Protein 2HUG (pdb70)

B-factor: mean 1.57, std 1.43, range [0.16, 7.98]

Sequence (71 aa):
GSQVFEYAEVDEIVEKRGKGKDVEYLVRWKDGGDCEWVKGVHVAEDVAKDYEDGLEYAPPGTARRKRKADSGSQVFEYAEVDEIVEKRGKGKDVEYLVRWKDGGDCEWVKGVHVAEDVAKDYEDGLEYAPPGTARRKRKADSGSQVFEYAEVDEIVEKRGKGKDVEYLVRWKDGGDCEWVKGVHVAEDVAKDYEDGLEYAPPGTARRKRKADSGSQVFEYAEVDEIVEKRGKGKDVEYLVRWKDGGDCEWVKGVHVAEDVAKDYEDGLEYAPPGTARRKRKADSGSQVFEYAEVDEIVEKRGKGKDVEYLVRWKDGGDCEWVKGVHVAEDVAKDYEDGLEYAPPGTARRKRKADSGSQVFEYAEVDEIVEKRGKGKDVEYLVRWKDGGDCEWVKGVHVAEDVAKDYEDGLEYAPPGTARRKRKADSGSQVFEYAEVDEIVEKRGKGKDVEYLVRWKDGGDCEWVKGVHVAEDVAKDYEDGLEYAPPGTARRKRKADSGSQVFEYAEVDEIVEKRGKGKDVEYLVRWKDGGDCEWVKGVHVAEDVAKDYEDGLEYAPPGTARRKRKADSGSQVFEYAEVDEIVEKRGKGKDVEYLVRWKDGGDCEWVKGVHVAEDVAKDYEDGLEYAPPGTARRKRKADSGSQVFEYAEVDEIVEKRGKGKDVEYLVRWKDGGDCEWVKGVHVAEDVAKDYEDGLEYAPPGTARRKRKADSGSQVFEYAEVDEIVEKRGKGKDVEYLVRWKDGGDCEWVKGVHVAEDVAKDYEDGLEYAPPGTARRKRKADSGSQVFEYAEVDEIVEKRGKGKDVEYLVRWKDGGDCEWVKGVHVAEDVAKDYEDGLEYAPPGTARRKRKADSGSQVFEYAEVDEIVEKRGKGKDVEYLVRWKDGGDCEWVKGVHVAEDVAKDYEDGLEYAPPGTARRKRKADSGSQVFEYAEVDEIVEKRGKGKDVEYLVRWKDGGDCEWVKGVHVAEDVAKDYEDGLEYAPPGTARRKRKADSGSQVFEYAEVDEIVEKRGKGKDVEYLVRWKDGGDCEWVKGVHVAEDVAKDYEDGLEYAPPGTARRKRKADSGSQVFEYAEVDEIVEKRGKGKDVEYLVRWKDGGDCEWVKGVHVAEDVAKDYEDGLEYAPPGTARRKRKADSGSQVFEYAEVDEIVEKRGKGKDVEYLVRWKDGGDCEWVKGVHVAEDVAKDYEDGLEYAPPGTARRKRKADSGSQVFEYAEVDEIVEKRGKGKDVEYLVRWKDGGDCEWVKGVHVAEDVAKDYEDGLEYAPPGTARRKRKADSGSQVFEYAEVDEIVEKRGKGKDVEYLVRWKDGGDCEWVKGVHVAEDVAKDYEDGLEYAPPGTARRKRKADSGSQVFEYAEVDEIVEKRGKGKDVEYLVRWKDGGDCEWVKGVHVAEDVAKDYEDGLEYAPPGTARRKRKADS

Secondary structure (DSSP, 8-state):
---S-----SS-------SSB----EEE-TTSSSEEE--TTB--HHHHHTTHHHH--/--SS---SSS----

Organism: Arabidopsis thaliana (NCBI:txid3702)

Nearest PDB structures (foldseek):
  2hug-assembly1_A  TM=9.855E-01  e=3.615E-11  Arabidopsis thaliana
  2hug-assembly1_A  TM=9.203E-01  e=1.571E-09  Arabidopsis thaliana
  6n4c-assembly1_D  TM=4.162E-01  e=5.738E+00  Escherichia coli K-12
  2hug-assembly1_A  TM=9.972E-01  e=1.482E-11  Arabidopsis thaliana
  2hug-assembly1_A  TM=1.018E+00  e=3.937E-12  Arabidopsis thaliana

Foldseek 3Di:
DADDADAPELPAWDFFDAAHPLTKTKYPNPPDDDIDIDHNRPPCVVSRCCRRVVPVD/DDPDDDDDDPPPPD

InterPro domains:
  IPR000953 Chromo/chromo shadow domain [PS50013] (320-373)
  IPR000953 Chromo/chromo shadow domain [SM00298] (82-133)
  IPR000953 Chromo/chromo shadow domain [SM00298] (268-318)
  IPR000953 Chromo/chromo shadow domain [SM00298] (319-370)
  IPR002110 Ankyrin repeat [PF12796] (134-224)
  IPR002110 Ankyrin repeat [PS50088] (159-191)
  IPR002110 Ankyrin repeat [PS50088] (193-225)
  IPR002110 Ankyrin repeat [SM00248] (127-155)
  IPR002110 Ankyrin repeat [SM00248] (159-188)
  IPR002110 Ankyrin repeat [SM00248] (193-222)
  IPR016197 Chromo-like domain superfamily [SSF54160] (81-132)
  IPR016197 Chromo-like domain superfamily [SSF54160] (268-316)
  IPR016197 Chromo-like domain superfamily [SSF54160] (322-370)
  IPR023780 Chromo domain [PF00385] (321-366)
  IPR030300 Signal recognition particle 43kDa protein, chromodomain 3 [cd18628] (317-362)
  IPR036770 Ankyrin repeat-containing domain superfamily [G3DSA:1.25.40.20] (122-265)
  IPR036770 Ankyrin repeat-containing domain superfamily [SSF48403] (127-236)
  IPR050745 Multifunctional regulatory proteins [PTHR24189] (57-290)

Structure (mmCIF, N/CA/C/O backbone):
data_2HUG
#
_entry.id   2HUG
#
loop_
_entity.id
_entity.type
_entity.pdbx_description
1 polymer 'Signal recognition particle 43 kDa protein, chloroplast'
2 polymer 'Signal recognition particle 54 kDa protein, chloroplast'
#
loop_
_atom_site.group_PDB
_atom_site.id
_atom_site.type_symbol
_atom_site.label_atom_id
_atom_site.label_alt_id
_atom_site.label_comp_id
_atom_site.label_asym_id
_atom_site.label_entity_id
_atom_site.label_seq_id
_atom_site.pdbx_PDB_ins_code
_atom_site.Cartn_x
_atom_site.Cartn_y
_atom_site.Cartn_z
_atom_site.occupancy
_atom_site.B_iso_or_equiv
_atom_site.auth_seq_id
_atom_site.auth_comp_id
_atom_site.auth_asym_id
_atom_site.auth_atom_id
_atom_site.pdbx_PDB_model_num
ATOM 1 N N . GLY A 1 1 ? 9.418 3.399 -6.125 1.00 2.97 1 GLY A N 1
ATOM 2 C CA . GLY A 1 1 ? 10.894 3.577 -6.217 1.00 2.83 1 GLY A CA 1
ATOM 3 C C . GLY A 1 1 ? 11.377 4.840 -5.526 1.00 2.42 1 GLY A C 1
ATOM 4 O O . GLY A 1 1 ? 12.348 5.458 -5.963 1.00 2.48 1 GLY A O 1
ATOM 10 N N . SER A 1 2 ? 10.704 5.219 -4.442 1.00 2.16 2 SER A N 1
ATOM 11 C CA . SER A 1 2 ? 11.071 6.419 -3.691 1.00 2.05 2 SER A CA 1
ATOM 12 C C . SER A 1 2 ? 10.100 6.665 -2.544 1.00 1.75 2 SER A C 1
ATOM 13 O O . SER A 1 2 ? 10.480 7.184 -1.496 1.00 1.62 2 SER A O 1
ATOM 21 N N . GLN A 1 3 ? 8.843 6.287 -2.749 1.00 1.94 3 GLN A N 1
ATOM 22 C CA . GLN A 1 3 ? 7.824 6.451 -1.732 1.00 1.65 3 GLN A CA 1
ATOM 23 C C . GLN A 1 3 ? 7.810 5.236 -0.813 1.00 1.12 3 GLN A C 1
ATOM 24 O O . GLN A 1 3 ? 7.892 4.097 -1.274 1.00 1.83 3 GLN A O 1
ATOM 38 N N . VAL A 1 4 ? 7.706 5.481 0.485 1.00 0.52 4 VAL A N 1
ATOM 39 C CA . VAL A 1 4 ? 7.712 4.402 1.457 1.00 1.23 4 VAL A CA 1
ATOM 40 C C . VAL A 1 4 ? 6.304 3.913 1.748 1.00 1.08 4 VAL A C 1
ATOM 41 O O . VAL A 1 4 ? 5.918 3.763 2.907 1.00 1.66 4 VAL A O 1
ATOM 54 N N . PHE A 1 5 ? 5.530 3.660 0.692 1.00 0.41 5 PHE A N 1
ATOM 55 C CA . PHE A 1 5 ? 4.166 3.164 0.855 1.00 0.40 5 PHE A CA 1
ATOM 56 C C . PHE A 1 5 ? 3.400 3.155 -0.470 1.00 0.40 5 PHE A C 1
ATOM 57 O O . PHE A 1 5 ? 3.703 3.925 -1.382 1.00 0.65 5 PHE A O 1
ATOM 74 N N . GLU A 1 6 ? 2.405 2.272 -0.563 1.00 0.26 6 GLU A N 1
ATOM 75 C CA . GLU A 1 6 ? 1.573 2.160 -1.761 1.00 0.29 6 GLU A CA 1
ATOM 76 C C . GLU A 1 6 ? 0.091 2.064 -1.408 1.00 0.27 6 GLU A C 1
ATOM 77 O O . GLU A 1 6 ? -0.287 1.423 -0.431 1.00 0.32 6 GLU A O 1
ATOM 89 N N . TYR A 1 7 ? -0.744 2.698 -2.222 1.00 0.26 7 TYR A N 1
ATOM 90 C CA . TYR A 1 7 ? -2.179 2.689 -2.013 1.00 0.26 7 TYR A CA 1
ATOM 91 C C . TYR A 1 7 ? -2.835 1.520 -2.723 1.00 0.24 7 TYR A C 1
ATOM 92 O O . TYR A 1 7 ? -2.705 1.359 -3.937 1.00 0.32 7 TYR A O 1
ATOM 110 N N . ALA A 1 8 ? -3.530 0.694 -1.954 1.00 0.23 8 ALA A N 1
ATOM 111 C CA . ALA A 1 8 ? -4.223 -0.452 -2.514 1.00 0.26 8 ALA A CA 1
ATOM 112 C C . ALA A 1 8 ? -5.727 -0.219 -2.521 1.00 0.28 8 ALA A C 1
ATOM 113 O O . ALA A 1 8 ? -6.490 -1.035 -2.004 1.00 0.38 8 ALA A O 1
ATOM 120 N N . GLU A 1 9 ? -6.154 0.899 -3.105 1.00 0.25 9 GLU A N 1
ATOM 121 C CA . GLU A 1 9 ? -7.573 1.216 -3.150 1.00 0.32 9 GLU A CA 1
ATOM 122 C C . GLU A 1 9 ? -8.167 1.029 -4.515 1.00 0.33 9 GLU A C 1
ATOM 123 O O . GLU A 1 9 ? -7.482 0.698 -5.484 1.00 0.44 9 GLU A O 1
ATOM 135 N N . VAL A 1 10 ? -9.465 1.245 -4.569 1.00 0.24 10 VAL A N 1
ATOM 136 C CA . VAL A 1 10 ? -10.197 1.096 -5.788 1.00 0.27 10 VAL A CA 1
ATOM 137 C C . VAL A 1 10 ? -10.541 2.448 -6.402 1.00 0.27 10 VAL A C 1
ATOM 138 O O . VAL A 1 10 ? -10.728 2.564 -7.614 1.00 0.35 10 VAL A O 1
ATOM 151 N N . ASP A 1 11 ? -10.591 3.471 -5.560 1.00 0.23 11 ASP A N 1
ATOM 152 C CA . ASP A 1 11 ? -10.887 4.827 -6.013 1.00 0.26 11 ASP A CA 1
ATOM 153 C C . ASP A 1 11 ? -10.211 5.869 -5.115 1.00 0.24 11 ASP A C 1
ATOM 154 O O . ASP A 1 11 ? -9.707 6.880 -5.604 1.00 0.28 11 ASP A O 1
ATOM 163 N N . GLU A 1 12 ? -10.203 5.623 -3.807 1.00 0.21 12 GLU A N 1
ATOM 164 C CA . GLU A 1 12 ? -9.603 6.571 -2.864 1.00 0.23 12 GLU A CA 1
ATOM 165 C C . GLU A 1 12 ? -9.091 5.882 -1.600 1.00 0.23 12 GLU A C 1
ATOM 166 O O . GLU A 1 12 ? -9.473 4.760 -1.302 1.00 0.29 12 GLU A O 1
ATOM 178 N N . ILE A 1 13 ? -8.229 6.579 -0.862 1.00 0.22 13 ILE A N 1
ATOM 179 C CA . ILE A 1 13 ? -7.660 6.055 0.384 1.00 0.22 13 ILE A CA 1
ATOM 180 C C . ILE A 1 13 ? -7.781 7.110 1.483 1.00 0.27 13 ILE A C 1
ATOM 181 O O . ILE A 1 13 ? -8.478 8.111 1.312 1.00 0.34 13 ILE A O 1
ATOM 197 N N . VAL A 1 14 ? -7.107 6.891 2.607 1.00 0.25 14 VAL A N 1
ATOM 198 C CA . VAL A 1 14 ? -7.140 7.846 3.713 1.00 0.30 14 VAL A CA 1
ATOM 199 C C . VAL A 1 14 ? -5.838 7.802 4.507 1.00 0.27 14 VAL A C 1
ATOM 200 O O . VAL A 1 14 ? -5.234 8.838 4.784 1.00 0.30 14 VAL A O 1
ATOM 213 N N . GLU A 1 15 ? -5.415 6.600 4.869 1.00 0.28 15 GLU A N 1
ATOM 214 C CA . GLU A 1 15 ? -4.183 6.419 5.625 1.00 0.27 15 GLU A CA 1
ATOM 215 C C . GLU A 1 15 ? -3.039 6.032 4.695 1.00 0.26 15 GLU A C 1
ATOM 216 O O . GLU A 1 15 ? -3.251 5.370 3.684 1.00 0.48 15 GLU A O 1
ATOM 228 N N . LYS A 1 16 ? -1.833 6.481 5.013 1.00 0.20 16 LYS A N 1
ATOM 229 C CA . LYS A 1 16 ? -0.673 6.161 4.187 1.00 0.23 16 LYS A CA 1
ATOM 230 C C . LYS A 1 16 ? 0.630 6.168 4.998 1.00 0.25 16 LYS A C 1
ATOM 231 O O . LYS A 1 16 ? 1.287 7.204 5.102 1.00 0.35 16 LYS A O 1
ATOM 250 N N . ARG A 1 17 ? 1.005 5.025 5.572 1.00 0.22 17 ARG A N 1
ATOM 251 C CA . ARG A 1 17 ? 2.231 4.947 6.372 1.00 0.31 17 ARG A CA 1
ATOM 252 C C . ARG A 1 17 ? 2.783 3.525 6.394 1.00 0.30 17 ARG A C 1
ATOM 253 O O . ARG A 1 17 ? 2.458 2.754 7.297 1.00 0.33 17 ARG A O 1
ATOM 274 N N . GLY A 1 18 ? 3.612 3.162 5.417 1.00 0.29 18 GLY A N 1
ATOM 275 C CA . GLY A 1 18 ? 4.127 1.808 5.401 1.00 0.28 18 GLY A CA 1
ATOM 276 C C . GLY A 1 18 ? 5.477 1.643 4.738 1.00 0.32 18 GLY A C 1
ATOM 277 O O . GLY A 1 18 ? 6.390 2.446 4.932 1.00 0.41 18 GLY A O 1
ATOM 281 N N . LYS A 1 19 ? 5.583 0.573 3.953 1.00 0.30 19 LYS A N 1
ATOM 282 C CA . LYS A 1 19 ? 6.801 0.220 3.250 1.00 0.36 19 LYS A CA 1
ATOM 283 C C . LYS A 1 19 ? 6.583 0.300 1.732 1.00 0.45 19 LYS A C 1
ATOM 284 O O . LYS A 1 19 ? 6.219 1.341 1.220 1.00 0.76 19 LYS A O 1
ATOM 303 N N . GLY A 1 20 ? 6.809 -0.786 1.005 1.00 0.47 20 GLY A N 1
ATOM 304 C CA . GLY A 1 20 ? 6.574 -0.772 -0.413 1.00 0.51 20 GLY A CA 1
ATOM 305 C C . GLY A 1 20 ? 5.163 -1.198 -0.652 1.00 0.42 20 GLY A C 1
ATOM 306 O O . GLY A 1 20 ? 4.442 -0.646 -1.481 1.00 0.48 20 GLY A O 1
ATOM 310 N N . LYS A 1 21 ? 4.796 -2.213 0.104 1.00 0.33 21 LYS A N 1
ATOM 311 C CA . LYS A 1 21 ? 3.460 -2.762 0.087 1.00 0.33 21 LYS A CA 1
ATOM 312 C C . LYS A 1 21 ? 3.008 -3.136 1.510 1.00 0.27 21 LYS A C 1
ATOM 313 O O . LYS A 1 21 ? 1.943 -3.723 1.687 1.00 0.32 21 LYS A O 1
ATOM 332 N N . ASP A 1 22 ? 3.813 -2.772 2.525 1.00 0.21 22 ASP A N 1
ATOM 333 C CA . ASP A 1 22 ? 3.487 -3.065 3.913 1.00 0.23 22 ASP A CA 1
ATOM 334 C C . ASP A 1 22 ? 2.658 -1.955 4.524 1.00 0.21 22 ASP A C 1
ATOM 335 O O . ASP A 1 22 ? 2.447 -1.918 5.734 1.00 0.26 22 ASP A O 1
ATOM 344 N N . VAL A 1 23 ? 2.204 -1.050 3.690 1.00 0.17 23 VAL A N 1
ATOM 345 C CA . VAL A 1 23 ? 1.411 0.056 4.145 1.00 0.18 23 VAL A CA 1
ATOM 346 C C . VAL A 1 23 ? -0.061 -0.296 4.177 1.00 0.16 23 VAL A C 1
ATOM 347 O O . VAL A 1 23 ? -0.546 -1.084 3.365 1.00 0.18 23 VAL A O 1
ATOM 360 N N . GLU A 1 24 ? -0.769 0.325 5.086 1.00 0.18 24 GLU A N 1
ATOM 361 C CA . GLU A 1 24 ? -2.186 0.070 5.226 1.00 0.22 24 GLU A CA 1
ATOM 362 C C . GLU A 1 24 ? -2.989 1.300 4.823 1.00 0.24 24 GLU A C 1
ATOM 363 O O . GLU A 1 24 ? -3.240 2.186 5.639 1.00 0.48 24 GLU A O 1
ATOM 375 N N . TYR A 1 25 ? -3.390 1.346 3.562 1.00 0.18 25 TYR A N 1
ATOM 376 C CA . TYR A 1 25 ? -4.164 2.453 3.045 1.00 0.22 25 TYR A CA 1
ATOM 377 C C . TYR A 1 25 ? -5.645 2.178 3.268 1.00 0.30 25 TYR A C 1
ATOM 378 O O . TYR A 1 25 ? -6.005 1.292 4.034 1.00 0.65 25 TYR A O 1
ATOM 396 N N . LEU A 1 26 ? -6.496 2.963 2.637 1.00 0.19 26 LEU A N 1
ATOM 397 C CA . LEU A 1 26 ? -7.930 2.767 2.729 1.00 0.19 26 LEU A CA 1
ATOM 398 C C . LEU A 1 26 ? -8.481 2.675 1.326 1.00 0.17 26 LEU A C 1
ATOM 399 O O . LEU A 1 26 ? -7.817 3.082 0.374 1.00 0.17 26 LEU A O 1
ATOM 415 N N . VAL A 1 27 ? -9.667 2.119 1.168 1.00 0.18 27 VAL A N 1
ATOM 416 C CA . VAL A 1 27 ? -10.215 2.012 -0.160 1.00 0.18 27 VAL A CA 1
ATOM 417 C C . VAL A 1 27 ? -11.701 2.317 -0.229 1.00 0.18 27 VAL A C 1
ATOM 418 O O . VAL A 1 27 ? -12.537 1.576 0.289 1.00 0.22 27 VAL A O 1
ATOM 431 N N . ARG A 1 28 ? -12.013 3.437 -0.853 1.00 0.16 28 ARG A N 1
ATOM 432 C CA . ARG A 1 28 ? -13.387 3.799 -1.077 1.00 0.18 28 ARG A CA 1
ATOM 433 C C . ARG A 1 28 ? -13.789 3.099 -2.336 1.00 0.16 28 ARG A C 1
ATOM 434 O O . ARG A 1 28 ? -13.902 3.711 -3.399 1.00 0.20 28 ARG A O 1
ATOM 455 N N . TRP A 1 29 ? -13.976 1.790 -2.188 1.00 0.19 29 TRP A N 1
ATOM 456 C CA . TRP A 1 29 ? -14.329 0.893 -3.278 1.00 0.25 29 TRP A CA 1
ATOM 457 C C . TRP A 1 29 ? -15.071 1.615 -4.384 1.00 0.25 29 TRP A C 1
ATOM 458 O O . TRP A 1 29 ? -16.286 1.776 -4.332 1.00 0.30 29 TRP A O 1
ATOM 479 N N . LYS A 1 30 ? -14.285 2.111 -5.341 1.00 0.25 30 LYS A N 1
ATOM 480 C CA . LYS A 1 30 ? -14.807 2.828 -6.519 1.00 0.30 30 LYS A CA 1
ATOM 481 C C . LYS A 1 30 ? -16.229 2.387 -6.887 1.00 0.36 30 LYS A C 1
ATOM 482 O O . LYS A 1 30 ? -17.052 3.198 -7.309 1.00 0.42 30 LYS A O 1
ATOM 501 N N . ASP A 1 31 ? -16.498 1.094 -6.734 1.00 0.39 31 ASP A N 1
ATOM 502 C CA . ASP A 1 31 ? -17.817 0.540 -7.020 1.00 0.48 31 ASP A CA 1
ATOM 503 C C . ASP A 1 31 ? -18.394 -0.099 -5.759 1.00 0.45 31 ASP A C 1
ATOM 504 O O . ASP A 1 31 ? -18.742 -1.281 -5.748 1.00 0.52 31 ASP A O 1
ATOM 513 N N . GLY A 1 32 ? -18.492 0.700 -4.699 1.00 0.39 32 GLY A N 1
ATOM 514 C CA . GLY A 1 32 ? -19.001 0.211 -3.431 1.00 0.40 32 GLY A CA 1
ATOM 515 C C . GLY A 1 32 ? -19.731 1.281 -2.644 1.00 0.42 32 GLY A C 1
ATOM 516 O O . GLY A 1 32 ? -19.876 2.414 -3.104 1.00 0.59 32 GLY A O 1
ATOM 520 N N . GLY A 1 33 ? -20.191 0.918 -1.451 1.00 0.43 33 GLY A N 1
ATOM 521 C CA . GLY A 1 33 ? -20.897 1.863 -0.607 1.00 0.48 33 GLY A CA 1
ATOM 522 C C . GLY A 1 33 ? -20.147 2.171 0.677 1.00 0.46 33 GLY A C 1
ATOM 523 O O . GLY A 1 33 ? -20.479 3.125 1.382 1.00 0.86 33 GLY A O 1
ATOM 527 N N . ASP A 1 34 ? -19.133 1.364 0.984 1.00 0.45 34 ASP A N 1
ATOM 528 C CA . ASP A 1 34 ? -18.339 1.558 2.191 1.00 0.40 34 ASP A CA 1
ATOM 529 C C . ASP A 1 34 ? -16.853 1.633 1.858 1.00 0.38 34 ASP A C 1
ATOM 530 O O . ASP A 1 34 ? -16.425 1.222 0.779 1.00 0.62 34 ASP A O 1
ATOM 539 N N . CYS A 1 35 ? -16.069 2.158 2.793 1.00 0.40 35 CYS A N 1
ATOM 540 C CA . CYS A 1 35 ? -14.630 2.287 2.602 1.00 0.44 35 CYS A CA 1
ATOM 541 C C . CYS A 1 35 ? -13.874 1.430 3.609 1.00 0.39 35 CYS A C 1
ATOM 542 O O . CYS A 1 35 ? -13.989 1.632 4.818 1.00 0.61 35 CYS A O 1
ATOM 550 N N . GLU A 1 36 ? -13.101 0.472 3.109 1.00 0.32 36 GLU A N 1
ATOM 551 C CA . GLU A 1 36 ? -12.337 -0.414 3.977 1.00 0.43 36 GLU A CA 1
ATOM 552 C C . GLU A 1 36 ? -10.845 -0.117 3.911 1.00 0.34 36 GLU A C 1
ATOM 553 O O . GLU A 1 36 ? -10.368 0.544 2.993 1.00 0.36 36 GLU A O 1
ATOM 565 N N . TRP A 1 37 ? -10.119 -0.632 4.895 1.00 0.40 37 TRP A N 1
ATOM 566 C CA . TRP A 1 37 ? -8.677 -0.436 4.991 1.00 0.33 37 TRP A CA 1
ATOM 567 C C . TRP A 1 37 ? -7.905 -1.497 4.222 1.00 0.35 37 TRP A C 1
ATOM 568 O O . TRP A 1 37 ? -8.337 -2.643 4.102 1.00 0.46 37 TRP A O 1
ATOM 589 N N . VAL A 1 38 ? -6.752 -1.088 3.704 1.00 0.28 38 VAL A N 1
ATOM 590 C CA . VAL A 1 38 ? -5.874 -1.978 2.963 1.00 0.37 38 VAL A CA 1
ATOM 591 C C . VAL A 1 38 ? -4.930 -2.690 3.926 1.00 0.36 38 VAL A C 1
ATOM 592 O O . VAL A 1 38 ? -4.744 -2.255 5.062 1.00 0.31 38 VAL A O 1
ATOM 605 N N . LYS A 1 39 ? -4.338 -3.783 3.466 1.00 0.46 39 LYS A N 1
ATOM 606 C CA . LYS A 1 39 ? -3.438 -4.561 4.301 1.00 0.48 39 LYS A CA 1
ATOM 607 C C . LYS A 1 39 ? -2.041 -3.962 4.364 1.00 0.38 39 LYS A C 1
ATOM 608 O O . LYS A 1 39 ? -1.272 -4.033 3.407 1.00 0.45 39 LYS A O 1
ATOM 627 N N . GLY A 1 40 ? -1.727 -3.373 5.513 1.00 0.32 40 GLY A N 1
ATOM 628 C CA . GLY A 1 40 ? -0.419 -2.785 5.716 1.00 0.27 40 GLY A CA 1
ATOM 629 C C . GLY A 1 40 ? 0.504 -3.692 6.492 1.00 0.28 40 GLY A C 1
ATOM 630 O O . GLY A 1 40 ? 1.259 -3.245 7.355 1.00 0.35 40 GLY A O 1
ATOM 634 N N . VAL A 1 41 ? 0.423 -4.976 6.194 1.00 0.29 41 VAL A N 1
ATOM 635 C CA . VAL A 1 41 ? 1.281 -5.965 6.824 1.00 0.39 41 VAL A CA 1
ATOM 636 C C . VAL A 1 41 ? 2.228 -6.560 5.791 1.00 0.38 41 VAL A C 1
ATOM 637 O O . VAL A 1 41 ? 3.047 -7.421 6.116 1.00 0.45 41 VAL A O 1
ATOM 650 N N . HIS A 1 42 ? 2.121 -6.100 4.541 1.00 0.35 42 HIS A N 1
ATOM 651 C CA . HIS A 1 42 ? 2.969 -6.623 3.485 1.00 0.40 42 HIS A CA 1
ATOM 652 C C . HIS A 1 42 ? 4.354 -6.048 3.575 1.00 0.36 42 HIS A C 1
ATOM 653 O O . HIS A 1 42 ? 4.741 -5.170 2.806 1.00 0.31 42 HIS A O 1
ATOM 668 N N . VAL A 1 43 ? 5.095 -6.609 4.521 1.00 0.43 43 VAL A N 1
ATOM 669 C CA . VAL A 1 43 ? 6.465 -6.208 4.801 1.00 0.44 43 VAL A CA 1
ATOM 670 C C . VAL A 1 43 ? 7.367 -6.322 3.587 1.00 0.44 43 VAL A C 1
ATOM 671 O O . VAL A 1 43 ? 8.153 -7.258 3.452 1.00 0.54 43 VAL A O 1
ATOM 684 N N . ALA A 1 44 ? 7.234 -5.350 2.703 1.00 0.36 44 ALA A N 1
ATOM 685 C CA . ALA A 1 44 ? 8.059 -5.278 1.518 1.00 0.42 44 ALA A CA 1
ATOM 686 C C . ALA A 1 44 ? 9.274 -4.421 1.807 1.00 0.41 44 ALA A C 1
ATOM 687 O O . ALA A 1 44 ? 9.613 -3.514 1.048 1.00 0.45 44 ALA A O 1
ATOM 694 N N . GLU A 1 45 ? 9.929 -4.727 2.921 1.00 0.43 45 GLU A N 1
ATOM 695 C CA . GLU A 1 45 ? 11.112 -3.991 3.350 1.00 0.49 45 GLU A CA 1
ATOM 696 C C . GLU A 1 45 ? 12.084 -3.841 2.193 1.00 0.53 45 GLU A C 1
ATOM 697 O O . GLU A 1 45 ? 12.862 -2.890 2.136 1.00 0.62 45 GLU A O 1
ATOM 709 N N . ASP A 1 46 ? 12.025 -4.792 1.272 1.00 0.54 46 ASP A N 1
ATOM 710 C CA . ASP A 1 46 ? 12.883 -4.765 0.097 1.00 0.62 46 ASP A CA 1
ATOM 711 C C . ASP A 1 46 ? 12.380 -3.721 -0.880 1.00 0.65 46 ASP A C 1
ATOM 712 O O . ASP A 1 46 ? 13.160 -2.962 -1.443 1.00 0.75 46 ASP A O 1
ATOM 721 N N . VAL A 1 47 ? 11.069 -3.677 -1.072 1.00 0.62 47 VAL A N 1
ATOM 722 C CA . VAL A 1 47 ? 10.478 -2.702 -1.969 1.00 0.72 47 VAL A CA 1
ATOM 723 C C . VAL A 1 47 ? 10.731 -1.300 -1.428 1.00 0.75 47 VAL A C 1
ATOM 724 O O . VAL A 1 47 ? 11.155 -0.427 -2.150 1.00 0.88 47 VAL A O 1
ATOM 737 N N . ALA A 1 48 ? 10.477 -1.146 -0.135 1.00 0.68 48 ALA A N 1
ATOM 738 C CA . ALA A 1 48 ? 10.653 0.096 0.627 1.00 0.77 48 ALA A CA 1
ATOM 739 C C . ALA A 1 48 ? 12.121 0.481 0.726 1.00 0.86 48 ALA A C 1
ATOM 740 O O . ALA A 1 48 ? 12.507 1.591 0.360 1.00 0.99 48 ALA A O 1
ATOM 747 N N . LYS A 1 49 ? 12.941 -0.442 1.225 1.00 0.81 49 LYS A N 1
ATOM 748 C CA . LYS A 1 49 ? 14.370 -0.190 1.362 1.00 0.92 49 LYS A CA 1
ATOM 749 C C . LYS A 1 49 ? 14.967 0.098 -0.006 1.00 0.98 49 LYS A C 1
ATOM 750 O O . LYS A 1 49 ? 15.910 0.876 -0.143 1.00 1.11 49 LYS A O 1
ATOM 769 N N . ASP A 1 50 ? 14.408 -0.552 -1.015 1.00 0.91 50 ASP A N 1
ATOM 770 C CA . ASP A 1 50 ? 14.853 -0.371 -2.387 1.00 1.00 50 ASP A CA 1
ATOM 771 C C . ASP A 1 50 ? 14.045 0.735 -3.069 1.00 1.12 50 ASP A C 1
ATOM 772 O O . ASP A 1 50 ? 14.395 1.185 -4.160 1.00 1.28 50 ASP A O 1
ATOM 781 N N . TYR A 1 51 ? 12.958 1.168 -2.424 1.00 1.07 51 TYR A N 1
ATOM 782 C CA . TYR A 1 51 ? 12.112 2.206 -2.976 1.00 1.22 51 TYR A CA 1
ATOM 783 C C . TYR A 1 51 ? 12.673 3.574 -2.641 1.00 1.37 51 TYR A C 1
ATOM 784 O O . TYR A 1 51 ? 13.062 4.341 -3.521 1.00 1.51 51 TYR A O 1
ATOM 802 N N . GLU A 1 52 ? 12.717 3.862 -1.344 1.00 1.35 52 GLU A N 1
ATOM 803 C CA . GLU A 1 52 ? 13.218 5.137 -0.862 1.00 1.51 52 GLU A CA 1
ATOM 804 C C . GLU A 1 52 ? 14.728 5.085 -0.661 1.00 1.55 52 GLU A C 1
ATOM 805 O O . GLU A 1 52 ? 15.456 5.984 -1.079 1.00 1.70 52 GLU A O 1
ATOM 817 N N . ASP A 1 53 ? 15.185 4.019 -0.014 1.00 1.43 53 ASP A N 1
ATOM 818 C CA . ASP A 1 53 ? 16.602 3.833 0.260 1.00 1.48 53 ASP A CA 1
ATOM 819 C C . ASP A 1 53 ? 17.337 3.277 -0.957 1.00 1.47 53 ASP A C 1
ATOM 820 O O . ASP A 1 53 ? 18.552 3.430 -1.080 1.00 1.59 53 ASP A O 1
ATOM 829 N N . GLY A 1 54 ? 16.597 2.631 -1.852 1.00 1.36 54 GLY A N 1
ATOM 830 C CA . GLY A 1 54 ? 17.207 2.071 -3.044 1.00 1.37 54 GLY A CA 1
ATOM 831 C C . GLY A 1 54 ? 17.729 3.144 -3.980 1.00 1.49 54 GLY A C 1
ATOM 832 O O . GLY A 1 54 ? 18.833 3.029 -4.513 1.00 1.61 54 GLY A O 1
ATOM 836 N N . LEU A 1 55 ? 16.933 4.189 -4.180 1.00 1.49 55 LEU A N 1
ATOM 837 C CA . LEU A 1 55 ? 17.321 5.289 -5.053 1.00 1.63 55 LEU A CA 1
ATOM 838 C C . LEU A 1 55 ? 18.283 6.234 -4.341 1.00 1.70 55 LEU A C 1
ATOM 839 O O . LEU A 1 55 ? 19.406 6.451 -4.796 1.00 1.78 55 LEU A O 1
ATOM 855 N N . GLU A 1 56 ? 17.835 6.793 -3.221 1.00 1.70 56 GLU A N 1
ATOM 856 C CA . GLU A 1 56 ? 18.660 7.711 -2.446 1.00 1.80 56 GLU A CA 1
ATOM 857 C C . GLU A 1 56 ? 19.511 6.954 -1.431 1.00 1.75 56 GLU A C 1
ATOM 858 O O . GLU A 1 56 ? 19.360 7.132 -0.222 1.00 1.78 56 GLU A O 1
ATOM 870 N N . TYR A 1 57 ? 20.406 6.110 -1.931 1.00 1.71 57 TYR A N 1
ATOM 871 C CA . TYR A 1 57 ? 21.283 5.324 -1.071 1.00 1.68 57 TYR A CA 1
ATOM 872 C C . TYR A 1 57 ? 22.572 6.082 -0.772 1.00 1.81 57 TYR A C 1
ATOM 873 O O . TYR A 1 57 ? 23.519 5.979 -1.580 1.00 2.23 57 TYR A O 1
ATOM 892 N N . ALA B 2 1 ? -11.866 -9.837 -6.594 1.00 5.20 1 ALA B N 1
ATOM 893 C CA . ALA B 2 1 ? -11.793 -10.998 -5.668 1.00 4.69 1 ALA B CA 1
ATOM 894 C C . ALA B 2 1 ? -12.190 -10.605 -4.240 1.00 3.91 1 ALA B C 1
ATOM 895 O O . ALA B 2 1 ? -13.278 -10.961 -3.786 1.00 3.61 1 ALA B O 1
ATOM 904 N N . PRO B 2 2 ? -11.331 -9.867 -3.500 1.00 3.99 2 PRO B N 1
ATOM 905 C CA . PRO B 2 2 ? -11.645 -9.456 -2.127 1.00 3.65 2 PRO B CA 1
ATOM 906 C C . PRO B 2 2 ? -12.627 -8.286 -2.075 1.00 2.77 2 PRO B C 1
ATOM 907 O O . PRO B 2 2 ? -12.280 -7.160 -2.435 1.00 2.79 2 PRO B O 1
ATOM 918 N N . PRO B 2 3 ? -13.871 -8.534 -1.626 1.00 2.55 3 PRO B N 1
ATOM 919 C CA . PRO B 2 3 ? -14.895 -7.490 -1.527 1.00 2.38 3 PRO B CA 1
ATOM 920 C C . PRO B 2 3 ? -14.591 -6.487 -0.418 1.00 2.11 3 PRO B C 1
ATOM 921 O O . PRO B 2 3 ? -14.739 -6.791 0.765 1.00 2.74 3 PRO B O 1
ATOM 932 N N . GLY B 2 4 ? -14.165 -5.291 -0.813 1.00 1.73 4 GLY B N 1
ATOM 933 C CA . GLY B 2 4 ? -13.840 -4.262 0.157 1.00 1.69 4 GLY B CA 1
ATOM 934 C C . GLY B 2 4 ? -12.523 -3.580 -0.154 1.00 1.53 4 GLY B C 1
ATOM 935 O O . GLY B 2 4 ? -12.485 -2.597 -0.893 1.00 2.11 4 GLY B O 1
ATOM 939 N N . THR B 2 5 ? -11.440 -4.109 0.407 1.00 1.20 5 THR B N 1
ATOM 940 C CA . THR B 2 5 ? -10.111 -3.557 0.183 1.00 1.17 5 THR B CA 1
ATOM 941 C C . THR B 2 5 ? -9.454 -4.167 -1.049 1.00 1.11 5 THR B C 1
ATOM 942 O O . THR B 2 5 ? -9.944 -5.149 -1.608 1.00 1.30 5 THR B O 1
ATOM 953 N N . ALA B 2 6 ? -8.337 -3.577 -1.464 1.00 1.15 6 ALA B N 1
ATOM 954 C CA . ALA B 2 6 ? -7.602 -4.052 -2.629 1.00 1.27 6 ALA B CA 1
ATOM 955 C C . ALA B 2 6 ? -6.109 -4.169 -2.324 1.00 1.57 6 ALA B C 1
ATOM 956 O O . ALA B 2 6 ? -5.657 -3.790 -1.244 1.00 1.86 6 ALA B O 1
ATOM 963 N N . ARG B 2 7 ? -5.351 -4.697 -3.281 1.00 2.16 7 ARG B N 1
ATOM 964 C CA . ARG B 2 7 ? -3.910 -4.866 -3.113 1.00 2.49 7 ARG B CA 1
ATOM 965 C C . ARG B 2 7 ? -3.146 -4.171 -4.241 1.00 1.97 7 ARG B C 1
ATOM 966 O O . ARG B 2 7 ? -3.400 -4.431 -5.416 1.00 2.16 7 ARG B O 1
ATOM 987 N N . ARG B 2 8 ? -2.213 -3.280 -3.887 1.00 1.65 8 ARG B N 1
ATOM 988 C CA . ARG B 2 8 ? -1.429 -2.557 -4.889 1.00 1.81 8 ARG B CA 1
ATOM 989 C C . ARG B 2 8 ? -0.968 -3.489 -6.014 1.00 2.34 8 ARG B C 1
ATOM 990 O O . ARG B 2 8 ? -1.281 -3.271 -7.185 1.00 3.35 8 ARG B O 1
ATOM 1011 N N . LYS B 2 9 ? -0.233 -4.530 -5.638 1.00 1.97 9 LYS B N 1
ATOM 1012 C CA . LYS B 2 9 ? 0.277 -5.512 -6.592 1.00 2.57 9 LYS B CA 1
ATOM 1013 C C . LYS B 2 9 ? 0.511 -6.838 -5.875 1.00 1.88 9 LYS B C 1
ATOM 1014 O O . LYS B 2 9 ? -0.098 -7.096 -4.840 1.00 1.98 9 LYS B O 1
ATOM 1033 N N . ARG B 2 10 ? 1.368 -7.695 -6.424 1.00 1.72 10 ARG B N 1
ATOM 1034 C CA . ARG B 2 10 ? 1.669 -8.965 -5.774 1.00 1.51 10 ARG B CA 1
ATOM 1035 C C . ARG B 2 10 ? 2.083 -8.717 -4.324 1.00 1.39 10 ARG B C 1
ATOM 1036 O O . ARG B 2 10 ? 1.942 -9.588 -3.465 1.00 1.77 10 ARG B O 1
ATOM 1057 N N . LYS B 2 11 ? 2.591 -7.513 -4.066 1.00 1.29 11 LYS B N 1
ATOM 1058 C CA . LYS B 2 11 ? 3.031 -7.128 -2.734 1.00 1.35 11 LYS B CA 1
ATOM 1059 C C . LYS B 2 11 ? 4.053 -8.116 -2.190 1.00 1.21 11 LYS B C 1
ATOM 1060 O O . LYS B 2 11 ? 3.697 -9.197 -1.718 1.00 1.55 11 LYS B O 1
ATOM 1079 N N . ALA B 2 12 ? 5.323 -7.739 -2.262 1.00 0.95 12 ALA B N 1
ATOM 1080 C CA . ALA B 2 12 ? 6.395 -8.588 -1.769 1.00 1.15 12 ALA B CA 1
ATOM 1081 C C . ALA B 2 12 ? 6.545 -8.440 -0.260 1.00 1.48 12 ALA B C 1
ATOM 1082 O O . ALA B 2 12 ? 6.850 -7.360 0.233 1.00 2.05 12 ALA B O 1
ATOM 1089 N N . ASP B 2 13 ? 6.323 -9.524 0.472 1.00 1.42 13 ASP B N 1
ATOM 1090 C CA . ASP B 2 13 ? 6.444 -9.491 1.925 1.00 1.79 13 ASP B CA 1
ATOM 1091 C C . ASP B 2 13 ? 7.335 -10.621 2.422 1.00 1.88 13 ASP B C 1
ATOM 1092 O O . ASP B 2 13 ? 6.936 -11.414 3.274 1.00 2.28 13 ASP B O 1
ATOM 1101 N N . SER B 2 14 ? 8.546 -10.688 1.880 1.00 2.21 14 SER B N 1
ATOM 1102 C CA . SER B 2 14 ? 9.500 -11.718 2.265 1.00 2.81 14 SER B CA 1
ATOM 1103 C C . SER B 2 14 ? 8.938 -13.111 1.998 1.00 3.10 14 SER B C 1
ATOM 1104 O O . SER B 2 14 ? 9.194 -13.651 0.900 1.00 3.52 14 SER B O 1
ATOM 1113 N N . GLY A 1 1 ? 8.561 3.403 -6.535 1.00 2.97 1 GLY A N 2
ATOM 1114 C CA . GLY A 1 1 ? 9.974 3.579 -6.974 1.00 2.83 1 GLY A CA 2
ATOM 1115 C C . GLY A 1 1 ? 10.658 4.746 -6.288 1.00 2.42 1 GLY A C 2
ATOM 1116 O O . GLY A 1 1 ? 11.611 5.311 -6.823 1.00 2.48 1 GLY A O 2
ATOM 1122 N N . SER A 1 2 ? 10.177 5.102 -5.100 1.00 2.16 2 SER A N 2
ATOM 1123 C CA . SER A 1 2 ? 10.747 6.216 -4.341 1.00 2.05 2 SER A CA 2
ATOM 1124 C C . SER A 1 2 ? 9.965 6.476 -3.060 1.00 1.75 2 SER A C 2
ATOM 1125 O O . SER A 1 2 ? 10.531 6.915 -2.058 1.00 1.62 2 SER A O 2
ATOM 1133 N N . GLN A 1 3 ? 8.669 6.203 -3.090 1.00 1.94 3 GLN A N 2
ATOM 1134 C CA . GLN A 1 3 ? 7.832 6.404 -1.923 1.00 1.65 3 GLN A CA 2
ATOM 1135 C C . GLN A 1 3 ? 7.822 5.152 -1.063 1.00 1.12 3 GLN A C 2
ATOM 1136 O O . GLN A 1 3 ? 7.813 4.034 -1.577 1.00 1.83 3 GLN A O 2
ATOM 1150 N N . VAL A 1 4 ? 7.823 5.345 0.245 1.00 0.52 4 VAL A N 2
ATOM 1151 C CA . VAL A 1 4 ? 7.818 4.232 1.177 1.00 1.23 4 VAL A CA 2
ATOM 1152 C C . VAL A 1 4 ? 6.390 3.880 1.560 1.00 1.08 4 VAL A C 2
ATOM 1153 O O . VAL A 1 4 ? 6.076 3.685 2.732 1.00 1.66 4 VAL A O 2
ATOM 1166 N N . PHE A 1 5 ? 5.523 3.814 0.557 1.00 0.41 5 PHE A N 2
ATOM 1167 C CA . PHE A 1 5 ? 4.125 3.488 0.777 1.00 0.40 5 PHE A CA 2
ATOM 1168 C C . PHE A 1 5 ? 3.378 3.422 -0.554 1.00 0.40 5 PHE A C 2
ATOM 1169 O O . PHE A 1 5 ? 3.643 4.211 -1.463 1.00 0.65 5 PHE A O 2
ATOM 1186 N N . GLU A 1 6 ? 2.451 2.480 -0.667 1.00 0.26 6 GLU A N 2
ATOM 1187 C CA . GLU A 1 6 ? 1.668 2.322 -1.891 1.00 0.29 6 GLU A CA 2
ATOM 1188 C C . GLU A 1 6 ? 0.175 2.248 -1.578 1.00 0.27 6 GLU A C 2
ATOM 1189 O O . GLU A 1 6 ? -0.230 1.647 -0.588 1.00 0.32 6 GLU A O 2
ATOM 1201 N N . TYR A 1 7 ? -0.648 2.836 -2.438 1.00 0.26 7 TYR A N 2
ATOM 1202 C CA . TYR A 1 7 ? -2.080 2.841 -2.215 1.00 0.26 7 TYR A CA 2
ATOM 1203 C C . TYR A 1 7 ? -2.752 1.616 -2.805 1.00 0.24 7 TYR A C 2
ATOM 1204 O O . TYR A 1 7 ? -2.859 1.462 -4.022 1.00 0.32 7 TYR A O 2
ATOM 1222 N N . ALA A 1 8 ? -3.202 0.744 -1.911 1.00 0.23 8 ALA A N 2
ATOM 1223 C CA . ALA A 1 8 ? -3.890 -0.475 -2.300 1.00 0.26 8 ALA A CA 2
ATOM 1224 C C . ALA A 1 8 ? -5.395 -0.244 -2.271 1.00 0.28 8 ALA A C 2
ATOM 1225 O O . ALA A 1 8 ? -6.142 -1.015 -1.669 1.00 0.38 8 ALA A O 2
ATOM 1232 N N . GLU A 1 9 ? -5.830 0.829 -2.928 1.00 0.25 9 GLU A N 2
ATOM 1233 C CA . GLU A 1 9 ? -7.232 1.195 -2.960 1.00 0.32 9 GLU A CA 2
ATOM 1234 C C . GLU A 1 9 ? -7.815 1.109 -4.345 1.00 0.33 9 GLU A C 2
ATOM 1235 O O . GLU A 1 9 ? -7.109 0.950 -5.341 1.00 0.44 9 GLU A O 2
ATOM 1247 N N . VAL A 1 10 ? -9.125 1.215 -4.376 1.00 0.24 10 VAL A N 2
ATOM 1248 C CA . VAL A 1 10 ? -9.854 1.128 -5.600 1.00 0.27 10 VAL A CA 2
ATOM 1249 C C . VAL A 1 10 ? -10.190 2.506 -6.168 1.00 0.27 10 VAL A C 2
ATOM 1250 O O . VAL A 1 10 ? -10.196 2.694 -7.384 1.00 0.35 10 VAL A O 2
ATOM 1263 N N . ASP A 1 11 ? -10.450 3.471 -5.291 1.00 0.23 11 ASP A N 2
ATOM 1264 C CA . ASP A 1 11 ? -10.751 4.835 -5.733 1.00 0.26 11 ASP A CA 2
ATOM 1265 C C . ASP A 1 11 ? -10.198 5.900 -4.773 1.00 0.24 11 ASP A C 2
ATOM 1266 O O . ASP A 1 11 ? -9.801 6.979 -5.211 1.00 0.28 11 ASP A O 2
ATOM 1275 N N . GLU A 1 12 ? -10.170 5.608 -3.473 1.00 0.21 12 GLU A N 2
ATOM 1276 C CA . GLU A 1 12 ? -9.692 6.595 -2.494 1.00 0.23 12 GLU A CA 2
ATOM 1277 C C . GLU A 1 12 ? -9.144 5.940 -1.234 1.00 0.23 12 GLU A C 2
ATOM 1278 O O . GLU A 1 12 ? -9.463 4.802 -0.939 1.00 0.29 12 GLU A O 2
ATOM 1290 N N . ILE A 1 13 ? -8.328 6.673 -0.483 1.00 0.22 13 ILE A N 2
ATOM 1291 C CA . ILE A 1 13 ? -7.747 6.148 0.752 1.00 0.22 13 ILE A CA 2
ATOM 1292 C C . ILE A 1 13 ? -7.815 7.197 1.864 1.00 0.27 13 ILE A C 2
ATOM 1293 O O . ILE A 1 13 ? -8.472 8.227 1.718 1.00 0.34 13 ILE A O 2
ATOM 1309 N N . VAL A 1 14 ? -7.128 6.929 2.968 1.00 0.25 14 VAL A N 2
ATOM 1310 C CA . VAL A 1 14 ? -7.094 7.854 4.096 1.00 0.30 14 VAL A CA 2
ATOM 1311 C C . VAL A 1 14 ? -5.770 7.725 4.838 1.00 0.27 14 VAL A C 2
ATOM 1312 O O . VAL A 1 14 ? -5.055 8.707 5.034 1.00 0.30 14 VAL A O 2
ATOM 1325 N N . GLU A 1 15 ? -5.455 6.505 5.251 1.00 0.28 15 GLU A N 2
ATOM 1326 C CA . GLU A 1 15 ? -4.203 6.234 5.948 1.00 0.27 15 GLU A CA 2
ATOM 1327 C C . GLU A 1 15 ? -3.139 5.826 4.936 1.00 0.26 15 GLU A C 2
ATOM 1328 O O . GLU A 1 15 ? -3.428 5.093 3.999 1.00 0.48 15 GLU A O 2
ATOM 1340 N N . LYS A 1 16 ? -1.920 6.319 5.094 1.00 0.20 16 LYS A N 2
ATOM 1341 C CA . LYS A 1 16 ? -0.855 5.982 4.152 1.00 0.23 16 LYS A CA 2
ATOM 1342 C C . LYS A 1 16 ? 0.534 6.044 4.799 1.00 0.25 16 LYS A C 2
ATOM 1343 O O . LYS A 1 16 ? 1.196 7.080 4.742 1.00 0.35 16 LYS A O 2
ATOM 1362 N N . ARG A 1 17 ? 0.979 4.947 5.410 1.00 0.22 17 ARG A N 2
ATOM 1363 C CA . ARG A 1 17 ? 2.296 4.920 6.055 1.00 0.31 17 ARG A CA 2
ATOM 1364 C C . ARG A 1 17 ? 2.857 3.503 6.117 1.00 0.30 17 ARG A C 2
ATOM 1365 O O . ARG A 1 17 ? 2.570 2.767 7.061 1.00 0.33 17 ARG A O 2
ATOM 1386 N N . GLY A 1 18 ? 3.654 3.105 5.124 1.00 0.29 18 GLY A N 2
ATOM 1387 C CA . GLY A 1 18 ? 4.188 1.758 5.143 1.00 0.28 18 GLY A CA 2
ATOM 1388 C C . GLY A 1 18 ? 5.500 1.586 4.412 1.00 0.32 18 GLY A C 2
ATOM 1389 O O . GLY A 1 18 ? 6.468 2.303 4.656 1.00 0.41 18 GLY A O 2
ATOM 1393 N N . LYS A 1 19 ? 5.511 0.587 3.532 1.00 0.30 19 LYS A N 2
ATOM 1394 C CA . LYS A 1 19 ? 6.662 0.245 2.724 1.00 0.36 19 LYS A CA 2
ATOM 1395 C C . LYS A 1 19 ? 6.288 0.332 1.237 1.00 0.45 19 LYS A C 2
ATOM 1396 O O . LYS A 1 19 ? 5.853 1.378 0.776 1.00 0.76 19 LYS A O 2
ATOM 1415 N N . GLY A 1 20 ? 6.452 -0.747 0.485 1.00 0.47 20 GLY A N 2
ATOM 1416 C CA . GLY A 1 20 ? 6.068 -0.739 -0.898 1.00 0.51 20 GLY A CA 2
ATOM 1417 C C . GLY A 1 20 ? 4.660 -1.233 -0.997 1.00 0.42 20 GLY A C 2
ATOM 1418 O O . GLY A 1 20 ? 3.845 -0.734 -1.765 1.00 0.48 20 GLY A O 2
ATOM 1422 N N . LYS A 1 21 ? 4.409 -2.248 -0.196 1.00 0.33 21 LYS A N 2
ATOM 1423 C CA . LYS A 1 21 ? 3.102 -2.860 -0.089 1.00 0.33 21 LYS A CA 2
ATOM 1424 C C . LYS A 1 21 ? 2.749 -3.148 1.380 1.00 0.27 21 LYS A C 2
ATOM 1425 O O . LYS A 1 21 ? 1.674 -3.667 1.660 1.00 0.32 21 LYS A O 2
ATOM 1444 N N . ASP A 1 22 ? 3.636 -2.774 2.319 1.00 0.21 22 ASP A N 2
ATOM 1445 C CA . ASP A 1 22 ? 3.407 -3.012 3.738 1.00 0.23 22 ASP A CA 2
ATOM 1446 C C . ASP A 1 22 ? 2.629 -1.879 4.371 1.00 0.21 22 ASP A C 2
ATOM 1447 O O . ASP A 1 22 ? 2.495 -1.804 5.590 1.00 0.26 22 ASP A O 2
ATOM 1456 N N . VAL A 1 23 ? 2.131 -0.997 3.544 1.00 0.17 23 VAL A N 2
ATOM 1457 C CA . VAL A 1 23 ? 1.377 0.131 4.013 1.00 0.18 23 VAL A CA 2
ATOM 1458 C C . VAL A 1 23 ? -0.101 -0.188 4.120 1.00 0.16 23 VAL A C 2
ATOM 1459 O O . VAL A 1 23 ? -0.623 -1.038 3.398 1.00 0.18 23 VAL A O 2
ATOM 1472 N N . GLU A 1 24 ? -0.770 0.520 5.003 1.00 0.18 24 GLU A N 2
ATOM 1473 C CA . GLU A 1 24 ? -2.191 0.321 5.208 1.00 0.22 24 GLU A CA 2
ATOM 1474 C C . GLU A 1 24 ? -2.968 1.492 4.635 1.00 0.24 24 GLU A C 2
ATOM 1475 O O . GLU A 1 24 ? -3.056 2.557 5.248 1.00 0.48 24 GLU A O 2
ATOM 1487 N N . TYR A 1 25 ? -3.531 1.288 3.457 1.00 0.18 25 TYR A N 2
ATOM 1488 C CA . TYR A 1 25 ? -4.293 2.320 2.784 1.00 0.22 25 TYR A CA 2
ATOM 1489 C C . TYR A 1 25 ? -5.777 2.000 2.839 1.00 0.30 25 TYR A C 2
ATOM 1490 O O . TYR A 1 25 ? -6.166 0.838 2.863 1.00 0.65 25 TYR A O 2
ATOM 1508 N N . LEU A 1 26 ? -6.602 3.031 2.845 1.00 0.19 26 LEU A N 2
ATOM 1509 C CA . LEU A 1 26 ? -8.038 2.854 2.877 1.00 0.19 26 LEU A CA 2
ATOM 1510 C C . LEU A 1 26 ? -8.541 2.746 1.459 1.00 0.17 26 LEU A C 2
ATOM 1511 O O . LEU A 1 26 ? -7.882 3.206 0.533 1.00 0.17 26 LEU A O 2
ATOM 1527 N N . VAL A 1 27 ? -9.695 2.135 1.270 1.00 0.18 27 VAL A N 2
ATOM 1528 C CA . VAL A 1 27 ? -10.206 2.008 -0.074 1.00 0.18 27 VAL A CA 2
ATOM 1529 C C . VAL A 1 27 ? -11.709 2.192 -0.185 1.00 0.18 27 VAL A C 2
ATOM 1530 O O . VAL A 1 27 ? -12.499 1.388 0.309 1.00 0.22 27 VAL A O 2
ATOM 1543 N N . ARG A 1 28 ? -12.081 3.282 -0.828 1.00 0.16 28 ARG A N 2
ATOM 1544 C CA . ARG A 1 28 ? -13.466 3.550 -1.111 1.00 0.18 28 ARG A CA 2
ATOM 1545 C C . ARG A 1 28 ? -13.751 2.871 -2.414 1.00 0.16 28 ARG A C 2
ATOM 1546 O O . ARG A 1 28 ? -13.770 3.506 -3.468 1.00 0.20 28 ARG A O 2
ATOM 1567 N N . TRP A 1 29 ? -13.953 1.560 -2.315 1.00 0.19 29 TRP A N 2
ATOM 1568 C CA . TRP A 1 29 ? -14.197 0.695 -3.461 1.00 0.25 29 TRP A CA 2
ATOM 1569 C C . TRP A 1 29 ? -14.826 1.440 -4.617 1.00 0.25 29 TRP A C 2
ATOM 1570 O O . TRP A 1 29 ? -16.040 1.606 -4.678 1.00 0.30 29 TRP A O 2
ATOM 1591 N N . LYS A 1 30 ? -13.949 1.943 -5.489 1.00 0.25 30 LYS A N 2
ATOM 1592 C CA . LYS A 1 30 ? -14.357 2.677 -6.703 1.00 0.30 30 LYS A CA 2
ATOM 1593 C C . LYS A 1 30 ? -15.738 2.241 -7.209 1.00 0.36 30 LYS A C 2
ATOM 1594 O O . LYS A 1 30 ? -16.518 3.057 -7.698 1.00 0.42 30 LYS A O 2
ATOM 1613 N N . ASP A 1 31 ? -16.020 0.946 -7.093 1.00 0.39 31 ASP A N 2
ATOM 1614 C CA . ASP A 1 31 ? -17.305 0.393 -7.507 1.00 0.48 31 ASP A CA 2
ATOM 1615 C C . ASP A 1 31 ? -18.008 -0.242 -6.309 1.00 0.45 31 ASP A C 2
ATOM 1616 O O . ASP A 1 31 ? -18.349 -1.425 -6.328 1.00 0.52 31 ASP A O 2
ATOM 1625 N N . GLY A 1 32 ? -18.219 0.557 -5.266 1.00 0.39 32 GLY A N 2
ATOM 1626 C CA . GLY A 1 32 ? -18.858 0.065 -4.060 1.00 0.40 32 GLY A CA 2
ATOM 1627 C C . GLY A 1 32 ? -19.690 1.124 -3.364 1.00 0.42 32 GLY A C 2
ATOM 1628 O O . GLY A 1 32 ? -20.304 1.971 -4.013 1.00 0.59 32 GLY A O 2
ATOM 1632 N N . GLY A 1 33 ? -19.709 1.070 -2.036 1.00 0.43 33 GLY A N 2
ATOM 1633 C CA . GLY A 1 33 ? -20.468 2.035 -1.260 1.00 0.48 33 GLY A CA 2
ATOM 1634 C C . GLY A 1 33 ? -19.782 2.387 0.047 1.00 0.46 33 GLY A C 2
ATOM 1635 O O . GLY A 1 33 ? -19.685 3.559 0.408 1.00 0.86 33 GLY A O 2
ATOM 1639 N N . ASP A 1 34 ? -19.305 1.367 0.755 1.00 0.45 34 ASP A N 2
ATOM 1640 C CA . ASP A 1 34 ? -18.620 1.571 2.027 1.00 0.40 34 ASP A CA 2
ATOM 1641 C C . ASP A 1 34 ? -17.116 1.700 1.810 1.00 0.38 34 ASP A C 2
ATOM 1642 O O . ASP A 1 34 ? -16.640 1.676 0.676 1.00 0.62 34 ASP A O 2
ATOM 1651 N N . CYS A 1 35 ? -16.370 1.835 2.902 1.00 0.40 35 CYS A N 2
ATOM 1652 C CA . CYS A 1 35 ? -14.918 1.969 2.820 1.00 0.44 35 CYS A CA 2
ATOM 1653 C C . CYS A 1 35 ? -14.233 1.294 4.006 1.00 0.39 35 CYS A C 2
ATOM 1654 O O . CYS A 1 35 ? -14.696 1.391 5.142 1.00 0.61 35 CYS A O 2
ATOM 1662 N N . GLU A 1 36 ? -13.121 0.615 3.731 1.00 0.32 36 GLU A N 2
ATOM 1663 C CA . GLU A 1 36 ? -12.365 -0.080 4.770 1.00 0.43 36 GLU A CA 2
ATOM 1664 C C . GLU A 1 36 ? -10.873 0.200 4.632 1.00 0.34 36 GLU A C 2
ATOM 1665 O O . GLU A 1 36 ? -10.453 0.964 3.763 1.00 0.36 36 GLU A O 2
ATOM 1677 N N . TRP A 1 37 ? -10.076 -0.424 5.495 1.00 0.40 37 TRP A N 2
ATOM 1678 C CA . TRP A 1 37 ? -8.632 -0.239 5.475 1.00 0.33 37 TRP A CA 2
ATOM 1679 C C . TRP A 1 37 ? -7.927 -1.443 4.861 1.00 0.35 37 TRP A C 2
ATOM 1680 O O . TRP A 1 37 ? -8.372 -2.580 5.013 1.00 0.46 37 TRP A O 2
ATOM 1701 N N . VAL A 1 38 ? -6.822 -1.185 4.167 1.00 0.28 38 VAL A N 2
ATOM 1702 C CA . VAL A 1 38 ? -6.045 -2.252 3.552 1.00 0.37 38 VAL A CA 2
ATOM 1703 C C . VAL A 1 38 ? -5.006 -2.764 4.535 1.00 0.36 38 VAL A C 2
ATOM 1704 O O . VAL A 1 38 ? -4.656 -2.077 5.494 1.00 0.31 38 VAL A O 2
ATOM 1717 N N . LYS A 1 39 ? -4.513 -3.968 4.294 1.00 0.46 39 LYS A N 2
ATOM 1718 C CA . LYS A 1 39 ? -3.534 -4.565 5.182 1.00 0.48 39 LYS A CA 2
ATOM 1719 C C . LYS A 1 39 ? -2.150 -3.961 5.012 1.00 0.38 39 LYS A C 2
ATOM 1720 O O . LYS A 1 39 ? -1.465 -4.200 4.017 1.00 0.45 39 LYS A O 2
ATOM 1739 N N . GLY A 1 40 ? -1.755 -3.171 6.004 1.00 0.32 40 GLY A N 2
ATOM 1740 C CA . GLY A 1 40 ? -0.449 -2.551 5.992 1.00 0.27 40 GLY A CA 2
ATOM 1741 C C . GLY A 1 40 ? 0.589 -3.380 6.715 1.00 0.28 40 GLY A C 2
ATOM 1742 O O . GLY A 1 40 ? 1.415 -2.852 7.461 1.00 0.35 40 GLY A O 2
ATOM 1746 N N . VAL A 1 41 ? 0.527 -4.687 6.512 1.00 0.29 41 VAL A N 2
ATOM 1747 C CA . VAL A 1 41 ? 1.487 -5.603 7.109 1.00 0.39 41 VAL A CA 2
ATOM 1748 C C . VAL A 1 41 ? 2.286 -6.308 6.017 1.00 0.38 41 VAL A C 2
ATOM 1749 O O . VAL A 1 41 ? 3.107 -7.180 6.302 1.00 0.45 41 VAL A O 2
ATOM 1762 N N . HIS A 1 42 ? 2.043 -5.924 4.762 1.00 0.35 42 HIS A N 2
ATOM 1763 C CA . HIS A 1 42 ? 2.734 -6.530 3.642 1.00 0.40 42 HIS A CA 2
ATOM 1764 C C . HIS A 1 42 ? 4.148 -6.015 3.543 1.00 0.36 42 HIS A C 2
ATOM 1765 O O . HIS A 1 42 ? 4.487 -5.211 2.677 1.00 0.31 42 HIS A O 2
ATOM 1780 N N . VAL A 1 43 ? 4.965 -6.552 4.442 1.00 0.43 43 VAL A N 2
ATOM 1781 C CA . VAL A 1 43 ? 6.371 -6.194 4.561 1.00 0.44 43 VAL A CA 2
ATOM 1782 C C . VAL A 1 43 ? 7.157 -6.426 3.287 1.00 0.44 43 VAL A C 2
ATOM 1783 O O . VAL A 1 43 ? 7.939 -7.371 3.186 1.00 0.54 43 VAL A O 2
ATOM 1796 N N . ALA A 1 44 ? 6.946 -5.551 2.317 1.00 0.36 44 ALA A N 2
ATOM 1797 C CA . ALA A 1 44 ? 7.682 -5.614 1.073 1.00 0.42 44 ALA A CA 2
ATOM 1798 C C . ALA A 1 44 ? 8.919 -4.740 1.197 1.00 0.41 44 ALA A C 2
ATOM 1799 O O . ALA A 1 44 ? 9.188 -3.888 0.351 1.00 0.45 44 ALA A O 2
ATOM 1806 N N . GLU A 1 45 ? 9.671 -4.970 2.274 1.00 0.43 45 GLU A N 2
ATOM 1807 C CA . GLU A 1 45 ? 10.883 -4.207 2.562 1.00 0.49 45 GLU A CA 2
ATOM 1808 C C . GLU A 1 45 ? 11.742 -4.069 1.318 1.00 0.53 45 GLU A C 2
ATOM 1809 O O . GLU A 1 45 ? 12.506 -3.114 1.178 1.00 0.62 45 GLU A O 2
ATOM 1821 N N . ASP A 1 46 ? 11.616 -5.034 0.422 1.00 0.54 46 ASP A N 2
ATOM 1822 C CA . ASP A 1 46 ? 12.370 -5.008 -0.825 1.00 0.62 46 ASP A CA 2
ATOM 1823 C C . ASP A 1 46 ? 11.841 -3.905 -1.722 1.00 0.65 46 ASP A C 2
ATOM 1824 O O . ASP A 1 46 ? 12.609 -3.114 -2.267 1.00 0.75 46 ASP A O 2
ATOM 1833 N N . VAL A 1 47 ? 10.521 -3.844 -1.853 1.00 0.62 47 VAL A N 2
ATOM 1834 C CA . VAL A 1 47 ? 9.895 -2.825 -2.674 1.00 0.72 47 VAL A CA 2
ATOM 1835 C C . VAL A 1 47 ? 10.279 -1.446 -2.155 1.00 0.75 47 VAL A C 2
ATOM 1836 O O . VAL A 1 47 ? 10.673 -0.592 -2.915 1.00 0.88 47 VAL A O 2
ATOM 1849 N N . ALA A 1 48 ? 10.160 -1.287 -0.843 1.00 0.68 48 ALA A N 2
ATOM 1850 C CA . ALA A 1 48 ? 10.493 -0.062 -0.106 1.00 0.77 48 ALA A CA 2
ATOM 1851 C C . ALA A 1 48 ? 11.987 0.214 -0.156 1.00 0.86 48 ALA A C 2
ATOM 1852 O O . ALA A 1 48 ? 12.418 1.281 -0.594 1.00 0.99 48 ALA A O 2
ATOM 1859 N N . LYS A 1 49 ? 12.777 -0.757 0.297 1.00 0.81 49 LYS A N 2
ATOM 1860 C CA . LYS A 1 49 ? 14.225 -0.616 0.297 1.00 0.92 49 LYS A CA 2
ATOM 1861 C C . LYS A 1 49 ? 14.710 -0.321 -1.111 1.00 0.98 49 LYS A C 2
ATOM 1862 O O . LYS A 1 49 ? 15.670 0.416 -1.313 1.00 1.11 49 LYS A O 2
ATOM 1881 N N . ASP A 1 50 ? 14.041 -0.918 -2.084 1.00 0.91 50 ASP A N 2
ATOM 1882 C CA . ASP A 1 50 ? 14.394 -0.710 -3.474 1.00 1.00 50 ASP A CA 2
ATOM 1883 C C . ASP A 1 50 ? 13.602 0.453 -4.077 1.00 1.12 50 ASP A C 2
ATOM 1884 O O . ASP A 1 50 ? 13.945 0.960 -5.144 1.00 1.28 50 ASP A O 2
ATOM 1893 N N . TYR A 1 51 ? 12.542 0.873 -3.384 1.00 1.07 51 TYR A N 2
ATOM 1894 C CA . TYR A 1 51 ? 11.704 1.955 -3.863 1.00 1.22 51 TYR A CA 2
ATOM 1895 C C . TYR A 1 51 ? 12.378 3.289 -3.629 1.00 1.37 51 TYR A C 2
ATOM 1896 O O . TYR A 1 51 ? 12.660 4.044 -4.560 1.00 1.51 51 TYR A O 2
ATOM 1914 N N . GLU A 1 52 ? 12.641 3.552 -2.355 1.00 1.35 52 GLU A N 2
ATOM 1915 C CA . GLU A 1 52 ? 13.254 4.800 -1.934 1.00 1.51 52 GLU A CA 2
ATOM 1916 C C . GLU A 1 52 ? 14.772 4.696 -1.913 1.00 1.55 52 GLU A C 2
ATOM 1917 O O . GLU A 1 52 ? 15.477 5.613 -2.333 1.00 1.70 52 GLU A O 2
ATOM 1929 N N . ASP A 1 53 ? 15.265 3.569 -1.421 1.00 1.43 53 ASP A N 2
ATOM 1930 C CA . ASP A 1 53 ? 16.697 3.334 -1.319 1.00 1.48 53 ASP A CA 2
ATOM 1931 C C . ASP A 1 53 ? 17.258 2.727 -2.603 1.00 1.47 53 ASP A C 2
ATOM 1932 O O . ASP A 1 53 ? 18.415 2.960 -2.952 1.00 1.59 53 ASP A O 2
ATOM 1941 N N . GLY A 1 54 ? 16.438 1.950 -3.302 1.00 1.36 54 GLY A N 2
ATOM 1942 C CA . GLY A 1 54 ? 16.884 1.331 -4.537 1.00 1.37 54 GLY A CA 2
ATOM 1943 C C . GLY A 1 54 ? 17.189 2.350 -5.615 1.00 1.49 54 GLY A C 2
ATOM 1944 O O . GLY A 1 54 ? 18.243 2.300 -6.248 1.00 1.61 54 GLY A O 2
ATOM 1948 N N . LEU A 1 55 ? 16.260 3.277 -5.823 1.00 1.49 55 LEU A N 2
ATOM 1949 C CA . LEU A 1 55 ? 16.429 4.314 -6.831 1.00 1.63 55 LEU A CA 2
ATOM 1950 C C . LEU A 1 55 ? 17.595 5.232 -6.479 1.00 1.70 55 LEU A C 2
ATOM 1951 O O . LEU A 1 55 ? 18.644 5.194 -7.123 1.00 1.78 55 LEU A O 2
ATOM 1967 N N . GLU A 1 56 ? 17.407 6.057 -5.454 1.00 1.70 56 GLU A N 2
ATOM 1968 C CA . GLU A 1 56 ? 18.447 6.982 -5.020 1.00 1.80 56 GLU A CA 2
ATOM 1969 C C . GLU A 1 56 ? 19.343 6.343 -3.965 1.00 1.75 56 GLU A C 2
ATOM 1970 O O . GLU A 1 56 ? 19.404 6.805 -2.826 1.00 1.78 56 GLU A O 2
ATOM 1982 N N . TYR A 1 57 ? 20.036 5.278 -4.353 1.00 1.71 57 TYR A N 2
ATOM 1983 C CA . TYR A 1 57 ? 20.932 4.575 -3.443 1.00 1.68 57 TYR A CA 2
ATOM 1984 C C . TYR A 1 57 ? 22.216 5.371 -3.224 1.00 1.81 57 TYR A C 2
ATOM 1985 O O . TYR A 1 57 ? 22.252 6.188 -2.280 1.00 2.23 57 TYR A O 2
ATOM 2004 N N . ALA B 2 1 ? -14.546 -9.971 7.089 1.00 5.20 1 ALA B N 2
ATOM 2005 C CA . ALA B 2 1 ? -13.433 -9.397 6.290 1.00 4.69 1 ALA B CA 2
ATOM 2006 C C . ALA B 2 1 ? -13.824 -8.044 5.697 1.00 3.91 1 ALA B C 2
ATOM 2007 O O . ALA B 2 1 ? -14.945 -7.869 5.220 1.00 3.61 1 ALA B O 2
ATOM 2016 N N . PRO B 2 2 ? -12.899 -7.067 5.721 1.00 3.99 2 PRO B N 2
ATOM 2017 C CA . PRO B 2 2 ? -13.153 -5.726 5.187 1.00 3.65 2 PRO B CA 2
ATOM 2018 C C . PRO B 2 2 ? -13.038 -5.677 3.663 1.00 2.77 2 PRO B C 2
ATOM 2019 O O . PRO B 2 2 ? -11.947 -5.828 3.113 1.00 2.79 2 PRO B O 2
ATOM 2030 N N . PRO B 2 3 ? -14.165 -5.463 2.957 1.00 2.55 3 PRO B N 2
ATOM 2031 C CA . PRO B 2 3 ? -14.174 -5.397 1.491 1.00 2.38 3 PRO B CA 2
ATOM 2032 C C . PRO B 2 3 ? -13.362 -4.220 0.958 1.00 2.11 3 PRO B C 2
ATOM 2033 O O . PRO B 2 3 ? -12.810 -4.282 -0.140 1.00 2.74 3 PRO B O 2
ATOM 2044 N N . GLY B 2 4 ? -13.294 -3.149 1.741 1.00 1.73 4 GLY B N 2
ATOM 2045 C CA . GLY B 2 4 ? -12.542 -1.978 1.329 1.00 1.69 4 GLY B CA 2
ATOM 2046 C C . GLY B 2 4 ? -11.053 -2.248 1.253 1.00 1.53 4 GLY B C 2
ATOM 2047 O O . GLY B 2 4 ? -10.297 -1.872 2.148 1.00 2.11 4 GLY B O 2
ATOM 2051 N N . THR B 2 5 ? -10.633 -2.907 0.178 1.00 1.20 5 THR B N 2
ATOM 2052 C CA . THR B 2 5 ? -9.227 -3.236 -0.014 1.00 1.17 5 THR B CA 2
ATOM 2053 C C . THR B 2 5 ? -8.871 -3.344 -1.494 1.00 1.11 5 THR B C 2
ATOM 2054 O O . THR B 2 5 ? -9.745 -3.520 -2.343 1.00 1.30 5 THR B O 2
ATOM 2065 N N . ALA B 2 6 ? -7.580 -3.240 -1.792 1.00 1.15 6 ALA B N 2
ATOM 2066 C CA . ALA B 2 6 ? -7.096 -3.337 -3.165 1.00 1.27 6 ALA B CA 2
ATOM 2067 C C . ALA B 2 6 ? -5.574 -3.416 -3.198 1.00 1.57 6 ALA B C 2
ATOM 2068 O O . ALA B 2 6 ? -4.908 -2.506 -3.691 1.00 1.86 6 ALA B O 2
ATOM 2075 N N . ARG B 2 7 ? -5.028 -4.513 -2.679 1.00 2.16 7 ARG B N 2
ATOM 2076 C CA . ARG B 2 7 ? -3.578 -4.705 -2.631 1.00 2.49 7 ARG B CA 2
ATOM 2077 C C . ARG B 2 7 ? -2.921 -4.328 -3.957 1.00 1.97 7 ARG B C 2
ATOM 2078 O O . ARG B 2 7 ? -3.369 -4.753 -5.024 1.00 2.16 7 ARG B O 2
ATOM 2099 N N . ARG B 2 8 ? -1.861 -3.528 -3.887 1.00 1.65 8 ARG B N 2
ATOM 2100 C CA . ARG B 2 8 ? -1.159 -3.083 -5.086 1.00 1.81 8 ARG B CA 2
ATOM 2101 C C . ARG B 2 8 ? -0.869 -4.235 -6.047 1.00 2.34 8 ARG B C 2
ATOM 2102 O O . ARG B 2 8 ? -1.477 -4.327 -7.115 1.00 3.35 8 ARG B O 2
ATOM 2123 N N . LYS B 2 9 ? 0.055 -5.118 -5.665 1.00 1.97 9 LYS B N 2
ATOM 2124 C CA . LYS B 2 9 ? 0.431 -6.238 -6.527 1.00 2.57 9 LYS B CA 2
ATOM 2125 C C . LYS B 2 9 ? 0.414 -7.571 -5.780 1.00 1.88 9 LYS B C 2
ATOM 2126 O O . LYS B 2 9 ? -0.180 -7.693 -4.708 1.00 1.98 9 LYS B O 2
ATOM 2145 N N . ARG B 2 10 ? 1.080 -8.570 -6.363 1.00 1.72 10 ARG B N 2
ATOM 2146 C CA . ARG B 2 10 ? 1.169 -9.901 -5.773 1.00 1.51 10 ARG B CA 2
ATOM 2147 C C . ARG B 2 10 ? 1.772 -9.861 -4.371 1.00 1.39 10 ARG B C 2
ATOM 2148 O O . ARG B 2 10 ? 1.663 -10.826 -3.617 1.00 1.77 10 ARG B O 2
ATOM 2169 N N . LYS B 2 11 ? 2.422 -8.748 -4.034 1.00 1.29 11 LYS B N 2
ATOM 2170 C CA . LYS B 2 11 ? 3.046 -8.577 -2.726 1.00 1.35 11 LYS B CA 2
ATOM 2171 C C . LYS B 2 11 ? 4.381 -9.311 -2.673 1.00 1.21 11 LYS B C 2
ATOM 2172 O O . LYS B 2 11 ? 4.443 -10.488 -2.319 1.00 1.55 11 LYS B O 2
ATOM 2191 N N . ALA B 2 12 ? 5.448 -8.602 -3.028 1.00 0.95 12 ALA B N 2
ATOM 2192 C CA . ALA B 2 12 ? 6.792 -9.173 -3.031 1.00 1.15 12 ALA B CA 2
ATOM 2193 C C . ALA B 2 12 ? 7.078 -9.963 -1.756 1.00 1.48 12 ALA B C 2
ATOM 2194 O O . ALA B 2 12 ? 7.918 -10.863 -1.752 1.00 2.05 12 ALA B O 2
ATOM 2201 N N . ASP B 2 13 ? 6.380 -9.626 -0.676 1.00 1.42 13 ASP B N 2
ATOM 2202 C CA . ASP B 2 13 ? 6.570 -10.314 0.597 1.00 1.79 13 ASP B CA 2
ATOM 2203 C C . ASP B 2 13 ? 5.368 -11.193 0.926 1.00 1.88 13 ASP B C 2
ATOM 2204 O O . ASP B 2 13 ? 5.485 -12.171 1.666 1.00 2.28 13 ASP B O 2
ATOM 2213 N N . SER B 2 14 ? 4.211 -10.838 0.377 1.00 2.21 14 SER B N 2
ATOM 2214 C CA . SER B 2 14 ? 2.987 -11.599 0.609 1.00 2.81 14 SER B CA 2
ATOM 2215 C C . SER B 2 14 ? 2.796 -11.902 2.093 1.00 3.10 14 SER B C 2
ATOM 2216 O O . SER B 2 14 ? 3.304 -12.947 2.552 1.00 3.52 14 SER B O 2
ATOM 2225 N N . GLY A 1 1 ? 9.208 3.346 -6.251 1.00 2.97 1 GLY A N 3
ATOM 2226 C CA . GLY A 1 1 ? 10.684 3.455 -6.420 1.00 2.83 1 GLY A CA 3
ATOM 2227 C C . GLY A 1 1 ? 11.266 4.668 -5.718 1.00 2.42 1 GLY A C 3
ATOM 2228 O O . GLY A 1 1 ? 12.245 5.250 -6.186 1.00 2.48 1 GLY A O 3
ATOM 2234 N N . SER A 1 2 ? 10.667 5.047 -4.591 1.00 2.16 2 SER A N 3
ATOM 2235 C CA . SER A 1 2 ? 11.130 6.203 -3.827 1.00 2.05 2 SER A CA 3
ATOM 2236 C C . SER A 1 2 ? 10.236 6.459 -2.619 1.00 1.75 2 SER A C 3
ATOM 2237 O O . SER A 1 2 ? 10.702 6.919 -1.578 1.00 1.62 2 SER A O 3
ATOM 2245 N N . GLN A 1 3 ? 8.950 6.160 -2.762 1.00 1.94 3 GLN A N 3
ATOM 2246 C CA . GLN A 1 3 ? 8.006 6.349 -1.676 1.00 1.65 3 GLN A CA 3
ATOM 2247 C C . GLN A 1 3 ? 7.951 5.099 -0.811 1.00 1.12 3 GLN A C 3
ATOM 2248 O O . GLN A 1 3 ? 7.944 3.979 -1.322 1.00 1.83 3 GLN A O 3
ATOM 2262 N N . VAL A 1 4 ? 7.912 5.293 0.500 1.00 0.52 4 VAL A N 3
ATOM 2263 C CA . VAL A 1 4 ? 7.872 4.178 1.428 1.00 1.23 4 VAL A CA 3
ATOM 2264 C C . VAL A 1 4 ? 6.434 3.820 1.751 1.00 1.08 4 VAL A C 3
ATOM 2265 O O . VAL A 1 4 ? 6.064 3.662 2.914 1.00 1.66 4 VAL A O 3
ATOM 2278 N N . PHE A 1 5 ? 5.620 3.697 0.708 1.00 0.41 5 PHE A N 3
ATOM 2279 C CA . PHE A 1 5 ? 4.217 3.356 0.874 1.00 0.40 5 PHE A CA 3
ATOM 2280 C C . PHE A 1 5 ? 3.484 3.389 -0.466 1.00 0.40 5 PHE A C 3
ATOM 2281 O O . PHE A 1 5 ? 3.783 4.217 -1.325 1.00 0.65 5 PHE A O 3
ATOM 2298 N N . GLU A 1 6 ? 2.527 2.485 -0.638 1.00 0.26 6 GLU A N 3
ATOM 2299 C CA . GLU A 1 6 ? 1.744 2.420 -1.869 1.00 0.29 6 GLU A CA 3
ATOM 2300 C C . GLU A 1 6 ? 0.252 2.355 -1.570 1.00 0.27 6 GLU A C 3
ATOM 2301 O O . GLU A 1 6 ? -0.162 1.828 -0.542 1.00 0.32 6 GLU A O 3
ATOM 2313 N N . TYR A 1 7 ? -0.555 2.882 -2.482 1.00 0.26 7 TYR A N 3
ATOM 2314 C CA . TYR A 1 7 ? -1.989 2.898 -2.293 1.00 0.26 7 TYR A CA 3
ATOM 2315 C C . TYR A 1 7 ? -2.677 1.688 -2.903 1.00 0.24 7 TYR A C 3
ATOM 2316 O O . TYR A 1 7 ? -2.701 1.509 -4.121 1.00 0.32 7 TYR A O 3
ATOM 2334 N N . ALA A 1 8 ? -3.239 0.862 -2.027 1.00 0.23 8 ALA A N 3
ATOM 2335 C CA . ALA A 1 8 ? -3.965 -0.326 -2.447 1.00 0.26 8 ALA A CA 3
ATOM 2336 C C . ALA A 1 8 ? -5.454 -0.045 -2.399 1.00 0.28 8 ALA A C 3
ATOM 2337 O O . ALA A 1 8 ? -6.217 -0.773 -1.764 1.00 0.38 8 ALA A O 3
ATOM 2344 N N . GLU A 1 9 ? -5.863 1.022 -3.078 1.00 0.25 9 GLU A N 3
ATOM 2345 C CA . GLU A 1 9 ? -7.253 1.420 -3.093 1.00 0.32 9 GLU A CA 3
ATOM 2346 C C . GLU A 1 9 ? -7.847 1.348 -4.473 1.00 0.33 9 GLU A C 3
ATOM 2347 O O . GLU A 1 9 ? -7.146 1.264 -5.481 1.00 0.44 9 GLU A O 3
ATOM 2359 N N . VAL A 1 10 ? -9.161 1.381 -4.492 1.00 0.24 10 VAL A N 3
ATOM 2360 C CA . VAL A 1 10 ? -9.887 1.288 -5.717 1.00 0.27 10 VAL A CA 3
ATOM 2361 C C . VAL A 1 10 ? -10.318 2.654 -6.233 1.00 0.27 10 VAL A C 3
ATOM 2362 O O . VAL A 1 10 ? -10.544 2.827 -7.430 1.00 0.35 10 VAL A O 3
ATOM 2375 N N . ASP A 1 11 ? -10.391 3.633 -5.341 1.00 0.23 11 ASP A N 3
ATOM 2376 C CA . ASP A 1 11 ? -10.784 4.982 -5.736 1.00 0.26 11 ASP A CA 3
ATOM 2377 C C . ASP A 1 11 ? -10.143 6.056 -4.857 1.00 0.24 11 ASP A C 3
ATOM 2378 O O . ASP A 1 11 ? -9.712 7.096 -5.356 1.00 0.28 11 ASP A O 3
ATOM 2387 N N . GLU A 1 12 ? -10.078 5.803 -3.554 1.00 0.21 12 GLU A N 3
ATOM 2388 C CA . GLU A 1 12 ? -9.528 6.794 -2.617 1.00 0.23 12 GLU A CA 3
ATOM 2389 C C . GLU A 1 12 ? -8.968 6.140 -1.361 1.00 0.23 12 GLU A C 3
ATOM 2390 O O . GLU A 1 12 ? -9.275 4.999 -1.070 1.00 0.29 12 GLU A O 3
ATOM 2402 N N . ILE A 1 13 ? -8.152 6.873 -0.609 1.00 0.22 13 ILE A N 3
ATOM 2403 C CA . ILE A 1 13 ? -7.575 6.342 0.624 1.00 0.22 13 ILE A CA 3
ATOM 2404 C C . ILE A 1 13 ? -7.630 7.391 1.740 1.00 0.27 13 ILE A C 3
ATOM 2405 O O . ILE A 1 13 ? -8.277 8.429 1.593 1.00 0.34 13 ILE A O 3
ATOM 2421 N N . VAL A 1 14 ? -6.950 7.117 2.847 1.00 0.25 14 VAL A N 3
ATOM 2422 C CA . VAL A 1 14 ? -6.913 8.041 3.976 1.00 0.30 14 VAL A CA 3
ATOM 2423 C C . VAL A 1 14 ? -5.599 7.901 4.727 1.00 0.27 14 VAL A C 3
ATOM 2424 O O . VAL A 1 14 ? -4.839 8.859 4.862 1.00 0.30 14 VAL A O 3
ATOM 2437 N N . GLU A 1 15 ? -5.340 6.698 5.218 1.00 0.28 15 GLU A N 3
ATOM 2438 C CA . GLU A 1 15 ? -4.107 6.424 5.943 1.00 0.27 15 GLU A CA 3
ATOM 2439 C C . GLU A 1 15 ? -3.040 5.918 4.979 1.00 0.26 15 GLU A C 3
ATOM 2440 O O . GLU A 1 15 ? -3.332 5.139 4.084 1.00 0.48 15 GLU A O 3
ATOM 2452 N N . LYS A 1 16 ? -1.810 6.380 5.149 1.00 0.20 16 LYS A N 3
ATOM 2453 C CA . LYS A 1 16 ? -0.721 5.961 4.271 1.00 0.23 16 LYS A CA 3
ATOM 2454 C C . LYS A 1 16 ? 0.634 5.995 4.993 1.00 0.25 16 LYS A C 3
ATOM 2455 O O . LYS A 1 16 ? 1.297 7.032 5.026 1.00 0.35 16 LYS A O 3
ATOM 2474 N N . ARG A 1 17 ? 1.044 4.870 5.570 1.00 0.22 17 ARG A N 3
ATOM 2475 C CA . ARG A 1 17 ? 2.317 4.807 6.297 1.00 0.31 17 ARG A CA 3
ATOM 2476 C C . ARG A 1 17 ? 2.865 3.385 6.315 1.00 0.30 17 ARG A C 3
ATOM 2477 O O . ARG A 1 17 ? 2.542 2.612 7.217 1.00 0.33 17 ARG A O 3
ATOM 2498 N N . GLY A 1 18 ? 3.689 3.024 5.333 1.00 0.29 18 GLY A N 3
ATOM 2499 C CA . GLY A 1 18 ? 4.194 1.668 5.305 1.00 0.28 18 GLY A CA 3
ATOM 2500 C C . GLY A 1 18 ? 5.530 1.495 4.619 1.00 0.32 18 GLY A C 3
ATOM 2501 O O . GLY A 1 18 ? 6.474 2.252 4.847 1.00 0.41 18 GLY A O 3
ATOM 2505 N N . LYS A 1 19 ? 5.582 0.469 3.775 1.00 0.30 19 LYS A N 3
ATOM 2506 C CA . LYS A 1 19 ? 6.765 0.109 3.031 1.00 0.36 19 LYS A CA 3
ATOM 2507 C C . LYS A 1 19 ? 6.488 0.248 1.529 1.00 0.45 19 LYS A C 3
ATOM 2508 O O . LYS A 1 19 ? 6.048 1.292 1.076 1.00 0.76 19 LYS A O 3
ATOM 2527 N N . GLY A 1 20 ? 6.726 -0.799 0.756 1.00 0.47 20 GLY A N 3
ATOM 2528 C CA . GLY A 1 20 ? 6.450 -0.752 -0.650 1.00 0.51 20 GLY A CA 3
ATOM 2529 C C . GLY A 1 20 ? 5.039 -1.195 -0.873 1.00 0.42 20 GLY A C 3
ATOM 2530 O O . GLY A 1 20 ? 4.316 -0.673 -1.718 1.00 0.48 20 GLY A O 3
ATOM 2534 N N . LYS A 1 21 ? 4.677 -2.193 -0.089 1.00 0.33 21 LYS A N 3
ATOM 2535 C CA . LYS A 1 21 ? 3.344 -2.755 -0.102 1.00 0.33 21 LYS A CA 3
ATOM 2536 C C . LYS A 1 21 ? 2.871 -3.093 1.325 1.00 0.27 21 LYS A C 3
ATOM 2537 O O . LYS A 1 21 ? 1.758 -3.578 1.503 1.00 0.32 21 LYS A O 3
ATOM 2556 N N . ASP A 1 22 ? 3.697 -2.786 2.345 1.00 0.21 22 ASP A N 3
ATOM 2557 C CA . ASP A 1 22 ? 3.361 -3.084 3.731 1.00 0.23 22 ASP A CA 3
ATOM 2558 C C . ASP A 1 22 ? 2.580 -1.957 4.365 1.00 0.21 22 ASP A C 3
ATOM 2559 O O . ASP A 1 22 ? 2.388 -1.919 5.578 1.00 0.26 22 ASP A O 3
ATOM 2568 N N . VAL A 1 23 ? 2.141 -1.038 3.546 1.00 0.17 23 VAL A N 3
ATOM 2569 C CA . VAL A 1 23 ? 1.400 0.098 4.018 1.00 0.18 23 VAL A CA 3
ATOM 2570 C C . VAL A 1 23 ? -0.092 -0.174 4.075 1.00 0.16 23 VAL A C 3
ATOM 2571 O O . VAL A 1 23 ? -0.620 -0.987 3.320 1.00 0.18 23 VAL A O 3
ATOM 2584 N N . GLU A 1 24 ? -0.763 0.547 4.950 1.00 0.18 24 GLU A N 3
ATOM 2585 C CA . GLU A 1 24 ? -2.196 0.397 5.109 1.00 0.22 24 GLU A CA 3
ATOM 2586 C C . GLU A 1 24 ? -2.916 1.601 4.521 1.00 0.24 24 GLU A C 3
ATOM 2587 O O . GLU A 1 24 ? -2.914 2.686 5.101 1.00 0.48 24 GLU A O 3
ATOM 2599 N N . TYR A 1 25 ? -3.526 1.398 3.368 1.00 0.18 25 TYR A N 3
ATOM 2600 C CA . TYR A 1 25 ? -4.247 2.454 2.687 1.00 0.22 25 TYR A CA 3
ATOM 2601 C C . TYR A 1 25 ? -5.743 2.176 2.723 1.00 0.30 25 TYR A C 3
ATOM 2602 O O . TYR A 1 25 ? -6.162 1.026 2.751 1.00 0.65 25 TYR A O 3
ATOM 2620 N N . LEU A 1 26 ? -6.542 3.227 2.707 1.00 0.19 26 LEU A N 3
ATOM 2621 C CA . LEU A 1 26 ? -7.984 3.089 2.728 1.00 0.19 26 LEU A CA 3
ATOM 2622 C C . LEU A 1 26 ? -8.489 2.976 1.311 1.00 0.17 26 LEU A C 3
ATOM 2623 O O . LEU A 1 26 ? -7.814 3.399 0.376 1.00 0.17 26 LEU A O 3
ATOM 2639 N N . VAL A 1 27 ? -9.663 2.398 1.136 1.00 0.18 27 VAL A N 3
ATOM 2640 C CA . VAL A 1 27 ? -10.184 2.267 -0.202 1.00 0.18 27 VAL A CA 3
ATOM 2641 C C . VAL A 1 27 ? -11.684 2.450 -0.311 1.00 0.18 27 VAL A C 3
ATOM 2642 O O . VAL A 1 27 ? -12.473 1.636 0.167 1.00 0.22 27 VAL A O 3
ATOM 2655 N N . ARG A 1 28 ? -12.059 3.553 -0.931 1.00 0.16 28 ARG A N 3
ATOM 2656 C CA . ARG A 1 28 ? -13.447 3.813 -1.212 1.00 0.18 28 ARG A CA 3
ATOM 2657 C C . ARG A 1 28 ? -13.751 3.049 -2.465 1.00 0.16 28 ARG A C 3
ATOM 2658 O O . ARG A 1 28 ? -13.890 3.624 -3.545 1.00 0.20 28 ARG A O 3
ATOM 2679 N N . TRP A 1 29 ? -13.826 1.734 -2.288 1.00 0.19 29 TRP A N 3
ATOM 2680 C CA . TRP A 1 29 ? -14.064 0.783 -3.363 1.00 0.25 29 TRP A CA 3
ATOM 2681 C C . TRP A 1 29 ? -14.826 1.401 -4.515 1.00 0.25 29 TRP A C 3
ATOM 2682 O O . TRP A 1 29 ? -16.052 1.423 -4.523 1.00 0.30 29 TRP A O 3
ATOM 2703 N N . LYS A 1 30 ? -14.057 1.963 -5.453 1.00 0.25 30 LYS A N 3
ATOM 2704 C CA . LYS A 1 30 ? -14.617 2.598 -6.667 1.00 0.30 30 LYS A CA 3
ATOM 2705 C C . LYS A 1 30 ? -15.945 1.960 -7.091 1.00 0.36 30 LYS A C 3
ATOM 2706 O O . LYS A 1 30 ? -16.847 2.644 -7.574 1.00 0.42 30 LYS A O 3
ATOM 2725 N N . ASP A 1 31 ? -16.043 0.646 -6.915 1.00 0.39 31 ASP A N 3
ATOM 2726 C CA . ASP A 1 31 ? -17.256 -0.091 -7.249 1.00 0.48 31 ASP A CA 3
ATOM 2727 C C . ASP A 1 31 ? -17.833 -0.734 -5.991 1.00 0.45 31 ASP A C 3
ATOM 2728 O O . ASP A 1 31 ? -18.032 -1.948 -5.935 1.00 0.52 31 ASP A O 3
ATOM 2737 N N . GLY A 1 32 ? -18.099 0.095 -4.986 1.00 0.39 32 GLY A N 3
ATOM 2738 C CA . GLY A 1 32 ? -18.628 -0.396 -3.728 1.00 0.40 32 GLY A CA 3
ATOM 2739 C C . GLY A 1 32 ? -19.600 0.571 -3.085 1.00 0.42 32 GLY A C 3
ATOM 2740 O O . GLY A 1 32 ? -20.101 1.489 -3.735 1.00 0.59 32 GLY A O 3
ATOM 2744 N N . GLY A 1 33 ? -19.864 0.360 -1.801 1.00 0.43 33 GLY A N 3
ATOM 2745 C CA . GLY A 1 33 ? -20.773 1.225 -1.073 1.00 0.48 33 GLY A CA 3
ATOM 2746 C C . GLY A 1 33 ? -20.160 1.741 0.213 1.00 0.46 33 GLY A C 3
ATOM 2747 O O . GLY A 1 33 ? -20.287 2.920 0.541 1.00 0.86 33 GLY A O 3
ATOM 2751 N N . ASP A 1 34 ? -19.492 0.852 0.943 1.00 0.45 34 ASP A N 3
ATOM 2752 C CA . ASP A 1 34 ? -18.847 1.218 2.197 1.00 0.40 34 ASP A CA 3
ATOM 2753 C C . ASP A 1 34 ? -17.362 1.486 1.976 1.00 0.38 34 ASP A C 3
ATOM 2754 O O . ASP A 1 34 ? -16.886 1.493 0.841 1.00 0.62 34 ASP A O 3
ATOM 2763 N N . CYS A 1 35 ? -16.632 1.703 3.065 1.00 0.40 35 CYS A N 3
ATOM 2764 C CA . CYS A 1 35 ? -15.202 1.974 2.978 1.00 0.44 35 CYS A CA 3
ATOM 2765 C C . CYS A 1 35 ? -14.449 1.320 4.130 1.00 0.39 35 CYS A C 3
ATOM 2766 O O . CYS A 1 35 ? -14.950 1.255 5.251 1.00 0.61 35 CYS A O 3
ATOM 2774 N N . GLU A 1 36 ? -13.241 0.842 3.847 1.00 0.32 36 GLU A N 3
ATOM 2775 C CA . GLU A 1 36 ? -12.413 0.196 4.862 1.00 0.43 36 GLU A CA 3
ATOM 2776 C C . GLU A 1 36 ? -10.932 0.449 4.599 1.00 0.34 36 GLU A C 3
ATOM 2777 O O . GLU A 1 36 ? -10.570 1.177 3.674 1.00 0.36 36 GLU A O 3
ATOM 2789 N N . TRP A 1 37 ? -10.079 -0.158 5.418 1.00 0.40 37 TRP A N 3
ATOM 2790 C CA . TRP A 1 37 ? -8.639 0.007 5.285 1.00 0.33 37 TRP A CA 3
ATOM 2791 C C . TRP A 1 37 ? -7.988 -1.225 4.667 1.00 0.35 37 TRP A C 3
ATOM 2792 O O . TRP A 1 37 ? -8.491 -2.341 4.801 1.00 0.46 37 TRP A O 3
ATOM 2813 N N . VAL A 1 38 ? -6.863 -1.012 3.989 1.00 0.28 38 VAL A N 3
ATOM 2814 C CA . VAL A 1 38 ? -6.125 -2.106 3.370 1.00 0.37 38 VAL A CA 3
ATOM 2815 C C . VAL A 1 38 ? -5.126 -2.681 4.358 1.00 0.36 38 VAL A C 3
ATOM 2816 O O . VAL A 1 38 ? -4.773 -2.034 5.344 1.00 0.31 38 VAL A O 3
ATOM 2829 N N . LYS A 1 39 ? -4.669 -3.895 4.092 1.00 0.46 39 LYS A N 3
ATOM 2830 C CA . LYS A 1 39 ? -3.724 -4.546 4.976 1.00 0.48 39 LYS A CA 3
ATOM 2831 C C . LYS A 1 39 ? -2.321 -3.982 4.837 1.00 0.38 39 LYS A C 3
ATOM 2832 O O . LYS A 1 39 ? -1.610 -4.264 3.872 1.00 0.45 39 LYS A O 3
ATOM 2851 N N . GLY A 1 40 ? -1.936 -3.177 5.822 1.00 0.32 40 GLY A N 3
ATOM 2852 C CA . GLY A 1 40 ? -0.614 -2.590 5.835 1.00 0.27 40 GLY A CA 3
ATOM 2853 C C . GLY A 1 40 ? 0.395 -3.451 6.563 1.00 0.28 40 GLY A C 3
ATOM 2854 O O . GLY A 1 40 ? 1.180 -2.958 7.373 1.00 0.35 40 GLY A O 3
ATOM 2858 N N . VAL A 1 41 ? 0.350 -4.746 6.291 1.00 0.29 41 VAL A N 3
ATOM 2859 C CA . VAL A 1 41 ? 1.286 -5.688 6.883 1.00 0.39 41 VAL A CA 3
ATOM 2860 C C . VAL A 1 41 ? 2.078 -6.391 5.784 1.00 0.38 41 VAL A C 3
ATOM 2861 O O . VAL A 1 41 ? 2.816 -7.339 6.050 1.00 0.45 41 VAL A O 3
ATOM 2874 N N . HIS A 1 42 ? 1.919 -5.921 4.545 1.00 0.35 42 HIS A N 3
ATOM 2875 C CA . HIS A 1 42 ? 2.614 -6.510 3.414 1.00 0.40 42 HIS A CA 3
ATOM 2876 C C . HIS A 1 42 ? 4.061 -6.090 3.409 1.00 0.36 42 HIS A C 3
ATOM 2877 O O . HIS A 1 42 ? 4.489 -5.273 2.595 1.00 0.31 42 HIS A O 3
ATOM 2892 N N . VAL A 1 43 ? 4.802 -6.722 4.314 1.00 0.43 43 VAL A N 3
ATOM 2893 C CA . VAL A 1 43 ? 6.219 -6.451 4.517 1.00 0.44 43 VAL A CA 3
ATOM 2894 C C . VAL A 1 43 ? 7.058 -6.651 3.269 1.00 0.44 43 VAL A C 3
ATOM 2895 O O . VAL A 1 43 ? 7.799 -7.627 3.147 1.00 0.54 43 VAL A O 3
ATOM 2908 N N . ALA A 1 44 ? 6.932 -5.715 2.341 1.00 0.36 44 ALA A N 3
ATOM 2909 C CA . ALA A 1 44 ? 7.723 -5.735 1.129 1.00 0.42 44 ALA A CA 3
ATOM 2910 C C . ALA A 1 44 ? 8.975 -4.904 1.348 1.00 0.41 44 ALA A C 3
ATOM 2911 O O . ALA A 1 44 ? 9.317 -4.037 0.545 1.00 0.45 44 ALA A O 3
ATOM 2918 N N . GLU A 1 45 ? 9.652 -5.182 2.460 1.00 0.43 45 GLU A N 3
ATOM 2919 C CA . GLU A 1 45 ? 10.870 -4.464 2.838 1.00 0.49 45 GLU A CA 3
ATOM 2920 C C . GLU A 1 45 ? 11.788 -4.291 1.637 1.00 0.53 45 GLU A C 3
ATOM 2921 O O . GLU A 1 45 ? 12.554 -3.330 1.553 1.00 0.62 45 GLU A O 3
ATOM 2933 N N . ASP A 1 46 ? 11.702 -5.235 0.714 1.00 0.54 46 ASP A N 3
ATOM 2934 C CA . ASP A 1 46 ? 12.512 -5.191 -0.497 1.00 0.62 46 ASP A CA 3
ATOM 2935 C C . ASP A 1 46 ? 12.034 -4.076 -1.403 1.00 0.65 46 ASP A C 3
ATOM 2936 O O . ASP A 1 46 ? 12.834 -3.325 -1.952 1.00 0.75 46 ASP A O 3
ATOM 2945 N N . VAL A 1 47 ? 10.723 -3.961 -1.549 1.00 0.62 47 VAL A N 3
ATOM 2946 C CA . VAL A 1 47 ? 10.149 -2.920 -2.381 1.00 0.72 47 VAL A CA 3
ATOM 2947 C C . VAL A 1 47 ? 10.501 -1.556 -1.804 1.00 0.75 47 VAL A C 3
ATOM 2948 O O . VAL A 1 47 ? 10.956 -0.687 -2.511 1.00 0.88 47 VAL A O 3
ATOM 2961 N N . ALA A 1 48 ? 10.296 -1.436 -0.500 1.00 0.68 48 ALA A N 3
ATOM 2962 C CA . ALA A 1 48 ? 10.567 -0.235 0.295 1.00 0.77 48 ALA A CA 3
ATOM 2963 C C . ALA A 1 48 ? 12.058 0.064 0.343 1.00 0.86 48 ALA A C 3
ATOM 2964 O O . ALA A 1 48 ? 12.493 1.164 -0.001 1.00 0.99 48 ALA A O 3
ATOM 2971 N N . LYS A 1 49 ? 12.840 -0.925 0.772 1.00 0.81 49 LYS A N 3
ATOM 2972 C CA . LYS A 1 49 ? 14.287 -0.766 0.853 1.00 0.92 49 LYS A CA 3
ATOM 2973 C C . LYS A 1 49 ? 14.846 -0.460 -0.528 1.00 0.98 49 LYS A C 3
ATOM 2974 O O . LYS A 1 49 ? 15.831 0.259 -0.676 1.00 1.11 49 LYS A O 3
ATOM 2993 N N . ASP A 1 50 ? 14.206 -1.031 -1.536 1.00 0.91 50 ASP A N 3
ATOM 2994 C CA . ASP A 1 50 ? 14.604 -0.824 -2.916 1.00 1.00 50 ASP A CA 3
ATOM 2995 C C . ASP A 1 50 ? 13.829 0.343 -3.532 1.00 1.12 50 ASP A C 3
ATOM 2996 O O . ASP A 1 50 ? 14.139 0.788 -4.637 1.00 1.28 50 ASP A O 3
ATOM 3005 N N . TYR A 1 51 ? 12.816 0.836 -2.812 1.00 1.07 51 TYR A N 3
ATOM 3006 C CA . TYR A 1 51 ? 12.004 1.931 -3.297 1.00 1.22 51 TYR A CA 3
ATOM 3007 C C . TYR A 1 51 ? 12.632 3.265 -2.940 1.00 1.37 51 TYR A C 3
ATOM 3008 O O . TYR A 1 51 ? 13.029 4.041 -3.808 1.00 1.51 51 TYR A O 3
ATOM 3026 N N . GLU A 1 52 ? 12.722 3.510 -1.637 1.00 1.35 52 GLU A N 3
ATOM 3027 C CA . GLU A 1 52 ? 13.283 4.750 -1.121 1.00 1.51 52 GLU A CA 3
ATOM 3028 C C . GLU A 1 52 ? 14.797 4.650 -1.005 1.00 1.55 52 GLU A C 3
ATOM 3029 O O . GLU A 1 52 ? 15.526 5.577 -1.354 1.00 1.70 52 GLU A O 3
ATOM 3041 N N . ASP A 1 53 ? 15.259 3.513 -0.508 1.00 1.43 53 ASP A N 3
ATOM 3042 C CA . ASP A 1 53 ? 16.682 3.271 -0.331 1.00 1.48 53 ASP A CA 3
ATOM 3043 C C . ASP A 1 53 ? 17.310 2.688 -1.595 1.00 1.47 53 ASP A C 3
ATOM 3044 O O . ASP A 1 53 ? 18.527 2.736 -1.770 1.00 1.59 53 ASP A O 3
ATOM 3053 N N . GLY A 1 54 ? 16.477 2.137 -2.474 1.00 1.36 54 GLY A N 3
ATOM 3054 C CA . GLY A 1 54 ? 16.983 1.562 -3.706 1.00 1.37 54 GLY A CA 3
ATOM 3055 C C . GLY A 1 54 ? 17.264 2.614 -4.761 1.00 1.49 54 GLY A C 3
ATOM 3056 O O . GLY A 1 54 ? 18.139 2.434 -5.608 1.00 1.61 54 GLY A O 3
ATOM 3060 N N . LEU A 1 55 ? 16.521 3.716 -4.710 1.00 1.49 55 LEU A N 3
ATOM 3061 C CA . LEU A 1 55 ? 16.698 4.803 -5.667 1.00 1.63 55 LEU A CA 3
ATOM 3062 C C . LEU A 1 55 ? 17.783 5.762 -5.188 1.00 1.70 55 LEU A C 3
ATOM 3063 O O . LEU A 1 55 ? 18.826 5.902 -5.826 1.00 1.78 55 LEU A O 3
ATOM 3079 N N . GLU A 1 56 ? 17.532 6.423 -4.060 1.00 1.70 56 GLU A N 3
ATOM 3080 C CA . GLU A 1 56 ? 18.495 7.362 -3.499 1.00 1.80 56 GLU A CA 3
ATOM 3081 C C . GLU A 1 56 ? 19.468 6.646 -2.572 1.00 1.75 56 GLU A C 3
ATOM 3082 O O . GLU A 1 56 ? 19.582 6.978 -1.392 1.00 1.78 56 GLU A O 3
ATOM 3094 N N . TYR A 1 57 ? 20.165 5.659 -3.119 1.00 1.71 57 TYR A N 3
ATOM 3095 C CA . TYR A 1 57 ? 21.135 4.885 -2.353 1.00 1.68 57 TYR A CA 3
ATOM 3096 C C . TYR A 1 57 ? 22.483 5.596 -2.307 1.00 1.81 57 TYR A C 3
ATOM 3097 O O . TYR A 1 57 ? 23.313 5.353 -3.209 1.00 2.23 57 TYR A O 3
ATOM 3116 N N . ALA B 2 1 ? -14.670 -10.404 5.956 1.00 5.20 1 ALA B N 3
ATOM 3117 C CA . ALA B 2 1 ? -13.703 -9.523 5.251 1.00 4.69 1 ALA B CA 3
ATOM 3118 C C . ALA B 2 1 ? -14.189 -8.075 5.232 1.00 3.91 1 ALA B C 3
ATOM 3119 O O . ALA B 2 1 ? -15.376 -7.816 5.031 1.00 3.61 1 ALA B O 3
ATOM 3128 N N . PRO B 2 2 ? -13.276 -7.111 5.441 1.00 3.99 2 PRO B N 3
ATOM 3129 C CA . PRO B 2 2 ? -13.618 -5.686 5.447 1.00 3.65 2 PRO B CA 3
ATOM 3130 C C . PRO B 2 2 ? -13.790 -5.124 4.034 1.00 2.77 2 PRO B C 3
ATOM 3131 O O . PRO B 2 2 ? -12.848 -5.128 3.243 1.00 2.79 2 PRO B O 3
ATOM 3142 N N . PRO B 2 3 ? -14.996 -4.630 3.699 1.00 2.55 3 PRO B N 3
ATOM 3143 C CA . PRO B 2 3 ? -15.278 -4.067 2.372 1.00 2.38 3 PRO B CA 3
ATOM 3144 C C . PRO B 2 3 ? -14.571 -2.735 2.139 1.00 2.11 3 PRO B C 3
ATOM 3145 O O . PRO B 2 3 ? -15.140 -1.670 2.378 1.00 2.74 3 PRO B O 3
ATOM 3156 N N . GLY B 2 4 ? -13.329 -2.800 1.670 1.00 1.73 4 GLY B N 3
ATOM 3157 C CA . GLY B 2 4 ? -12.571 -1.590 1.409 1.00 1.69 4 GLY B CA 3
ATOM 3158 C C . GLY B 2 4 ? -11.074 -1.838 1.355 1.00 1.53 4 GLY B C 3
ATOM 3159 O O . GLY B 2 4 ? -10.323 -1.338 2.192 1.00 2.11 4 GLY B O 3
ATOM 3163 N N . THR B 2 5 ? -10.645 -2.612 0.364 1.00 1.20 5 THR B N 3
ATOM 3164 C CA . THR B 2 5 ? -9.231 -2.930 0.196 1.00 1.17 5 THR B CA 3
ATOM 3165 C C . THR B 2 5 ? -8.888 -3.208 -1.267 1.00 1.11 5 THR B C 3
ATOM 3166 O O . THR B 2 5 ? -9.772 -3.290 -2.119 1.00 1.30 5 THR B O 3
ATOM 3177 N N . ALA B 2 6 ? -7.593 -3.351 -1.545 1.00 1.15 6 ALA B N 3
ATOM 3178 C CA . ALA B 2 6 ? -7.117 -3.630 -2.895 1.00 1.27 6 ALA B CA 3
ATOM 3179 C C . ALA B 2 6 ? -5.626 -3.964 -2.884 1.00 1.57 6 ALA B C 3
ATOM 3180 O O . ALA B 2 6 ? -5.069 -4.314 -1.844 1.00 1.86 6 ALA B O 3
ATOM 3187 N N . ARG B 2 7 ? -4.984 -3.852 -4.043 1.00 2.16 7 ARG B N 3
ATOM 3188 C CA . ARG B 2 7 ? -3.556 -4.142 -4.157 1.00 2.49 7 ARG B CA 3
ATOM 3189 C C . ARG B 2 7 ? -2.864 -3.142 -5.077 1.00 1.97 7 ARG B C 3
ATOM 3190 O O . ARG B 2 7 ? -3.354 -2.842 -6.165 1.00 2.16 7 ARG B O 3
ATOM 3211 N N . ARG B 2 8 ? -1.717 -2.632 -4.631 1.00 1.65 8 ARG B N 3
ATOM 3212 C CA . ARG B 2 8 ? -0.960 -1.664 -5.411 1.00 1.81 8 ARG B CA 3
ATOM 3213 C C . ARG B 2 8 ? -0.156 -2.341 -6.517 1.00 2.34 8 ARG B C 3
ATOM 3214 O O . ARG B 2 8 ? 0.034 -1.772 -7.590 1.00 3.35 8 ARG B O 3
ATOM 3235 N N . LYS B 2 9 ? 0.319 -3.556 -6.253 1.00 1.97 9 LYS B N 3
ATOM 3236 C CA . LYS B 2 9 ? 1.097 -4.292 -7.240 1.00 2.57 9 LYS B CA 3
ATOM 3237 C C . LYS B 2 9 ? 1.046 -5.797 -6.972 1.00 1.88 9 LYS B C 3
ATOM 3238 O O . LYS B 2 9 ? 0.289 -6.256 -6.116 1.00 1.98 9 LYS B O 3
ATOM 3257 N N . ARG B 2 10 ? 1.856 -6.563 -7.702 1.00 1.72 10 ARG B N 3
ATOM 3258 C CA . ARG B 2 10 ? 1.898 -8.011 -7.538 1.00 1.51 10 ARG B CA 3
ATOM 3259 C C . ARG B 2 10 ? 2.115 -8.401 -6.077 1.00 1.39 10 ARG B C 3
ATOM 3260 O O . ARG B 2 10 ? 1.768 -9.507 -5.663 1.00 1.77 10 ARG B O 3
ATOM 3281 N N . LYS B 2 11 ? 2.689 -7.482 -5.299 1.00 1.29 11 LYS B N 3
ATOM 3282 C CA . LYS B 2 11 ? 2.972 -7.723 -3.883 1.00 1.35 11 LYS B CA 3
ATOM 3283 C C . LYS B 2 11 ? 4.261 -8.524 -3.729 1.00 1.21 11 LYS B C 3
ATOM 3284 O O . LYS B 2 11 ? 4.243 -9.755 -3.697 1.00 1.55 11 LYS B O 3
ATOM 3303 N N . ALA B 2 12 ? 5.380 -7.812 -3.633 1.00 0.95 12 ALA B N 3
ATOM 3304 C CA . ALA B 2 12 ? 6.691 -8.438 -3.499 1.00 1.15 12 ALA B CA 3
ATOM 3305 C C . ALA B 2 12 ? 6.797 -9.305 -2.246 1.00 1.48 12 ALA B C 3
ATOM 3306 O O . ALA B 2 12 ? 7.717 -10.115 -2.125 1.00 2.05 12 ALA B O 3
ATOM 3313 N N . ASP B 2 13 ? 5.864 -9.138 -1.316 1.00 1.42 13 ASP B N 3
ATOM 3314 C CA . ASP B 2 13 ? 5.888 -9.911 -0.080 1.00 1.79 13 ASP B CA 3
ATOM 3315 C C . ASP B 2 13 ? 4.756 -10.934 -0.043 1.00 1.88 13 ASP B C 3
ATOM 3316 O O . ASP B 2 13 ? 4.850 -11.948 0.648 1.00 2.28 13 ASP B O 3
ATOM 3325 N N . SER B 2 14 ? 3.687 -10.663 -0.785 1.00 2.21 14 SER B N 3
ATOM 3326 C CA . SER B 2 14 ? 2.544 -11.569 -0.835 1.00 2.81 14 SER B CA 3
ATOM 3327 C C . SER B 2 14 ? 2.112 -11.988 0.569 1.00 3.10 14 SER B C 3
ATOM 3328 O O . SER B 2 14 ? 1.267 -11.286 1.163 1.00 3.52 14 SER B O 3
ATOM 3337 N N . GLY A 1 1 ? 8.770 2.462 -6.764 1.00 2.97 1 GLY A N 4
ATOM 3338 C CA . GLY A 1 1 ? 10.216 2.648 -7.071 1.00 2.83 1 GLY A CA 4
ATOM 3339 C C . GLY A 1 1 ? 10.748 3.983 -6.582 1.00 2.42 1 GLY A C 4
ATOM 3340 O O . GLY A 1 1 ? 11.621 4.576 -7.216 1.00 2.48 1 GLY A O 4
ATOM 3346 N N . SER A 1 2 ? 10.228 4.452 -5.450 1.00 2.16 2 SER A N 4
ATOM 3347 C CA . SER A 1 2 ? 10.656 5.728 -4.878 1.00 2.05 2 SER A CA 4
ATOM 3348 C C . SER A 1 2 ? 9.807 6.096 -3.668 1.00 1.75 2 SER A C 4
ATOM 3349 O O . SER A 1 2 ? 10.295 6.717 -2.723 1.00 1.62 2 SER A O 4
ATOM 3357 N N . GLN A 1 3 ? 8.538 5.712 -3.700 1.00 1.94 3 GLN A N 4
ATOM 3358 C CA . GLN A 1 3 ? 7.633 5.995 -2.600 1.00 1.65 3 GLN A CA 4
ATOM 3359 C C . GLN A 1 3 ? 7.682 4.869 -1.582 1.00 1.12 3 GLN A C 4
ATOM 3360 O O . GLN A 1 3 ? 7.736 3.695 -1.945 1.00 1.83 3 GLN A O 4
ATOM 3374 N N . VAL A 1 4 ? 7.664 5.228 -0.306 1.00 0.52 4 VAL A N 4
ATOM 3375 C CA . VAL A 1 4 ? 7.717 4.238 0.756 1.00 1.23 4 VAL A CA 4
ATOM 3376 C C . VAL A 1 4 ? 6.314 3.798 1.137 1.00 1.08 4 VAL A C 4
ATOM 3377 O O . VAL A 1 4 ? 5.950 3.790 2.313 1.00 1.66 4 VAL A O 4
ATOM 3390 N N . PHE A 1 5 ? 5.527 3.437 0.130 1.00 0.41 5 PHE A N 4
ATOM 3391 C CA . PHE A 1 5 ? 4.164 2.986 0.354 1.00 0.40 5 PHE A CA 4
ATOM 3392 C C . PHE A 1 5 ? 3.480 2.616 -0.966 1.00 0.40 5 PHE A C 4
ATOM 3393 O O . PHE A 1 5 ? 4.059 2.753 -2.043 1.00 0.65 5 PHE A O 4
ATOM 3410 N N . GLU A 1 6 ? 2.242 2.144 -0.860 1.00 0.26 6 GLU A N 4
ATOM 3411 C CA . GLU A 1 6 ? 1.455 1.718 -2.011 1.00 0.29 6 GLU A CA 4
ATOM 3412 C C . GLU A 1 6 ? -0.034 1.847 -1.694 1.00 0.27 6 GLU A C 4
ATOM 3413 O O . GLU A 1 6 ? -0.511 1.272 -0.716 1.00 0.32 6 GLU A O 4
ATOM 3425 N N . TYR A 1 7 ? -0.772 2.584 -2.516 1.00 0.26 7 TYR A N 4
ATOM 3426 C CA . TYR A 1 7 ? -2.193 2.775 -2.286 1.00 0.26 7 TYR A CA 4
ATOM 3427 C C . TYR A 1 7 ? -3.025 1.692 -2.957 1.00 0.24 7 TYR A C 4
ATOM 3428 O O . TYR A 1 7 ? -3.200 1.699 -4.175 1.00 0.32 7 TYR A O 4
ATOM 3446 N N . ALA A 1 8 ? -3.539 0.759 -2.156 1.00 0.23 8 ALA A N 4
ATOM 3447 C CA . ALA A 1 8 ? -4.372 -0.312 -2.690 1.00 0.26 8 ALA A CA 4
ATOM 3448 C C . ALA A 1 8 ? -5.828 0.128 -2.691 1.00 0.28 8 ALA A C 4
ATOM 3449 O O . ALA A 1 8 ? -6.689 -0.542 -2.128 1.00 0.38 8 ALA A O 4
ATOM 3456 N N . GLU A 1 9 ? -6.091 1.254 -3.348 1.00 0.25 9 GLU A N 4
ATOM 3457 C CA . GLU A 1 9 ? -7.419 1.839 -3.390 1.00 0.32 9 GLU A CA 4
ATOM 3458 C C . GLU A 1 9 ? -8.039 1.800 -4.768 1.00 0.33 9 GLU A C 4
ATOM 3459 O O . GLU A 1 9 ? -7.354 1.847 -5.789 1.00 0.44 9 GLU A O 4
ATOM 3471 N N . VAL A 1 10 ? -9.356 1.706 -4.767 1.00 0.24 10 VAL A N 4
ATOM 3472 C CA . VAL A 1 10 ? -10.106 1.674 -5.990 1.00 0.27 10 VAL A CA 4
ATOM 3473 C C . VAL A 1 10 ? -10.497 3.080 -6.416 1.00 0.27 10 VAL A C 4
ATOM 3474 O O . VAL A 1 10 ? -10.592 3.379 -7.605 1.00 0.35 10 VAL A O 4
ATOM 3487 N N . ASP A 1 11 ? -10.725 3.939 -5.430 1.00 0.23 11 ASP A N 4
ATOM 3488 C CA . ASP A 1 11 ? -11.083 5.324 -5.696 1.00 0.26 11 ASP A CA 4
ATOM 3489 C C . ASP A 1 11 ? -10.365 6.288 -4.751 1.00 0.24 11 ASP A C 4
ATOM 3490 O O . ASP A 1 11 ? -9.869 7.330 -5.181 1.00 0.28 11 ASP A O 4
ATOM 3499 N N . GLU A 1 12 ? -10.307 5.937 -3.468 1.00 0.21 12 GLU A N 4
ATOM 3500 C CA . GLU A 1 12 ? -9.695 6.825 -2.470 1.00 0.23 12 GLU A CA 4
ATOM 3501 C C . GLU A 1 12 ? -9.183 6.073 -1.243 1.00 0.23 12 GLU A C 4
ATOM 3502 O O . GLU A 1 12 ? -9.650 4.988 -0.933 1.00 0.29 12 GLU A O 4
ATOM 3514 N N . ILE A 1 13 ? -8.239 6.688 -0.537 1.00 0.22 13 ILE A N 4
ATOM 3515 C CA . ILE A 1 13 ? -7.659 6.098 0.669 1.00 0.22 13 ILE A CA 4
ATOM 3516 C C . ILE A 1 13 ? -7.761 7.101 1.824 1.00 0.27 13 ILE A C 4
ATOM 3517 O O . ILE A 1 13 ? -8.489 8.088 1.727 1.00 0.34 13 ILE A O 4
ATOM 3533 N N . VAL A 1 14 ? -7.035 6.852 2.909 1.00 0.25 14 VAL A N 4
ATOM 3534 C CA . VAL A 1 14 ? -7.044 7.766 4.051 1.00 0.30 14 VAL A CA 4
ATOM 3535 C C . VAL A 1 14 ? -5.717 7.733 4.792 1.00 0.27 14 VAL A C 4
ATOM 3536 O O . VAL A 1 14 ? -5.111 8.773 5.052 1.00 0.30 14 VAL A O 4
ATOM 3549 N N . GLU A 1 15 ? -5.274 6.535 5.129 1.00 0.28 15 GLU A N 4
ATOM 3550 C CA . GLU A 1 15 ? -4.004 6.361 5.828 1.00 0.27 15 GLU A CA 4
ATOM 3551 C C . GLU A 1 15 ? -2.961 5.828 4.858 1.00 0.26 15 GLU A C 4
ATOM 3552 O O . GLU A 1 15 ? -3.242 4.932 4.087 1.00 0.48 15 GLU A O 4
ATOM 3564 N N . LYS A 1 16 ? -1.766 6.387 4.871 1.00 0.20 16 LYS A N 4
ATOM 3565 C CA . LYS A 1 16 ? -0.732 5.928 3.948 1.00 0.23 16 LYS A CA 4
ATOM 3566 C C . LYS A 1 16 ? 0.685 6.113 4.509 1.00 0.25 16 LYS A C 4
ATOM 3567 O O . LYS A 1 16 ? 1.309 7.149 4.285 1.00 0.35 16 LYS A O 4
ATOM 3586 N N . ARG A 1 17 ? 1.198 5.118 5.233 1.00 0.22 17 ARG A N 4
ATOM 3587 C CA . ARG A 1 17 ? 2.543 5.217 5.796 1.00 0.31 17 ARG A CA 4
ATOM 3588 C C . ARG A 1 17 ? 3.165 3.837 5.998 1.00 0.30 17 ARG A C 4
ATOM 3589 O O . ARG A 1 17 ? 2.986 3.223 7.048 1.00 0.33 17 ARG A O 4
ATOM 3610 N N . GLY A 1 18 ? 3.893 3.331 5.003 1.00 0.29 18 GLY A N 4
ATOM 3611 C CA . GLY A 1 18 ? 4.482 2.018 5.165 1.00 0.28 18 GLY A CA 4
ATOM 3612 C C . GLY A 1 18 ? 5.744 1.786 4.369 1.00 0.32 18 GLY A C 4
ATOM 3613 O O . GLY A 1 18 ? 6.641 2.626 4.326 1.00 0.41 18 GLY A O 4
ATOM 3617 N N . LYS A 1 19 ? 5.792 0.614 3.742 1.00 0.30 19 LYS A N 4
ATOM 3618 C CA . LYS A 1 19 ? 6.918 0.184 2.940 1.00 0.36 19 LYS A CA 4
ATOM 3619 C C . LYS A 1 19 ? 6.517 0.137 1.458 1.00 0.45 19 LYS A C 4
ATOM 3620 O O . LYS A 1 19 ? 6.138 1.153 0.896 1.00 0.76 19 LYS A O 4
ATOM 3639 N N . GLY A 1 20 ? 6.607 -1.025 0.820 1.00 0.47 20 GLY A N 4
ATOM 3640 C CA . GLY A 1 20 ? 6.191 -1.141 -0.548 1.00 0.51 20 GLY A CA 4
ATOM 3641 C C . GLY A 1 20 ? 4.784 -1.657 -0.567 1.00 0.42 20 GLY A C 4
ATOM 3642 O O . GLY A 1 20 ? 3.934 -1.220 -1.342 1.00 0.48 20 GLY A O 4
ATOM 3646 N N . LYS A 1 21 ? 4.572 -2.608 0.323 1.00 0.33 21 LYS A N 4
ATOM 3647 C CA . LYS A 1 21 ? 3.280 -3.233 0.519 1.00 0.33 21 LYS A CA 4
ATOM 3648 C C . LYS A 1 21 ? 2.952 -3.357 2.020 1.00 0.27 21 LYS A C 4
ATOM 3649 O O . LYS A 1 21 ? 1.889 -3.856 2.381 1.00 0.32 21 LYS A O 4
ATOM 3668 N N . ASP A 1 22 ? 3.860 -2.883 2.894 1.00 0.21 22 ASP A N 4
ATOM 3669 C CA . ASP A 1 22 ? 3.648 -2.948 4.337 1.00 0.23 22 ASP A CA 4
ATOM 3670 C C . ASP A 1 22 ? 2.908 -1.722 4.846 1.00 0.21 22 ASP A C 4
ATOM 3671 O O . ASP A 1 22 ? 2.810 -1.489 6.049 1.00 0.26 22 ASP A O 4
ATOM 3680 N N . VAL A 1 23 ? 2.418 -0.941 3.915 1.00 0.17 23 VAL A N 4
ATOM 3681 C CA . VAL A 1 23 ? 1.680 0.257 4.201 1.00 0.18 23 VAL A CA 4
ATOM 3682 C C . VAL A 1 23 ? 0.192 -0.026 4.220 1.00 0.16 23 VAL A C 4
ATOM 3683 O O . VAL A 1 23 ? -0.313 -0.798 3.406 1.00 0.18 23 VAL A O 4
ATOM 3696 N N . GLU A 1 24 ? -0.515 0.629 5.114 1.00 0.18 24 GLU A N 4
ATOM 3697 C CA . GLU A 1 24 ? -1.943 0.420 5.215 1.00 0.22 24 GLU A CA 4
ATOM 3698 C C . GLU A 1 24 ? -2.703 1.589 4.621 1.00 0.24 24 GLU A C 4
ATOM 3699 O O . GLU A 1 24 ? -2.576 2.727 5.074 1.00 0.48 24 GLU A O 4
ATOM 3711 N N . TYR A 1 25 ? -3.491 1.300 3.604 1.00 0.18 25 TYR A N 4
ATOM 3712 C CA . TYR A 1 25 ? -4.281 2.302 2.945 1.00 0.22 25 TYR A CA 4
ATOM 3713 C C . TYR A 1 25 ? -5.758 2.039 3.172 1.00 0.30 25 TYR A C 4
ATOM 3714 O O . TYR A 1 25 ? -6.140 1.147 3.926 1.00 0.65 25 TYR A O 4
ATOM 3732 N N . LEU A 1 26 ? -6.571 2.842 2.530 1.00 0.19 26 LEU A N 4
ATOM 3733 C CA . LEU A 1 26 ? -8.009 2.720 2.600 1.00 0.19 26 LEU A CA 4
ATOM 3734 C C . LEU A 1 26 ? -8.556 2.694 1.195 1.00 0.17 26 LEU A C 4
ATOM 3735 O O . LEU A 1 26 ? -7.899 3.157 0.275 1.00 0.17 26 LEU A O 4
ATOM 3751 N N . VAL A 1 27 ? -9.744 2.157 1.005 1.00 0.18 27 VAL A N 4
ATOM 3752 C CA . VAL A 1 27 ? -10.289 2.127 -0.331 1.00 0.18 27 VAL A CA 4
ATOM 3753 C C . VAL A 1 27 ? -11.785 2.401 -0.373 1.00 0.18 27 VAL A C 4
ATOM 3754 O O . VAL A 1 27 ? -12.598 1.616 0.116 1.00 0.22 27 VAL A O 4
ATOM 3767 N N . ARG A 1 28 ? -12.127 3.533 -0.960 1.00 0.16 28 ARG A N 4
ATOM 3768 C CA . ARG A 1 28 ? -13.504 3.905 -1.152 1.00 0.18 28 ARG A CA 4
ATOM 3769 C C . ARG A 1 28 ? -13.884 3.292 -2.457 1.00 0.16 28 ARG A C 4
ATOM 3770 O O . ARG A 1 28 ? -14.147 3.983 -3.440 1.00 0.20 28 ARG A O 4
ATOM 3791 N N . TRP A 1 29 ? -13.893 1.965 -2.430 1.00 0.19 29 TRP A N 4
ATOM 3792 C CA . TRP A 1 29 ? -14.166 1.134 -3.583 1.00 0.25 29 TRP A CA 4
ATOM 3793 C C . TRP A 1 29 ? -15.025 1.840 -4.618 1.00 0.25 29 TRP A C 4
ATOM 3794 O O . TRP A 1 29 ? -16.251 1.810 -4.556 1.00 0.30 29 TRP A O 4
ATOM 3815 N N . LYS A 1 30 ? -14.329 2.524 -5.531 1.00 0.25 30 LYS A N 4
ATOM 3816 C CA . LYS A 1 30 ? -14.957 3.272 -6.639 1.00 0.30 30 LYS A CA 4
ATOM 3817 C C . LYS A 1 30 ? -16.312 2.683 -7.047 1.00 0.36 30 LYS A C 4
ATOM 3818 O O . LYS A 1 30 ? -17.237 3.418 -7.394 1.00 0.42 30 LYS A O 4
ATOM 3837 N N . ASP A 1 31 ? -16.415 1.359 -7.010 1.00 0.39 31 ASP A N 4
ATOM 3838 C CA . ASP A 1 31 ? -17.659 0.677 -7.347 1.00 0.48 31 ASP A CA 4
ATOM 3839 C C . ASP A 1 31 ? -18.147 -0.134 -6.151 1.00 0.45 31 ASP A C 4
ATOM 3840 O O . ASP A 1 31 ? -18.328 -1.349 -6.237 1.00 0.52 31 ASP A O 4
ATOM 3849 N N . GLY A 1 32 ? -18.358 0.556 -5.031 1.00 0.39 32 GLY A N 4
ATOM 3850 C CA . GLY A 1 32 ? -18.803 -0.102 -3.817 1.00 0.40 32 GLY A CA 4
ATOM 3851 C C . GLY A 1 32 ? -19.823 0.712 -3.045 1.00 0.42 32 GLY A C 4
ATOM 3852 O O . GLY A 1 32 ? -20.628 1.435 -3.631 1.00 0.59 32 GLY A O 4
ATOM 3856 N N . GLY A 1 33 ? -19.783 0.587 -1.723 1.00 0.43 33 GLY A N 4
ATOM 3857 C CA . GLY A 1 33 ? -20.705 1.317 -0.873 1.00 0.48 33 GLY A CA 4
ATOM 3858 C C . GLY A 1 33 ? -20.085 1.685 0.462 1.00 0.46 33 GLY A C 4
ATOM 3859 O O . GLY A 1 33 ? -20.222 2.816 0.928 1.00 0.86 33 GLY A O 4
ATOM 3863 N N . ASP A 1 34 ? -19.402 0.724 1.079 1.00 0.45 34 ASP A N 4
ATOM 3864 C CA . ASP A 1 34 ? -18.752 0.948 2.365 1.00 0.40 34 ASP A CA 4
ATOM 3865 C C . ASP A 1 34 ? -17.262 1.210 2.176 1.00 0.38 34 ASP A C 4
ATOM 3866 O O . ASP A 1 34 ? -16.732 1.072 1.074 1.00 0.62 34 ASP A O 4
ATOM 3875 N N . CYS A 1 35 ? -16.588 1.587 3.258 1.00 0.40 35 CYS A N 4
ATOM 3876 C CA . CYS A 1 35 ? -15.157 1.870 3.206 1.00 0.44 35 CYS A CA 4
ATOM 3877 C C . CYS A 1 35 ? -14.380 0.936 4.128 1.00 0.39 35 CYS A C 4
ATOM 3878 O O . CYS A 1 35 ? -14.809 0.655 5.246 1.00 0.61 35 CYS A O 4
ATOM 3886 N N . GLU A 1 36 ? -13.232 0.463 3.651 1.00 0.32 36 GLU A N 4
ATOM 3887 C CA . GLU A 1 36 ? -12.389 -0.439 4.430 1.00 0.43 36 GLU A CA 4
ATOM 3888 C C . GLU A 1 36 ? -10.917 -0.061 4.285 1.00 0.34 36 GLU A C 4
ATOM 3889 O O . GLU A 1 36 ? -10.577 0.885 3.575 1.00 0.36 36 GLU A O 4
ATOM 3901 N N . TRP A 1 37 ? -10.045 -0.805 4.961 1.00 0.40 37 TRP A N 4
ATOM 3902 C CA . TRP A 1 37 ? -8.614 -0.537 4.914 1.00 0.33 37 TRP A CA 4
ATOM 3903 C C . TRP A 1 37 ? -7.851 -1.660 4.217 1.00 0.35 37 TRP A C 4
ATOM 3904 O O . TRP A 1 37 ? -8.298 -2.807 4.192 1.00 0.46 37 TRP A O 4
ATOM 3925 N N . VAL A 1 38 ? -6.694 -1.317 3.652 1.00 0.28 38 VAL A N 4
ATOM 3926 C CA . VAL A 1 38 ? -5.850 -2.296 2.976 1.00 0.37 38 VAL A CA 4
ATOM 3927 C C . VAL A 1 38 ? -4.888 -2.930 3.970 1.00 0.36 38 VAL A C 4
ATOM 3928 O O . VAL A 1 38 ? -4.513 -2.308 4.964 1.00 0.31 38 VAL A O 4
ATOM 3941 N N . LYS A 1 39 ? -4.487 -4.166 3.703 1.00 0.46 39 LYS A N 4
ATOM 3942 C CA . LYS A 1 39 ? -3.569 -4.865 4.589 1.00 0.48 39 LYS A CA 4
ATOM 3943 C C . LYS A 1 39 ? -2.179 -4.253 4.533 1.00 0.38 39 LYS A C 4
ATOM 3944 O O . LYS A 1 39 ? -1.349 -4.636 3.710 1.00 0.45 39 LYS A O 4
ATOM 3963 N N . GLY A 1 40 ? -1.936 -3.296 5.423 1.00 0.32 40 GLY A N 4
ATOM 3964 C CA . GLY A 1 40 ? -0.646 -2.642 5.473 1.00 0.27 40 GLY A CA 4
ATOM 3965 C C . GLY A 1 40 ? 0.333 -3.328 6.401 1.00 0.28 40 GLY A C 4
ATOM 3966 O O . GLY A 1 40 ? 1.038 -2.673 7.167 1.00 0.35 40 GLY A O 4
ATOM 3970 N N . VAL A 1 41 ? 0.359 -4.651 6.348 1.00 0.29 41 VAL A N 4
ATOM 3971 C CA . VAL A 1 41 ? 1.288 -5.431 7.155 1.00 0.39 41 VAL A CA 4
ATOM 3972 C C . VAL A 1 41 ? 2.231 -6.206 6.247 1.00 0.38 41 VAL A C 4
ATOM 3973 O O . VAL A 1 41 ? 2.960 -7.088 6.703 1.00 0.45 41 VAL A O 4
ATOM 3986 N N . HIS A 1 42 ? 2.218 -5.876 4.956 1.00 0.35 42 HIS A N 4
ATOM 3987 C CA . HIS A 1 42 ? 3.055 -6.562 3.997 1.00 0.40 42 HIS A CA 4
ATOM 3988 C C . HIS A 1 42 ? 4.455 -6.015 4.008 1.00 0.36 42 HIS A C 4
ATOM 3989 O O . HIS A 1 42 ? 4.834 -5.194 3.179 1.00 0.31 42 HIS A O 4
ATOM 4004 N N . VAL A 1 43 ? 5.201 -6.512 4.983 1.00 0.43 43 VAL A N 4
ATOM 4005 C CA . VAL A 1 43 ? 6.596 -6.141 5.191 1.00 0.44 43 VAL A CA 4
ATOM 4006 C C . VAL A 1 43 ? 7.453 -6.426 3.974 1.00 0.44 43 VAL A C 4
ATOM 4007 O O . VAL A 1 43 ? 8.264 -7.352 3.965 1.00 0.54 43 VAL A O 4
ATOM 4020 N N . ALA A 1 44 ? 7.252 -5.624 2.941 1.00 0.36 44 ALA A N 4
ATOM 4021 C CA . ALA A 1 44 ? 8.024 -5.742 1.727 1.00 0.42 44 ALA A CA 4
ATOM 4022 C C . ALA A 1 44 ? 9.230 -4.828 1.815 1.00 0.41 44 ALA A C 4
ATOM 4023 O O . ALA A 1 44 ? 9.486 -4.021 0.921 1.00 0.45 44 ALA A O 4
ATOM 4030 N N . GLU A 1 45 ? 9.971 -4.966 2.913 1.00 0.43 45 GLU A N 4
ATOM 4031 C CA . GLU A 1 45 ? 11.164 -4.155 3.151 1.00 0.49 45 GLU A CA 4
ATOM 4032 C C . GLU A 1 45 ? 12.004 -4.061 1.888 1.00 0.53 45 GLU A C 4
ATOM 4033 O O . GLU A 1 45 ? 12.722 -3.084 1.671 1.00 0.62 45 GLU A O 4
ATOM 4045 N N . ASP A 1 46 ? 11.905 -5.090 1.062 1.00 0.54 46 ASP A N 4
ATOM 4046 C CA . ASP A 1 46 ? 12.632 -5.124 -0.199 1.00 0.62 46 ASP A CA 4
ATOM 4047 C C . ASP A 1 46 ? 12.042 -4.112 -1.166 1.00 0.65 46 ASP A C 4
ATOM 4048 O O . ASP A 1 46 ? 12.763 -3.317 -1.759 1.00 0.75 46 ASP A O 4
ATOM 4057 N N . VAL A 1 47 ? 10.721 -4.128 -1.304 1.00 0.62 47 VAL A N 4
ATOM 4058 C CA . VAL A 1 47 ? 10.048 -3.202 -2.201 1.00 0.72 47 VAL A CA 4
ATOM 4059 C C . VAL A 1 47 ? 10.339 -1.766 -1.792 1.00 0.75 47 VAL A C 4
ATOM 4060 O O . VAL A 1 47 ? 10.589 -0.932 -2.628 1.00 0.88 47 VAL A O 4
ATOM 4073 N N . ALA A 1 48 ? 10.300 -1.531 -0.487 1.00 0.68 48 ALA A N 4
ATOM 4074 C CA . ALA A 1 48 ? 10.564 -0.233 0.143 1.00 0.77 48 ALA A CA 4
ATOM 4075 C C . ALA A 1 48 ? 12.028 0.148 0.003 1.00 0.86 48 ALA A C 4
ATOM 4076 O O . ALA A 1 48 ? 12.356 1.195 -0.555 1.00 0.99 48 ALA A O 4
ATOM 4083 N N . LYS A 1 49 ? 12.909 -0.709 0.512 1.00 0.81 49 LYS A N 4
ATOM 4084 C CA . LYS A 1 49 ? 14.339 -0.456 0.421 1.00 0.92 49 LYS A CA 4
ATOM 4085 C C . LYS A 1 49 ? 14.739 -0.334 -1.043 1.00 0.98 49 LYS A C 4
ATOM 4086 O O . LYS A 1 49 ? 15.687 0.368 -1.392 1.00 1.11 49 LYS A O 4
ATOM 4105 N N . ASP A 1 50 ? 14.007 -1.041 -1.893 1.00 0.91 50 ASP A N 4
ATOM 4106 C CA . ASP A 1 50 ? 14.251 -1.013 -3.323 1.00 1.00 50 ASP A CA 4
ATOM 4107 C C . ASP A 1 50 ? 13.401 0.071 -3.987 1.00 1.12 50 ASP A C 4
ATOM 4108 O O . ASP A 1 50 ? 13.660 0.467 -5.124 1.00 1.28 50 ASP A O 4
ATOM 4117 N N . TYR A 1 51 ? 12.379 0.547 -3.268 1.00 1.07 51 TYR A N 4
ATOM 4118 C CA . TYR A 1 51 ? 11.495 1.574 -3.782 1.00 1.22 51 TYR A CA 4
ATOM 4119 C C . TYR A 1 51 ? 12.132 2.942 -3.632 1.00 1.37 51 TYR A C 4
ATOM 4120 O O . TYR A 1 51 ? 12.497 3.594 -4.610 1.00 1.51 51 TYR A O 4
ATOM 4138 N N . GLU A 1 52 ? 12.272 3.360 -2.376 1.00 1.35 52 GLU A N 4
ATOM 4139 C CA . GLU A 1 52 ? 12.840 4.659 -2.061 1.00 1.51 52 GLU A CA 4
ATOM 4140 C C . GLU A 1 52 ? 14.361 4.590 -1.983 1.00 1.55 52 GLU A C 4
ATOM 4141 O O . GLU A 1 52 ? 15.062 5.456 -2.508 1.00 1.70 52 GLU A O 4
ATOM 4153 N N . ASP A 1 53 ? 14.858 3.554 -1.322 1.00 1.43 53 ASP A N 4
ATOM 4154 C CA . ASP A 1 53 ? 16.291 3.363 -1.154 1.00 1.48 53 ASP A CA 4
ATOM 4155 C C . ASP A 1 53 ? 16.899 2.602 -2.337 1.00 1.47 53 ASP A C 4
ATOM 4156 O O . ASP A 1 53 ? 18.121 2.496 -2.447 1.00 1.59 53 ASP A O 4
ATOM 4165 N N . GLY A 1 54 ? 16.052 2.076 -3.216 1.00 1.36 54 GLY A N 4
ATOM 4166 C CA . GLY A 1 54 ? 16.548 1.347 -4.368 1.00 1.37 54 GLY A CA 4
ATOM 4167 C C . GLY A 1 54 ? 16.891 2.268 -5.522 1.00 1.49 54 GLY A C 4
ATOM 4168 O O . GLY A 1 54 ? 17.827 2.007 -6.276 1.00 1.61 54 GLY A O 4
ATOM 4172 N N . LEU A 1 55 ? 16.128 3.349 -5.656 1.00 1.49 55 LEU A N 4
ATOM 4173 C CA . LEU A 1 55 ? 16.353 4.318 -6.722 1.00 1.63 55 LEU A CA 4
ATOM 4174 C C . LEU A 1 55 ? 17.431 5.321 -6.325 1.00 1.70 55 LEU A C 4
ATOM 4175 O O . LEU A 1 55 ? 18.513 5.350 -6.913 1.00 1.78 55 LEU A O 4
ATOM 4191 N N . GLU A 1 56 ? 17.128 6.141 -5.325 1.00 1.70 56 GLU A N 4
ATOM 4192 C CA . GLU A 1 56 ? 18.070 7.146 -4.849 1.00 1.80 56 GLU A CA 4
ATOM 4193 C C . GLU A 1 56 ? 18.991 6.566 -3.782 1.00 1.75 56 GLU A C 4
ATOM 4194 O O . GLU A 1 56 ? 19.027 7.042 -2.648 1.00 1.78 56 GLU A O 4
ATOM 4206 N N . TYR A 1 57 ? 19.739 5.536 -4.160 1.00 1.71 57 TYR A N 4
ATOM 4207 C CA . TYR A 1 57 ? 20.664 4.882 -3.243 1.00 1.68 57 TYR A CA 4
ATOM 4208 C C . TYR A 1 57 ? 22.001 5.614 -3.201 1.00 1.81 57 TYR A C 4
ATOM 4209 O O . TYR A 1 57 ? 22.150 6.526 -2.362 1.00 2.23 57 TYR A O 4
ATOM 4228 N N . ALA B 2 1 ? -14.418 -10.552 -0.195 1.00 5.20 1 ALA B N 4
ATOM 4229 C CA . ALA B 2 1 ? -13.353 -9.527 -0.349 1.00 4.69 1 ALA B CA 4
ATOM 4230 C C . ALA B 2 1 ? -13.906 -8.124 -0.115 1.00 3.91 1 ALA B C 4
ATOM 4231 O O . ALA B 2 1 ? -14.289 -7.435 -1.060 1.00 3.61 1 ALA B O 4
ATOM 4240 N N . PRO B 2 2 ? -13.957 -7.684 1.154 1.00 3.99 2 PRO B N 4
ATOM 4241 C CA . PRO B 2 2 ? -14.466 -6.355 1.511 1.00 3.65 2 PRO B CA 4
ATOM 4242 C C . PRO B 2 2 ? -13.762 -5.240 0.739 1.00 2.77 2 PRO B C 4
ATOM 4243 O O . PRO B 2 2 ? -12.589 -5.365 0.388 1.00 2.79 2 PRO B O 4
ATOM 4254 N N . PRO B 2 3 ? -14.474 -4.133 0.468 1.00 2.55 3 PRO B N 4
ATOM 4255 C CA . PRO B 2 3 ? -13.915 -2.995 -0.270 1.00 2.38 3 PRO B CA 4
ATOM 4256 C C . PRO B 2 3 ? -12.853 -2.248 0.529 1.00 2.11 3 PRO B C 4
ATOM 4257 O O . PRO B 2 3 ? -13.110 -1.171 1.067 1.00 2.74 3 PRO B O 4
ATOM 4268 N N . GLY B 2 4 ? -11.660 -2.829 0.599 1.00 1.73 4 GLY B N 4
ATOM 4269 C CA . GLY B 2 4 ? -10.567 -2.210 1.328 1.00 1.69 4 GLY B CA 4
ATOM 4270 C C . GLY B 2 4 ? -9.222 -2.421 0.658 1.00 1.53 4 GLY B C 4
ATOM 4271 O O . GLY B 2 4 ? -8.179 -2.174 1.261 1.00 2.11 4 GLY B O 4
ATOM 4275 N N . THR B 2 5 ? -9.245 -2.888 -0.588 1.00 1.20 5 THR B N 4
ATOM 4276 C CA . THR B 2 5 ? -8.017 -3.140 -1.335 1.00 1.17 5 THR B CA 4
ATOM 4277 C C . THR B 2 5 ? -8.237 -3.013 -2.837 1.00 1.11 5 THR B C 4
ATOM 4278 O O . THR B 2 5 ? -9.320 -3.317 -3.341 1.00 1.30 5 THR B O 4
ATOM 4289 N N . ALA B 2 6 ? -7.210 -2.561 -3.552 1.00 1.15 6 ALA B N 4
ATOM 4290 C CA . ALA B 2 6 ? -7.312 -2.414 -5.000 1.00 1.27 6 ALA B CA 4
ATOM 4291 C C . ALA B 2 6 ? -5.975 -2.629 -5.715 1.00 1.57 6 ALA B C 4
ATOM 4292 O O . ALA B 2 6 ? -5.753 -3.680 -6.316 1.00 1.86 6 ALA B O 4
ATOM 4299 N N . ARG B 2 7 ? -5.086 -1.636 -5.653 1.00 2.16 7 ARG B N 4
ATOM 4300 C CA . ARG B 2 7 ? -3.794 -1.730 -6.326 1.00 2.49 7 ARG B CA 4
ATOM 4301 C C . ARG B 2 7 ? -2.977 -2.919 -5.815 1.00 1.97 7 ARG B C 4
ATOM 4302 O O . ARG B 2 7 ? -3.249 -4.058 -6.197 1.00 2.16 7 ARG B O 4
ATOM 4323 N N . ARG B 2 8 ? -1.987 -2.679 -4.948 1.00 1.65 8 ARG B N 4
ATOM 4324 C CA . ARG B 2 8 ? -1.165 -3.767 -4.441 1.00 1.81 8 ARG B CA 4
ATOM 4325 C C . ARG B 2 8 ? -0.547 -4.546 -5.601 1.00 2.34 8 ARG B C 4
ATOM 4326 O O . ARG B 2 8 ? -0.918 -4.347 -6.757 1.00 3.35 8 ARG B O 4
ATOM 4347 N N . LYS B 2 9 ? 0.401 -5.424 -5.297 1.00 1.97 9 LYS B N 4
ATOM 4348 C CA . LYS B 2 9 ? 1.059 -6.212 -6.334 1.00 2.57 9 LYS B CA 4
ATOM 4349 C C . LYS B 2 9 ? 1.391 -7.619 -5.835 1.00 1.88 9 LYS B C 4
ATOM 4350 O O . LYS B 2 9 ? 0.925 -8.034 -4.775 1.00 1.98 9 LYS B O 4
ATOM 4369 N N . ARG B 2 10 ? 2.196 -8.350 -6.608 1.00 1.72 10 ARG B N 4
ATOM 4370 C CA . ARG B 2 10 ? 2.597 -9.708 -6.246 1.00 1.51 10 ARG B CA 4
ATOM 4371 C C . ARG B 2 10 ? 3.026 -9.783 -4.786 1.00 1.39 10 ARG B C 4
ATOM 4372 O O . ARG B 2 10 ? 2.893 -10.821 -4.138 1.00 1.77 10 ARG B O 4
ATOM 4393 N N . LYS B 2 11 ? 3.539 -8.669 -4.274 1.00 1.29 11 LYS B N 4
ATOM 4394 C CA . LYS B 2 11 ? 4.000 -8.595 -2.893 1.00 1.35 11 LYS B CA 4
ATOM 4395 C C . LYS B 2 11 ? 5.329 -9.324 -2.733 1.00 1.21 11 LYS B C 4
ATOM 4396 O O . LYS B 2 11 ? 5.370 -10.550 -2.641 1.00 1.55 11 LYS B O 4
ATOM 4415 N N . ALA B 2 12 ? 6.412 -8.558 -2.699 1.00 0.95 12 ALA B N 4
ATOM 4416 C CA . ALA B 2 12 ? 7.747 -9.127 -2.556 1.00 1.15 12 ALA B CA 4
ATOM 4417 C C . ALA B 2 12 ? 7.878 -9.913 -1.258 1.00 1.48 12 ALA B C 4
ATOM 4418 O O . ALA B 2 12 ? 8.688 -10.835 -1.158 1.00 2.05 12 ALA B O 4
ATOM 4425 N N . ASP B 2 13 ? 7.078 -9.544 -0.264 1.00 1.42 13 ASP B N 4
ATOM 4426 C CA . ASP B 2 13 ? 7.108 -10.215 1.030 1.00 1.79 13 ASP B CA 4
ATOM 4427 C C . ASP B 2 13 ? 5.808 -10.972 1.282 1.00 1.88 13 ASP B C 4
ATOM 4428 O O . ASP B 2 13 ? 4.941 -10.508 2.023 1.00 2.28 13 ASP B O 4
ATOM 4437 N N . SER B 2 14 ? 5.679 -12.139 0.660 1.00 2.21 14 SER B N 4
ATOM 4438 C CA . SER B 2 14 ? 4.485 -12.962 0.816 1.00 2.81 14 SER B CA 4
ATOM 4439 C C . SER B 2 14 ? 4.805 -14.245 1.576 1.00 3.10 14 SER B C 4
ATOM 4440 O O . SER B 2 14 ? 4.723 -14.230 2.821 1.00 3.52 14 SER B O 4
ATOM 4449 N N . GLY A 1 1 ? 9.902 5.021 -6.518 1.00 2.97 1 GLY A N 5
ATOM 4450 C CA . GLY A 1 1 ? 11.346 5.047 -6.150 1.00 2.83 1 GLY A CA 5
ATOM 4451 C C . GLY A 1 1 ? 11.674 6.149 -5.158 1.00 2.42 1 GLY A C 5
ATOM 4452 O O . GLY A 1 1 ? 12.634 6.892 -5.355 1.00 2.48 1 GLY A O 5
ATOM 4458 N N . SER A 1 2 ? 10.886 6.259 -4.084 1.00 2.16 2 SER A N 5
ATOM 4459 C CA . SER A 1 2 ? 11.120 7.298 -3.078 1.00 2.05 2 SER A CA 5
ATOM 4460 C C . SER A 1 2 ? 10.029 7.325 -2.004 1.00 1.75 2 SER A C 5
ATOM 4461 O O . SER A 1 2 ? 10.270 7.775 -0.884 1.00 1.62 2 SER A O 5
ATOM 4469 N N . GLN A 1 3 ? 8.833 6.843 -2.338 1.00 1.94 3 GLN A N 5
ATOM 4470 C CA . GLN A 1 3 ? 7.730 6.819 -1.386 1.00 1.65 3 GLN A CA 5
ATOM 4471 C C . GLN A 1 3 ? 7.776 5.539 -0.562 1.00 1.12 3 GLN A C 5
ATOM 4472 O O . GLN A 1 3 ? 7.960 4.455 -1.101 1.00 1.83 3 GLN A O 5
ATOM 4486 N N . VAL A 1 4 ? 7.612 5.675 0.747 1.00 0.52 4 VAL A N 5
ATOM 4487 C CA . VAL A 1 4 ? 7.669 4.527 1.645 1.00 1.23 4 VAL A CA 5
ATOM 4488 C C . VAL A 1 4 ? 6.291 3.919 1.898 1.00 1.08 4 VAL A C 5
ATOM 4489 O O . VAL A 1 4 ? 5.887 3.754 3.049 1.00 1.66 4 VAL A O 5
ATOM 4502 N N . PHE A 1 5 ? 5.574 3.580 0.822 1.00 0.41 5 PHE A N 5
ATOM 4503 C CA . PHE A 1 5 ? 4.242 2.973 0.938 1.00 0.40 5 PHE A CA 5
ATOM 4504 C C . PHE A 1 5 ? 3.479 3.043 -0.387 1.00 0.40 5 PHE A C 5
ATOM 4505 O O . PHE A 1 5 ? 3.829 3.819 -1.274 1.00 0.65 5 PHE A O 5
ATOM 4522 N N . GLU A 1 6 ? 2.434 2.220 -0.512 1.00 0.26 6 GLU A N 5
ATOM 4523 C CA . GLU A 1 6 ? 1.615 2.192 -1.723 1.00 0.29 6 GLU A CA 5
ATOM 4524 C C . GLU A 1 6 ? 0.133 2.043 -1.378 1.00 0.27 6 GLU A C 5
ATOM 4525 O O . GLU A 1 6 ? -0.227 1.357 -0.426 1.00 0.32 6 GLU A O 5
ATOM 4537 N N . TYR A 1 7 ? -0.724 2.671 -2.172 1.00 0.26 7 TYR A N 5
ATOM 4538 C CA . TYR A 1 7 ? -2.158 2.617 -1.949 1.00 0.26 7 TYR A CA 5
ATOM 4539 C C . TYR A 1 7 ? -2.780 1.424 -2.651 1.00 0.24 7 TYR A C 5
ATOM 4540 O O . TYR A 1 7 ? -2.613 1.232 -3.855 1.00 0.32 7 TYR A O 5
ATOM 4558 N N . ALA A 1 8 ? -3.479 0.608 -1.876 1.00 0.23 8 ALA A N 5
ATOM 4559 C CA . ALA A 1 8 ? -4.143 -0.564 -2.414 1.00 0.26 8 ALA A CA 5
ATOM 4560 C C . ALA A 1 8 ? -5.650 -0.346 -2.457 1.00 0.28 8 ALA A C 5
ATOM 4561 O O . ALA A 1 8 ? -6.424 -1.183 -1.995 1.00 0.38 8 ALA A O 5
ATOM 4568 N N . GLU A 1 9 ? -6.060 0.793 -3.015 1.00 0.25 9 GLU A N 5
ATOM 4569 C CA . GLU A 1 9 ? -7.474 1.131 -3.099 1.00 0.32 9 GLU A CA 5
ATOM 4570 C C . GLU A 1 9 ? -8.025 0.957 -4.484 1.00 0.33 9 GLU A C 5
ATOM 4571 O O . GLU A 1 9 ? -7.312 0.620 -5.429 1.00 0.44 9 GLU A O 5
ATOM 4583 N N . VAL A 1 10 ? -9.319 1.194 -4.584 1.00 0.24 10 VAL A N 5
ATOM 4584 C CA . VAL A 1 10 ? -10.002 1.059 -5.831 1.00 0.27 10 VAL A CA 5
ATOM 4585 C C . VAL A 1 10 ? -10.494 2.397 -6.366 1.00 0.27 10 VAL A C 5
ATOM 4586 O O . VAL A 1 10 ? -10.839 2.513 -7.541 1.00 0.35 10 VAL A O 5
ATOM 4599 N N . ASP A 1 11 ? -10.500 3.413 -5.507 1.00 0.23 11 ASP A N 5
ATOM 4600 C CA . ASP A 1 11 ? -10.943 4.742 -5.903 1.00 0.26 11 ASP A CA 5
ATOM 4601 C C . ASP A 1 11 ? -10.226 5.822 -5.103 1.00 0.24 11 ASP A C 5
ATOM 4602 O O . ASP A 1 11 ? -9.779 6.828 -5.656 1.00 0.28 11 ASP A O 5
ATOM 4611 N N . GLU A 1 12 ? -10.123 5.608 -3.796 1.00 0.21 12 GLU A N 5
ATOM 4612 C CA . GLU A 1 12 ? -9.485 6.579 -2.907 1.00 0.23 12 GLU A CA 5
ATOM 4613 C C . GLU A 1 12 ? -8.902 5.904 -1.671 1.00 0.23 12 GLU A C 5
ATOM 4614 O O . GLU A 1 12 ? -9.086 4.713 -1.469 1.00 0.29 12 GLU A O 5
ATOM 4626 N N . ILE A 1 13 ? -8.187 6.671 -0.853 1.00 0.22 13 ILE A N 5
ATOM 4627 C CA . ILE A 1 13 ? -7.590 6.149 0.378 1.00 0.22 13 ILE A CA 5
ATOM 4628 C C . ILE A 1 13 ? -7.663 7.218 1.470 1.00 0.27 13 ILE A C 5
ATOM 4629 O O . ILE A 1 13 ? -8.296 8.256 1.285 1.00 0.34 13 ILE A O 5
ATOM 4645 N N . VAL A 1 14 ? -7.015 6.967 2.604 1.00 0.25 14 VAL A N 5
ATOM 4646 C CA . VAL A 1 14 ? -7.002 7.928 3.704 1.00 0.30 14 VAL A CA 5
ATOM 4647 C C . VAL A 1 14 ? -5.713 7.804 4.514 1.00 0.27 14 VAL A C 5
ATOM 4648 O O . VAL A 1 14 ? -5.053 8.801 4.807 1.00 0.30 14 VAL A O 5
ATOM 4661 N N . GLU A 1 15 ? -5.366 6.578 4.873 1.00 0.28 15 GLU A N 5
ATOM 4662 C CA . GLU A 1 15 ? -4.155 6.321 5.642 1.00 0.27 15 GLU A CA 5
ATOM 4663 C C . GLU A 1 15 ? -2.993 5.996 4.712 1.00 0.26 15 GLU A C 5
ATOM 4664 O O . GLU A 1 15 ? -3.187 5.418 3.647 1.00 0.48 15 GLU A O 5
ATOM 4676 N N . LYS A 1 16 ? -1.792 6.411 5.088 1.00 0.20 16 LYS A N 5
ATOM 4677 C CA . LYS A 1 16 ? -0.618 6.130 4.271 1.00 0.23 16 LYS A CA 5
ATOM 4678 C C . LYS A 1 16 ? 0.656 6.071 5.119 1.00 0.25 16 LYS A C 5
ATOM 4679 O O . LYS A 1 16 ? 1.357 7.073 5.259 1.00 0.35 16 LYS A O 5
ATOM 4698 N N . ARG A 1 17 ? 0.957 4.903 5.682 1.00 0.22 17 ARG A N 5
ATOM 4699 C CA . ARG A 1 17 ? 2.149 4.752 6.520 1.00 0.31 17 ARG A CA 5
ATOM 4700 C C . ARG A 1 17 ? 2.654 3.314 6.516 1.00 0.30 17 ARG A C 5
ATOM 4701 O O . ARG A 1 17 ? 2.217 2.502 7.331 1.00 0.33 17 ARG A O 5
ATOM 4722 N N . GLY A 1 18 ? 3.570 2.990 5.608 1.00 0.29 18 GLY A N 5
ATOM 4723 C CA . GLY A 1 18 ? 4.075 1.636 5.553 1.00 0.28 18 GLY A CA 5
ATOM 4724 C C . GLY A 1 18 ? 5.491 1.504 5.033 1.00 0.32 18 GLY A C 5
ATOM 4725 O O . GLY A 1 18 ? 6.407 2.203 5.470 1.00 0.41 18 GLY A O 5
ATOM 4729 N N . LYS A 1 19 ? 5.645 0.588 4.084 1.00 0.30 19 LYS A N 5
ATOM 4730 C CA . LYS A 1 19 ? 6.927 0.275 3.469 1.00 0.36 19 LYS A CA 5
ATOM 4731 C C . LYS A 1 19 ? 6.906 0.609 1.988 1.00 0.45 19 LYS A C 5
ATOM 4732 O O . LYS A 1 19 ? 7.507 1.578 1.524 1.00 0.76 19 LYS A O 5
ATOM 4751 N N . GLY A 1 20 ? 6.214 -0.239 1.274 1.00 0.47 20 GLY A N 5
ATOM 4752 C CA . GLY A 1 20 ? 6.023 -0.122 -0.143 1.00 0.51 20 GLY A CA 5
ATOM 4753 C C . GLY A 1 20 ? 4.708 -0.761 -0.462 1.00 0.42 20 GLY A C 5
ATOM 4754 O O . GLY A 1 20 ? 3.870 -0.219 -1.178 1.00 0.48 20 GLY A O 5
ATOM 4758 N N . LYS A 1 21 ? 4.557 -1.943 0.110 1.00 0.33 21 LYS A N 5
ATOM 4759 C CA . LYS A 1 21 ? 3.349 -2.728 0.010 1.00 0.33 21 LYS A CA 5
ATOM 4760 C C . LYS A 1 21 ? 2.840 -3.081 1.422 1.00 0.27 21 LYS A C 5
ATOM 4761 O O . LYS A 1 21 ? 1.712 -3.537 1.578 1.00 0.32 21 LYS A O 5
ATOM 4780 N N . ASP A 1 22 ? 3.669 -2.818 2.457 1.00 0.21 22 ASP A N 5
ATOM 4781 C CA . ASP A 1 22 ? 3.317 -3.123 3.840 1.00 0.23 22 ASP A CA 5
ATOM 4782 C C . ASP A 1 22 ? 2.547 -1.996 4.485 1.00 0.21 22 ASP A C 5
ATOM 4783 O O . ASP A 1 22 ? 2.342 -1.978 5.698 1.00 0.26 22 ASP A O 5
ATOM 4792 N N . VAL A 1 23 ? 2.125 -1.061 3.679 1.00 0.17 23 VAL A N 5
ATOM 4793 C CA . VAL A 1 23 ? 1.370 0.059 4.172 1.00 0.18 23 VAL A CA 5
ATOM 4794 C C . VAL A 1 23 ? -0.107 -0.269 4.227 1.00 0.16 23 VAL A C 5
ATOM 4795 O O . VAL A 1 23 ? -0.612 -1.071 3.441 1.00 0.18 23 VAL A O 5
ATOM 4808 N N . GLU A 1 24 ? -0.794 0.369 5.141 1.00 0.18 24 GLU A N 5
ATOM 4809 C CA . GLU A 1 24 ? -2.210 0.138 5.305 1.00 0.22 24 GLU A CA 5
ATOM 4810 C C . GLU A 1 24 ? -3.009 1.374 4.894 1.00 0.24 24 GLU A C 5
ATOM 4811 O O . GLU A 1 24 ? -3.273 2.260 5.707 1.00 0.48 24 GLU A O 5
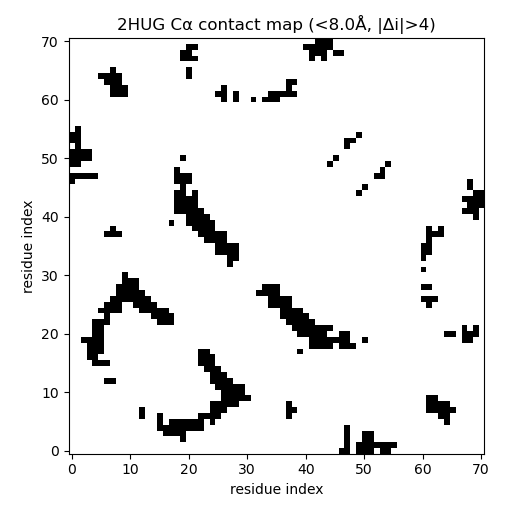ATOM 4823 N N . TYR A 1 25 ? -3.397 1.420 3.631 1.00 0.18 25 TYR A N 5
ATOM 4824 C CA . TYR A 1 25 ? -4.155 2.529 3.095 1.00 0.22 25 TYR A CA 5
ATOM 4825 C C . TYR A 1 25 ? -5.650 2.284 3.294 1.00 0.30 25 TYR A C 5
ATOM 4826 O O . TYR A 1 25 ? -6.039 1.432 4.083 1.00 0.65 25 TYR A O 5
ATOM 4844 N N . LEU A 1 26 ? -6.478 3.063 2.617 1.00 0.19 26 LEU A N 5
ATOM 4845 C CA . LEU A 1 26 ? -7.924 2.899 2.687 1.00 0.19 26 LEU A CA 5
ATOM 4846 C C . LEU A 1 26 ? -8.471 2.797 1.276 1.00 0.17 26 LEU A C 5
ATOM 4847 O O . LEU A 1 26 ? -7.801 3.187 0.323 1.00 0.17 26 LEU A O 5
ATOM 4863 N N . VAL A 1 27 ? -9.663 2.248 1.122 1.00 0.18 27 VAL A N 5
ATOM 4864 C CA . VAL A 1 27 ? -10.22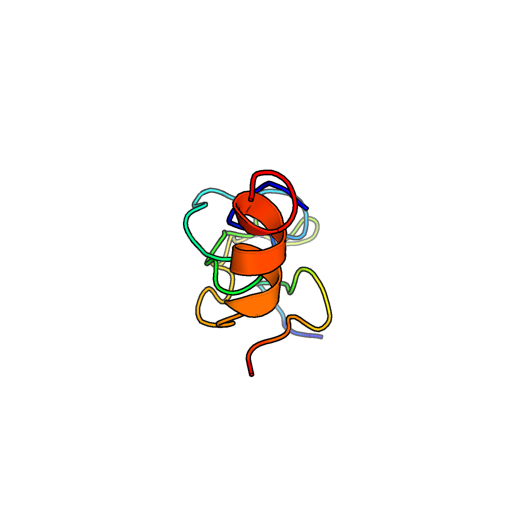3 2.121 -0.202 1.00 0.18 27 VAL A CA 5
ATOM 4865 C C . VAL A 1 27 ? -11.714 2.388 -0.261 1.00 0.18 27 VAL A C 5
ATOM 4866 O O . VAL A 1 27 ? -12.520 1.672 0.333 1.00 0.22 27 VAL A O 5
ATOM 4879 N N . ARG A 1 28 ? -12.062 3.431 -0.986 1.00 0.16 28 ARG A N 5
ATOM 4880 C CA . ARG A 1 28 ? -13.442 3.747 -1.228 1.00 0.18 28 ARG A CA 5
ATOM 4881 C C . ARG A 1 28 ? -13.787 2.985 -2.463 1.00 0.16 28 ARG A C 5
ATOM 4882 O O . ARG A 1 28 ? -14.052 3.563 -3.519 1.00 0.20 28 ARG A O 5
ATOM 4903 N N . TRP A 1 29 ? -13.750 1.662 -2.300 1.00 0.19 29 TRP A N 5
ATOM 4904 C CA . TRP A 1 29 ? -13.987 0.709 -3.364 1.00 0.25 29 TRP A CA 5
ATOM 4905 C C . TRP A 1 29 ? -14.853 1.288 -4.459 1.00 0.25 29 TRP A C 5
ATOM 4906 O O . TRP A 1 29 ? -16.075 1.273 -4.378 1.00 0.30 29 TRP A O 5
ATOM 4927 N N . LYS A 1 30 ? -14.169 1.859 -5.446 1.00 0.25 30 LYS A N 5
ATOM 4928 C CA . LYS A 1 30 ? -14.824 2.477 -6.617 1.00 0.30 30 LYS A CA 5
ATOM 4929 C C . LYS A 1 30 ? -16.176 1.835 -6.949 1.00 0.36 30 LYS A C 5
ATOM 4930 O O . LYS A 1 30 ? -17.107 2.520 -7.372 1.00 0.42 30 LYS A O 5
ATOM 4949 N N . ASP A 1 31 ? -16.274 0.522 -6.762 1.00 0.39 31 ASP A N 5
ATOM 4950 C CA . ASP A 1 31 ? -17.516 -0.199 -7.031 1.00 0.48 31 ASP A CA 5
ATOM 4951 C C . ASP A 1 31 ? -18.176 -0.641 -5.726 1.00 0.45 31 ASP A C 5
ATOM 4952 O O . ASP A 1 31 ? -18.558 -1.802 -5.574 1.00 0.52 31 ASP A O 5
ATOM 4961 N N . GLY A 1 32 ? -18.309 0.294 -4.791 1.00 0.39 32 GLY A N 5
ATOM 4962 C CA . GLY A 1 32 ? -18.909 -0.010 -3.505 1.00 0.40 32 GLY A CA 5
ATOM 4963 C C . GLY A 1 32 ? -19.613 1.186 -2.895 1.00 0.42 32 GLY A C 5
ATOM 4964 O O . GLY A 1 32 ? -19.925 2.153 -3.589 1.00 0.59 32 GLY A O 5
ATOM 4968 N N . GLY A 1 33 ? -19.865 1.116 -1.591 1.00 0.43 33 GLY A N 5
ATOM 4969 C CA . GLY A 1 33 ? -20.530 2.208 -0.904 1.00 0.48 33 GLY A CA 5
ATOM 4970 C C . GLY A 1 33 ? -20.121 2.315 0.553 1.00 0.46 33 GLY A C 5
ATOM 4971 O O . GLY A 1 33 ? -20.890 2.798 1.384 1.00 0.86 33 GLY A O 5
ATOM 4975 N N . ASP A 1 34 ? -18.908 1.865 0.865 1.00 0.45 34 ASP A N 5
ATOM 4976 C CA . ASP A 1 34 ? -18.408 1.914 2.236 1.00 0.40 34 ASP A CA 5
ATOM 4977 C C . ASP A 1 34 ? -16.904 2.177 2.263 1.00 0.38 34 ASP A C 5
ATOM 4978 O O . ASP A 1 34 ? -16.266 2.309 1.219 1.00 0.62 34 ASP A O 5
ATOM 4987 N N . CYS A 1 35 ? -16.346 2.253 3.469 1.00 0.40 35 CYS A N 5
ATOM 4988 C CA . CYS A 1 35 ? -14.918 2.501 3.642 1.00 0.44 35 CYS A CA 5
ATOM 4989 C C . CYS A 1 35 ? -14.204 1.239 4.114 1.00 0.39 35 CYS A C 5
ATOM 4990 O O . CYS A 1 35 ? -14.631 0.596 5.073 1.00 0.61 35 CYS A O 5
ATOM 4998 N N . GLU A 1 36 ? -13.110 0.894 3.441 1.00 0.32 36 GLU A N 5
ATOM 4999 C CA . GLU A 1 36 ? -12.341 -0.295 3.789 1.00 0.43 36 GLU A CA 5
ATOM 5000 C C . GLU A 1 36 ? -10.851 0.008 3.820 1.00 0.34 36 GLU A C 5
ATOM 5001 O O . GLU A 1 36 ? -10.333 0.695 2.948 1.00 0.36 36 GLU A O 5
ATOM 5013 N N . TRP A 1 37 ? -10.165 -0.519 4.819 1.00 0.40 37 TRP A N 5
ATOM 5014 C CA . TRP A 1 37 ? -8.729 -0.307 4.956 1.00 0.33 37 TRP A CA 5
ATOM 5015 C C . TRP A 1 37 ? -7.927 -1.364 4.215 1.00 0.35 37 TRP A C 5
ATOM 5016 O O . TRP A 1 37 ? -8.346 -2.514 4.084 1.00 0.46 37 TRP A O 5
ATOM 5037 N N . VAL A 1 38 ? -6.762 -0.949 3.737 1.00 0.28 38 VAL A N 5
ATOM 5038 C CA . VAL A 1 38 ? -5.854 -1.828 3.021 1.00 0.37 38 VAL A CA 5
ATOM 5039 C C . VAL A 1 38 ? -4.943 -2.546 4.011 1.00 0.36 38 VAL A C 5
ATOM 5040 O O . VAL A 1 38 ? -4.755 -2.091 5.140 1.00 0.31 38 VAL A O 5
ATOM 5053 N N . LYS A 1 39 ? -4.379 -3.666 3.579 1.00 0.46 39 LYS A N 5
ATOM 5054 C CA . LYS A 1 39 ? -3.512 -4.454 4.439 1.00 0.48 39 LYS A CA 5
ATOM 5055 C C . LYS A 1 39 ? -2.096 -3.899 4.495 1.00 0.38 39 LYS A C 5
ATOM 5056 O O . LYS A 1 39 ? -1.353 -3.942 3.515 1.00 0.45 39 LYS A O 5
ATOM 5075 N N . GLY A 1 40 ? -1.738 -3.379 5.665 1.00 0.32 40 GLY A N 5
ATOM 5076 C CA . GLY A 1 40 ? -0.415 -2.826 5.864 1.00 0.27 40 GLY A CA 5
ATOM 5077 C C . GLY A 1 40 ? 0.541 -3.807 6.502 1.00 0.28 40 GLY A C 5
ATOM 5078 O O . GLY A 1 40 ? 1.354 -3.440 7.351 1.00 0.35 40 GLY A O 5
ATOM 5082 N N . VAL A 1 41 ? 0.434 -5.063 6.097 1.00 0.29 41 VAL A N 5
ATOM 5083 C CA . VAL A 1 41 ? 1.315 -6.105 6.597 1.00 0.39 41 VAL A CA 5
ATOM 5084 C C . VAL A 1 41 ? 2.193 -6.636 5.468 1.00 0.38 41 VAL A C 5
ATOM 5085 O O . VAL A 1 41 ? 3.034 -7.506 5.688 1.00 0.45 41 VAL A O 5
ATOM 5098 N N . HIS A 1 42 ? 1.997 -6.110 4.254 1.00 0.35 42 HIS A N 5
ATOM 5099 C CA . HIS A 1 42 ? 2.781 -6.556 3.110 1.00 0.40 42 HIS A CA 5
ATOM 5100 C C . HIS A 1 42 ? 4.186 -6.027 3.204 1.00 0.36 42 HIS A C 5
ATOM 5101 O O . HIS A 1 42 ? 4.576 -5.122 2.481 1.00 0.31 42 HIS A O 5
ATOM 5116 N N . VAL A 1 43 ? 4.942 -6.686 4.077 1.00 0.43 43 VAL A N 5
ATOM 5117 C CA . VAL A 1 43 ? 6.327 -6.334 4.382 1.00 0.44 43 VAL A CA 5
ATOM 5118 C C . VAL A 1 43 ? 7.238 -6.299 3.170 1.00 0.44 43 VAL A C 5
ATOM 5119 O O . VAL A 1 43 ? 8.144 -7.117 3.038 1.00 0.54 43 VAL A O 5
ATOM 5132 N N . ALA A 1 44 ? 7.011 -5.310 2.319 1.00 0.36 44 ALA A N 5
ATOM 5133 C CA . ALA A 1 44 ? 7.828 -5.095 1.137 1.00 0.42 44 ALA A CA 5
ATOM 5134 C C . ALA A 1 44 ? 8.986 -4.180 1.492 1.00 0.41 44 ALA A C 5
ATOM 5135 O O . ALA A 1 44 ? 9.236 -3.178 0.822 1.00 0.45 44 ALA A O 5
ATOM 5142 N N . GLU A 1 45 ? 9.692 -4.544 2.559 1.00 0.43 45 GLU A N 5
ATOM 5143 C CA . GLU A 1 45 ? 10.828 -3.764 3.040 1.00 0.49 45 GLU A CA 5
ATOM 5144 C C . GLU A 1 45 ? 11.765 -3.433 1.889 1.00 0.53 45 GLU A C 5
ATOM 5145 O O . GLU A 1 45 ? 12.477 -2.431 1.916 1.00 0.62 45 GLU A O 5
ATOM 5157 N N . ASP A 1 46 ? 11.753 -4.290 0.878 1.00 0.54 46 ASP A N 5
ATOM 5158 C CA . ASP A 1 46 ? 12.586 -4.087 -0.301 1.00 0.62 46 ASP A CA 5
ATOM 5159 C C . ASP A 1 46 ? 12.081 -2.900 -1.096 1.00 0.65 46 ASP A C 5
ATOM 5160 O O . ASP A 1 46 ? 12.847 -2.016 -1.455 1.00 0.75 46 ASP A O 5
ATOM 5169 N N . VAL A 1 47 ? 10.779 -2.869 -1.343 1.00 0.62 47 VAL A N 5
ATOM 5170 C CA . VAL A 1 47 ? 10.184 -1.780 -2.098 1.00 0.72 47 VAL A CA 5
ATOM 5171 C C . VAL A 1 47 ? 10.434 -0.452 -1.393 1.00 0.75 47 VAL A C 5
ATOM 5172 O O . VAL A 1 47 ? 10.561 0.572 -2.035 1.00 0.88 47 VAL A O 5
ATOM 5185 N N . ALA A 1 48 ? 10.509 -0.522 -0.065 1.00 0.68 48 ALA A N 5
ATOM 5186 C CA . ALA A 1 48 ? 10.759 0.620 0.823 1.00 0.77 48 ALA A CA 5
ATOM 5187 C C . ALA A 1 48 ? 12.235 0.958 0.825 1.00 0.86 48 ALA A C 5
ATOM 5188 O O . ALA A 1 48 ? 12.630 2.071 0.476 1.00 0.99 48 ALA A O 5
ATOM 5195 N N . LYS A 1 49 ? 13.056 -0.010 1.224 1.00 0.81 49 LYS A N 5
ATOM 5196 C CA . LYS A 1 49 ? 14.493 0.190 1.233 1.00 0.92 49 LYS A CA 5
ATOM 5197 C C . LYS A 1 49 ? 14.949 0.563 -0.173 1.00 0.98 49 LYS A C 5
ATOM 5198 O O . LYS A 1 49 ? 15.967 1.227 -0.364 1.00 1.11 49 LYS A O 5
ATOM 5217 N N . ASP A 1 50 ? 14.186 0.105 -1.161 1.00 0.91 50 ASP A N 5
ATOM 5218 C CA . ASP A 1 50 ? 14.473 0.396 -2.551 1.00 1.00 50 ASP A CA 5
ATOM 5219 C C . ASP A 1 50 ? 13.713 1.644 -2.996 1.00 1.12 50 ASP A C 5
ATOM 5220 O O . ASP A 1 50 ? 14.093 2.299 -3.965 1.00 1.28 50 ASP A O 5
ATOM 5229 N N . TYR A 1 51 ? 12.626 1.968 -2.285 1.00 1.07 51 TYR A N 5
ATOM 5230 C CA . TYR A 1 51 ? 11.833 3.138 -2.623 1.00 1.22 51 TYR A CA 5
ATOM 5231 C C . TYR A 1 51 ? 12.563 4.404 -2.229 1.00 1.37 51 TYR A C 5
ATOM 5232 O O . TYR A 1 51 ? 13.031 5.171 -3.068 1.00 1.51 51 TYR A O 5
ATOM 5250 N N . GLU A 1 52 ? 12.646 4.596 -0.916 1.00 1.35 52 GLU A N 5
ATOM 5251 C CA . GLU A 1 52 ? 13.268 5.775 -0.353 1.00 1.51 52 GLU A CA 5
ATOM 5252 C C . GLU A 1 52 ? 14.778 5.614 -0.229 1.00 1.55 52 GLU A C 5
ATOM 5253 O O . GLU A 1 52 ? 15.542 6.475 -0.665 1.00 1.70 52 GLU A O 5
ATOM 5265 N N . ASP A 1 53 ? 15.200 4.508 0.367 1.00 1.43 53 ASP A N 5
ATOM 5266 C CA . ASP A 1 53 ? 16.615 4.238 0.559 1.00 1.48 53 ASP A CA 5
ATOM 5267 C C . ASP A 1 53 ? 17.276 3.840 -0.760 1.00 1.47 53 ASP A C 5
ATOM 5268 O O . ASP A 1 53 ? 18.482 4.007 -0.932 1.00 1.59 53 ASP A O 5
ATOM 5277 N N . GLY A 1 54 ? 16.483 3.315 -1.689 1.00 1.36 54 GLY A N 5
ATOM 5278 C CA . GLY A 1 54 ? 17.022 2.919 -2.975 1.00 1.37 54 GLY A CA 5
ATOM 5279 C C . GLY A 1 54 ? 17.678 4.081 -3.691 1.00 1.49 54 GLY A C 5
ATOM 5280 O O . GLY A 1 54 ? 18.730 3.927 -4.311 1.00 1.61 54 GLY A O 5
ATOM 5284 N N . LEU A 1 55 ? 17.049 5.249 -3.603 1.00 1.49 55 LEU A N 5
ATOM 5285 C CA . LEU A 1 55 ? 17.576 6.453 -4.230 1.00 1.63 55 LEU A CA 5
ATOM 5286 C C . LEU A 1 55 ? 18.561 7.146 -3.297 1.00 1.70 55 LEU A C 5
ATOM 5287 O O . LEU A 1 55 ? 19.707 7.406 -3.666 1.00 1.78 55 LEU A O 5
ATOM 5303 N N . GLU A 1 56 ? 18.103 7.442 -2.086 1.00 1.70 56 GLU A N 5
ATOM 5304 C CA . GLU A 1 56 ? 18.938 8.097 -1.090 1.00 1.80 56 GLU A CA 5
ATOM 5305 C C . GLU A 1 56 ? 19.695 7.069 -0.259 1.00 1.75 56 GLU A C 5
ATOM 5306 O O . GLU A 1 56 ? 19.535 6.997 0.959 1.00 1.78 56 GLU A O 5
ATOM 5318 N N . TYR A 1 57 ? 20.522 6.277 -0.932 1.00 1.71 57 TYR A N 5
ATOM 5319 C CA . TYR A 1 57 ? 21.310 5.246 -0.267 1.00 1.68 57 TYR A CA 5
ATOM 5320 C C . TYR A 1 57 ? 22.659 5.800 0.179 1.00 1.81 57 TYR A C 5
ATOM 5321 O O . TYR A 1 57 ? 22.742 6.307 1.317 1.00 2.23 57 TYR A O 5
ATOM 5340 N N . ALA B 2 1 ? -16.384 -12.816 1.772 1.00 5.20 1 ALA B N 5
ATOM 5341 C CA . ALA B 2 1 ? -16.744 -12.596 0.346 1.00 4.69 1 ALA B CA 5
ATOM 5342 C C . ALA B 2 1 ? -16.893 -11.110 0.020 1.00 3.91 1 ALA B C 5
ATOM 5343 O O . ALA B 2 1 ? -16.369 -10.640 -0.990 1.00 3.61 1 ALA B O 5
ATOM 5352 N N . PRO B 2 2 ? -17.606 -10.345 0.868 1.00 3.99 2 PRO B N 5
ATOM 5353 C CA . PRO B 2 2 ? -17.814 -8.910 0.646 1.00 3.65 2 PRO B CA 5
ATOM 5354 C C . PRO B 2 2 ? -16.527 -8.180 0.268 1.00 2.77 2 PRO B C 5
ATOM 5355 O O . PRO B 2 2 ? -15.691 -7.896 1.125 1.00 2.79 2 PRO B O 5
ATOM 5366 N N . PRO B 2 3 ? -16.353 -7.867 -1.029 1.00 2.55 3 PRO B N 5
ATOM 5367 C CA . PRO B 2 3 ? -15.164 -7.161 -1.518 1.00 2.38 3 PRO B CA 5
ATOM 5368 C C . PRO B 2 3 ? -14.947 -5.830 -0.806 1.00 2.11 3 PRO B C 5
ATOM 5369 O O . PRO B 2 3 ? -15.589 -4.830 -1.129 1.00 2.74 3 PRO B O 5
ATOM 5380 N N . GLY B 2 4 ? -14.040 -5.823 0.165 1.00 1.73 4 GLY B N 5
ATOM 5381 C CA . GLY B 2 4 ? -13.754 -4.608 0.906 1.00 1.69 4 GLY B CA 5
ATOM 5382 C C . GLY B 2 4 ? -12.585 -3.839 0.325 1.00 1.53 4 GLY B C 5
ATOM 5383 O O . GLY B 2 4 ? -12.751 -3.051 -0.607 1.00 2.11 4 GLY B O 5
ATOM 5387 N N . THR B 2 5 ? -11.396 -4.067 0.876 1.00 1.20 5 THR B N 5
ATOM 5388 C CA . THR B 2 5 ? -10.196 -3.391 0.403 1.00 1.17 5 THR B CA 5
ATOM 5389 C C . THR B 2 5 ? -9.518 -4.181 -0.709 1.00 1.11 5 THR B C 5
ATOM 5390 O O . THR B 2 5 ? -9.839 -5.346 -0.945 1.00 1.30 5 THR B O 5
ATOM 5401 N N . ALA B 2 6 ? -8.573 -3.538 -1.387 1.00 1.15 6 ALA B N 5
ATOM 5402 C CA . ALA B 2 6 ? -7.846 -4.171 -2.479 1.00 1.27 6 ALA B CA 5
ATOM 5403 C C . ALA B 2 6 ? -6.345 -4.185 -2.206 1.00 1.57 6 ALA B C 5
ATOM 5404 O O . ALA B 2 6 ? -5.548 -3.763 -3.043 1.00 1.86 6 ALA B O 5
ATOM 5411 N N . ARG B 2 7 ? -5.968 -4.683 -1.029 1.00 2.16 7 ARG B N 5
ATOM 5412 C CA . ARG B 2 7 ? -4.562 -4.763 -0.628 1.00 2.49 7 ARG B CA 5
ATOM 5413 C C . ARG B 2 7 ? -3.681 -5.247 -1.776 1.00 1.97 7 ARG B C 5
ATOM 5414 O O . ARG B 2 7 ? -4.049 -6.182 -2.488 1.00 2.16 7 ARG B O 5
ATOM 5435 N N . ARG B 2 8 ? -2.515 -4.617 -1.965 1.00 1.65 8 ARG B N 5
ATOM 5436 C CA . ARG B 2 8 ? -1.616 -5.033 -3.031 1.00 1.81 8 ARG B CA 5
ATOM 5437 C C . ARG B 2 8 ? -1.367 -6.534 -2.938 1.00 2.34 8 ARG B C 5
ATOM 5438 O O . ARG B 2 8 ? -1.258 -7.085 -1.842 1.00 3.35 8 ARG B O 5
ATOM 5459 N N . LYS B 2 9 ? -1.276 -7.188 -4.083 1.00 1.97 9 LYS B N 5
ATOM 5460 C CA . LYS B 2 9 ? -1.070 -8.639 -4.109 1.00 2.57 9 LYS B CA 5
ATOM 5461 C C . LYS B 2 9 ? 0.153 -9.029 -4.934 1.00 1.88 9 LYS B C 5
ATOM 5462 O O . LYS B 2 9 ? 0.104 -9.972 -5.724 1.00 1.98 9 LYS B O 5
ATOM 5481 N N . ARG B 2 10 ? 1.250 -8.297 -4.755 1.00 1.72 10 ARG B N 5
ATOM 5482 C CA . ARG B 2 10 ? 2.487 -8.593 -5.469 1.00 1.51 10 ARG B CA 5
ATOM 5483 C C . ARG B 2 10 ? 3.556 -9.076 -4.493 1.00 1.39 10 ARG B C 5
ATOM 5484 O O . ARG B 2 10 ? 4.441 -9.851 -4.857 1.00 1.77 10 ARG B O 5
ATOM 5505 N N . LYS B 2 11 ? 3.465 -8.610 -3.249 1.00 1.29 11 LYS B N 5
ATOM 5506 C CA . LYS B 2 11 ? 4.410 -8.991 -2.201 1.00 1.35 11 LYS B CA 5
ATOM 5507 C C . LYS B 2 11 ? 5.844 -9.012 -2.725 1.00 1.21 11 LYS B C 5
ATOM 5508 O O . LYS B 2 11 ? 6.472 -10.067 -2.820 1.00 1.55 11 LYS B O 5
ATOM 5527 N N . ALA B 2 12 ? 6.345 -7.832 -3.064 1.00 0.95 12 ALA B N 5
ATOM 5528 C CA . ALA B 2 12 ? 7.700 -7.678 -3.579 1.00 1.15 12 ALA B CA 5
ATOM 5529 C C . ALA B 2 12 ? 8.730 -8.333 -2.667 1.00 1.48 12 ALA B C 5
ATOM 5530 O O . ALA B 2 12 ? 9.827 -8.684 -3.102 1.00 2.05 12 ALA B O 5
ATOM 5537 N N . ASP B 2 13 ? 8.367 -8.494 -1.403 1.00 1.42 13 ASP B N 5
ATOM 5538 C CA . ASP B 2 13 ? 9.263 -9.077 -0.416 1.00 1.79 13 ASP B CA 5
ATOM 5539 C C . ASP B 2 13 ? 8.812 -10.478 -0.019 1.00 1.88 13 ASP B C 5
ATOM 5540 O O . ASP B 2 13 ? 9.452 -11.468 -0.374 1.00 2.28 13 ASP B O 5
ATOM 5549 N N . SER B 2 14 ? 7.715 -10.551 0.724 1.00 2.21 14 SER B N 5
ATOM 5550 C CA . SER B 2 14 ? 7.175 -11.828 1.174 1.00 2.81 14 SER B CA 5
ATOM 5551 C C . SER B 2 14 ? 8.082 -12.463 2.223 1.00 3.10 14 SER B C 5
ATOM 5552 O O . SER B 2 14 ? 8.985 -13.234 1.83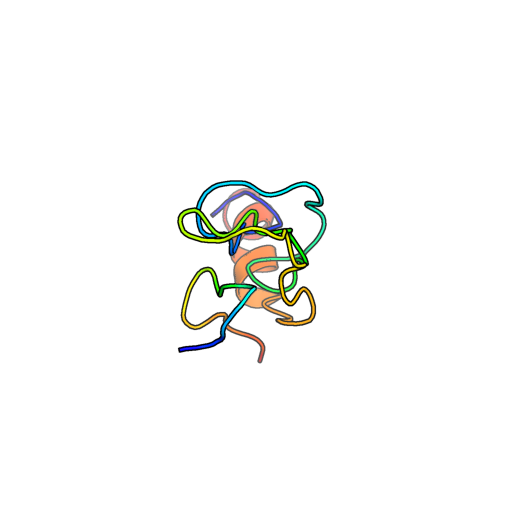5 1.00 3.52 14 SER B O 5
ATOM 5561 N N . GLY A 1 1 ? 12.236 8.823 -3.721 1.00 2.97 1 GLY A N 6
ATOM 5562 C CA . GLY A 1 1 ? 13.221 7.705 -3.734 1.00 2.83 1 GLY A CA 6
ATOM 5563 C C . GLY A 1 1 ? 13.432 7.092 -2.361 1.00 2.42 1 GLY A C 6
ATOM 5564 O O . GLY A 1 1 ? 14.464 6.470 -2.107 1.00 2.48 1 GLY A O 6
ATOM 5570 N N . SER A 1 2 ? 12.457 7.266 -1.474 1.00 2.16 2 SER A N 6
ATOM 5571 C CA . SER A 1 2 ? 12.544 6.725 -0.123 1.00 2.05 2 SER A CA 6
ATOM 5572 C C . SER A 1 2 ? 11.159 6.377 0.411 1.00 1.75 2 SER A C 6
ATOM 5573 O O . SER A 1 2 ? 10.897 5.238 0.795 1.00 1.62 2 SER A O 6
ATOM 5581 N N . GLN A 1 3 ? 10.278 7.371 0.432 1.00 1.94 3 GLN A N 6
ATOM 5582 C CA . GLN A 1 3 ? 8.914 7.178 0.912 1.00 1.65 3 GLN A CA 6
ATOM 5583 C C . GLN A 1 3 ? 7.946 7.060 -0.259 1.00 1.12 3 GLN A C 6
ATOM 5584 O O . GLN A 1 3 ? 7.786 7.998 -1.039 1.00 1.83 3 GLN A O 6
ATOM 5598 N N . VAL A 1 4 ? 7.302 5.904 -0.376 1.00 0.52 4 VAL A N 6
ATOM 5599 C CA . VAL A 1 4 ? 6.361 5.672 -1.464 1.00 1.23 4 VAL A CA 6
ATOM 5600 C C . VAL A 1 4 ? 5.158 4.862 -1.007 1.00 1.08 4 VAL A C 6
ATOM 5601 O O . VAL A 1 4 ? 4.014 5.273 -1.201 1.00 1.66 4 VAL A O 6
ATOM 5614 N N . PHE A 1 5 ? 5.414 3.712 -0.403 1.00 0.41 5 PHE A N 6
ATOM 5615 C CA . PHE A 1 5 ? 4.333 2.853 0.068 1.00 0.40 5 PHE A CA 6
ATOM 5616 C C . PHE A 1 5 ? 3.429 2.485 -1.107 1.00 0.40 5 PHE A C 6
ATOM 5617 O O . PHE A 1 5 ? 3.730 2.820 -2.253 1.00 0.65 5 PHE A O 6
ATOM 5634 N N . GLU A 1 6 ? 2.324 1.801 -0.830 1.00 0.26 6 GLU A N 6
ATOM 5635 C CA . GLU A 1 6 ? 1.409 1.392 -1.891 1.00 0.29 6 GLU A CA 6
ATOM 5636 C C . GLU A 1 6 ? -0.046 1.526 -1.459 1.00 0.27 6 GLU A C 6
ATOM 5637 O O . GLU A 1 6 ? -0.441 1.037 -0.400 1.00 0.32 6 GLU A O 6
ATOM 5649 N N . TYR A 1 7 ? -0.835 2.193 -2.294 1.00 0.26 7 TYR A N 6
ATOM 5650 C CA . TYR A 1 7 ? -2.243 2.399 -2.024 1.00 0.26 7 TYR A CA 6
ATOM 5651 C C . TYR A 1 7 ? -3.089 1.339 -2.714 1.00 0.24 7 TYR A C 6
ATOM 5652 O O . TYR A 1 7 ? -3.319 1.417 -3.917 1.00 0.32 7 TYR A O 6
ATOM 5670 N N . ALA A 1 8 ? -3.574 0.362 -1.951 1.00 0.23 8 ALA A N 6
ATOM 5671 C CA . ALA A 1 8 ? -4.403 -0.695 -2.522 1.00 0.26 8 ALA A CA 6
ATOM 5672 C C . ALA A 1 8 ? -5.851 -0.235 -2.532 1.00 0.28 8 ALA A C 6
ATOM 5673 O O . ALA A 1 8 ? -6.729 -0.882 -1.979 1.00 0.38 8 ALA A O 6
ATOM 5680 N N . GLU A 1 9 ? -6.072 0.890 -3.204 1.00 0.25 9 GLU A N 6
ATOM 5681 C CA . GLU A 1 9 ? -7.374 1.532 -3.282 1.00 0.32 9 GLU A CA 6
ATOM 5682 C C . GLU A 1 9 ? -8.028 1.384 -4.635 1.00 0.33 9 GLU A C 6
ATOM 5683 O O . GLU A 1 9 ? -7.378 1.310 -5.677 1.00 0.44 9 GLU A O 6
ATOM 5695 N N . VAL A 1 10 ? -9.346 1.356 -4.572 1.00 0.24 10 VAL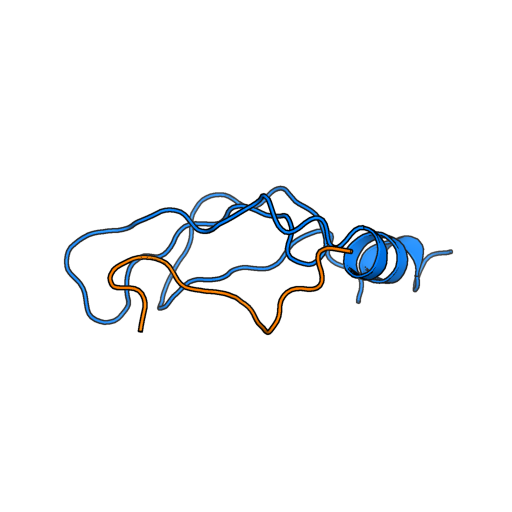 A N 6
ATOM 5696 C CA . VAL A 1 10 ? -10.175 1.239 -5.739 1.00 0.27 10 VAL A CA 6
ATOM 5697 C C . VAL A 1 10 ? -10.518 2.619 -6.277 1.00 0.27 10 VAL A C 6
ATOM 5698 O O . VAL A 1 10 ? -10.611 2.826 -7.486 1.00 0.35 10 VAL A O 6
ATOM 5711 N N . ASP A 1 11 ? -10.708 3.559 -5.360 1.00 0.23 11 ASP A N 6
ATOM 5712 C CA . ASP A 1 11 ? -11.017 4.937 -5.723 1.00 0.26 11 ASP A CA 6
ATOM 5713 C C . ASP A 1 11 ? -10.311 5.945 -4.813 1.00 0.24 11 ASP A C 6
ATOM 5714 O O . ASP A 1 11 ? -9.872 7.000 -5.271 1.00 0.28 11 ASP A O 6
ATOM 5723 N N . GLU A 1 12 ? -10.198 5.621 -3.525 1.00 0.21 12 GLU A N 6
ATOM 5724 C CA . GLU A 1 12 ? -9.580 6.543 -2.567 1.00 0.23 12 GLU A CA 6
ATOM 5725 C C . GLU A 1 12 ? -8.970 5.812 -1.378 1.00 0.23 12 GLU A C 6
ATOM 5726 O O . GLU A 1 12 ? -9.186 4.624 -1.196 1.00 0.29 12 GLU A O 6
ATOM 5738 N N . ILE A 1 13 ? -8.197 6.536 -0.580 1.00 0.22 13 ILE A N 6
ATOM 5739 C CA . ILE A 1 13 ? -7.545 5.963 0.593 1.00 0.22 13 ILE A CA 6
ATOM 5740 C C . ILE A 1 13 ? -7.628 6.945 1.764 1.00 0.27 13 ILE A C 6
ATOM 5741 O O . ILE A 1 13 ? -8.333 7.950 1.680 1.00 0.34 13 ILE A O 6
ATOM 5757 N N . VAL A 1 14 ? -6.911 6.666 2.852 1.00 0.25 14 VAL A N 6
ATOM 5758 C CA . VAL A 1 14 ? -6.931 7.548 4.011 1.00 0.30 14 VAL A CA 6
ATOM 5759 C C . VAL A 1 14 ? -5.634 7.462 4.804 1.00 0.27 14 VAL A C 6
ATOM 5760 O O . VAL A 1 14 ? -4.924 8.455 4.963 1.00 0.30 14 VAL A O 6
ATOM 5773 N N . GLU A 1 15 ? -5.332 6.268 5.297 1.00 0.28 15 GLU A N 6
ATOM 5774 C CA . GLU A 1 15 ? -4.126 6.059 6.097 1.00 0.27 15 GLU A CA 6
ATOM 5775 C C . GLU A 1 15 ? -2.939 5.620 5.241 1.00 0.26 15 GLU A C 6
ATOM 5776 O O . GLU A 1 15 ? -2.735 4.432 5.009 1.00 0.48 15 GLU A O 6
ATOM 5788 N N . LYS A 1 16 ? -2.137 6.588 4.806 1.00 0.20 16 LYS A N 6
ATOM 5789 C CA . LYS A 1 16 ? -0.975 6.300 3.969 1.00 0.23 16 LYS A CA 6
ATOM 5790 C C . LYS A 1 16 ? 0.322 6.410 4.769 1.00 0.25 16 LYS A C 6
ATOM 5791 O O . LYS A 1 16 ? 0.920 7.483 4.847 1.00 0.35 16 LYS A O 6
ATOM 5810 N N . ARG A 1 17 ? 0.759 5.299 5.361 1.00 0.22 17 ARG A N 6
ATOM 5811 C CA . ARG A 1 17 ? 1.972 5.309 6.176 1.00 0.31 17 ARG A CA 6
ATOM 5812 C C . ARG A 1 17 ? 2.602 3.924 6.259 1.00 0.30 17 ARG A C 6
ATOM 5813 O O . ARG A 1 17 ? 2.309 3.172 7.189 1.00 0.33 17 ARG A O 6
ATOM 5834 N N . GLY A 1 18 ? 3.459 3.569 5.309 1.00 0.29 18 GLY A N 6
ATOM 5835 C CA . GLY A 1 18 ? 4.064 2.255 5.368 1.00 0.28 18 GLY A CA 6
ATOM 5836 C C . GLY A 1 18 ? 5.444 2.158 4.754 1.00 0.32 18 GLY A C 6
ATOM 5837 O O . GLY A 1 18 ? 6.287 3.038 4.928 1.00 0.41 18 GLY A O 6
ATOM 5841 N N . LYS A 1 19 ? 5.658 1.064 4.031 1.00 0.30 19 LYS A N 6
ATOM 5842 C CA . LYS A 1 19 ? 6.931 0.775 3.388 1.00 0.36 19 LYS A CA 6
ATOM 5843 C C . LYS A 1 19 ? 6.817 0.989 1.871 1.00 0.45 19 LYS A C 6
ATOM 5844 O O . LYS A 1 19 ? 6.673 2.124 1.419 1.00 0.76 19 LYS A O 6
ATOM 5863 N N . GLY A 1 20 ? 6.922 -0.085 1.086 1.00 0.47 20 GLY A N 6
ATOM 5864 C CA . GLY A 1 20 ? 6.750 0.018 -0.336 1.00 0.51 20 GLY A CA 6
ATOM 5865 C C . GLY A 1 20 ? 5.368 -0.464 -0.664 1.00 0.42 20 GLY A C 6
ATOM 5866 O O . GLY A 1 20 ? 4.650 0.109 -1.485 1.00 0.48 20 GLY A O 6
ATOM 5870 N N . LYS A 1 21 ? 5.024 -1.545 0.014 1.00 0.33 21 LYS A N 6
ATOM 5871 C CA . LYS A 1 21 ? 3.715 -2.164 -0.094 1.00 0.33 21 LYS A CA 6
ATOM 5872 C C . LYS A 1 21 ? 3.251 -2.706 1.268 1.00 0.27 21 LYS A C 6
ATOM 5873 O O . LYS A 1 21 ? 2.214 -3.358 1.352 1.00 0.32 21 LYS A O 6
ATOM 5892 N N . ASP A 1 22 ? 4.013 -2.415 2.338 1.00 0.21 22 ASP A N 6
ATOM 5893 C CA . ASP A 1 22 ? 3.679 -2.869 3.678 1.00 0.23 22 ASP A CA 6
ATOM 5894 C C . ASP A 1 22 ? 2.803 -1.862 4.397 1.00 0.21 22 ASP A C 6
ATOM 5895 O O . ASP A 1 22 ? 2.610 -1.936 5.609 1.00 0.26 22 ASP A O 6
ATOM 5904 N N . VAL A 1 23 ? 2.284 -0.923 3.642 1.00 0.17 23 VAL A N 6
ATOM 5905 C CA . VAL A 1 23 ? 1.450 0.114 4.179 1.00 0.18 23 VAL A CA 6
ATOM 5906 C C . VAL A 1 23 ? -0.015 -0.289 4.222 1.00 0.16 23 VAL A C 6
ATOM 5907 O O . VAL A 1 23 ? -0.473 -1.116 3.435 1.00 0.18 23 VAL A O 6
ATOM 5920 N N . GLU A 1 24 ? -0.745 0.352 5.106 1.00 0.18 24 GLU A N 6
ATOM 5921 C CA . GLU A 1 24 ? -2.160 0.068 5.264 1.00 0.22 24 GLU A CA 6
ATOM 5922 C C . GLU A 1 24 ? -2.988 1.287 4.873 1.00 0.24 24 GLU A C 6
ATOM 5923 O O . GLU A 1 24 ? -3.255 2.163 5.696 1.00 0.48 24 GLU A O 6
ATOM 5935 N N . TYR A 1 25 ? -3.385 1.333 3.613 1.00 0.18 25 TYR A N 6
ATOM 5936 C CA . TYR A 1 25 ? -4.184 2.435 3.091 1.00 0.22 25 TYR A CA 6
ATOM 5937 C C . TYR A 1 25 ? -5.671 2.142 3.284 1.00 0.30 25 TYR A C 6
ATOM 5938 O O . TYR A 1 25 ? -6.037 1.245 4.034 1.00 0.65 25 TYR A O 6
ATOM 5956 N N . LEU A 1 26 ? -6.517 2.932 2.645 1.00 0.19 26 LEU A N 6
ATOM 5957 C CA . LEU A 1 26 ? -7.957 2.742 2.705 1.00 0.19 26 LEU A CA 6
ATOM 5958 C C . LEU A 1 26 ? -8.479 2.584 1.298 1.00 0.17 26 LEU A C 6
ATOM 5959 O O . LEU A 1 26 ? -7.800 2.948 0.342 1.00 0.17 26 LEU A O 6
ATOM 5975 N N . VAL A 1 27 ? -9.669 2.032 1.141 1.00 0.18 27 VAL A N 6
ATOM 5976 C CA . VAL A 1 27 ? -10.199 1.903 -0.192 1.00 0.18 27 VAL A CA 6
ATOM 5977 C C . VAL A 1 27 ? -11.696 2.157 -0.282 1.00 0.18 27 VAL A C 6
ATOM 5978 O O . VAL A 1 27 ? -12.514 1.383 0.218 1.00 0.22 27 VAL A O 6
ATOM 5991 N N . ARG A 1 28 ? -12.040 3.272 -0.907 1.00 0.16 28 ARG A N 6
ATOM 5992 C CA . ARG A 1 28 ? -13.427 3.603 -1.138 1.00 0.18 28 ARG A CA 6
ATOM 5993 C C . ARG A 1 28 ? -13.828 2.953 -2.434 1.00 0.16 28 ARG A C 6
ATOM 5994 O O . ARG A 1 28 ? -13.913 3.604 -3.473 1.00 0.20 28 ARG A O 6
ATOM 6015 N N . TRP A 1 29 ? -14.062 1.649 -2.339 1.00 0.19 29 TRP A N 6
ATOM 6016 C CA . TRP A 1 29 ? -14.432 0.805 -3.470 1.00 0.25 29 TRP A CA 6
ATOM 6017 C C . TRP A 1 29 ? -15.148 1.586 -4.555 1.00 0.25 29 TRP A C 6
ATOM 6018 O O . TRP A 1 29 ? -16.362 1.756 -4.512 1.00 0.30 29 TRP A O 6
ATOM 6039 N N . LYS A 1 30 ? -14.349 2.113 -5.486 1.00 0.25 30 LYS A N 6
ATOM 6040 C CA . LYS A 1 30 ? -14.862 2.874 -6.646 1.00 0.30 30 LYS A CA 6
ATOM 6041 C C . LYS A 1 30 ? -16.276 2.436 -7.048 1.00 0.36 30 LYS A C 6
ATOM 6042 O O . LYS A 1 30 ? -17.095 3.257 -7.459 1.00 0.42 30 LYS A O 6
ATOM 6061 N N . ASP A 1 31 ? -16.545 1.138 -6.934 1.00 0.39 31 ASP A N 6
ATOM 6062 C CA . ASP A 1 31 ? -17.860 0.593 -7.258 1.00 0.48 31 ASP A CA 6
ATOM 6063 C C . ASP A 1 31 ? -18.470 -0.070 -6.025 1.00 0.45 31 ASP A C 6
ATOM 6064 O O . ASP A 1 31 ? -18.842 -1.243 -6.054 1.00 0.52 31 ASP A O 6
ATOM 6073 N N . GLY A 1 32 ? -18.568 0.697 -4.942 1.00 0.39 32 GLY A N 6
ATOM 6074 C CA . GLY A 1 32 ? -19.112 0.177 -3.701 1.00 0.40 32 GLY A CA 6
ATOM 6075 C C . GLY A 1 32 ? -19.946 1.199 -2.953 1.00 0.42 32 GLY A C 6
ATOM 6076 O O . GLY A 1 32 ? -20.504 2.117 -3.554 1.00 0.59 32 GLY A O 6
ATOM 6080 N N . GLY A 1 33 ? -20.028 1.035 -1.636 1.00 0.43 33 GLY A N 6
ATOM 6081 C CA . GLY A 1 33 ? -20.798 1.956 -0.818 1.00 0.48 33 GLY A CA 6
ATOM 6082 C C . GLY A 1 33 ? -20.227 2.107 0.578 1.00 0.46 33 GLY A C 6
ATOM 6083 O O . GLY A 1 33 ? -20.930 2.517 1.502 1.00 0.86 33 GLY A O 6
ATOM 6087 N N . ASP A 1 34 ? -18.948 1.776 0.732 1.00 0.45 34 ASP A N 6
ATOM 6088 C CA . ASP A 1 34 ? -18.279 1.875 2.025 1.00 0.40 34 ASP A CA 6
ATOM 6089 C C . ASP A 1 34 ? -16.794 2.173 1.842 1.00 0.38 34 ASP A C 6
ATOM 6090 O O . ASP A 1 34 ? -16.338 2.436 0.729 1.00 0.62 34 ASP A O 6
ATOM 6099 N N . CYS A 1 35 ? -16.044 2.131 2.938 1.00 0.40 35 CYS A N 6
ATOM 6100 C CA . CYS A 1 35 ? -14.610 2.396 2.887 1.00 0.44 35 CYS A CA 6
ATOM 6101 C C . CYS A 1 35 ? -13.862 1.602 3.954 1.00 0.39 35 CYS A C 6
ATOM 6102 O O . CYS A 1 35 ? -13.929 1.917 5.142 1.00 0.61 35 CYS A O 6
ATOM 6110 N N . GLU A 1 36 ? -13.152 0.566 3.518 1.00 0.32 36 GLU A N 6
ATOM 6111 C CA . GLU A 1 36 ? -12.384 -0.278 4.428 1.00 0.43 36 GLU A CA 6
ATOM 6112 C C . GLU A 1 36 ? -10.898 0.072 4.359 1.00 0.34 36 GLU A C 6
ATOM 6113 O O . GLU A 1 36 ? -10.520 1.076 3.757 1.00 0.36 36 GLU A O 6
ATOM 6125 N N . TRP A 1 37 ? -10.058 -0.756 4.976 1.00 0.40 37 TRP A N 6
ATOM 6126 C CA . TRP A 1 37 ? -8.621 -0.508 4.988 1.00 0.33 37 TRP A CA 6
ATOM 6127 C C . TRP A 1 37 ? -7.842 -1.569 4.220 1.00 0.35 37 TRP A C 6
ATOM 6128 O O . TRP A 1 37 ? -8.269 -2.717 4.099 1.00 0.46 37 TRP A O 6
ATOM 6149 N N . VAL A 1 38 ? -6.685 -1.159 3.707 1.00 0.28 38 VAL A N 6
ATOM 6150 C CA . VAL A 1 38 ? -5.798 -2.043 2.966 1.00 0.37 38 VAL A CA 6
ATOM 6151 C C . VAL A 1 38 ? -4.848 -2.744 3.928 1.00 0.36 38 VAL A C 6
ATOM 6152 O O . VAL A 1 38 ? -4.682 -2.316 5.070 1.00 0.31 38 VAL A O 6
ATOM 6165 N N . LYS A 1 39 ? -4.224 -3.818 3.464 1.00 0.46 39 LYS A N 6
ATOM 6166 C CA . LYS A 1 39 ? -3.323 -4.587 4.306 1.00 0.48 39 LYS A CA 6
ATOM 6167 C C . LYS A 1 39 ? -1.923 -3.995 4.371 1.00 0.38 39 LYS A C 6
ATOM 6168 O O . LYS A 1 39 ? -1.153 -4.065 3.412 1.00 0.45 39 LYS A O 6
ATOM 6187 N N . GLY A 1 40 ? -1.608 -3.412 5.522 1.00 0.32 40 GLY A N 6
ATOM 6188 C CA . GLY A 1 40 ? -0.293 -2.842 5.741 1.00 0.27 40 GLY A CA 6
ATOM 6189 C C . GLY A 1 40 ? 0.626 -3.802 6.457 1.00 0.28 40 GLY A C 6
ATOM 6190 O O . GLY A 1 40 ? 1.522 -3.396 7.197 1.00 0.35 40 GLY A O 6
ATOM 6194 N N . VAL A 1 41 ? 0.388 -5.083 6.239 1.00 0.29 41 VAL A N 6
ATOM 6195 C CA . VAL A 1 41 ? 1.210 -6.129 6.820 1.00 0.39 41 VAL A CA 6
ATOM 6196 C C . VAL A 1 41 ? 2.148 -6.694 5.760 1.00 0.38 41 VAL A C 6
ATOM 6197 O O . VAL A 1 41 ? 2.975 -7.559 6.047 1.00 0.45 41 VAL A O 6
ATOM 6210 N N . HIS A 1 42 ? 2.013 -6.202 4.525 1.00 0.35 42 HIS A N 6
ATOM 6211 C CA . HIS A 1 42 ? 2.847 -6.659 3.432 1.00 0.40 42 HIS A CA 6
ATOM 6212 C C . HIS A 1 42 ? 4.269 -6.207 3.642 1.00 0.36 42 HIS A C 6
ATOM 6213 O O . HIS A 1 42 ? 4.745 -5.278 2.997 1.00 0.31 42 HIS A O 6
ATOM 6228 N N . VAL A 1 43 ? 4.927 -6.900 4.562 1.00 0.43 43 VAL A N 6
ATOM 6229 C CA . VAL A 1 43 ? 6.306 -6.607 4.935 1.00 0.44 43 VAL A CA 6
ATOM 6230 C C . VAL A 1 43 ? 7.284 -6.693 3.775 1.00 0.44 43 VAL A C 6
ATOM 6231 O O . VAL A 1 43 ? 8.109 -7.604 3.706 1.00 0.54 43 VAL A O 6
ATOM 6244 N N . ALA A 1 44 ? 7.181 -5.735 2.865 1.00 0.36 44 ALA A N 6
ATOM 6245 C CA . ALA A 1 44 ? 8.091 -5.643 1.741 1.00 0.42 44 ALA A CA 6
ATOM 6246 C C . ALA A 1 44 ? 9.247 -4.739 2.125 1.00 0.41 44 ALA A C 6
ATOM 6247 O O . ALA A 1 44 ? 9.593 -3.800 1.408 1.00 0.45 44 ALA A O 6
ATOM 6254 N N . GLU A 1 45 ? 9.839 -5.044 3.278 1.00 0.43 45 GLU A N 6
ATOM 6255 C CA . GLU A 1 45 ? 10.954 -4.272 3.809 1.00 0.49 45 GLU A CA 6
ATOM 6256 C C . GLU A 1 45 ? 12.016 -4.064 2.745 1.00 0.53 45 GLU A C 6
ATOM 6257 O O . GLU A 1 45 ? 12.804 -3.127 2.819 1.00 0.62 45 GLU A O 6
ATOM 6269 N N . ASP A 1 46 ? 12.044 -4.955 1.765 1.00 0.54 46 ASP A N 6
ATOM 6270 C CA . ASP A 1 46 ? 13.000 -4.843 0.674 1.00 0.62 46 ASP A CA 6
ATOM 6271 C C . ASP A 1 46 ? 12.704 -3.602 -0.156 1.00 0.65 46 ASP A C 6
ATOM 6272 O O . ASP A 1 46 ? 13.592 -2.805 -0.434 1.00 0.75 46 ASP A O 6
ATOM 6281 N N . VAL A 1 47 ? 11.440 -3.438 -0.527 1.00 0.62 47 VAL A N 6
ATOM 6282 C CA . VAL A 1 47 ? 11.015 -2.294 -1.331 1.00 0.72 47 VAL A CA 6
ATOM 6283 C C . VAL A 1 47 ? 11.337 -0.979 -0.626 1.00 0.75 47 VAL A C 6
ATOM 6284 O O . VAL A 1 47 ? 11.565 0.033 -1.271 1.00 0.88 47 VAL A O 6
ATOM 6297 N N . ALA A 1 48 ? 11.352 -1.042 0.701 1.00 0.68 48 ALA A N 6
ATOM 6298 C CA . ALA A 1 48 ? 11.632 0.089 1.588 1.00 0.77 48 ALA A CA 6
ATOM 6299 C C . ALA A 1 48 ? 13.129 0.223 1.809 1.00 0.86 48 ALA A C 6
ATOM 6300 O O . ALA A 1 48 ? 13.726 1.256 1.504 1.00 0.99 48 ALA A O 6
ATOM 6307 N N . LYS A 1 49 ? 13.732 -0.835 2.344 1.00 0.81 49 LYS A N 6
ATOM 6308 C CA . LYS A 1 49 ? 15.165 -0.851 2.580 1.00 0.92 49 LYS A CA 6
ATOM 6309 C C . LYS A 1 49 ? 15.887 -0.573 1.270 1.00 0.98 49 LYS A C 6
ATOM 6310 O O . LYS A 1 49 ? 16.997 -0.043 1.250 1.00 1.11 49 LYS A O 6
ATOM 6329 N N . ASP A 1 50 ? 15.242 -0.951 0.171 1.00 0.91 50 ASP A N 6
ATOM 6330 C CA . ASP A 1 50 ? 15.791 -0.724 -1.151 1.00 1.00 50 ASP A CA 6
ATOM 6331 C C . ASP A 1 50 ? 15.308 0.620 -1.678 1.00 1.12 50 ASP A C 6
ATOM 6332 O O . ASP A 1 50 ? 15.955 1.233 -2.526 1.00 1.28 50 ASP A O 6
ATOM 6341 N N . TYR A 1 51 ? 14.156 1.076 -1.177 1.00 1.07 51 TYR A N 6
ATOM 6342 C CA . TYR A 1 51 ? 13.618 2.355 -1.609 1.00 1.22 51 TYR A CA 6
ATOM 6343 C C . TYR A 1 51 ? 14.465 3.495 -1.084 1.00 1.37 51 TYR A C 6
ATOM 6344 O O . TYR A 1 51 ? 15.182 4.168 -1.824 1.00 1.51 51 TYR A O 6
ATOM 6362 N N . GLU A 1 52 ? 14.355 3.690 0.226 1.00 1.35 52 GLU A N 6
ATOM 6363 C CA . GLU A 1 52 ? 15.049 4.758 0.912 1.00 1.51 52 GLU A CA 6
ATOM 6364 C C . GLU A 1 52 ? 16.498 4.393 1.207 1.00 1.55 52 GLU A C 6
ATOM 6365 O O . GLU A 1 52 ? 17.411 5.187 0.977 1.00 1.70 52 GLU A O 6
ATOM 6377 N N . ASP A 1 53 ? 16.701 3.184 1.714 1.00 1.43 53 ASP A N 6
ATOM 6378 C CA . ASP A 1 53 ? 18.033 2.712 2.064 1.00 1.48 53 ASP A CA 6
ATOM 6379 C C . ASP A 1 53 ? 18.784 2.192 0.841 1.00 1.47 53 ASP A C 6
ATOM 6380 O O . ASP A 1 53 ? 20.015 2.182 0.819 1.00 1.59 53 ASP A O 6
ATOM 6389 N N . GLY A 1 54 ? 18.043 1.764 -0.174 1.00 1.36 54 GLY A N 6
ATOM 6390 C CA . GLY A 1 54 ? 18.670 1.257 -1.380 1.00 1.37 54 GLY A CA 6
ATOM 6391 C C . GLY A 1 54 ? 19.156 2.368 -2.287 1.00 1.49 54 GLY A C 6
ATOM 6392 O O . GLY A 1 54 ? 20.325 2.393 -2.675 1.00 1.61 54 GLY A O 6
ATOM 6396 N N . LEU A 1 55 ? 18.261 3.289 -2.628 1.00 1.49 55 LEU A N 6
ATOM 6397 C CA . LEU A 1 55 ? 18.613 4.410 -3.490 1.00 1.63 55 LEU A CA 6
ATOM 6398 C C . LEU A 1 55 ? 19.567 5.356 -2.771 1.00 1.70 55 LEU A C 6
ATOM 6399 O O . LEU A 1 55 ? 20.667 5.630 -3.251 1.00 1.78 55 LEU A O 6
ATOM 6415 N N . GLU A 1 56 ? 19.137 5.852 -1.615 1.00 1.70 56 GLU A N 6
ATOM 6416 C CA . GLU A 1 56 ? 19.955 6.761 -0.824 1.00 1.80 56 GLU A CA 6
ATOM 6417 C C . GLU A 1 56 ? 20.826 5.985 0.154 1.00 1.75 56 GLU A C 6
ATOM 6418 O O . GLU A 1 56 ? 20.810 6.237 1.359 1.00 1.78 56 GLU A O 6
ATOM 6430 N N . TYR A 1 57 ? 21.582 5.039 -0.383 1.00 1.71 57 TYR A N 6
ATOM 6431 C CA . TYR A 1 57 ? 22.469 4.208 0.423 1.00 1.68 57 TYR A CA 6
ATOM 6432 C C . TYR A 1 57 ? 23.746 4.963 0.778 1.00 1.81 57 TYR A C 6
ATOM 6433 O O . TYR A 1 57 ? 24.716 4.886 -0.006 1.00 2.23 57 TYR A O 6
ATOM 6452 N N . ALA B 2 1 ? -9.446 -9.576 8.143 1.00 5.20 1 ALA B N 6
ATOM 6453 C CA . ALA B 2 1 ? -8.854 -9.327 6.804 1.00 4.69 1 ALA B CA 6
ATOM 6454 C C . ALA B 2 1 ? -9.494 -8.111 6.137 1.00 3.91 1 ALA B C 6
ATOM 6455 O O . ALA B 2 1 ? -10.516 -8.232 5.462 1.00 3.61 1 ALA B O 6
ATOM 6464 N N . PRO B 2 2 ? -8.897 -6.922 6.319 1.00 3.99 2 PRO B N 6
ATOM 6465 C CA . PRO B 2 2 ? -9.411 -5.681 5.731 1.00 3.65 2 PRO B CA 6
ATOM 6466 C C . PRO B 2 2 ? -9.747 -5.838 4.251 1.00 2.77 2 PRO B C 6
ATOM 6467 O O . PRO B 2 2 ? -8.855 -5.841 3.403 1.00 2.79 2 PRO B O 6
ATOM 6478 N N . PRO B 2 3 ? -11.044 -5.971 3.923 1.00 2.55 3 PRO B N 6
ATOM 6479 C CA . PRO B 2 3 ? -11.499 -6.135 2.537 1.00 2.38 3 PRO B CA 6
ATOM 6480 C C . PRO B 2 3 ? -11.097 -4.965 1.644 1.00 2.11 3 PRO B C 6
ATOM 6481 O O . PRO B 2 3 ? -10.886 -5.137 0.443 1.00 2.74 3 PRO B O 6
ATOM 6492 N N . GLY B 2 4 ? -10.991 -3.778 2.232 1.00 1.73 4 GLY B N 6
ATOM 6493 C CA . GLY B 2 4 ? -10.619 -2.604 1.463 1.00 1.69 4 GLY B CA 6
ATOM 6494 C C . GLY B 2 4 ? -9.259 -2.743 0.811 1.00 1.53 4 GLY B C 6
ATOM 6495 O O . GLY B 2 4 ? -8.239 -2.414 1.413 1.00 2.11 4 GLY B O 6
ATOM 6499 N N . THR B 2 5 ? -9.247 -3.219 -0.427 1.00 1.20 5 THR B N 6
ATOM 6500 C CA . THR B 2 5 ? -8.002 -3.420 -1.166 1.00 1.17 5 THR B CA 6
ATOM 6501 C C . THR B 2 5 ? -8.225 -3.319 -2.673 1.00 1.11 5 THR B C 6
ATOM 6502 O O . THR B 2 5 ? -9.315 -3.615 -3.163 1.00 1.30 5 THR B O 6
ATOM 6513 N N . ALA B 2 6 ? -7.195 -2.900 -3.411 1.00 1.15 6 ALA B N 6
ATOM 6514 C CA . ALA B 2 6 ? -7.317 -2.785 -4.863 1.00 1.27 6 ALA B CA 6
ATOM 6515 C C . ALA B 2 6 ? -5.974 -2.887 -5.596 1.00 1.57 6 ALA B C 6
ATOM 6516 O O . ALA B 2 6 ? -5.630 -3.946 -6.121 1.00 1.86 6 ALA B O 6
ATOM 6523 N N . ARG B 2 7 ? -5.217 -1.789 -5.632 1.00 2.16 7 ARG B N 6
ATOM 6524 C CA . ARG B 2 7 ? -3.937 -1.766 -6.345 1.00 2.49 7 ARG B CA 6
ATOM 6525 C C . ARG B 2 7 ? -3.052 -2.957 -5.986 1.00 1.97 7 ARG B C 6
ATOM 6526 O O . ARG B 2 7 ? -3.200 -4.030 -6.572 1.00 2.16 7 ARG B O 6
ATOM 6547 N N . ARG B 2 8 ? -2.126 -2.786 -5.035 1.00 1.65 8 ARG B N 6
ATOM 6548 C CA . ARG B 2 8 ? -1.246 -3.883 -4.665 1.00 1.81 8 ARG B CA 6
ATOM 6549 C C . ARG B 2 8 ? -0.437 -4.340 -5.878 1.00 2.34 8 ARG B C 6
ATOM 6550 O O . ARG B 2 8 ? -0.813 -4.067 -7.017 1.00 3.35 8 ARG B O 6
ATOM 6571 N N . LYS B 2 9 ? 0.668 -5.038 -5.633 1.00 1.97 9 LYS B N 6
ATOM 6572 C CA . LYS B 2 9 ? 1.518 -5.519 -6.719 1.00 2.57 9 LYS B CA 6
ATOM 6573 C C . LYS B 2 9 ? 1.963 -6.958 -6.463 1.00 1.88 9 LYS B C 6
ATOM 6574 O O . LYS B 2 9 ? 1.375 -7.660 -5.641 1.00 1.98 9 LYS B O 6
ATOM 6593 N N . ARG B 2 10 ? 3.005 -7.391 -7.171 1.00 1.72 10 ARG B N 6
ATOM 6594 C CA . ARG B 2 10 ? 3.534 -8.746 -7.020 1.00 1.51 10 ARG B CA 6
ATOM 6595 C C . ARG B 2 10 ? 3.685 -9.120 -5.549 1.00 1.39 10 ARG B C 6
ATOM 6596 O O . ARG B 2 10 ? 3.644 -10.297 -5.191 1.00 1.77 10 ARG B O 6
ATOM 6617 N N . LYS B 2 11 ? 3.872 -8.106 -4.707 1.00 1.29 11 LYS B N 6
ATOM 6618 C CA . LYS B 2 11 ? 4.039 -8.301 -3.270 1.00 1.35 11 LYS B CA 6
ATOM 6619 C C . LYS B 2 11 ? 5.461 -8.734 -2.953 1.00 1.21 11 LYS B C 6
ATOM 6620 O O . LYS B 2 11 ? 5.812 -9.907 -3.083 1.00 1.55 11 LYS B O 6
ATOM 6639 N N . ALA B 2 12 ? 6.273 -7.776 -2.534 1.00 0.95 12 ALA B N 6
ATOM 6640 C CA . ALA B 2 12 ? 7.663 -8.042 -2.196 1.00 1.15 12 ALA B CA 6
ATOM 6641 C C . ALA B 2 12 ? 7.824 -8.242 -0.698 1.00 1.48 12 ALA B C 6
ATOM 6642 O O . ALA B 2 12 ? 8.881 -7.957 -0.134 1.00 2.05 12 ALA B O 6
ATOM 6649 N N . ASP B 2 13 ? 6.774 -8.739 -0.058 1.00 1.42 13 ASP B N 6
ATOM 6650 C CA . ASP B 2 13 ? 6.798 -8.967 1.380 1.00 1.79 13 ASP B CA 6
ATOM 6651 C C . ASP B 2 13 ? 6.851 -10.456 1.684 1.00 1.88 13 ASP B C 6
ATOM 6652 O O . ASP B 2 13 ? 6.129 -10.955 2.548 1.00 2.28 13 ASP B O 6
ATOM 6661 N N . SER B 2 14 ? 7.714 -11.157 0.963 1.00 2.21 14 SER B N 6
ATOM 6662 C CA . SER B 2 14 ? 7.882 -12.589 1.147 1.00 2.81 14 SER B CA 6
ATOM 6663 C C . SER B 2 14 ? 6.611 -13.344 0.766 1.00 3.10 14 SER B C 6
ATOM 6664 O O . SER B 2 14 ? 5.756 -13.547 1.655 1.00 3.52 14 SER B O 6
ATOM 6673 N N . GLY A 1 1 ? 9.375 3.570 -6.403 1.00 2.97 1 GLY A N 7
ATOM 6674 C CA . GLY A 1 1 ? 10.858 3.671 -6.506 1.00 2.83 1 GLY A CA 7
ATOM 6675 C C . GLY A 1 1 ? 11.417 4.863 -5.752 1.00 2.42 1 GLY A C 7
ATOM 6676 O O . GLY A 1 1 ? 12.392 5.474 -6.189 1.00 2.48 1 GLY A O 7
ATOM 6682 N N . SER A 1 2 ? 10.808 5.190 -4.612 1.00 2.16 2 SER A N 7
ATOM 6683 C CA . SER A 1 2 ? 11.256 6.321 -3.801 1.00 2.05 2 SER A CA 7
ATOM 6684 C C . SER A 1 2 ? 10.328 6.560 -2.614 1.00 1.75 2 SER A C 7
ATOM 6685 O O . SER A 1 2 ? 10.765 7.016 -1.558 1.00 1.62 2 SER A O 7
ATOM 6693 N N . GLN A 1 3 ? 9.047 6.254 -2.791 1.00 1.94 3 GLN A N 7
ATOM 6694 C CA . GLN A 1 3 ? 8.071 6.430 -1.727 1.00 1.65 3 GLN A CA 7
ATOM 6695 C C . GLN A 1 3 ? 7.996 5.174 -0.873 1.00 1.12 3 GLN A C 7
ATOM 6696 O O . GLN A 1 3 ? 7.989 4.060 -1.394 1.00 1.83 3 GLN A O 7
ATOM 6710 N N . VAL A 1 4 ? 7.940 5.354 0.438 1.00 0.52 4 VAL A N 7
ATOM 6711 C CA . VAL A 1 4 ? 7.887 4.227 1.353 1.00 1.23 4 VAL A CA 7
ATOM 6712 C C . VAL A 1 4 ? 6.446 3.857 1.662 1.00 1.08 4 VAL A C 7
ATOM 6713 O O . VAL A 1 4 ? 6.069 3.700 2.822 1.00 1.66 4 VAL A O 7
ATOM 6726 N N . PHE A 1 5 ? 5.637 3.729 0.616 1.00 0.41 5 PHE A N 7
ATOM 6727 C CA . PHE A 1 5 ? 4.237 3.371 0.784 1.00 0.40 5 PHE A CA 7
ATOM 6728 C C . PHE A 1 5 ? 3.514 3.320 -0.562 1.00 0.40 5 PHE A C 7
ATOM 6729 O O . PHE A 1 5 ? 3.847 4.064 -1.484 1.00 0.65 5 PHE A O 7
ATOM 6746 N N . GLU A 1 6 ? 2.523 2.439 -0.665 1.00 0.26 6 GLU A N 7
ATOM 6747 C CA . GLU A 1 6 ? 1.741 2.301 -1.891 1.00 0.29 6 GLU A CA 7
ATOM 6748 C C . GLU A 1 6 ? 0.250 2.312 -1.574 1.00 0.27 6 GLU A C 7
ATOM 6749 O O . GLU A 1 6 ? -0.180 1.756 -0.566 1.00 0.32 6 GLU A O 7
ATOM 6761 N N . TYR A 1 7 ? -0.543 2.923 -2.445 1.00 0.26 7 TYR A N 7
ATOM 6762 C CA . TYR A 1 7 ? -1.969 3.008 -2.219 1.00 0.26 7 TYR A CA 7
ATOM 6763 C C . TYR A 1 7 ? -2.720 1.817 -2.795 1.00 0.24 7 TYR A C 7
ATOM 6764 O O . TYR A 1 7 ? -2.871 1.682 -4.011 1.00 0.32 7 TYR A O 7
ATOM 6782 N N . ALA A 1 8 ? -3.187 0.953 -1.898 1.00 0.23 8 ALA A N 7
ATOM 6783 C CA . ALA A 1 8 ? -3.955 -0.223 -2.284 1.00 0.26 8 ALA A CA 7
ATOM 6784 C C . ALA A 1 8 ? -5.434 0.136 -2.310 1.00 0.28 8 ALA A C 7
ATOM 6785 O O . ALA A 1 8 ? -6.260 -0.528 -1.685 1.00 0.38 8 ALA A O 7
ATOM 6792 N N . GLU A 1 9 ? -5.758 1.198 -3.044 1.00 0.25 9 GLU A N 7
ATOM 6793 C CA . GLU A 1 9 ? -7.114 1.696 -3.120 1.00 0.32 9 GLU A CA 7
ATOM 6794 C C . GLU A 1 9 ? -7.743 1.511 -4.480 1.00 0.33 9 GLU A C 7
ATOM 6795 O O . GLU A 1 9 ? -7.073 1.463 -5.511 1.00 0.44 9 GLU A O 7
ATOM 6807 N N . VAL A 1 10 ? -9.058 1.404 -4.442 1.00 0.24 10 VAL A N 7
ATOM 6808 C CA . VAL A 1 10 ? -9.840 1.241 -5.631 1.00 0.27 10 VAL A CA 7
ATOM 6809 C C . VAL A 1 10 ? -10.246 2.595 -6.194 1.00 0.27 10 VAL A C 7
ATOM 6810 O O . VAL A 1 10 ? -10.342 2.772 -7.407 1.00 0.35 10 VAL A O 7
ATOM 6823 N N . ASP A 1 11 ? -10.488 3.546 -5.301 1.00 0.23 11 ASP A N 7
ATOM 6824 C CA . ASP A 1 11 ? -10.839 4.900 -5.710 1.00 0.26 11 ASP A CA 7
ATOM 6825 C C . ASP A 1 11 ? -10.220 5.963 -4.796 1.00 0.24 11 ASP A C 7
ATOM 6826 O O . ASP A 1 11 ? -9.780 7.008 -5.272 1.00 0.28 11 ASP A O 7
ATOM 6835 N N . GLU A 1 12 ? -10.180 5.700 -3.488 1.00 0.21 12 GLU A N 7
ATOM 6836 C CA . GLU A 1 12 ? -9.656 6.694 -2.534 1.00 0.23 12 GLU A CA 7
ATOM 6837 C C . GLU A 1 12 ? -9.129 6.061 -1.249 1.00 0.23 12 GLU A C 7
ATOM 6838 O O . GLU A 1 12 ? -9.554 4.983 -0.867 1.00 0.29 12 GLU A O 7
ATOM 6850 N N . ILE A 1 13 ? -8.221 6.760 -0.569 1.00 0.22 13 ILE A N 7
ATOM 6851 C CA . ILE A 1 13 ? -7.640 6.259 0.680 1.00 0.22 13 ILE A CA 7
ATOM 6852 C C . ILE A 1 13 ? -7.724 7.323 1.778 1.00 0.27 13 ILE A C 7
ATOM 6853 O O . ILE A 1 13 ? -8.400 8.340 1.622 1.00 0.34 13 ILE A O 7
ATOM 6869 N N . VAL A 1 14 ? -7.033 7.074 2.885 1.00 0.25 14 VAL A N 7
ATOM 6870 C CA . VAL A 1 14 ? -7.003 8.007 4.005 1.00 0.30 14 VAL A CA 7
ATOM 6871 C C . VAL A 1 14 ? -5.684 7.876 4.760 1.00 0.27 14 VAL A C 7
ATOM 6872 O O . VAL A 1 14 ? -4.955 8.851 4.940 1.00 0.30 14 VAL A O 7
ATOM 6885 N N . GLU A 1 15 ? -5.390 6.659 5.196 1.00 0.28 15 GLU A N 7
ATOM 6886 C CA . GLU A 1 15 ? -4.150 6.379 5.913 1.00 0.27 15 GLU A CA 7
ATOM 6887 C C . GLU A 1 15 ? -3.075 5.943 4.925 1.00 0.26 15 GLU A C 7
ATOM 6888 O O . GLU A 1 15 ? -3.357 5.213 3.985 1.00 0.48 15 GLU A O 7
ATOM 6900 N N . LYS A 1 16 ? -1.849 6.413 5.109 1.00 0.20 16 LYS A N 7
ATOM 6901 C CA . LYS A 1 16 ? -0.768 6.046 4.197 1.00 0.23 16 LYS A CA 7
ATOM 6902 C C . LYS A 1 16 ? 0.606 6.079 4.878 1.00 0.25 16 LYS A C 7
ATOM 6903 O O . LYS A 1 16 ? 1.280 7.110 4.861 1.00 0.35 16 LYS A O 7
ATOM 6922 N N . ARG A 1 17 ? 1.027 4.964 5.475 1.00 0.22 17 ARG A N 7
ATOM 6923 C CA . ARG A 1 17 ? 2.325 4.909 6.150 1.00 0.31 17 ARG A CA 7
ATOM 6924 C C . ARG A 1 17 ? 2.861 3.480 6.200 1.00 0.30 17 ARG A C 7
ATOM 6925 O O . ARG A 1 17 ? 2.549 2.732 7.125 1.00 0.33 17 ARG A O 7
ATOM 6946 N N . GLY A 1 18 ? 3.662 3.083 5.214 1.00 0.29 18 GLY A N 7
ATOM 6947 C CA . GLY A 1 18 ? 4.165 1.726 5.219 1.00 0.28 18 GLY A CA 7
ATOM 6948 C C . GLY A 1 18 ? 5.487 1.533 4.513 1.00 0.32 18 GLY A C 7
ATOM 6949 O O . GLY A 1 18 ? 6.448 2.271 4.731 1.00 0.41 18 GLY A O 7
ATOM 6953 N N . LYS A 1 19 ? 5.515 0.503 3.673 1.00 0.30 19 LYS A N 7
ATOM 6954 C CA . LYS A 1 19 ? 6.684 0.131 2.904 1.00 0.36 19 LYS A CA 7
ATOM 6955 C C . LYS A 1 19 ? 6.374 0.251 1.405 1.00 0.45 19 LYS A C 7
ATOM 6956 O O . LYS A 1 19 ? 6.032 1.323 0.934 1.00 0.76 19 LYS A O 7
ATOM 6975 N N . GLY A 1 20 ? 6.501 -0.832 0.651 1.00 0.47 20 GLY A N 7
ATOM 6976 C CA . GLY A 1 20 ? 6.161 -0.788 -0.744 1.00 0.51 20 GLY A CA 7
ATOM 6977 C C . GLY A 1 20 ? 4.735 -1.219 -0.881 1.00 0.42 20 GLY A C 7
ATOM 6978 O O . GLY A 1 20 ? 3.948 -0.653 -1.636 1.00 0.48 20 GLY A O 7
ATOM 6982 N N . LYS A 1 21 ? 4.431 -2.252 -0.119 1.00 0.33 21 LYS A N 7
ATOM 6983 C CA . LYS A 1 21 ? 3.097 -2.808 -0.045 1.00 0.33 21 LYS A CA 7
ATOM 6984 C C . LYS A 1 21 ? 2.721 -3.142 1.407 1.00 0.27 21 LYS A C 7
ATOM 6985 O O . LYS A 1 21 ? 1.633 -3.653 1.661 1.00 0.32 21 LYS A O 7
ATOM 7004 N N . ASP A 1 22 ? 3.602 -2.805 2.365 1.00 0.21 22 ASP A N 7
ATOM 7005 C CA . ASP A 1 22 ? 3.349 -3.074 3.772 1.00 0.23 22 ASP A CA 7
ATOM 7006 C C . ASP A 1 22 ? 2.581 -1.937 4.413 1.00 0.21 22 ASP A C 7
ATOM 7007 O O . ASP A 1 22 ? 2.438 -1.874 5.631 1.00 0.26 22 ASP A O 7
ATOM 7016 N N . VAL A 1 23 ? 2.103 -1.035 3.590 1.00 0.17 23 VAL A N 7
ATOM 7017 C CA . VAL A 1 23 ? 1.360 0.096 4.061 1.00 0.18 23 VAL A CA 7
ATOM 7018 C C . VAL A 1 23 ? -0.122 -0.212 4.146 1.00 0.16 23 VAL A C 7
ATOM 7019 O O . VAL A 1 23 ? -0.638 -1.063 3.421 1.00 0.18 23 VAL A O 7
ATOM 7032 N N . GLU A 1 24 ? -0.798 0.509 5.009 1.00 0.18 24 GLU A N 7
ATOM 7033 C CA . GLU A 1 24 ? -2.220 0.314 5.199 1.00 0.22 24 GLU A CA 7
ATOM 7034 C C . GLU A 1 24 ? -2.988 1.512 4.663 1.00 0.24 24 GLU A C 7
ATOM 7035 O O . GLU A 1 24 ? -3.101 2.542 5.327 1.00 0.48 24 GLU A O 7
ATOM 7047 N N . TYR A 1 25 ? -3.509 1.366 3.456 1.00 0.18 25 TYR A N 7
ATOM 7048 C CA . TYR A 1 25 ? -4.253 2.430 2.806 1.00 0.22 25 TYR A CA 7
ATOM 7049 C C . TYR A 1 25 ? -5.745 2.139 2.851 1.00 0.30 25 TYR A C 7
ATOM 7050 O O . TYR A 1 25 ? -6.156 0.988 2.891 1.00 0.65 25 TYR A O 7
ATOM 7068 N N . LEU A 1 26 ? -6.551 3.184 2.821 1.00 0.19 26 LEU A N 7
ATOM 7069 C CA . LEU A 1 26 ? -7.989 3.032 2.836 1.00 0.19 26 LEU A CA 7
ATOM 7070 C C . LEU A 1 26 ? -8.472 2.901 1.413 1.00 0.17 26 LEU A C 7
ATOM 7071 O O . LEU A 1 26 ? -7.788 3.326 0.486 1.00 0.17 26 LEU A O 7
ATOM 7087 N N . VAL A 1 27 ? -9.631 2.306 1.213 1.00 0.18 27 VAL A N 7
ATOM 7088 C CA . VAL A 1 27 ? -10.112 2.153 -0.140 1.00 0.18 27 VAL A CA 7
ATOM 7089 C C . VAL A 1 27 ? -11.614 2.335 -0.284 1.00 0.18 27 VAL A C 7
ATOM 7090 O O . VAL A 1 27 ? -12.409 1.501 0.153 1.00 0.22 27 VAL A O 7
ATOM 7103 N N . ARG A 1 28 ? -11.987 3.449 -0.891 1.00 0.16 28 ARG A N 7
ATOM 7104 C CA . ARG A 1 28 ? -13.374 3.713 -1.185 1.00 0.18 28 ARG A CA 7
ATOM 7105 C C . ARG A 1 28 ? -13.680 2.970 -2.448 1.00 0.16 28 ARG A C 7
ATOM 7106 O O . ARG A 1 28 ? -13.752 3.555 -3.528 1.00 0.20 28 ARG A O 7
ATOM 7127 N N . TRP A 1 29 ? -13.834 1.663 -2.285 1.00 0.19 29 TRP A N 7
ATOM 7128 C CA . TRP A 1 29 ? -14.095 0.741 -3.378 1.00 0.25 29 TRP A CA 7
ATOM 7129 C C . TRP A 1 29 ? -14.811 1.407 -4.536 1.00 0.25 29 TRP A C 7
ATOM 7130 O O . TRP A 1 29 ? -16.035 1.491 -4.556 1.00 0.30 29 TRP A O 7
ATOM 7151 N N . LYS A 1 30 ? -14.004 1.939 -5.459 1.00 0.25 30 LYS A N 7
ATOM 7152 C CA . LYS A 1 30 ? -14.511 2.601 -6.678 1.00 0.30 30 LYS A CA 7
ATOM 7153 C C . LYS A 1 30 ? -15.863 2.033 -7.122 1.00 0.36 30 LYS A C 7
ATOM 7154 O O . LYS A 1 30 ? -16.722 2.762 -7.617 1.00 0.42 30 LYS A O 7
ATOM 7173 N N . ASP A 1 31 ? -16.033 0.726 -6.945 1.00 0.39 31 ASP A N 7
ATOM 7174 C CA . ASP A 1 31 ? -17.280 0.056 -7.291 1.00 0.48 31 ASP A CA 7
ATOM 7175 C C . ASP A 1 31 ? -17.878 -0.600 -6.048 1.00 0.45 31 ASP A C 7
ATOM 7176 O O . ASP A 1 31 ? -18.114 -1.807 -6.020 1.00 0.52 31 ASP A O 7
ATOM 7185 N N . GLY A 1 32 ? -18.120 0.214 -5.022 1.00 0.39 32 GLY A N 7
ATOM 7186 C CA . GLY A 1 32 ? -18.668 -0.291 -3.776 1.00 0.40 32 GLY A CA 7
ATOM 7187 C C . GLY A 1 32 ? -19.589 0.701 -3.094 1.00 0.42 32 GLY A C 7
ATOM 7188 O O . GLY A 1 32 ? -19.992 1.700 -3.689 1.00 0.59 32 GLY A O 7
ATOM 7192 N N . GLY A 1 33 ? -19.919 0.420 -1.837 1.00 0.43 33 GLY A N 7
ATOM 7193 C CA . GLY A 1 33 ? -20.789 1.300 -1.078 1.00 0.48 33 GLY A CA 7
ATOM 7194 C C . GLY A 1 33 ? -20.117 1.830 0.174 1.00 0.46 33 GLY A C 7
ATOM 7195 O O . GLY A 1 33 ? -20.288 2.995 0.534 1.00 0.86 33 GLY A O 7
ATOM 7199 N N . ASP A 1 34 ? -19.351 0.970 0.839 1.00 0.45 34 ASP A N 7
ATOM 7200 C CA . ASP A 1 34 ? -18.646 1.353 2.058 1.00 0.40 34 ASP A CA 7
ATOM 7201 C C . ASP A 1 34 ? -17.137 1.346 1.829 1.00 0.38 34 ASP A C 7
ATOM 7202 O O . ASP A 1 34 ? -16.653 0.776 0.851 1.00 0.62 34 ASP A O 7
ATOM 7211 N N . CYS A 1 35 ? -16.399 1.979 2.734 1.00 0.40 35 CYS A N 7
ATOM 7212 C CA . CYS A 1 35 ? -14.946 2.045 2.620 1.00 0.44 35 CYS A CA 7
ATOM 7213 C C . CYS A 1 35 ? -14.269 1.387 3.819 1.00 0.39 35 CYS A C 7
ATOM 7214 O O . CYS A 1 35 ? -14.745 1.488 4.949 1.00 0.61 35 CYS A O 7
ATOM 7222 N N . GLU A 1 36 ? -13.152 0.714 3.559 1.00 0.32 36 GLU A N 7
ATOM 7223 C CA . GLU A 1 36 ? -12.401 0.039 4.612 1.00 0.43 36 GLU A CA 7
ATOM 7224 C C . GLU A 1 36 ? -10.903 0.292 4.455 1.00 0.34 36 GLU A C 7
ATOM 7225 O O . GLU A 1 36 ? -10.472 0.963 3.518 1.00 0.36 36 GLU A O 7
ATOM 7237 N N . TRP A 1 37 ? -10.117 -0.252 5.378 1.00 0.40 37 TRP A N 7
ATOM 7238 C CA . TRP A 1 37 ? -8.669 -0.080 5.351 1.00 0.33 37 TRP A CA 7
ATOM 7239 C C . TRP A 1 37 ? -7.972 -1.301 4.763 1.00 0.35 37 TRP A C 7
ATOM 7240 O O . TRP A 1 37 ? -8.444 -2.429 4.909 1.00 0.46 37 TRP A O 7
ATOM 7261 N N . VAL A 1 38 ? -6.840 -1.068 4.101 1.00 0.28 38 VAL A N 7
ATOM 7262 C CA . VAL A 1 38 ? -6.062 -2.153 3.512 1.00 0.37 38 VAL A CA 7
ATOM 7263 C C . VAL A 1 38 ? -5.072 -2.688 4.532 1.00 0.36 38 VAL A C 7
ATOM 7264 O O . VAL A 1 38 ? -4.767 -2.019 5.519 1.00 0.31 38 VAL A O 7
ATOM 7277 N N . LYS A 1 39 ? -4.572 -3.891 4.296 1.00 0.46 39 LYS A N 7
ATOM 7278 C CA . LYS A 1 39 ? -3.630 -4.495 5.214 1.00 0.48 39 LYS A CA 7
ATOM 7279 C C . LYS A 1 39 ? -2.223 -3.953 5.036 1.00 0.38 39 LYS A C 7
ATOM 7280 O O . LYS A 1 39 ? -1.546 -4.232 4.046 1.00 0.45 39 LYS A O 7
ATOM 7299 N N . GLY A 1 40 ? -1.799 -3.168 6.021 1.00 0.32 40 GLY A N 7
ATOM 7300 C CA . GLY A 1 40 ? -0.469 -2.601 6.008 1.00 0.27 40 GLY A CA 7
ATOM 7301 C C . GLY A 1 40 ? 0.546 -3.491 6.693 1.00 0.28 40 GLY A C 7
ATOM 7302 O O . GLY A 1 40 ? 1.382 -3.020 7.465 1.00 0.35 40 GLY A O 7
ATOM 7306 N N . VAL A 1 41 ? 0.454 -4.786 6.425 1.00 0.29 41 VAL A N 7
ATOM 7307 C CA . VAL A 1 41 ? 1.386 -5.755 6.978 1.00 0.39 41 VAL A CA 7
ATOM 7308 C C . VAL A 1 41 ? 2.196 -6.398 5.857 1.00 0.38 41 VAL A C 7
ATOM 7309 O O . VAL A 1 41 ? 3.058 -7.241 6.110 1.00 0.45 41 VAL A O 7
ATOM 7322 N N . HIS A 1 42 ? 1.921 -5.995 4.613 1.00 0.35 42 HIS A N 7
ATOM 7323 C CA . HIS A 1 42 ? 2.620 -6.550 3.469 1.00 0.40 42 HIS A CA 7
ATOM 7324 C C . HIS A 1 42 ? 4.050 -6.078 3.432 1.00 0.36 42 HIS A C 7
ATOM 7325 O O . HIS A 1 42 ? 4.432 -5.239 2.618 1.00 0.31 42 HIS A O 7
ATOM 7340 N N . VAL A 1 43 ? 4.828 -6.673 4.327 1.00 0.43 43 VAL A N 7
ATOM 7341 C CA . VAL A 1 43 ? 6.239 -6.363 4.484 1.00 0.44 43 VAL A CA 7
ATOM 7342 C C . VAL A 1 43 ? 7.051 -6.605 3.228 1.00 0.44 43 VAL A C 7
ATOM 7343 O O . VAL A 1 43 ? 7.832 -7.552 3.140 1.00 0.54 43 VAL A O 7
ATOM 7356 N N . ALA A 1 44 ? 6.854 -5.737 2.253 1.00 0.36 44 ALA A N 7
ATOM 7357 C CA . ALA A 1 44 ? 7.614 -5.790 1.025 1.00 0.42 44 ALA A CA 7
ATOM 7358 C C . ALA A 1 44 ? 8.846 -4.913 1.181 1.00 0.41 44 ALA A C 7
ATOM 7359 O O . ALA A 1 44 ? 9.128 -4.051 0.348 1.00 0.45 44 ALA A O 7
ATOM 7366 N N . GLU A 1 45 ? 9.577 -5.151 2.270 1.00 0.43 45 GLU A N 7
ATOM 7367 C CA . GLU A 1 45 ? 10.780 -4.386 2.587 1.00 0.49 45 GLU A CA 7
ATOM 7368 C C . GLU A 1 45 ? 11.677 -4.261 1.369 1.00 0.53 45 GLU A C 7
ATOM 7369 O O . GLU A 1 45 ? 12.462 -3.323 1.256 1.00 0.62 45 GLU A O 7
ATOM 7381 N N . ASP A 1 46 ? 11.561 -5.218 0.465 1.00 0.54 46 ASP A N 7
ATOM 7382 C CA . ASP A 1 46 ? 12.348 -5.198 -0.759 1.00 0.62 46 ASP A CA 7
ATOM 7383 C C . ASP A 1 46 ? 11.889 -4.060 -1.650 1.00 0.65 46 ASP A C 7
ATOM 7384 O O . ASP A 1 46 ? 12.699 -3.374 -2.261 1.00 0.75 46 ASP A O 7
ATOM 7393 N N . VAL A 1 47 ? 10.582 -3.857 -1.712 1.00 0.62 47 VAL A N 7
ATOM 7394 C CA . VAL A 1 47 ? 10.028 -2.783 -2.516 1.00 0.72 47 VAL A CA 7
ATOM 7395 C C . VAL A 1 47 ? 10.438 -1.438 -1.928 1.00 0.75 47 VAL A C 7
ATOM 7396 O O . VAL A 1 47 ? 10.898 -0.568 -2.633 1.00 0.88 47 VAL A O 7
ATOM 7409 N N . ALA A 1 48 ? 10.280 -1.336 -0.614 1.00 0.68 48 ALA A N 7
ATOM 7410 C CA . ALA A 1 48 ? 10.602 -0.157 0.196 1.00 0.77 48 ALA A CA 7
ATOM 7411 C C . ALA A 1 48 ? 12.101 0.103 0.232 1.00 0.86 48 ALA A C 7
ATOM 7412 O O . ALA A 1 48 ? 12.558 1.198 -0.098 1.00 0.99 48 ALA A O 7
ATOM 7419 N N . LYS A 1 49 ? 12.868 -0.908 0.635 1.00 0.81 49 LYS A N 7
ATOM 7420 C CA . LYS A 1 49 ? 14.317 -0.774 0.706 1.00 0.92 49 LYS A CA 7
ATOM 7421 C C . LYS A 1 49 ? 14.867 -0.472 -0.678 1.00 0.98 49 LYS A C 7
ATOM 7422 O O . LYS A 1 49 ? 15.876 0.214 -0.833 1.00 1.11 49 LYS A O 7
ATOM 7441 N N . ASP A 1 50 ? 14.195 -1.008 -1.685 1.00 0.91 50 ASP A N 7
ATOM 7442 C CA . ASP A 1 50 ? 14.582 -0.789 -3.066 1.00 1.00 50 ASP A CA 7
ATOM 7443 C C . ASP A 1 50 ? 13.841 0.418 -3.644 1.00 1.12 50 ASP A C 7
ATOM 7444 O O . ASP A 1 50 ? 14.178 0.903 -4.723 1.00 1.28 50 ASP A O 7
ATOM 7453 N N . TYR A 1 51 ? 12.824 0.898 -2.920 1.00 1.07 51 TYR A N 7
ATOM 7454 C CA . TYR A 1 51 ? 12.043 2.033 -3.372 1.00 1.22 51 TYR A CA 7
ATOM 7455 C C . TYR A 1 51 ? 12.721 3.336 -2.991 1.00 1.37 51 TYR A C 7
ATOM 7456 O O . TYR A 1 51 ? 13.132 4.119 -3.847 1.00 1.51 51 TYR A O 7
ATOM 7474 N N . GLU A 1 52 ? 12.836 3.551 -1.683 1.00 1.35 52 GLU A N 7
ATOM 7475 C CA . GLU A 1 52 ? 13.451 4.758 -1.153 1.00 1.51 52 GLU A CA 7
ATOM 7476 C C . GLU A 1 52 ? 14.959 4.580 -1.022 1.00 1.55 52 GLU A C 7
ATOM 7477 O O . GLU A 1 52 ? 15.737 5.446 -1.420 1.00 1.70 52 GLU A O 7
ATOM 7489 N N . ASP A 1 53 ? 15.356 3.446 -0.460 1.00 1.43 53 ASP A N 7
ATOM 7490 C CA . ASP A 1 53 ? 16.765 3.136 -0.259 1.00 1.48 53 ASP A CA 7
ATOM 7491 C C . ASP A 1 53 ? 17.401 2.581 -1.531 1.00 1.47 53 ASP A C 7
ATOM 7492 O O . ASP A 1 53 ? 18.621 2.617 -1.690 1.00 1.59 53 ASP A O 7
ATOM 7501 N N . GLY A 1 54 ? 16.571 2.067 -2.433 1.00 1.36 54 GLY A N 7
ATOM 7502 C CA . GLY A 1 54 ? 17.081 1.519 -3.678 1.00 1.37 54 GLY A CA 7
ATOM 7503 C C . GLY A 1 54 ? 17.589 2.597 -4.615 1.00 1.49 54 GLY A C 7
ATOM 7504 O O . GLY A 1 54 ? 18.632 2.438 -5.250 1.00 1.61 54 GLY A O 7
ATOM 7508 N N . LEU A 1 55 ? 16.849 3.698 -4.701 1.00 1.49 55 LEU A N 7
ATOM 7509 C CA . LEU A 1 55 ? 17.231 4.811 -5.562 1.00 1.63 55 LEU A CA 7
ATOM 7510 C C . LEU A 1 55 ? 18.364 5.610 -4.933 1.00 1.70 55 LEU A C 7
ATOM 7511 O O . LEU A 1 55 ? 19.468 5.676 -5.475 1.00 1.78 55 LEU A O 7
ATOM 7527 N N . GLU A 1 56 ? 18.085 6.216 -3.784 1.00 1.70 56 GLU A N 7
ATOM 7528 C CA . GLU A 1 56 ? 19.082 7.008 -3.078 1.00 1.80 56 GLU A CA 7
ATOM 7529 C C . GLU A 1 56 ? 19.901 6.132 -2.138 1.00 1.75 56 GLU A C 7
ATOM 7530 O O . GLU A 1 56 ? 19.907 6.336 -0.925 1.00 1.78 56 GLU A O 7
ATOM 7542 N N . TYR A 1 57 ? 20.590 5.153 -2.712 1.00 1.71 57 TYR A N 7
ATOM 7543 C CA . TYR A 1 57 ? 21.418 4.238 -1.937 1.00 1.68 57 TYR A CA 7
ATOM 7544 C C . TYR A 1 57 ? 22.796 4.838 -1.676 1.00 1.81 57 TYR A C 7
ATOM 7545 O O . TYR A 1 57 ? 23.699 4.630 -2.513 1.00 2.23 57 TYR A O 7
ATOM 7564 N N . ALA B 2 1 ? -13.019 -9.628 1.408 1.00 5.20 1 ALA B N 7
ATOM 7565 C CA . ALA B 2 1 ? -11.677 -8.996 1.297 1.00 4.69 1 ALA B CA 7
ATOM 7566 C C . ALA B 2 1 ? -11.650 -7.895 0.234 1.00 3.91 1 ALA B C 7
ATOM 7567 O O . ALA B 2 1 ? -11.115 -6.813 0.477 1.00 3.61 1 ALA B O 7
ATOM 7576 N N . PRO B 2 2 ? -12.223 -8.146 -0.959 1.00 3.99 2 PRO B N 7
ATOM 7577 C CA . PRO B 2 2 ? -12.241 -7.161 -2.043 1.00 3.65 2 PRO B CA 7
ATOM 7578 C C . PRO B 2 2 ? -12.611 -5.755 -1.571 1.00 2.77 2 PRO B C 7
ATOM 7579 O O . PRO B 2 2 ? -11.985 -4.775 -1.980 1.00 2.79 2 PRO B O 7
ATOM 7590 N N . PRO B 2 3 ? -13.634 -5.630 -0.707 1.00 2.55 3 PRO B N 7
ATOM 7591 C CA . PRO B 2 3 ? -14.082 -4.335 -0.191 1.00 2.38 3 PRO B CA 7
ATOM 7592 C C . PRO B 2 3 ? -13.146 -3.793 0.884 1.00 2.11 3 PRO B C 7
ATOM 7593 O O . PRO B 2 3 ? -12.989 -4.399 1.944 1.00 2.74 3 PRO B O 7
ATOM 7604 N N . GLY B 2 4 ? -12.527 -2.650 0.606 1.00 1.73 4 GLY B N 7
ATOM 7605 C CA . GLY B 2 4 ? -11.613 -2.056 1.563 1.00 1.69 4 GLY B CA 7
ATOM 7606 C C . GLY B 2 4 ? -10.159 -2.342 1.239 1.00 1.53 4 GLY B C 7
ATOM 7607 O O . GLY B 2 4 ? -9.278 -2.113 2.068 1.00 2.11 4 GLY B O 7
ATOM 7611 N N . THR B 2 5 ? -9.900 -2.843 0.032 1.00 1.20 5 THR B N 7
ATOM 7612 C CA . THR B 2 5 ? -8.537 -3.169 -0.378 1.00 1.17 5 THR B CA 7
ATOM 7613 C C . THR B 2 5 ? -8.349 -3.058 -1.887 1.00 1.11 5 THR B C 7
ATOM 7614 O O . THR B 2 5 ? -9.303 -3.176 -2.655 1.00 1.30 5 THR B O 7
ATOM 7625 N N . ALA B 2 6 ? -7.103 -2.827 -2.302 1.00 1.15 6 ALA B N 7
ATOM 7626 C CA . ALA B 2 6 ? -6.778 -2.705 -3.718 1.00 1.27 6 ALA B CA 7
ATOM 7627 C C . ALA B 2 6 ? -5.269 -2.662 -3.950 1.00 1.57 6 ALA B C 7
ATOM 7628 O O . ALA B 2 6 ? -4.775 -1.808 -4.687 1.00 1.86 6 ALA B O 7
ATOM 7635 N N . ARG B 2 7 ? -4.535 -3.581 -3.322 1.00 2.16 7 ARG B N 7
ATOM 7636 C CA . ARG B 2 7 ? -3.080 -3.638 -3.480 1.00 2.49 7 ARG B CA 7
ATOM 7637 C C . ARG B 2 7 ? -2.704 -3.557 -4.956 1.00 1.97 7 ARG B C 7
ATOM 7638 O O . ARG B 2 7 ? -3.283 -4.259 -5.785 1.00 2.16 7 ARG B O 7
ATOM 7659 N N . ARG B 2 8 ? -1.737 -2.703 -5.293 1.00 1.65 8 ARG B N 7
ATOM 7660 C CA . ARG B 2 8 ? -1.348 -2.558 -6.694 1.00 1.81 8 ARG B CA 7
ATOM 7661 C C . ARG B 2 8 ? 0.163 -2.567 -6.897 1.00 2.34 8 ARG B C 7
ATOM 7662 O O . ARG B 2 8 ? 0.727 -1.608 -7.420 1.00 3.35 8 ARG B O 7
ATOM 7683 N N . LYS B 2 9 ? 0.813 -3.655 -6.499 1.00 1.97 9 LYS B N 7
ATOM 7684 C CA . LYS B 2 9 ? 2.247 -3.792 -6.672 1.00 2.57 9 LYS B CA 7
ATOM 7685 C C . LYS B 2 9 ? 2.601 -5.255 -6.901 1.00 1.88 9 LYS B C 7
ATOM 7686 O O . LYS B 2 9 ? 1.720 -6.114 -6.924 1.00 1.98 9 LYS B O 7
ATOM 7705 N N . ARG B 2 10 ? 3.882 -5.544 -7.072 1.00 1.72 10 ARG B N 7
ATOM 7706 C CA . ARG B 2 10 ? 4.324 -6.911 -7.276 1.00 1.51 10 ARG B CA 7
ATOM 7707 C C . ARG B 2 10 ? 4.024 -7.747 -6.037 1.00 1.39 10 ARG B C 7
ATOM 7708 O O . ARG B 2 10 ? 3.813 -8.957 -6.119 1.00 1.77 10 ARG B O 7
ATOM 7729 N N . LYS B 2 11 ? 4.006 -7.076 -4.888 1.00 1.29 11 LYS B N 7
ATOM 7730 C CA . LYS B 2 11 ? 3.749 -7.731 -3.615 1.00 1.35 11 LYS B CA 7
ATOM 7731 C C . LYS B 2 11 ? 4.940 -8.587 -3.220 1.00 1.21 11 LYS B C 7
ATOM 7732 O O . LYS B 2 11 ? 4.786 -9.742 -2.823 1.00 1.55 11 LYS B O 7
ATOM 7751 N N . ALA B 2 12 ? 6.129 -8.001 -3.341 1.00 0.95 12 ALA B N 7
ATOM 7752 C CA . ALA B 2 12 ? 7.387 -8.679 -3.017 1.00 1.15 12 ALA B CA 7
ATOM 7753 C C . ALA B 2 12 ? 7.244 -9.640 -1.836 1.00 1.48 12 ALA B C 7
ATOM 7754 O O . ALA B 2 12 ? 7.906 -10.676 -1.785 1.00 2.05 12 ALA B O 7
ATOM 7761 N N . ASP B 2 13 ? 6.377 -9.288 -0.893 1.00 1.42 13 ASP B N 7
ATOM 7762 C CA . ASP B 2 13 ? 6.144 -10.124 0.279 1.00 1.79 13 ASP B CA 7
ATOM 7763 C C . ASP B 2 13 ? 4.709 -10.641 0.300 1.00 1.88 13 ASP B C 7
ATOM 7764 O O . ASP B 2 13 ? 3.869 -10.139 1.047 1.00 2.28 13 ASP B O 7
ATOM 7773 N N . SER B 2 14 ? 4.436 -11.647 -0.526 1.00 2.21 14 SER B N 7
ATOM 7774 C CA . SER B 2 14 ? 3.102 -12.233 -0.603 1.00 2.81 14 SER B CA 7
ATOM 7775 C C . SER B 2 14 ? 2.861 -13.194 0.557 1.00 3.10 14 SER B C 7
ATOM 7776 O O . SER B 2 14 ? 3.103 -14.406 0.381 1.00 3.52 14 SER B O 7
ATOM 7785 N N . GLY A 1 1 ? 8.528 2.168 -6.684 1.00 2.97 1 GLY A N 8
ATOM 7786 C CA . GLY A 1 1 ? 10.009 2.126 -6.835 1.00 2.83 1 GLY A CA 8
ATOM 7787 C C . GLY A 1 1 ? 10.685 3.384 -6.320 1.00 2.42 1 GLY A C 8
ATOM 7788 O O . GLY A 1 1 ? 11.669 3.846 -6.898 1.00 2.48 1 GLY A O 8
ATOM 7794 N N . SER A 1 2 ? 10.162 3.938 -5.227 1.00 2.16 2 SER A N 8
ATOM 7795 C CA . SER A 1 2 ? 10.721 5.153 -4.642 1.00 2.05 2 SER A CA 8
ATOM 7796 C C . SER A 1 2 ? 9.899 5.616 -3.445 1.00 1.75 2 SER A C 8
ATOM 7797 O O . SER A 1 2 ? 10.438 6.183 -2.494 1.00 1.62 2 SER A O 8
ATOM 7805 N N . GLN A 1 3 ? 8.595 5.377 -3.498 1.00 1.94 3 GLN A N 8
ATOM 7806 C CA . GLN A 1 3 ? 7.708 5.759 -2.418 1.00 1.65 3 GLN A CA 8
ATOM 7807 C C . GLN A 1 3 ? 7.614 4.643 -1.384 1.00 1.12 3 GLN A C 8
ATOM 7808 O O . GLN A 1 3 ? 7.521 3.466 -1.733 1.00 1.83 3 GLN A O 8
ATOM 7822 N N . VAL A 1 4 ? 7.635 5.020 -0.114 1.00 0.52 4 VAL A N 8
ATOM 7823 C CA . VAL A 1 4 ? 7.564 4.055 0.970 1.00 1.23 4 VAL A CA 8
ATOM 7824 C C . VAL A 1 4 ? 6.126 3.921 1.447 1.00 1.08 4 VAL A C 8
ATOM 7825 O O . VAL A 1 4 ? 5.847 3.940 2.644 1.00 1.66 4 VAL A O 8
ATOM 7838 N N . PHE A 1 5 ? 5.212 3.801 0.489 1.00 0.41 5 PHE A N 8
ATOM 7839 C CA . PHE A 1 5 ? 3.797 3.662 0.794 1.00 0.40 5 PHE A CA 8
ATOM 7840 C C . PHE A 1 5 ? 2.979 3.523 -0.493 1.00 0.40 5 PHE A C 8
ATOM 7841 O O . PHE A 1 5 ? 2.949 4.435 -1.319 1.00 0.65 5 PHE A O 8
ATOM 7858 N N . GLU A 1 6 ? 2.320 2.377 -0.657 1.00 0.26 6 GLU A N 8
ATOM 7859 C CA . GLU A 1 6 ? 1.513 2.116 -1.852 1.00 0.29 6 GLU A CA 8
ATOM 7860 C C . GLU A 1 6 ? 0.020 2.079 -1.523 1.00 0.27 6 GLU A C 8
ATOM 7861 O O . GLU A 1 6 ? -0.407 1.391 -0.601 1.00 0.32 6 GLU A O 8
ATOM 7873 N N . TYR A 1 7 ? -0.777 2.800 -2.305 1.00 0.26 7 TYR A N 8
ATOM 7874 C CA . TYR A 1 7 ? -2.211 2.864 -2.083 1.00 0.26 7 TYR A CA 8
ATOM 7875 C C . TYR A 1 7 ? -2.961 1.758 -2.821 1.00 0.24 7 TYR A C 8
ATOM 7876 O O . TYR A 1 7 ? -3.058 1.775 -4.047 1.00 0.32 7 TYR A O 8
ATOM 7894 N N . ALA A 1 8 ? -3.486 0.791 -2.070 1.00 0.23 8 ALA A N 8
ATOM 7895 C CA . ALA A 1 8 ? -4.261 -0.290 -2.672 1.00 0.26 8 ALA A CA 8
ATOM 7896 C C . ALA A 1 8 ? -5.734 0.096 -2.675 1.00 0.28 8 ALA A C 8
ATOM 7897 O O . ALA A 1 8 ? -6.576 -0.625 -2.155 1.00 0.38 8 ALA A O 8
ATOM 7904 N N . GLU A 1 9 ? -6.024 1.243 -3.281 1.00 0.25 9 GLU A N 8
ATOM 7905 C CA . GLU A 1 9 ? -7.369 1.794 -3.318 1.00 0.32 9 GLU A CA 8
ATOM 7906 C C . GLU A 1 9 ? -8.011 1.704 -4.684 1.00 0.33 9 GLU A C 8
ATOM 7907 O O . GLU A 1 9 ? -7.349 1.709 -5.720 1.00 0.44 9 GLU A O 8
ATOM 7919 N N . VAL A 1 10 ? -9.328 1.625 -4.645 1.00 0.24 10 VAL A N 8
ATOM 7920 C CA . VAL A 1 10 ? -10.121 1.533 -5.837 1.00 0.27 10 VAL A CA 8
ATOM 7921 C C . VAL A 1 10 ? -10.495 2.921 -6.336 1.00 0.27 10 VAL A C 8
ATOM 7922 O O . VAL A 1 10 ? -10.578 3.162 -7.540 1.00 0.35 10 VAL A O 8
ATOM 7935 N N . ASP A 1 11 ? -10.721 3.827 -5.396 1.00 0.23 11 ASP A N 8
ATOM 7936 C CA . ASP A 1 11 ? -11.057 5.206 -5.729 1.00 0.26 11 ASP A CA 8
ATOM 7937 C C . ASP A 1 11 ? -10.392 6.203 -4.779 1.00 0.24 11 ASP A C 8
ATOM 7938 O O . ASP A 1 11 ? -9.936 7.264 -5.207 1.00 0.28 11 ASP A O 8
ATOM 7947 N N . GLU A 1 12 ? -10.332 5.863 -3.492 1.00 0.21 12 GLU A N 8
ATOM 7948 C CA . GLU A 1 12 ? -9.760 6.779 -2.498 1.00 0.23 12 GLU A CA 8
ATOM 7949 C C . GLU A 1 12 ? -9.213 6.047 -1.277 1.00 0.23 12 GLU A C 8
ATOM 7950 O O . GLU A 1 12 ? -9.623 4.936 -0.973 1.00 0.29 12 GLU A O 8
ATOM 7962 N N . ILE A 1 13 ? -8.299 6.705 -0.571 1.00 0.22 13 ILE A N 8
ATOM 7963 C CA . ILE A 1 13 ? -7.682 6.137 0.624 1.00 0.22 13 ILE A CA 8
ATOM 7964 C C . ILE A 1 13 ? -7.814 7.124 1.784 1.00 0.27 13 ILE A C 8
ATOM 7965 O O . ILE A 1 13 ? -8.554 8.104 1.693 1.00 0.34 13 ILE A O 8
ATOM 7981 N N . VAL A 1 14 ? -7.100 6.862 2.867 1.00 0.25 14 VAL A N 8
ATOM 7982 C CA . VAL A 1 14 ? -7.119 7.741 4.029 1.00 0.30 14 VAL A CA 8
ATOM 7983 C C . VAL A 1 14 ? -5.792 7.656 4.768 1.00 0.27 14 VAL A C 8
ATOM 7984 O O . VAL A 1 14 ? -5.207 8.671 5.145 1.00 0.30 14 VAL A O 8
ATOM 7997 N N . GLU A 1 15 ? -5.325 6.431 4.969 1.00 0.28 15 GLU A N 8
ATOM 7998 C CA . GLU A 1 15 ? -4.057 6.198 5.645 1.00 0.27 15 GLU A CA 8
ATOM 7999 C C . GLU A 1 15 ? -2.960 5.934 4.619 1.00 0.26 15 GLU A C 8
ATOM 8000 O O . GLU A 1 15 ? -3.214 5.369 3.561 1.00 0.48 15 GLU A O 8
ATOM 8012 N N . LYS A 1 16 ? -1.753 6.401 4.899 1.00 0.20 16 LYS A N 8
ATOM 8013 C CA . LYS A 1 16 ? -0.637 6.185 3.984 1.00 0.23 16 LYS A CA 8
ATOM 8014 C C . LYS A 1 16 ? 0.712 6.211 4.715 1.00 0.25 16 LYS A C 8
ATOM 8015 O O . LYS A 1 16 ? 1.376 7.246 4.744 1.00 0.35 16 LYS A O 8
ATOM 8034 N N . ARG A 1 17 ? 1.122 5.088 5.305 1.00 0.22 17 ARG A N 8
ATOM 8035 C CA . ARG A 1 17 ? 2.395 5.045 6.030 1.00 0.31 17 ARG A CA 8
ATOM 8036 C C . ARG A 1 17 ? 2.967 3.633 6.064 1.00 0.30 17 ARG A C 8
ATOM 8037 O O . ARG A 1 17 ? 2.724 2.892 7.016 1.00 0.33 17 ARG A O 8
ATOM 8058 N N . GLY A 1 18 ? 3.723 3.247 5.039 1.00 0.29 18 GLY A N 8
ATOM 8059 C CA . GLY A 1 18 ? 4.262 1.905 5.030 1.00 0.28 18 GLY A CA 8
ATOM 8060 C C . GLY A 1 18 ? 5.558 1.760 4.270 1.00 0.32 18 GLY A C 8
ATOM 8061 O O . GLY A 1 18 ? 6.506 2.517 4.470 1.00 0.41 18 GLY A O 8
ATOM 8065 N N . LYS A 1 19 ? 5.583 0.747 3.412 1.00 0.30 19 LYS A N 8
ATOM 8066 C CA . LYS A 1 19 ? 6.732 0.432 2.595 1.00 0.36 19 LYS A CA 8
ATOM 8067 C C . LYS A 1 19 ? 6.330 0.404 1.113 1.00 0.45 19 LYS A C 8
ATOM 8068 O O . LYS A 1 19 ? 5.857 1.406 0.589 1.00 0.76 19 LYS A O 8
ATOM 8087 N N . GLY A 1 20 ? 6.502 -0.725 0.433 1.00 0.47 20 GLY A N 8
ATOM 8088 C CA . GLY A 1 20 ? 6.107 -0.810 -0.946 1.00 0.51 20 GLY A CA 8
ATOM 8089 C C . GLY A 1 20 ? 4.716 -1.356 -1.019 1.00 0.42 20 GLY A C 8
ATOM 8090 O O . GLY A 1 20 ? 3.878 -0.913 -1.803 1.00 0.48 20 GLY A O 8
ATOM 8094 N N . LYS A 1 21 ? 4.501 -2.344 -0.175 1.00 0.33 21 LYS A N 8
ATOM 8095 C CA . LYS A 1 21 ? 3.217 -3.004 -0.046 1.00 0.33 21 LYS A CA 8
ATOM 8096 C C . LYS A 1 21 ? 2.857 -3.225 1.430 1.00 0.27 21 LYS A C 8
ATOM 8097 O O . LYS A 1 21 ? 1.784 -3.741 1.733 1.00 0.32 21 LYS A O 8
ATOM 8116 N N . ASP A 1 22 ? 3.737 -2.795 2.350 1.00 0.21 22 ASP A N 8
ATOM 8117 C CA . ASP A 1 22 ? 3.508 -2.968 3.772 1.00 0.23 22 ASP A CA 8
ATOM 8118 C C . ASP A 1 22 ? 2.727 -1.814 4.360 1.00 0.21 22 ASP A C 8
ATOM 8119 O O . ASP A 1 22 ? 2.592 -1.695 5.575 1.00 0.26 22 ASP A O 8
ATOM 8128 N N . VAL A 1 23 ? 2.238 -0.959 3.502 1.00 0.17 23 VAL A N 8
ATOM 8129 C CA . VAL A 1 23 ? 1.468 0.172 3.937 1.00 0.18 23 VAL A CA 8
ATOM 8130 C C . VAL A 1 23 ? 0.002 -0.190 4.054 1.00 0.16 23 VAL A C 8
ATOM 8131 O O . VAL A 1 23 ? -0.515 -1.000 3.285 1.00 0.18 23 VAL A O 8
ATOM 8144 N N . GLU A 1 24 ? -0.662 0.435 4.992 1.00 0.18 24 GLU A N 8
ATOM 8145 C CA . GLU A 1 24 ? -2.070 0.168 5.210 1.00 0.22 24 GLU A CA 8
ATOM 8146 C C . GLU A 1 24 ? -2.903 1.375 4.813 1.00 0.24 24 GLU A C 8
ATOM 8147 O O . GLU A 1 24 ? -3.164 2.260 5.629 1.00 0.48 24 GLU A O 8
ATOM 8159 N N . TYR A 1 25 ? -3.316 1.405 3.562 1.00 0.18 25 TYR A N 8
ATOM 8160 C CA . TYR A 1 25 ? -4.112 2.492 3.050 1.00 0.22 25 TYR A CA 8
ATOM 8161 C C . TYR A 1 25 ? -5.591 2.191 3.263 1.00 0.30 25 TYR A C 8
ATOM 8162 O O . TYR A 1 25 ? -5.947 1.284 4.011 1.00 0.65 25 TYR A O 8
ATOM 8180 N N . LEU A 1 26 ? -6.440 2.976 2.632 1.00 0.19 26 LEU A N 8
ATOM 8181 C CA . LEU A 1 26 ? -7.875 2.781 2.693 1.00 0.19 26 LEU A CA 8
ATOM 8182 C C . LEU A 1 26 ? -8.394 2.709 1.284 1.00 0.17 26 LEU A C 8
ATOM 8183 O O . LEU A 1 26 ? -7.731 3.165 0.361 1.00 0.17 26 LEU A O 8
ATOM 8199 N N . VAL A 1 27 ? -9.562 2.133 1.089 1.00 0.18 27 VAL A N 8
ATOM 8200 C CA . VAL A 1 27 ? -10.084 2.071 -0.248 1.00 0.18 27 VAL A CA 8
ATOM 8201 C C . VAL A 1 27 ? -11.581 2.338 -0.327 1.00 0.18 27 VAL A C 8
ATOM 8202 O O . VAL A 1 27 ? -12.396 1.575 0.192 1.00 0.22 27 VAL A O 8
ATOM 8215 N N . ARG A 1 28 ? -11.927 3.441 -0.968 1.00 0.16 28 ARG A N 8
ATOM 8216 C CA . ARG A 1 28 ? -13.316 3.778 -1.182 1.00 0.18 28 ARG A CA 8
ATOM 8217 C C . ARG A 1 28 ? -13.728 3.125 -2.470 1.00 0.16 28 ARG A C 8
ATOM 8218 O O . ARG A 1 28 ? -13.850 3.781 -3.503 1.00 0.20 28 ARG A O 8
ATOM 8239 N N . TRP A 1 29 ? -13.925 1.810 -2.382 1.00 0.19 29 TRP A N 8
ATOM 8240 C CA . TRP A 1 29 ? -14.291 0.974 -3.518 1.00 0.25 29 TRP A CA 8
ATOM 8241 C C . TRP A 1 29 ? -15.056 1.738 -4.577 1.00 0.25 29 TRP A C 8
ATOM 8242 O O . TRP A 1 29 ? -16.273 1.867 -4.511 1.00 0.30 29 TRP A O 8
ATOM 8263 N N . LYS A 1 30 ? -14.292 2.308 -5.513 1.00 0.25 30 LYS A N 8
ATOM 8264 C CA . LYS A 1 30 ? -14.858 3.061 -6.649 1.00 0.30 30 LYS A CA 8
ATOM 8265 C C . LYS A 1 30 ? -16.242 2.536 -7.052 1.00 0.36 30 LYS A C 8
ATOM 8266 O O . LYS A 1 30 ? -17.117 3.303 -7.451 1.00 0.42 30 LYS A O 8
ATOM 8285 N N . ASP A 1 31 ? -16.419 1.220 -6.947 1.00 0.39 31 ASP A N 8
ATOM 8286 C CA . ASP A 1 31 ? -17.692 0.581 -7.268 1.00 0.48 31 ASP A CA 8
ATOM 8287 C C . ASP A 1 31 ? -18.165 -0.260 -6.084 1.00 0.45 31 ASP A C 8
ATOM 8288 O O . ASP A 1 31 ? -18.494 -1.437 -6.233 1.00 0.52 31 ASP A O 8
ATOM 8297 N N . GLY A 1 32 ? -18.192 0.362 -4.908 1.00 0.39 32 GLY A N 8
ATOM 8298 C CA . GLY A 1 32 ? -18.604 -0.325 -3.698 1.00 0.40 32 GLY A CA 8
ATOM 8299 C C . GLY A 1 32 ? -19.632 0.458 -2.907 1.00 0.42 32 GLY A C 8
ATOM 8300 O O . GLY A 1 32 ? -20.549 1.048 -3.478 1.00 0.59 32 GLY A O 8
ATOM 8304 N N . GLY A 1 33 ? -19.479 0.463 -1.585 1.00 0.43 33 GLY A N 8
ATOM 8305 C CA . GLY A 1 33 ? -20.405 1.183 -0.734 1.00 0.48 33 GLY A CA 8
ATOM 8306 C C . GLY A 1 33 ? -19.756 1.688 0.541 1.00 0.46 33 GLY A C 8
ATOM 8307 O O . GLY A 1 33 ? -19.906 2.855 0.902 1.00 0.86 33 GLY A O 8
ATOM 8311 N N . ASP A 1 34 ? -19.030 0.807 1.222 1.00 0.45 34 ASP A N 8
ATOM 8312 C CA . ASP A 1 34 ? -18.359 1.165 2.468 1.00 0.40 34 ASP A CA 8
ATOM 8313 C C . ASP A 1 34 ? -16.890 1.506 2.223 1.00 0.38 34 ASP A C 8
ATOM 8314 O O . ASP A 1 34 ? -16.410 1.453 1.092 1.00 0.62 34 ASP A O 8
ATOM 8323 N N . CYS A 1 35 ? -16.184 1.858 3.296 1.00 0.40 35 CYS A N 8
ATOM 8324 C CA . CYS A 1 35 ? -14.770 2.210 3.201 1.00 0.44 35 CYS A CA 8
ATOM 8325 C C . CYS A 1 35 ? -13.926 1.344 4.133 1.00 0.39 35 CYS A C 8
ATOM 8326 O O . CYS A 1 35 ? -13.939 1.527 5.351 1.00 0.61 35 CYS A O 8
ATOM 8334 N N . GLU A 1 36 ? -13.189 0.404 3.549 1.00 0.32 36 GLU A N 8
ATOM 8335 C CA . GLU A 1 36 ? -12.337 -0.494 4.321 1.00 0.43 36 GLU A CA 8
ATOM 8336 C C . GLU A 1 36 ? -10.877 -0.056 4.254 1.00 0.34 36 GLU A C 8
ATOM 8337 O O . GLU A 1 36 ? -10.557 0.976 3.671 1.00 0.36 36 GLU A O 8
ATOM 8349 N N . TRP A 1 37 ? -9.993 -0.852 4.851 1.00 0.40 37 TRP A N 8
ATOM 8350 C CA . TRP A 1 37 ? -8.569 -0.540 4.864 1.00 0.33 37 TRP A CA 8
ATOM 8351 C C . TRP A 1 37 ? -7.761 -1.559 4.072 1.00 0.35 37 TRP A C 8
ATOM 8352 O O . TRP A 1 37 ? -8.168 -2.710 3.915 1.00 0.46 37 TRP A O 8
ATOM 8373 N N . VAL A 1 38 ? -6.607 -1.119 3.581 1.00 0.28 38 VAL A N 8
ATOM 8374 C CA . VAL A 1 38 ? -5.713 -1.978 2.818 1.00 0.37 38 VAL A CA 8
ATOM 8375 C C . VAL A 1 38 ? -4.764 -2.699 3.767 1.00 0.36 38 VAL A C 8
ATOM 8376 O O . VAL A 1 38 ? -4.597 -2.294 4.917 1.00 0.31 38 VAL A O 8
ATOM 8389 N N . LYS A 1 39 ? -4.144 -3.767 3.285 1.00 0.46 39 LYS A N 8
ATOM 8390 C CA . LYS A 1 39 ? -3.246 -4.549 4.116 1.00 0.48 39 LYS A CA 8
ATOM 8391 C C . LYS A 1 39 ? -1.860 -3.930 4.227 1.00 0.38 39 LYS A C 8
ATOM 8392 O O . LYS A 1 39 ? -1.024 -4.072 3.334 1.00 0.45 39 LYS A O 8
ATOM 8411 N N . GLY A 1 40 ? -1.629 -3.243 5.341 1.00 0.32 40 GLY A N 8
ATOM 8412 C CA . GLY A 1 40 ? -0.336 -2.635 5.587 1.00 0.27 40 GLY A CA 8
ATOM 8413 C C . GLY A 1 40 ? 0.527 -3.486 6.490 1.00 0.28 40 GLY A C 8
ATOM 8414 O O . GLY A 1 40 ? 1.393 -2.979 7.203 1.00 0.35 40 GLY A O 8
ATOM 8418 N N . VAL A 1 41 ? 0.269 -4.782 6.478 1.00 0.29 41 VAL A N 8
ATOM 8419 C CA . VAL A 1 41 ? 1.053 -5.723 7.260 1.00 0.39 41 VAL A CA 8
ATOM 8420 C C . VAL A 1 41 ? 1.999 -6.490 6.343 1.00 0.38 41 VAL A C 8
ATOM 8421 O O . VAL A 1 41 ? 2.799 -7.304 6.804 1.00 0.45 41 VAL A O 8
ATOM 8434 N N . HIS A 1 42 ? 1.904 -6.228 5.034 1.00 0.35 42 HIS A N 8
ATOM 8435 C CA . HIS A 1 42 ? 2.747 -6.906 4.070 1.00 0.40 42 HIS A CA 8
ATOM 8436 C C . HIS A 1 42 ? 4.150 -6.368 4.148 1.00 0.36 42 HIS A C 8
ATOM 8437 O O . HIS A 1 42 ? 4.568 -5.547 3.338 1.00 0.31 42 HIS A O 8
ATOM 8452 N N . VAL A 1 43 ? 4.849 -6.854 5.161 1.00 0.43 43 VAL A N 8
ATOM 8453 C CA . VAL A 1 43 ? 6.225 -6.461 5.437 1.00 0.44 43 VAL A CA 8
ATOM 8454 C C . VAL A 1 43 ? 7.172 -6.736 4.283 1.00 0.44 43 VAL A C 8
ATOM 8455 O O . VAL A 1 43 ? 8.029 -7.617 4.348 1.00 0.54 43 VAL A O 8
ATOM 8468 N N . ALA A 1 44 ? 6.996 -5.972 3.221 1.00 0.36 44 ALA A N 8
ATOM 8469 C CA . ALA A 1 44 ? 7.853 -6.064 2.060 1.00 0.42 44 ALA A CA 8
ATOM 8470 C C . ALA A 1 44 ? 8.984 -5.061 2.196 1.00 0.41 44 ALA A C 8
ATOM 8471 O O . ALA A 1 44 ? 9.263 -4.284 1.284 1.00 0.45 44 ALA A O 8
ATOM 8478 N N . GLU A 1 45 ? 9.632 -5.096 3.358 1.00 0.43 45 GLU A N 8
ATOM 8479 C CA . GLU A 1 45 ? 10.738 -4.191 3.662 1.00 0.49 45 GLU A CA 8
ATOM 8480 C C . GLU A 1 45 ? 11.702 -4.110 2.490 1.00 0.53 45 GLU A C 8
ATOM 8481 O O . GLU A 1 45 ? 12.378 -3.101 2.290 1.00 0.62 45 GLU A O 8
ATOM 8493 N N . ASP A 1 46 ? 11.754 -5.185 1.718 1.00 0.54 46 ASP A N 8
ATOM 8494 C CA . ASP A 1 46 ? 12.619 -5.242 0.549 1.00 0.62 46 ASP A CA 8
ATOM 8495 C C . ASP A 1 46 ? 12.122 -4.284 -0.521 1.00 0.65 46 ASP A C 8
ATOM 8496 O O . ASP A 1 46 ? 12.893 -3.508 -1.075 1.00 0.75 46 ASP A O 8
ATOM 8505 N N . VAL A 1 47 ? 10.825 -4.331 -0.798 1.00 0.62 47 VAL A N 8
ATOM 8506 C CA . VAL A 1 47 ? 10.237 -3.463 -1.805 1.00 0.72 47 VAL A CA 8
ATOM 8507 C C . VAL A 1 47 ? 10.558 -2.002 -1.505 1.00 0.75 47 VAL A C 8
ATOM 8508 O O . VAL A 1 47 ? 10.853 -1.248 -2.399 1.00 0.88 47 VAL A O 8
ATOM 8521 N N . ALA A 1 48 ? 10.498 -1.652 -0.226 1.00 0.68 48 ALA A N 8
ATOM 8522 C CA . ALA A 1 48 ? 10.782 -0.305 0.288 1.00 0.77 48 ALA A CA 8
ATOM 8523 C C . ALA A 1 48 ? 12.273 -0.018 0.233 1.00 0.86 48 ALA A C 8
ATOM 8524 O O . ALA A 1 48 ? 12.711 0.925 -0.426 1.00 0.99 48 ALA A O 8
ATOM 8531 N N . LYS A 1 49 ? 13.053 -0.840 0.930 1.00 0.81 49 LYS A N 8
ATOM 8532 C CA . LYS A 1 49 ? 14.498 -0.678 0.938 1.00 0.92 49 LYS A CA 8
ATOM 8533 C C . LYS A 1 49 ? 15.017 -0.714 -0.492 1.00 0.98 49 LYS A C 8
ATOM 8534 O O . LYS A 1 49 ? 16.053 -0.136 -0.808 1.00 1.11 49 LYS A O 8
ATOM 8553 N N . ASP A 1 50 ? 14.292 -1.431 -1.342 1.00 0.91 50 ASP A N 8
ATOM 8554 C CA . ASP A 1 50 ? 14.641 -1.548 -2.747 1.00 1.00 50 ASP A CA 8
ATOM 8555 C C . ASP A 1 50 ? 13.915 -0.483 -3.569 1.00 1.12 50 ASP A C 8
ATOM 8556 O O . ASP A 1 50 ? 14.337 -0.146 -4.674 1.00 1.28 50 ASP A O 8
ATOM 8565 N N . TYR A 1 51 ? 12.810 0.037 -3.027 1.00 1.07 51 TYR A N 8
ATOM 8566 C CA . TYR A 1 51 ? 12.032 1.051 -3.724 1.00 1.22 51 TYR A CA 8
ATOM 8567 C C . TYR A 1 51 ? 12.745 2.388 -3.687 1.00 1.37 51 TYR A C 8
ATOM 8568 O O . TYR A 1 51 ? 13.198 2.905 -4.708 1.00 1.51 51 TYR A O 8
ATOM 8586 N N . GLU A 1 52 ? 12.830 2.939 -2.480 1.00 1.35 52 GLU A N 8
ATOM 8587 C CA . GLU A 1 52 ? 13.463 4.228 -2.266 1.00 1.51 52 GLU A CA 8
ATOM 8588 C C . GLU A 1 52 ? 14.974 4.091 -2.126 1.00 1.55 52 GLU A C 8
ATOM 8589 O O . GLU A 1 52 ? 15.737 4.818 -2.762 1.00 1.70 52 GLU A O 8
ATOM 8601 N N . ASP A 1 53 ? 15.396 3.155 -1.289 1.00 1.43 53 ASP A N 8
ATOM 8602 C CA . ASP A 1 53 ? 16.813 2.927 -1.047 1.00 1.48 53 ASP A CA 8
ATOM 8603 C C . ASP A 1 53 ? 17.464 2.175 -2.204 1.00 1.47 53 ASP A C 8
ATOM 8604 O O . ASP A 1 53 ? 18.611 2.443 -2.558 1.00 1.59 53 ASP A O 8
ATOM 8613 N N . GLY A 1 54 ? 16.730 1.237 -2.793 1.00 1.36 54 GLY A N 8
ATOM 8614 C CA . GLY A 1 54 ? 17.268 0.470 -3.902 1.00 1.37 54 GLY A CA 8
ATOM 8615 C C . GLY A 1 54 ? 17.838 1.357 -4.988 1.00 1.49 54 GLY A C 8
ATOM 8616 O O . GLY A 1 54 ? 18.912 1.084 -5.524 1.00 1.61 54 GLY A O 8
ATOM 8620 N N . LEU A 1 55 ? 17.115 2.422 -5.313 1.00 1.49 55 LEU A N 8
ATOM 8621 C CA . LEU A 1 55 ? 17.555 3.362 -6.333 1.00 1.63 55 LEU A CA 8
ATOM 8622 C C . LEU A 1 55 ? 18.513 4.386 -5.739 1.00 1.70 55 LEU A C 8
ATOM 8623 O O . LEU A 1 55 ? 19.648 4.528 -6.193 1.00 1.78 55 LEU A O 8
ATOM 8639 N N . GLU A 1 56 ? 18.045 5.098 -4.719 1.00 1.70 56 GLU A N 8
ATOM 8640 C CA . GLU A 1 56 ? 18.860 6.105 -4.053 1.00 1.80 56 GLU A CA 8
ATOM 8641 C C . GLU A 1 56 ? 19.632 5.495 -2.889 1.00 1.75 56 GLU A C 8
ATOM 8642 O O . GLU A 1 56 ? 19.429 5.865 -1.732 1.00 1.78 56 GLU A O 8
ATOM 8654 N N . TYR A 1 57 ? 20.517 4.556 -3.205 1.00 1.71 57 TYR A N 8
ATOM 8655 C CA . TYR A 1 57 ? 21.323 3.888 -2.187 1.00 1.68 57 TYR A CA 8
ATOM 8656 C C . TYR A 1 57 ? 22.620 4.650 -1.932 1.00 1.81 57 TYR A C 8
ATOM 8657 O O . TYR A 1 57 ? 23.614 4.379 -2.639 1.00 2.23 57 TYR A O 8
ATOM 8676 N N . ALA B 2 1 ? -11.409 -8.827 9.084 1.00 5.20 1 ALA B N 8
ATOM 8677 C CA . ALA B 2 1 ? -10.647 -7.782 8.352 1.00 4.69 1 ALA B CA 8
ATOM 8678 C C . ALA B 2 1 ? -11.557 -6.992 7.413 1.00 3.91 1 ALA B C 8
ATOM 8679 O O . ALA B 2 1 ? -12.440 -7.560 6.771 1.00 3.61 1 ALA B O 8
ATOM 8688 N N . PRO B 2 2 ? -11.348 -5.667 7.321 1.00 3.99 2 PRO B N 8
ATOM 8689 C CA . PRO B 2 2 ? -12.151 -4.797 6.457 1.00 3.65 2 PRO B CA 8
ATOM 8690 C C . PRO B 2 2 ? -11.725 -4.882 4.991 1.00 2.77 2 PRO B C 8
ATOM 8691 O O . PRO B 2 2 ? -10.624 -4.459 4.635 1.00 2.79 2 PRO B O 8
ATOM 8702 N N . PRO B 2 3 ? -12.590 -5.431 4.118 1.00 2.55 3 PRO B N 8
ATOM 8703 C CA . PRO B 2 3 ? -12.292 -5.570 2.687 1.00 2.38 3 PRO B CA 8
ATOM 8704 C C . PRO B 2 3 ? -12.061 -4.228 1.995 1.00 2.11 3 PRO B C 8
ATOM 8705 O O . PRO B 2 3 ? -13.005 -3.582 1.542 1.00 2.74 3 PRO B O 8
ATOM 8716 N N . GLY B 2 4 ? -10.798 -3.818 1.916 1.00 1.73 4 GLY B N 8
ATOM 8717 C CA . GLY B 2 4 ? -10.459 -2.561 1.269 1.00 1.69 4 GLY B CA 8
ATOM 8718 C C . GLY B 2 4 ? -9.105 -2.615 0.595 1.00 1.53 4 GLY B C 8
ATOM 8719 O O . GLY B 2 4 ? -8.097 -2.233 1.184 1.00 2.11 4 GLY B O 8
ATOM 8723 N N . THR B 2 5 ? -9.085 -3.079 -0.648 1.00 1.20 5 THR B N 8
ATOM 8724 C CA . THR B 2 5 ? -7.838 -3.214 -1.399 1.00 1.17 5 THR B CA 8
ATOM 8725 C C . THR B 2 5 ? -8.061 -3.092 -2.902 1.00 1.11 5 THR B C 8
ATOM 8726 O O . THR B 2 5 ? -9.132 -3.424 -3.411 1.00 1.30 5 THR B O 8
ATOM 8737 N N . ALA B 2 6 ? -7.039 -2.615 -3.611 1.00 1.15 6 ALA B N 8
ATOM 8738 C CA . ALA B 2 6 ? -7.124 -2.465 -5.059 1.00 1.27 6 ALA B CA 8
ATOM 8739 C C . ALA B 2 6 ? -5.782 -2.708 -5.753 1.00 1.57 6 ALA B C 8
ATOM 8740 O O . ALA B 2 6 ? -5.570 -3.763 -6.350 1.00 1.86 6 ALA B O 8
ATOM 8747 N N . ARG B 2 7 ? -4.876 -1.730 -5.675 1.00 2.16 7 ARG B N 8
ATOM 8748 C CA . ARG B 2 7 ? -3.573 -1.848 -6.325 1.00 2.49 7 ARG B CA 8
ATOM 8749 C C . ARG B 2 7 ? -2.796 -3.059 -5.802 1.00 1.97 7 ARG B C 8
ATOM 8750 O O . ARG B 2 7 ? -3.101 -4.189 -6.181 1.00 2.16 7 ARG B O 8
ATOM 8771 N N . ARG B 2 8 ? -1.800 -2.846 -4.932 1.00 1.65 8 ARG B N 8
ATOM 8772 C CA . ARG B 2 8 ? -1.023 -3.960 -4.414 1.00 1.81 8 ARG B CA 8
ATOM 8773 C C . ARG B 2 8 ? -0.489 -4.818 -5.560 1.00 2.34 8 ARG B C 8
ATOM 8774 O O . ARG B 2 8 ? -0.769 -4.550 -6.729 1.00 3.35 8 ARG B O 8
ATOM 8795 N N . LYS B 2 9 ? 0.285 -5.841 -5.225 1.00 1.97 9 LYS B N 8
ATOM 8796 C CA . LYS B 2 9 ? 0.854 -6.727 -6.238 1.00 2.57 9 LYS B CA 8
ATOM 8797 C C . LYS B 2 9 ? 1.086 -8.128 -5.677 1.00 1.88 9 LYS B C 8
ATOM 8798 O O . LYS B 2 9 ? 0.482 -8.513 -4.677 1.00 1.98 9 LYS B O 8
ATOM 8817 N N . ARG B 2 10 ? 1.969 -8.887 -6.330 1.00 1.72 10 ARG B N 8
ATOM 8818 C CA . ARG B 2 10 ? 2.292 -10.246 -5.899 1.00 1.51 10 ARG B CA 8
ATOM 8819 C C . ARG B 2 10 ? 2.493 -10.314 -4.389 1.00 1.39 10 ARG B C 8
ATOM 8820 O O . ARG B 2 10 ? 2.274 -11.356 -3.770 1.00 1.77 10 ARG B O 8
ATOM 8841 N N . LYS B 2 11 ? 2.920 -9.194 -3.807 1.00 1.29 11 LYS B N 8
ATOM 8842 C CA . LYS B 2 11 ? 3.161 -9.095 -2.370 1.00 1.35 11 LYS B CA 8
ATOM 8843 C C . LYS B 2 11 ? 4.516 -9.676 -2.005 1.00 1.21 11 LYS B C 8
ATOM 8844 O O . LYS B 2 11 ? 4.677 -10.890 -1.879 1.00 1.55 11 LYS B O 8
ATOM 8863 N N . ALA B 2 12 ? 5.488 -8.792 -1.839 1.00 0.95 12 ALA B N 8
ATOM 8864 C CA . ALA B 2 12 ? 6.840 -9.196 -1.484 1.00 1.15 12 ALA B CA 8
ATOM 8865 C C . ALA B 2 12 ? 7.037 -9.160 0.023 1.00 1.48 12 ALA B C 8
ATOM 8866 O O . ALA B 2 12 ? 7.991 -8.565 0.518 1.00 2.05 12 ALA B O 8
ATOM 8873 N N . ASP B 2 13 ? 6.137 -9.811 0.750 1.00 1.42 13 ASP B N 8
ATOM 8874 C CA . ASP B 2 13 ? 6.214 -9.841 2.204 1.00 1.79 13 ASP B CA 8
ATOM 8875 C C . ASP B 2 13 ? 6.628 -11.221 2.688 1.00 1.88 13 ASP B C 8
ATOM 8876 O O . ASP B 2 13 ? 6.224 -11.664 3.763 1.00 2.28 13 ASP B O 8
ATOM 8885 N N . SER B 2 14 ? 7.438 -11.897 1.881 1.00 2.21 14 SER B N 8
ATOM 8886 C CA . SER B 2 14 ? 7.917 -13.226 2.224 1.00 2.81 14 SER B CA 8
ATOM 8887 C C . SER B 2 14 ? 8.839 -13.769 1.138 1.00 3.10 14 SER B C 8
ATOM 8888 O O . SER B 2 14 ? 10.064 -13.546 1.237 1.00 3.52 14 SER B O 8
ATOM 8897 N N . GLY A 1 1 ? 8.402 2.197 -6.738 1.00 2.97 1 GLY A N 9
ATOM 8898 C CA . GLY A 1 1 ? 9.849 2.252 -7.088 1.00 2.83 1 GLY A CA 9
ATOM 8899 C C . GLY A 1 1 ? 10.501 3.557 -6.672 1.00 2.42 1 GLY A C 9
ATOM 8900 O O . GLY A 1 1 ? 11.427 4.030 -7.331 1.00 2.48 1 GLY A O 9
ATOM 8906 N N . SER A 1 2 ? 10.028 4.135 -5.571 1.00 2.16 2 SER A N 9
ATOM 8907 C CA . SER A 1 2 ? 10.573 5.396 -5.073 1.00 2.05 2 SER A CA 9
ATOM 8908 C C . SER A 1 2 ? 9.824 5.869 -3.840 1.00 1.75 2 SER A C 9
ATOM 8909 O O . SER A 1 2 ? 10.407 6.484 -2.947 1.00 1.62 2 SER A O 9
ATOM 8917 N N . GLN A 1 3 ? 8.534 5.582 -3.789 1.00 1.94 3 GLN A N 9
ATOM 8918 C CA . GLN A 1 3 ? 7.729 5.966 -2.650 1.00 1.65 3 GLN A CA 9
ATOM 8919 C C . GLN A 1 3 ? 7.771 4.872 -1.600 1.00 1.12 3 GLN A C 9
ATOM 8920 O O . GLN A 1 3 ? 7.850 3.686 -1.924 1.00 1.83 3 GLN A O 9
ATOM 8934 N N . VAL A 1 4 ? 7.717 5.273 -0.342 1.00 0.52 4 VAL A N 9
ATOM 8935 C CA . VAL A 1 4 ? 7.751 4.334 0.763 1.00 1.23 4 VAL A CA 9
ATOM 8936 C C . VAL A 1 4 ? 6.339 3.890 1.121 1.00 1.08 4 VAL A C 9
ATOM 8937 O O . VAL A 1 4 ? 5.969 3.840 2.292 1.00 1.66 4 VAL A O 9
ATOM 8950 N N . PHE A 1 5 ? 5.556 3.566 0.096 1.00 0.41 5 PHE A N 9
ATOM 8951 C CA . PHE A 1 5 ? 4.184 3.135 0.295 1.00 0.40 5 PHE A CA 9
ATOM 8952 C C . PHE A 1 5 ? 3.540 2.718 -1.035 1.00 0.40 5 PHE A C 9
ATOM 8953 O O . PHE A 1 5 ? 4.141 2.858 -2.101 1.00 0.65 5 PHE A O 9
ATOM 8970 N N . GLU A 1 6 ? 2.315 2.207 -0.952 1.00 0.26 6 GLU A N 9
ATOM 8971 C CA . GLU A 1 6 ? 1.561 1.750 -2.116 1.00 0.29 6 GLU A CA 9
ATOM 8972 C C . GLU A 1 6 ? 0.066 1.865 -1.824 1.00 0.27 6 GLU A C 9
ATOM 8973 O O . GLU A 1 6 ? -0.416 1.284 -0.856 1.00 0.32 6 GLU A O 9
ATOM 8985 N N . TYR A 1 7 ? -0.674 2.580 -2.668 1.00 0.26 7 TYR A N 9
ATOM 8986 C CA . TYR A 1 7 ? -2.097 2.769 -2.436 1.00 0.26 7 TYR A CA 9
ATOM 8987 C C . TYR A 1 7 ? -2.937 1.650 -3.033 1.00 0.24 7 TYR A C 9
ATOM 8988 O O . TYR A 1 7 ? -3.145 1.588 -4.243 1.00 0.32 7 TYR A O 9
ATOM 9006 N N . ALA A 1 8 ? -3.419 0.766 -2.160 1.00 0.23 8 ALA A N 9
ATOM 9007 C CA . ALA A 1 8 ? -4.273 -0.338 -2.579 1.00 0.26 8 ALA A CA 9
ATOM 9008 C C . ALA A 1 8 ? -5.723 0.126 -2.542 1.00 0.28 8 ALA A C 9
ATOM 9009 O O . ALA A 1 8 ? -6.559 -0.457 -1.856 1.00 0.38 8 ALA A O 9
ATOM 9016 N N . GLU A 1 9 ? -6.003 1.181 -3.302 1.00 0.25 9 GLU A N 9
ATOM 9017 C CA . GLU A 1 9 ? -7.315 1.798 -3.333 1.00 0.32 9 GLU A CA 9
ATOM 9018 C C . GLU A 1 9 ? -7.977 1.726 -4.686 1.00 0.33 9 GLU A C 9
ATOM 9019 O O . GLU A 1 9 ? -7.333 1.753 -5.735 1.00 0.44 9 GLU A O 9
ATOM 9031 N N . VAL A 1 10 ? -9.289 1.639 -4.618 1.00 0.24 10 VAL A N 9
ATOM 9032 C CA . VAL A 1 10 ? -10.115 1.558 -5.788 1.00 0.27 10 VAL A CA 9
ATOM 9033 C C . VAL A 1 10 ? -10.484 2.950 -6.271 1.00 0.27 10 VAL A C 9
ATOM 9034 O O . VAL A 1 10 ? -10.622 3.196 -7.469 1.00 0.35 10 VAL A O 9
ATOM 9047 N N . ASP A 1 11 ? -10.646 3.856 -5.320 1.00 0.23 11 ASP A N 9
ATOM 9048 C CA . ASP A 1 11 ? -10.964 5.244 -5.624 1.00 0.26 11 ASP A CA 9
ATOM 9049 C C . ASP A 1 11 ? -10.296 6.207 -4.642 1.00 0.24 11 ASP A C 9
ATOM 9050 O O . ASP A 1 11 ? -9.838 7.280 -5.035 1.00 0.28 11 ASP A O 9
ATOM 9059 N N . GLU A 1 12 ? -10.242 5.824 -3.366 1.00 0.21 12 GLU A N 9
ATOM 9060 C CA . GLU A 1 12 ? -9.667 6.697 -2.340 1.00 0.23 12 GLU A CA 9
ATOM 9061 C C . GLU A 1 12 ? -9.132 5.917 -1.145 1.00 0.23 12 GLU A C 9
ATOM 9062 O O . GLU A 1 12 ? -9.483 4.764 -0.940 1.00 0.29 12 GLU A O 9
ATOM 9074 N N . ILE A 1 13 ? -8.293 6.573 -0.354 1.00 0.22 13 ILE A N 9
ATOM 9075 C CA . ILE A 1 13 ? -7.699 5.956 0.828 1.00 0.22 13 ILE A CA 9
ATOM 9076 C C . ILE A 1 13 ? -7.833 6.897 2.029 1.00 0.27 13 ILE A C 9
ATOM 9077 O O . ILE A 1 13 ? -8.605 7.854 1.997 1.00 0.34 13 ILE A O 9
ATOM 9093 N N . VAL A 1 14 ? -7.079 6.617 3.081 1.00 0.25 14 VAL A N 9
ATOM 9094 C CA . VAL A 1 14 ? -7.098 7.436 4.286 1.00 0.30 14 VAL A CA 9
ATOM 9095 C C . VAL A 1 14 ? -5.736 7.381 4.956 1.00 0.27 14 VAL A C 9
ATOM 9096 O O . VAL A 1 14 ? -5.063 8.398 5.113 1.00 0.30 14 VAL A O 9
ATOM 9109 N N . GLU A 1 15 ? -5.343 6.179 5.346 1.00 0.28 15 GLU A N 9
ATOM 9110 C CA . GLU A 1 15 ? -4.040 5.974 5.964 1.00 0.27 15 GLU A CA 9
ATOM 9111 C C . GLU A 1 15 ? -3.041 5.604 4.877 1.00 0.26 15 GLU A C 9
ATOM 9112 O O . GLU A 1 15 ? -3.346 4.799 4.014 1.00 0.48 15 GLU A O 9
ATOM 9124 N N . LYS A 1 16 ? -1.867 6.208 4.886 1.00 0.20 16 LYS A N 9
ATOM 9125 C CA . LYS A 1 16 ? -0.881 5.907 3.851 1.00 0.23 16 LYS A CA 9
ATOM 9126 C C . LYS A 1 16 ? 0.564 6.091 4.335 1.00 0.25 16 LYS A C 9
ATOM 9127 O O . LYS A 1 16 ? 1.193 7.104 4.033 1.00 0.35 16 LYS A O 9
ATOM 9146 N N . ARG A 1 17 ? 1.101 5.122 5.077 1.00 0.22 17 ARG A N 9
ATOM 9147 C CA . ARG A 1 17 ? 2.474 5.236 5.572 1.00 0.31 17 ARG A CA 9
ATOM 9148 C C . ARG A 1 17 ? 3.092 3.865 5.810 1.00 0.30 17 ARG A C 9
ATOM 9149 O O . ARG A 1 17 ? 2.899 3.278 6.874 1.00 0.33 17 ARG A O 9
ATOM 9170 N N . GLY A 1 18 ? 3.834 3.345 4.836 1.00 0.29 18 GLY A N 9
ATOM 9171 C CA . GLY A 1 18 ? 4.425 2.039 5.029 1.00 0.28 18 GLY A CA 9
ATOM 9172 C C . GLY A 1 18 ? 5.697 1.813 4.248 1.00 0.32 18 GLY A C 9
ATOM 9173 O O . GLY A 1 18 ? 6.618 2.624 4.283 1.00 0.41 18 GLY A O 9
ATOM 9177 N N . LYS A 1 19 ? 5.732 0.683 3.554 1.00 0.30 19 LYS A N 9
ATOM 9178 C CA . LYS A 1 19 ? 6.867 0.283 2.751 1.00 0.36 19 LYS A CA 9
ATOM 9179 C C . LYS A 1 19 ? 6.460 0.220 1.274 1.00 0.45 19 LYS A C 9
ATOM 9180 O O . LYS A 1 19 ? 6.044 1.221 0.709 1.00 0.76 19 LYS A O 9
ATOM 9199 N N . GLY A 1 20 ? 6.590 -0.939 0.641 1.00 0.47 20 GLY A N 9
ATOM 9200 C CA . GLY A 1 20 ? 6.167 -1.082 -0.722 1.00 0.51 20 GLY A CA 9
ATOM 9201 C C . GLY A 1 20 ? 4.778 -1.642 -0.721 1.00 0.42 20 GLY A C 9
ATOM 9202 O O . GLY A 1 20 ? 3.910 -1.253 -1.501 1.00 0.48 20 GLY A O 9
ATOM 9206 N N . LYS A 1 21 ? 4.601 -2.581 0.193 1.00 0.33 21 LYS A N 9
ATOM 9207 C CA . LYS A 1 21 ? 3.333 -3.243 0.412 1.00 0.33 21 LYS A CA 9
ATOM 9208 C C . LYS A 1 21 ? 3.025 -3.356 1.919 1.00 0.27 21 LYS A C 9
ATOM 9209 O O . LYS A 1 21 ? 1.992 -3.905 2.301 1.00 0.32 21 LYS A O 9
ATOM 9228 N N . ASP A 1 22 ? 3.918 -2.820 2.774 1.00 0.21 22 ASP A N 9
ATOM 9229 C CA . ASP A 1 22 ? 3.734 -2.868 4.220 1.00 0.23 22 ASP A CA 9
ATOM 9230 C C . ASP A 1 22 ? 2.944 -1.672 4.722 1.00 0.21 22 ASP A C 9
ATOM 9231 O O . ASP A 1 22 ? 2.846 -1.430 5.923 1.00 0.26 22 ASP A O 9
ATOM 9240 N N . VAL A 1 23 ? 2.405 -0.924 3.789 1.00 0.17 23 VAL A N 9
ATOM 9241 C CA . VAL A 1 23 ? 1.628 0.248 4.085 1.00 0.18 23 VAL A CA 9
ATOM 9242 C C . VAL A 1 23 ? 0.143 -0.068 4.112 1.00 0.16 23 VAL A C 9
ATOM 9243 O O . VAL A 1 23 ? -0.344 -0.878 3.324 1.00 0.18 23 VAL A O 9
ATOM 9256 N N . GLU A 1 24 ? -0.579 0.609 4.983 1.00 0.18 24 GLU A N 9
ATOM 9257 C CA . GLU A 1 24 ? -2.008 0.383 5.103 1.00 0.22 24 GLU A CA 9
ATOM 9258 C C . GLU A 1 24 ? -2.789 1.511 4.457 1.00 0.24 24 GLU A C 9
ATOM 9259 O O . GLU A 1 24 ? -2.783 2.642 4.941 1.00 0.48 24 GLU A O 9
ATOM 9271 N N . TYR A 1 25 ? -3.459 1.194 3.363 1.00 0.18 25 TYR A N 9
ATOM 9272 C CA . TYR A 1 25 ? -4.252 2.168 2.645 1.00 0.22 25 TYR A CA 9
ATOM 9273 C C . TYR A 1 25 ? -5.724 1.810 2.721 1.00 0.30 25 TYR A C 9
ATOM 9274 O O . TYR A 1 25 ? -6.084 0.640 2.769 1.00 0.65 25 TYR A O 9
ATOM 9292 N N . LEU A 1 26 ? -6.567 2.820 2.727 1.00 0.19 26 LEU A N 9
ATOM 9293 C CA . LEU A 1 26 ? -7.994 2.621 2.770 1.00 0.19 26 LEU A CA 9
ATOM 9294 C C . LEU A 1 26 ? -8.495 2.538 1.351 1.00 0.17 26 LEU A C 9
ATOM 9295 O O . LEU A 1 26 ? -7.818 2.990 0.431 1.00 0.17 26 LEU A O 9
ATOM 9311 N N . VAL A 1 27 ? -9.660 1.962 1.144 1.00 0.18 27 VAL A N 9
ATOM 9312 C CA . VAL A 1 27 ? -10.170 1.893 -0.203 1.00 0.18 27 VAL A CA 9
ATOM 9313 C C . VAL A 1 27 ? -11.670 2.137 -0.298 1.00 0.18 27 VAL A C 9
ATOM 9314 O O . VAL A 1 27 ? -12.481 1.334 0.165 1.00 0.22 27 VAL A O 9
ATOM 9327 N N . ARG A 1 28 ? -12.020 3.266 -0.895 1.00 0.16 28 ARG A N 9
ATOM 9328 C CA . ARG A 1 28 ? -13.408 3.598 -1.126 1.00 0.18 28 ARG A CA 9
ATOM 9329 C C . ARG A 1 28 ? -13.784 3.027 -2.465 1.00 0.16 28 ARG A C 9
ATOM 9330 O O . ARG A 1 28 ? -13.830 3.739 -3.469 1.00 0.20 28 ARG A O 9
ATOM 9351 N N . TRP A 1 29 ? -14.030 1.720 -2.452 1.00 0.19 29 TRP A N 9
ATOM 9352 C CA . TRP A 1 29 ? -14.391 0.948 -3.638 1.00 0.25 29 TRP A CA 9
ATOM 9353 C C . TRP A 1 29 ? -15.094 1.801 -4.674 1.00 0.25 29 TRP A C 9
ATOM 9354 O O . TRP A 1 29 ? -16.308 1.969 -4.632 1.00 0.30 29 TRP A O 9
ATOM 9375 N N . LYS A 1 30 ? -14.286 2.394 -5.557 1.00 0.25 30 LYS A N 9
ATOM 9376 C CA . LYS A 1 30 ? -14.795 3.240 -6.659 1.00 0.30 30 LYS A CA 9
ATOM 9377 C C . LYS A 1 30 ? -16.203 2.821 -7.112 1.00 0.36 30 LYS A C 9
ATOM 9378 O O . LYS A 1 30 ? -17.026 3.662 -7.473 1.00 0.42 30 LYS A O 9
ATOM 9397 N N . ASP A 1 31 ? -16.459 1.515 -7.092 1.00 0.39 31 ASP A N 9
ATOM 9398 C CA . ASP A 1 31 ? -17.763 0.977 -7.466 1.00 0.48 31 ASP A CA 9
ATOM 9399 C C . ASP A 1 31 ? -18.385 0.248 -6.277 1.00 0.45 31 ASP A C 9
ATOM 9400 O O . ASP A 1 31 ? -18.740 -0.927 -6.370 1.00 0.52 31 ASP A O 9
ATOM 9409 N N . GLY A 1 32 ? -18.512 0.957 -5.159 1.00 0.39 32 GLY A N 9
ATOM 9410 C CA . GLY A 1 32 ? -19.070 0.366 -3.956 1.00 0.40 32 GLY A CA 9
ATOM 9411 C C . GLY A 1 32 ? -19.867 1.356 -3.130 1.00 0.42 32 GLY A C 9
ATOM 9412 O O . GLY A 1 32 ? -20.384 2.343 -3.655 1.00 0.59 32 GLY A O 9
ATOM 9416 N N . GLY A 1 33 ? -19.962 1.089 -1.830 1.00 0.43 33 GLY A N 9
ATOM 9417 C CA . GLY A 1 33 ? -20.694 1.967 -0.938 1.00 0.48 33 GLY A CA 9
ATOM 9418 C C . GLY A 1 33 ? -19.991 2.153 0.394 1.00 0.46 33 GLY A C 9
ATOM 9419 O O . GLY A 1 33 ? -19.879 3.273 0.893 1.00 0.86 33 GLY A O 9
ATOM 9423 N N . ASP A 1 34 ? -19.514 1.052 0.968 1.00 0.45 34 ASP A N 9
ATOM 9424 C CA . ASP A 1 34 ? -18.816 1.096 2.248 1.00 0.40 34 ASP A CA 9
ATOM 9425 C C . ASP A 1 34 ? -17.313 1.265 2.041 1.00 0.38 34 ASP A C 9
ATOM 9426 O O . ASP A 1 34 ? -16.799 1.037 0.947 1.00 0.62 34 ASP A O 9
ATOM 9435 N N . CYS A 1 35 ? -16.615 1.666 3.100 1.00 0.40 35 CYS A N 9
ATOM 9436 C CA . CYS A 1 35 ? -15.172 1.865 3.032 1.00 0.44 35 CYS A CA 9
ATOM 9437 C C . CYS A 1 35 ? -14.441 0.876 3.936 1.00 0.39 35 CYS A C 9
ATOM 9438 O O . CYS A 1 35 ? -14.858 0.627 5.067 1.00 0.61 35 CYS A O 9
ATOM 9446 N N . GLU A 1 36 ? -13.349 0.316 3.427 1.00 0.32 36 GLU A N 9
ATOM 9447 C CA . GLU A 1 36 ? -12.556 -0.647 4.184 1.00 0.43 36 GLU A CA 9
ATOM 9448 C C . GLU A 1 36 ? -11.076 -0.276 4.145 1.00 0.34 36 GLU A C 9
ATOM 9449 O O . GLU A 1 36 ? -10.660 0.570 3.353 1.00 0.36 36 GLU A O 9
ATOM 9461 N N . TRP A 1 37 ? -10.285 -0.912 5.003 1.00 0.40 37 TRP A N 9
ATOM 9462 C CA . TRP A 1 37 ? -8.854 -0.641 5.071 1.00 0.33 37 TRP A CA 9
ATOM 9463 C C . TRP A 1 37 ? -8.039 -1.784 4.476 1.00 0.35 37 TRP A C 9
ATOM 9464 O O . TRP A 1 37 ? -8.425 -2.949 4.569 1.00 0.46 37 TRP A O 9
ATOM 9485 N N . VAL A 1 38 ? -6.905 -1.441 3.871 1.00 0.28 38 VAL A N 9
ATOM 9486 C CA . VAL A 1 38 ? -6.028 -2.443 3.273 1.00 0.37 38 VAL A CA 9
ATOM 9487 C C . VAL A 1 38 ? -5.029 -2.955 4.301 1.00 0.36 38 VAL A C 9
ATOM 9488 O O . VAL A 1 38 ? -4.775 -2.299 5.311 1.00 0.31 38 VAL A O 9
ATOM 9501 N N . LYS A 1 39 ? -4.465 -4.127 4.040 1.00 0.46 39 LYS A N 9
ATOM 9502 C CA . LYS A 1 39 ? -3.508 -4.724 4.958 1.00 0.48 39 LYS A CA 9
ATOM 9503 C C . LYS A 1 39 ? -2.125 -4.112 4.812 1.00 0.38 39 LYS A C 9
ATOM 9504 O O . LYS A 1 39 ? -1.344 -4.506 3.946 1.00 0.45 39 LYS A O 9
ATOM 9523 N N . GLY A 1 40 ? -1.833 -3.144 5.673 1.00 0.32 40 GLY A N 9
ATOM 9524 C CA . GLY A 1 40 ? -0.541 -2.494 5.647 1.00 0.27 40 GLY A CA 9
ATOM 9525 C C . GLY A 1 40 ? 0.465 -3.145 6.571 1.00 0.28 40 GLY A C 9
ATOM 9526 O O . GLY A 1 40 ? 1.171 -2.463 7.312 1.00 0.35 40 GLY A O 9
ATOM 9530 N N . VAL A 1 41 ? 0.515 -4.468 6.540 1.00 0.29 41 VAL A N 9
ATOM 9531 C CA . VAL A 1 41 ? 1.469 -5.215 7.349 1.00 0.39 41 VAL A CA 9
ATOM 9532 C C . VAL A 1 41 ? 2.377 -6.038 6.447 1.00 0.38 41 VAL A C 9
ATOM 9533 O O . VAL A 1 41 ? 3.091 -6.928 6.913 1.00 0.45 41 VAL A O 9
ATOM 9546 N N . HIS A 1 42 ? 2.346 -5.742 5.150 1.00 0.35 42 HIS A N 9
ATOM 9547 C CA . HIS A 1 42 ? 3.153 -6.469 4.194 1.00 0.40 42 HIS A CA 9
ATOM 9548 C C . HIS A 1 42 ? 4.551 -5.919 4.136 1.00 0.36 42 HIS A C 9
ATOM 9549 O O . HIS A 1 42 ? 4.903 -5.147 3.248 1.00 0.31 42 HIS A O 9
ATOM 9564 N N . VAL A 1 43 ? 5.329 -6.351 5.119 1.00 0.43 43 VAL A N 9
ATOM 9565 C CA . VAL A 1 43 ? 6.722 -5.956 5.261 1.00 0.44 43 VAL A CA 9
ATOM 9566 C C . VAL A 1 43 ? 7.554 -6.325 4.048 1.00 0.44 43 VAL A C 9
ATOM 9567 O O . VAL A 1 43 ? 8.369 -7.246 4.082 1.00 0.54 43 VAL A O 9
ATOM 9580 N N . ALA A 1 44 ? 7.328 -5.597 2.972 1.00 0.36 44 ALA A N 9
ATOM 9581 C CA . ALA A 1 44 ? 8.078 -5.787 1.753 1.00 0.42 44 ALA A CA 9
ATOM 9582 C C . ALA A 1 44 ? 9.273 -4.856 1.767 1.00 0.41 44 ALA A C 9
ATOM 9583 O O . ALA A 1 44 ? 9.511 -4.107 0.820 1.00 0.45 44 ALA A O 9
ATOM 9590 N N . GLU A 1 45 ? 10.027 -4.914 2.865 1.00 0.43 45 GLU A N 9
ATOM 9591 C CA . GLU A 1 45 ? 11.206 -4.069 3.043 1.00 0.49 45 GLU A CA 9
ATOM 9592 C C . GLU A 1 45 ? 12.040 -4.048 1.777 1.00 0.53 45 GLU A C 9
ATOM 9593 O O . GLU A 1 45 ? 12.738 -3.079 1.491 1.00 0.62 45 GLU A O 9
ATOM 9605 N N . ASP A 1 46 ? 11.957 -5.130 1.021 1.00 0.54 46 ASP A N 9
ATOM 9606 C CA . ASP A 1 46 ? 12.682 -5.226 -0.236 1.00 0.62 46 ASP A CA 9
ATOM 9607 C C . ASP A 1 46 ? 12.095 -4.248 -1.239 1.00 0.65 46 ASP A C 9
ATOM 9608 O O . ASP A 1 46 ? 12.815 -3.457 -1.846 1.00 0.75 46 ASP A O 9
ATOM 9617 N N . VAL A 1 47 ? 10.774 -4.292 -1.388 1.00 0.62 47 VAL A N 9
ATOM 9618 C CA . VAL A 1 47 ? 10.085 -3.405 -2.312 1.00 0.72 47 VAL A CA 9
ATOM 9619 C C . VAL A 1 47 ? 10.394 -1.957 -1.967 1.00 0.75 47 VAL A C 9
ATOM 9620 O O . VAL A 1 47 ? 10.712 -1.175 -2.831 1.00 0.88 47 VAL A O 9
ATOM 9633 N N . ALA A 1 48 ? 10.295 -1.650 -0.682 1.00 0.68 48 ALA A N 9
ATOM 9634 C CA . ALA A 1 48 ? 10.560 -0.329 -0.111 1.00 0.77 48 ALA A CA 9
ATOM 9635 C C . ALA A 1 48 ? 12.036 0.025 -0.211 1.00 0.86 48 ALA A C 9
ATOM 9636 O O . ALA A 1 48 ? 12.405 1.027 -0.823 1.00 0.99 48 ALA A O 9
ATOM 9643 N N . LYS A 1 49 ? 12.880 -0.806 0.397 1.00 0.81 49 LYS A N 9
ATOM 9644 C CA . LYS A 1 49 ? 14.317 -0.573 0.371 1.00 0.92 49 LYS A CA 9
ATOM 9645 C C . LYS A 1 49 ? 14.790 -0.446 -1.066 1.00 0.98 49 LYS A C 9
ATOM 9646 O O . LYS A 1 49 ? 15.728 0.291 -1.365 1.00 1.11 49 LYS A O 9
ATOM 9665 N N . ASP A 1 50 ? 14.144 -1.187 -1.953 1.00 0.91 50 ASP A N 9
ATOM 9666 C CA . ASP A 1 50 ? 14.484 -1.145 -3.361 1.00 1.00 50 ASP A CA 9
ATOM 9667 C C . ASP A 1 50 ? 13.639 -0.101 -4.091 1.00 1.12 50 ASP A C 9
ATOM 9668 O O . ASP A 1 50 ? 13.993 0.344 -5.183 1.00 1.28 50 ASP A O 9
ATOM 9677 N N . TYR A 1 51 ? 12.517 0.286 -3.485 1.00 1.07 51 TYR A N 9
ATOM 9678 C CA . TYR A 1 51 ? 11.638 1.268 -4.089 1.00 1.22 51 TYR A CA 9
ATOM 9679 C C . TYR A 1 51 ? 12.267 2.643 -3.996 1.00 1.37 51 TYR A C 9
ATOM 9680 O O . TYR A 1 51 ? 12.569 3.286 -5.001 1.00 1.51 51 TYR A O 9
ATOM 9698 N N . GLU A 1 52 ? 12.463 3.070 -2.754 1.00 1.35 52 GLU A N 9
ATOM 9699 C CA . GLU A 1 52 ? 13.032 4.377 -2.468 1.00 1.51 52 GLU A CA 9
ATOM 9700 C C . GLU A 1 52 ? 14.547 4.304 -2.320 1.00 1.55 52 GLU A C 9
ATOM 9701 O O . GLU A 1 52 ? 15.281 5.081 -2.931 1.00 1.70 52 GLU A O 9
ATOM 9713 N N . ASP A 1 53 ? 15.007 3.364 -1.502 1.00 1.43 53 ASP A N 9
ATOM 9714 C CA . ASP A 1 53 ? 16.431 3.189 -1.258 1.00 1.48 53 ASP A CA 9
ATOM 9715 C C . ASP A 1 53 ? 17.120 2.512 -2.439 1.00 1.47 53 ASP A C 9
ATOM 9716 O O . ASP A 1 53 ? 18.337 2.606 -2.593 1.00 1.59 53 ASP A O 9
ATOM 9725 N N . GLY A 1 54 ? 16.339 1.830 -3.271 1.00 1.36 54 GLY A N 9
ATOM 9726 C CA . GLY A 1 54 ? 16.904 1.162 -4.428 1.00 1.37 54 GLY A CA 9
ATOM 9727 C C . GLY A 1 54 ? 17.423 2.146 -5.457 1.00 1.49 54 GLY A C 9
ATOM 9728 O O . GLY A 1 54 ? 18.503 1.961 -6.015 1.00 1.61 54 GLY A O 9
ATOM 9732 N N . LEU A 1 55 ? 16.648 3.199 -5.705 1.00 1.49 55 LEU A N 9
ATOM 9733 C CA . LEU A 1 55 ? 17.033 4.224 -6.666 1.00 1.63 55 LEU A CA 9
ATOM 9734 C C . LEU A 1 55 ? 18.003 5.217 -6.033 1.00 1.70 55 LEU A C 9
ATOM 9735 O O . LEU A 1 55 ? 19.158 5.325 -6.448 1.00 1.78 55 LEU A O 9
ATOM 9751 N N . GLU A 1 56 ? 17.525 5.941 -5.025 1.00 1.70 56 GLU A N 9
ATOM 9752 C CA . GLU A 1 56 ? 18.349 6.921 -4.329 1.00 1.80 56 GLU A CA 9
ATOM 9753 C C . GLU A 1 56 ? 19.184 6.249 -3.246 1.00 1.75 56 GLU A C 9
ATOM 9754 O O . GLU A 1 56 ? 19.046 6.550 -2.061 1.00 1.78 56 GLU A O 9
ATOM 9766 N N . TYR A 1 57 ? 20.050 5.335 -3.666 1.00 1.71 57 TYR A N 9
ATOM 9767 C CA . TYR A 1 57 ? 20.909 4.610 -2.738 1.00 1.68 57 TYR A CA 9
ATOM 9768 C C . TYR A 1 57 ? 22.168 5.411 -2.423 1.00 1.81 57 TYR A C 9
ATOM 9769 O O . TYR A 1 57 ? 22.153 6.174 -1.434 1.00 2.23 57 TYR A O 9
ATOM 9788 N N . ALA B 2 1 ? -16.331 -10.812 1.084 1.00 5.20 1 ALA B N 9
ATOM 9789 C CA . ALA B 2 1 ? -15.937 -9.494 0.526 1.00 4.69 1 ALA B CA 9
ATOM 9790 C C . ALA B 2 1 ? -14.524 -9.112 0.961 1.00 3.91 1 ALA B C 9
ATOM 9791 O O . ALA B 2 1 ? -14.138 -9.343 2.107 1.00 3.61 1 ALA B O 9
ATOM 9800 N N . PRO B 2 2 ? -13.733 -8.521 0.047 1.00 3.99 2 PRO B N 9
ATOM 9801 C CA . PRO B 2 2 ? -12.361 -8.102 0.346 1.00 3.65 2 PRO B CA 9
ATOM 9802 C C . PRO B 2 2 ? -12.318 -6.863 1.236 1.00 2.77 2 PRO B C 9
ATOM 9803 O O . PRO B 2 2 ? -13.106 -5.934 1.052 1.00 2.79 2 PRO B O 9
ATOM 9814 N N . PRO B 2 3 ? -11.395 -6.827 2.213 1.00 2.55 3 PRO B N 9
ATOM 9815 C CA . PRO B 2 3 ? -11.263 -5.692 3.130 1.00 2.38 3 PRO B CA 9
ATOM 9816 C C . PRO B 2 3 ? -10.628 -4.478 2.460 1.00 2.11 3 PRO B C 9
ATOM 9817 O O . PRO B 2 3 ? -9.482 -4.132 2.742 1.00 2.74 3 PRO B O 9
ATOM 9828 N N . GLY B 2 4 ? -11.380 -3.837 1.570 1.00 1.73 4 GLY B N 9
ATOM 9829 C CA . GLY B 2 4 ? -10.875 -2.666 0.871 1.00 1.69 4 GLY B CA 9
ATOM 9830 C C . GLY B 2 4 ? -9.484 -2.877 0.308 1.00 1.53 4 GLY B C 9
ATOM 9831 O O . GLY B 2 4 ? -8.492 -2.741 1.020 1.00 2.11 4 GLY B O 9
ATOM 9835 N N . THR B 2 5 ? -9.417 -3.220 -0.972 1.00 1.20 5 THR B N 9
ATOM 9836 C CA . THR B 2 5 ? -8.140 -3.461 -1.640 1.00 1.17 5 THR B CA 9
ATOM 9837 C C . THR B 2 5 ? -8.237 -3.218 -3.144 1.00 1.11 5 THR B C 9
ATOM 9838 O O . THR B 2 5 ? -9.273 -3.482 -3.756 1.00 1.30 5 THR B O 9
ATOM 9849 N N . ALA B 2 6 ? -7.156 -2.715 -3.740 1.00 1.15 6 ALA B N 9
ATOM 9850 C CA . ALA B 2 6 ? -7.139 -2.464 -5.179 1.00 1.27 6 ALA B CA 9
ATOM 9851 C C . ALA B 2 6 ? -5.766 -2.724 -5.807 1.00 1.57 6 ALA B C 9
ATOM 9852 O O . ALA B 2 6 ? -5.505 -3.815 -6.312 1.00 1.86 6 ALA B O 9
ATOM 9859 N N . ARG B 2 7 ? -4.895 -1.713 -5.776 1.00 2.16 7 ARG B N 9
ATOM 9860 C CA . ARG B 2 7 ? -3.567 -1.826 -6.370 1.00 2.49 7 ARG B CA 9
ATOM 9861 C C . ARG B 2 7 ? -2.826 -3.064 -5.863 1.00 1.97 7 ARG B C 9
ATOM 9862 O O . ARG B 2 7 ? -3.107 -4.174 -6.315 1.00 2.16 7 ARG B O 9
ATOM 9883 N N . ARG B 2 8 ? -1.888 -2.895 -4.925 1.00 1.65 8 ARG B N 9
ATOM 9884 C CA . ARG B 2 8 ? -1.142 -4.035 -4.415 1.00 1.81 8 ARG B CA 9
ATOM 9885 C C . ARG B 2 8 ? -0.511 -4.812 -5.570 1.00 2.34 8 ARG B C 9
ATOM 9886 O O . ARG B 2 8 ? -0.753 -4.509 -6.738 1.00 3.35 8 ARG B O 9
ATOM 9907 N N . LYS B 2 9 ? 0.305 -5.806 -5.244 1.00 1.97 9 LYS B N 9
ATOM 9908 C CA . LYS B 2 9 ? 0.964 -6.610 -6.268 1.00 2.57 9 LYS B CA 9
ATOM 9909 C C . LYS B 2 9 ? 1.165 -8.048 -5.789 1.00 1.88 9 LYS B C 9
ATOM 9910 O O . LYS B 2 9 ? 0.573 -8.467 -4.795 1.00 1.98 9 LYS B O 9
ATOM 9929 N N . ARG B 2 10 ? 2.004 -8.801 -6.501 1.00 1.72 10 ARG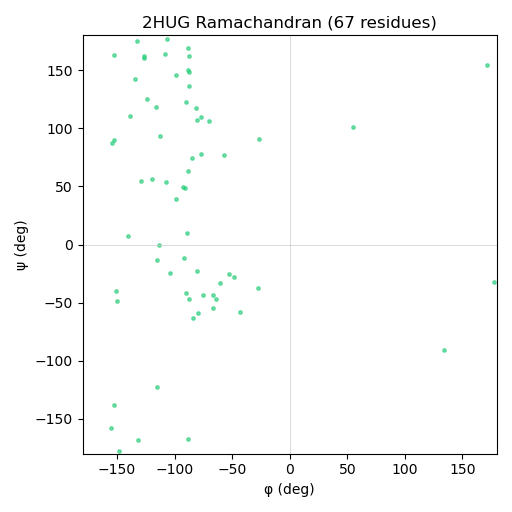 B N 9
ATOM 9930 C CA . ARG B 2 10 ? 2.283 -10.189 -6.143 1.00 1.51 10 ARG B CA 9
ATOM 9931 C C . ARG B 2 10 ? 2.629 -10.324 -4.662 1.00 1.39 10 ARG B C 9
ATOM 9932 O O . ARG B 2 10 ? 2.475 -11.397 -4.079 1.00 1.77 10 ARG B O 9
ATOM 9953 N N . LYS B 2 11 ? 3.099 -9.230 -4.061 1.00 1.29 11 LYS B N 9
ATOM 9954 C CA . LYS B 2 11 ? 3.469 -9.212 -2.645 1.00 1.35 11 LYS B CA 9
ATOM 9955 C C . LYS B 2 11 ? 4.877 -9.768 -2.450 1.00 1.21 11 LYS B C 9
ATOM 9956 O O . LYS B 2 11 ? 5.053 -10.944 -2.133 1.00 1.55 11 LYS B O 9
ATOM 9975 N N . ALA B 2 12 ? 5.876 -8.912 -2.644 1.00 0.95 12 ALA B N 9
ATOM 9976 C CA . ALA B 2 12 ? 7.270 -9.312 -2.493 1.00 1.15 12 ALA B CA 9
ATOM 9977 C C . ALA B 2 12 ? 7.490 -10.062 -1.183 1.00 1.48 12 ALA B C 9
ATOM 9978 O O . ALA B 2 12 ? 8.355 -10.933 -1.093 1.00 2.05 12 ALA B O 9
ATOM 9985 N N . ASP B 2 13 ? 6.701 -9.717 -0.171 1.00 1.42 13 ASP B N 9
ATOM 9986 C CA . ASP B 2 13 ? 6.810 -10.358 1.135 1.00 1.79 13 ASP B CA 9
ATOM 9987 C C . ASP B 2 13 ? 5.600 -11.247 1.403 1.00 1.88 13 ASP B C 9
ATOM 9988 O O . ASP B 2 13 ? 4.837 -11.007 2.339 1.00 2.28 13 ASP B O 9
ATOM 9997 N N . SER B 2 14 ? 5.431 -12.271 0.575 1.00 2.21 14 SER B N 9
ATOM 9998 C CA . SER B 2 14 ? 4.316 -13.198 0.720 1.00 2.81 14 SER B CA 9
ATOM 9999 C C . SER B 2 14 ? 4.556 -14.161 1.877 1.00 3.10 14 SER B C 9
ATOM 10000 O O . SER B 2 14 ? 5.141 -15.239 1.637 1.00 3.52 14 SER B O 9
ATOM 10009 N N . GLY A 1 1 ? 8.844 3.477 -6.096 1.00 2.97 1 GLY A N 10
ATOM 10010 C CA . GLY A 1 1 ? 10.288 3.632 -6.427 1.00 2.83 1 GLY A CA 10
ATOM 10011 C C . GLY A 1 1 ? 10.913 4.849 -5.771 1.00 2.42 1 GLY A C 10
ATOM 10012 O O . GLY A 1 1 ? 11.878 5.412 -6.290 1.00 2.48 1 GLY A O 10
ATOM 10018 N N . SER A 1 2 ? 10.369 5.253 -4.627 1.00 2.16 2 SER A N 10
ATOM 10019 C CA . SER A 1 2 ? 10.880 6.413 -3.898 1.00 2.05 2 SER A CA 10
ATOM 10020 C C . SER A 1 2 ? 10.052 6.680 -2.650 1.00 1.75 2 SER A C 10
ATOM 10021 O O . SER A 1 2 ? 10.579 7.116 -1.626 1.00 1.62 2 SER A O 10
ATOM 10029 N N . GLN A 1 3 ? 8.755 6.420 -2.738 1.00 1.94 3 GLN A N 10
ATOM 10030 C CA . GLN A 1 3 ? 7.867 6.616 -1.607 1.00 1.65 3 GLN A CA 10
ATOM 10031 C C . GLN A 1 3 ? 7.815 5.347 -0.775 1.00 1.12 3 GLN A C 10
ATOM 10032 O O . GLN A 1 3 ? 7.781 4.243 -1.317 1.00 1.83 3 GLN A O 10
ATOM 10046 N N . VAL A 1 4 ? 7.813 5.501 0.538 1.00 0.52 4 VAL A N 10
ATOM 10047 C CA . VAL A 1 4 ? 7.786 4.355 1.430 1.00 1.23 4 VAL A CA 10
ATOM 10048 C C . VAL A 1 4 ? 6.353 3.963 1.742 1.00 1.08 4 VAL A C 10
ATOM 10049 O O . VAL A 1 4 ? 5.977 3.806 2.904 1.00 1.66 4 VAL A O 10
ATOM 10062 N N . PHE A 1 5 ? 5.553 3.810 0.694 1.00 0.41 5 PHE A N 10
ATOM 10063 C CA . PHE A 1 5 ? 4.159 3.430 0.853 1.00 0.40 5 PHE A CA 10
ATOM 10064 C C . PHE A 1 5 ? 3.449 3.376 -0.502 1.00 0.40 5 PHE A C 10
ATOM 10065 O O . PHE A 1 5 ? 3.735 4.174 -1.395 1.00 0.65 5 PHE A O 10
ATOM 10082 N N . GLU A 1 6 ? 2.528 2.429 -0.647 1.00 0.26 6 GLU A N 10
ATOM 10083 C CA . GLU A 1 6 ? 1.766 2.275 -1.886 1.00 0.29 6 GLU A CA 10
ATOM 10084 C C . GLU A 1 6 ? 0.263 2.230 -1.596 1.00 0.27 6 GLU A C 10
ATOM 10085 O O . GLU A 1 6 ? -0.168 1.643 -0.606 1.00 0.32 6 GLU A O 10
ATOM 10097 N N . TYR A 1 7 ? -0.536 2.840 -2.470 1.00 0.26 7 TYR A N 10
ATOM 10098 C CA . TYR A 1 7 ? -1.977 2.880 -2.281 1.00 0.26 7 TYR A CA 10
ATOM 10099 C C . TYR A 1 7 ? -2.668 1.683 -2.904 1.00 0.24 7 TYR A C 10
ATOM 10100 O O . TYR A 1 7 ? -2.666 1.496 -4.121 1.00 0.32 7 TYR A O 10
ATOM 10118 N N . ALA A 1 8 ? -3.254 0.872 -2.036 1.00 0.23 8 ALA A N 10
ATOM 10119 C CA . ALA A 1 8 ? -3.979 -0.312 -2.452 1.00 0.26 8 ALA A CA 10
ATOM 10120 C C . ALA A 1 8 ? -5.474 -0.037 -2.409 1.00 0.28 8 ALA A C 10
ATOM 10121 O O . ALA A 1 8 ? -6.226 -0.747 -1.745 1.00 0.38 8 ALA A O 10
ATOM 10128 N N . GLU A 1 9 ? -5.898 1.010 -3.113 1.00 0.25 9 GLU A N 10
ATOM 10129 C CA . GLU A 1 9 ? -7.292 1.391 -3.126 1.00 0.32 9 GLU A CA 10
ATOM 10130 C C . GLU A 1 9 ? -7.883 1.339 -4.508 1.00 0.33 9 GLU A C 10
ATOM 10131 O O . GLU A 1 9 ? -7.174 1.284 -5.513 1.00 0.44 9 GLU A O 10
ATOM 10143 N N . VAL A 1 10 ? -9.200 1.355 -4.538 1.00 0.24 10 VAL A N 10
ATOM 10144 C CA . VAL A 1 10 ? -9.907 1.283 -5.779 1.00 0.27 10 VAL A CA 10
ATOM 10145 C C . VAL A 1 10 ? -10.368 2.649 -6.266 1.00 0.27 10 VAL A C 10
ATOM 10146 O O . VAL A 1 10 ? -10.641 2.831 -7.452 1.00 0.35 10 VAL A O 10
ATOM 10159 N N . ASP A 1 11 ? -10.426 3.616 -5.362 1.00 0.23 11 ASP A N 10
ATOM 10160 C CA . ASP A 1 11 ? -10.842 4.962 -5.731 1.00 0.26 11 ASP A CA 10
ATOM 10161 C C . ASP A 1 11 ? -10.185 6.025 -4.855 1.00 0.24 11 ASP A C 10
ATOM 10162 O O . ASP A 1 11 ? -9.732 7.057 -5.351 1.00 0.28 11 ASP A O 10
ATOM 10171 N N . GLU A 1 12 ? -10.132 5.768 -3.554 1.00 0.21 12 GLU A N 10
ATOM 10172 C CA . GLU A 1 12 ? -9.572 6.743 -2.611 1.00 0.23 12 GLU A CA 10
ATOM 10173 C C . GLU A 1 12 ? -9.034 6.072 -1.356 1.00 0.23 12 GLU A C 10
ATOM 10174 O O . GLU A 1 12 ? -9.314 4.912 -1.107 1.00 0.29 12 GLU A O 10
ATOM 10186 N N . ILE A 1 13 ? -8.262 6.807 -0.562 1.00 0.22 13 ILE A N 10
ATOM 10187 C CA . ILE A 1 13 ? -7.703 6.262 0.675 1.00 0.22 13 ILE A CA 10
ATOM 10188 C C . ILE A 1 13 ? -7.776 7.301 1.801 1.00 0.27 13 ILE A C 10
ATOM 10189 O O . ILE A 1 13 ? -8.391 8.357 1.639 1.00 0.34 13 ILE A O 10
ATOM 10205 N N . VAL A 1 14 ? -7.149 7.001 2.934 1.00 0.25 14 VAL A N 10
ATOM 10206 C CA . VAL A 1 14 ? -7.138 7.914 4.075 1.00 0.30 14 VAL A CA 10
ATOM 10207 C C . VAL A 1 14 ? -5.816 7.802 4.820 1.00 0.27 14 VAL A C 10
ATOM 10208 O O . VAL A 1 14 ? -5.074 8.776 4.943 1.00 0.30 14 VAL A O 10
ATOM 10221 N N . GLU A 1 15 ? -5.530 6.607 5.317 1.00 0.28 15 GLU A N 10
ATOM 10222 C CA . GLU A 1 15 ? -4.282 6.369 6.034 1.00 0.27 15 GLU A CA 10
ATOM 10223 C C . GLU A 1 15 ? -3.232 5.822 5.072 1.00 0.26 15 GLU A C 10
ATOM 10224 O O . GLU A 1 15 ? -3.532 4.972 4.247 1.00 0.48 15 GLU A O 10
ATOM 10236 N N . LYS A 1 16 ? -2.007 6.322 5.167 1.00 0.20 16 LYS A N 10
ATOM 10237 C CA . LYS A 1 16 ? -0.939 5.880 4.270 1.00 0.23 16 LYS A CA 10
ATOM 10238 C C . LYS A 1 16 ? 0.439 5.981 4.933 1.00 0.25 16 LYS A C 10
ATOM 10239 O O . LYS A 1 16 ? 1.065 7.041 4.910 1.00 0.35 16 LYS A O 10
ATOM 10258 N N . ARG A 1 17 ? 0.912 4.886 5.522 1.00 0.22 17 ARG A N 10
ATOM 10259 C CA . ARG A 1 17 ? 2.214 4.887 6.194 1.00 0.31 17 ARG A CA 10
ATOM 10260 C C . ARG A 1 17 ? 2.796 3.481 6.261 1.00 0.30 17 ARG A C 10
ATOM 10261 O O . ARG A 1 17 ? 2.511 2.740 7.202 1.00 0.33 17 ARG A O 10
ATOM 10282 N N . GLY A 1 18 ? 3.608 3.101 5.281 1.00 0.29 18 GLY A N 10
ATOM 10283 C CA . GLY A 1 18 ? 4.154 1.760 5.302 1.00 0.28 18 GLY A CA 10
ATOM 10284 C C . GLY A 1 18 ? 5.482 1.606 4.601 1.00 0.32 18 GLY A C 10
ATOM 10285 O O . GLY A 1 18 ? 6.416 2.379 4.810 1.00 0.41 18 GLY A O 10
ATOM 10289 N N . LYS A 1 19 ? 5.542 0.571 3.770 1.00 0.30 19 LYS A N 10
ATOM 10290 C CA . LYS A 1 19 ? 6.720 0.231 3.007 1.00 0.36 19 LYS A CA 10
ATOM 10291 C C . LYS A 1 19 ? 6.408 0.358 1.514 1.00 0.45 19 LYS A C 10
ATOM 10292 O O . LYS A 1 19 ? 6.001 1.415 1.062 1.00 0.76 19 LYS A O 10
ATOM 10311 N N . GLY A 1 20 ? 6.596 -0.699 0.740 1.00 0.47 20 GLY A N 10
ATOM 10312 C CA . GLY A 1 20 ? 6.261 -0.641 -0.654 1.00 0.51 20 GLY A CA 10
ATOM 10313 C C . GLY A 1 20 ? 4.868 -1.161 -0.822 1.00 0.42 20 GLY A C 10
ATOM 10314 O O . GLY A 1 20 ? 4.051 -0.619 -1.565 1.00 0.48 20 GLY A O 10
ATOM 10318 N N . LYS A 1 21 ? 4.624 -2.230 -0.088 1.00 0.33 21 LYS A N 10
ATOM 10319 C CA . LYS A 1 21 ? 3.337 -2.894 -0.061 1.00 0.33 21 LYS A CA 10
ATOM 10320 C C . LYS A 1 21 ? 2.894 -3.168 1.389 1.00 0.27 21 LYS A C 10
ATOM 10321 O O . LYS A 1 21 ? 1.790 -3.660 1.616 1.00 0.32 21 LYS A O 10
ATOM 10340 N N . ASP A 1 22 ? 3.738 -2.804 2.372 1.00 0.21 22 ASP A N 10
ATOM 10341 C CA . ASP A 1 22 ? 3.443 -3.050 3.777 1.00 0.23 22 ASP A CA 10
ATOM 10342 C C . ASP A 1 22 ? 2.643 -1.922 4.393 1.00 0.21 22 ASP A C 10
ATOM 10343 O O . ASP A 1 22 ? 2.469 -1.859 5.608 1.00 0.26 22 ASP A O 10
ATOM 10352 N N . VAL A 1 23 ? 2.172 -1.035 3.556 1.00 0.17 23 VAL A N 10
ATOM 10353 C CA . VAL A 1 23 ? 1.401 0.092 4.011 1.00 0.18 23 VAL A CA 10
ATOM 10354 C C . VAL A 1 23 ? -0.085 -0.203 4.065 1.00 0.16 23 VAL A C 10
ATOM 10355 O O . VAL A 1 23 ? -0.606 -1.015 3.300 1.00 0.18 23 VAL A O 10
ATOM 10368 N N . GLU A 1 24 ? -0.763 0.511 4.938 1.00 0.18 24 GLU A N 10
ATOM 10369 C CA . GLU A 1 24 ? -2.193 0.362 5.086 1.00 0.22 24 GLU A CA 10
ATOM 10370 C C . GLU A 1 24 ? -2.895 1.555 4.453 1.00 0.24 24 GLU A C 10
ATOM 10371 O O . GLU A 1 24 ? -2.744 2.686 4.910 1.00 0.48 24 GLU A O 10
ATOM 10383 N N . TYR A 1 25 ? -3.643 1.300 3.392 1.00 0.18 25 TYR A N 10
ATOM 10384 C CA . TYR A 1 25 ? -4.364 2.348 2.695 1.00 0.22 25 TYR A CA 10
ATOM 10385 C C . TYR A 1 25 ? -5.854 2.057 2.715 1.00 0.30 25 TYR A C 10
ATOM 10386 O O . TYR A 1 25 ? -6.265 0.904 2.714 1.00 0.65 25 TYR A O 10
ATOM 10404 N N . LEU A 1 26 ? -6.660 3.102 2.718 1.00 0.19 26 LEU A N 10
ATOM 10405 C CA . LEU A 1 26 ? -8.099 2.950 2.724 1.00 0.19 26 LEU A CA 10
ATOM 10406 C C . LEU A 1 26 ? -8.590 2.864 1.300 1.00 0.17 26 LEU A C 10
ATOM 10407 O O . LEU A 1 26 ? -7.918 3.323 0.382 1.00 0.17 26 LEU A O 10
ATOM 10423 N N . VAL A 1 27 ? -9.750 2.266 1.102 1.00 0.18 27 VAL A N 10
ATOM 10424 C CA . VAL A 1 27 ? -10.268 2.164 -0.240 1.00 0.18 27 VAL A CA 10
ATOM 10425 C C . VAL A 1 27 ? -11.765 2.362 -0.334 1.00 0.18 27 VAL A C 10
ATOM 10426 O O . VAL A 1 27 ? -12.557 1.542 0.129 1.00 0.22 27 VAL A O 10
ATOM 10439 N N . ARG A 1 28 ? -12.137 3.482 -0.925 1.00 0.16 28 ARG A N 10
ATOM 10440 C CA . ARG A 1 28 ? -13.523 3.752 -1.193 1.00 0.18 28 ARG A CA 10
ATOM 10441 C C . ARG A 1 28 ? -13.825 3.014 -2.459 1.00 0.16 28 ARG A C 10
ATOM 10442 O O . ARG A 1 28 ? -14.032 3.614 -3.514 1.00 0.20 28 ARG A O 10
ATOM 10463 N N . TRP A 1 29 ? -13.827 1.692 -2.321 1.00 0.19 29 TRP A N 10
ATOM 10464 C CA . TRP A 1 29 ? -14.042 0.760 -3.415 1.00 0.25 29 TRP A CA 10
ATOM 10465 C C . TRP A 1 29 ? -14.836 1.374 -4.544 1.00 0.25 29 TRP A C 10
ATOM 10466 O O . TRP A 1 29 ? -16.062 1.375 -4.530 1.00 0.30 29 TRP A O 10
ATOM 10487 N N . LYS A 1 30 ? -14.090 1.961 -5.485 1.00 0.25 30 LYS A N 10
ATOM 10488 C CA . LYS A 1 30 ? -14.676 2.598 -6.686 1.00 0.30 30 LYS A CA 10
ATOM 10489 C C . LYS A 1 30 ? -16.007 1.953 -7.093 1.00 0.36 30 LYS A C 10
ATOM 10490 O O . LYS A 1 30 ? -16.921 2.634 -7.554 1.00 0.42 30 LYS A O 10
ATOM 10509 N N . ASP A 1 31 ? -16.094 0.637 -6.924 1.00 0.39 31 ASP A N 10
ATOM 10510 C CA . ASP A 1 31 ? -17.311 -0.102 -7.242 1.00 0.48 31 ASP A CA 10
ATOM 10511 C C . ASP A 1 31 ? -17.869 -0.751 -5.979 1.00 0.45 31 ASP A C 10
ATOM 10512 O O . ASP A 1 31 ? -18.053 -1.968 -5.919 1.00 0.52 31 ASP A O 10
ATOM 10521 N N . GLY A 1 32 ? -18.136 0.075 -4.972 1.00 0.39 32 GLY A N 10
ATOM 10522 C CA . GLY A 1 32 ? -18.651 -0.420 -3.708 1.00 0.40 32 GLY A CA 10
ATOM 10523 C C . GLY A 1 32 ? -19.561 0.577 -3.018 1.00 0.42 32 GLY A C 10
ATOM 10524 O O . GLY A 1 32 ? -20.351 1.262 -3.667 1.00 0.59 32 GLY A O 10
ATOM 10528 N N . GLY A 1 33 ? -19.445 0.658 -1.695 1.00 0.43 33 GLY A N 10
ATOM 10529 C CA . GLY A 1 33 ? -20.268 1.578 -0.932 1.00 0.48 33 GLY A CA 10
ATOM 10530 C C . GLY A 1 33 ? -19.575 2.071 0.325 1.00 0.46 33 GLY A C 10
ATOM 10531 O O . GLY A 1 33 ? -19.547 3.271 0.596 1.00 0.86 33 GLY A O 10
ATOM 10535 N N . ASP A 1 34 ? -19.015 1.142 1.093 1.00 0.45 34 ASP A N 10
ATOM 10536 C CA . ASP A 1 34 ? -18.322 1.489 2.328 1.00 0.40 34 ASP A CA 10
ATOM 10537 C C . ASP A 1 34 ? -16.830 1.689 2.080 1.00 0.38 34 ASP A C 10
ATOM 10538 O O . ASP A 1 34 ? -16.303 1.282 1.044 1.00 0.62 34 ASP A O 10
ATOM 10547 N N . CYS A 1 35 ? -16.154 2.319 3.036 1.00 0.40 35 CYS A N 10
ATOM 10548 C CA . CYS A 1 35 ? -14.723 2.572 2.920 1.00 0.44 35 CYS A CA 10
ATOM 10549 C C . CYS A 1 35 ? -13.957 1.897 4.055 1.00 0.39 35 CYS A C 10
ATOM 10550 O O . CYS A 1 35 ? -14.050 2.309 5.211 1.00 0.61 35 CYS A O 10
ATOM 10558 N N . GLU A 1 36 ? -13.203 0.856 3.717 1.00 0.32 36 GLU A N 10
ATOM 10559 C CA . GLU A 1 36 ? -12.421 0.123 4.705 1.00 0.43 36 GLU A CA 10
ATOM 10560 C C . GLU A 1 36 ? -10.924 0.322 4.472 1.00 0.34 36 GLU A C 10
ATOM 10561 O O . GLU A 1 36 ? -10.519 1.006 3.533 1.00 0.36 36 GLU A O 10
ATOM 10573 N N . TRP A 1 37 ? -10.107 -0.285 5.331 1.00 0.40 37 TRP A N 10
ATOM 10574 C CA . TRP A 1 37 ? -8.657 -0.160 5.230 1.00 0.33 37 TRP A CA 10
ATOM 10575 C C . TRP A 1 37 ? -8.022 -1.395 4.605 1.00 0.35 37 TRP A C 10
ATOM 10576 O O . TRP A 1 37 ? -8.524 -2.510 4.754 1.00 0.46 37 TRP A O 10
ATOM 10597 N N . VAL A 1 38 ? -6.911 -1.187 3.904 1.00 0.28 38 VAL A N 10
ATOM 10598 C CA . VAL A 1 38 ? -6.188 -2.284 3.276 1.00 0.37 38 VAL A CA 10
ATOM 10599 C C . VAL A 1 38 ? -5.160 -2.850 4.247 1.00 0.36 38 VAL A C 10
ATOM 10600 O O . VAL A 1 38 ? -4.791 -2.192 5.219 1.00 0.31 38 VAL A O 10
ATOM 10613 N N . LYS A 1 39 ? -4.700 -4.065 3.985 1.00 0.46 39 LYS A N 10
ATOM 10614 C CA . LYS A 1 39 ? -3.738 -4.712 4.865 1.00 0.48 39 LYS A CA 10
ATOM 10615 C C . LYS A 1 39 ? -2.348 -4.103 4.758 1.00 0.38 39 LYS A C 10
ATOM 10616 O O . LYS A 1 39 ? -1.605 -4.373 3.816 1.00 0.45 39 LYS A O 10
ATOM 10635 N N . GLY A 1 40 ? -2.001 -3.291 5.754 1.00 0.32 40 GLY A N 10
ATOM 10636 C CA . GLY A 1 40 ? -0.699 -2.657 5.779 1.00 0.27 40 GLY A CA 10
ATOM 10637 C C . GLY A 1 40 ? 0.338 -3.472 6.522 1.00 0.28 40 GLY A C 10
ATOM 10638 O O . GLY A 1 40 ? 1.128 -2.933 7.297 1.00 0.35 40 GLY A O 10
ATOM 10642 N N . VAL A 1 41 ? 0.324 -4.777 6.294 1.00 0.29 41 VAL A N 10
ATOM 10643 C CA . VAL A 1 41 ? 1.292 -5.671 6.915 1.00 0.39 41 VAL A CA 10
ATOM 10644 C C . VAL A 1 41 ? 2.130 -6.363 5.847 1.00 0.38 41 VAL A C 10
ATOM 10645 O O . VAL A 1 41 ? 2.876 -7.295 6.144 1.00 0.45 41 VAL A O 10
ATOM 10658 N N . HIS A 1 42 ? 2.008 -5.905 4.600 1.00 0.35 42 HIS A N 10
ATOM 10659 C CA . HIS A 1 42 ? 2.749 -6.510 3.508 1.00 0.40 42 HIS A CA 10
ATOM 10660 C C . HIS A 1 42 ? 4.182 -6.056 3.511 1.00 0.36 42 HIS A C 10
ATOM 10661 O O . HIS A 1 42 ? 4.592 -5.215 2.715 1.00 0.31 42 HIS A O 10
ATOM 10676 N N . VAL A 1 43 ? 4.928 -6.676 4.416 1.00 0.43 43 VAL A N 10
ATOM 10677 C CA . VAL A 1 43 ? 6.345 -6.396 4.614 1.00 0.44 43 VAL A CA 10
ATOM 10678 C C . VAL A 1 43 ? 7.173 -6.601 3.358 1.00 0.44 43 VAL A C 10
ATOM 10679 O O . VAL A 1 43 ? 7.945 -7.554 3.252 1.00 0.54 43 VAL A O 10
ATOM 10692 N N . ALA A 1 44 ? 7.005 -5.694 2.410 1.00 0.36 44 ALA A N 10
ATOM 10693 C CA . ALA A 1 44 ? 7.775 -5.720 1.187 1.00 0.42 44 ALA A CA 10
ATOM 10694 C C . ALA A 1 44 ? 9.007 -4.850 1.366 1.00 0.41 44 ALA A C 10
ATOM 10695 O O . ALA A 1 44 ? 9.309 -3.990 0.540 1.00 0.45 44 ALA A O 10
ATOM 10702 N N . GLU A 1 45 ? 9.713 -5.088 2.470 1.00 0.43 45 GLU A N 10
ATOM 10703 C CA . GLU A 1 45 ? 10.918 -4.327 2.812 1.00 0.49 45 GLU A CA 10
ATOM 10704 C C . GLU A 1 45 ? 11.787 -4.105 1.582 1.00 0.53 45 GLU A C 10
ATOM 10705 O O . GLU A 1 45 ? 12.488 -3.099 1.470 1.00 0.62 45 GLU A O 10
ATOM 10717 N N . ASP A 1 46 ? 11.725 -5.055 0.666 1.00 0.54 46 ASP A N 10
ATOM 10718 C CA . ASP A 1 46 ? 12.493 -4.969 -0.571 1.00 0.62 46 ASP A CA 10
ATOM 10719 C C . ASP A 1 46 ? 11.967 -3.836 -1.429 1.00 0.65 46 ASP A C 10
ATOM 10720 O O . ASP A 1 46 ? 12.733 -3.019 -1.928 1.00 0.75 46 ASP A O 10
ATOM 10729 N N . VAL A 1 47 ? 10.654 -3.775 -1.580 1.00 0.62 47 VAL A N 10
ATOM 10730 C CA . VAL A 1 47 ? 10.044 -2.728 -2.376 1.00 0.72 47 VAL A CA 10
ATOM 10731 C C . VAL A 1 47 ? 10.385 -1.366 -1.789 1.00 0.75 47 VAL A C 10
ATOM 10732 O O . VAL A 1 47 ? 10.661 -0.442 -2.515 1.00 0.88 47 VAL A O 10
ATOM 10745 N N . ALA A 1 48 ? 10.365 -1.298 -0.463 1.00 0.68 48 ALA A N 10
ATOM 10746 C CA . ALA A 1 48 ? 10.674 -0.100 0.328 1.00 0.77 48 ALA A CA 10
ATOM 10747 C C . ALA A 1 48 ? 12.149 0.254 0.227 1.00 0.86 48 ALA A C 10
ATOM 10748 O O . ALA A 1 48 ? 12.505 1.359 -0.183 1.00 0.99 48 ALA A O 10
ATOM 10755 N N . LYS A 1 49 ? 13.011 -0.688 0.606 1.00 0.81 49 LYS A N 10
ATOM 10756 C CA . LYS A 1 49 ? 14.449 -0.465 0.533 1.00 0.92 49 LYS A CA 10
ATOM 10757 C C . LYS A 1 49 ? 14.845 -0.198 -0.912 1.00 0.98 49 LYS A C 10
ATOM 10758 O O . LYS A 1 49 ? 15.825 0.491 -1.194 1.00 1.11 49 LYS A O 10
ATOM 10777 N N . ASP A 1 50 ? 14.074 -0.768 -1.826 1.00 0.91 50 ASP A N 10
ATOM 10778 C CA . ASP A 1 50 ? 14.306 -0.589 -3.246 1.00 1.00 50 ASP A CA 10
ATOM 10779 C C . ASP A 1 50 ? 13.483 0.591 -3.771 1.00 1.12 50 ASP A C 10
ATOM 10780 O O . ASP A 1 50 ? 13.719 1.081 -4.876 1.00 1.28 50 ASP A O 10
ATOM 10789 N N . TYR A 1 51 ? 12.510 1.043 -2.969 1.00 1.07 51 TYR A N 10
ATOM 10790 C CA . TYR A 1 51 ? 11.657 2.153 -3.350 1.00 1.22 51 TYR A CA 10
ATOM 10791 C C . TYR A 1 51 ? 12.336 3.472 -3.035 1.00 1.37 51 TYR A C 10
ATOM 10792 O O . TYR A 1 51 ? 12.738 4.218 -3.927 1.00 1.51 51 TYR A O 10
ATOM 10810 N N . GLU A 1 52 ? 12.469 3.732 -1.738 1.00 1.35 52 GLU A N 10
ATOM 10811 C CA . GLU A 1 52 ? 13.076 4.962 -1.256 1.00 1.51 52 GLU A CA 10
ATOM 10812 C C . GLU A 1 52 ? 14.594 4.846 -1.222 1.00 1.55 52 GLU A C 10
ATOM 10813 O O . GLU A 1 52 ? 15.310 5.736 -1.682 1.00 1.70 52 GLU A O 10
ATOM 10825 N N . ASP A 1 53 ? 15.075 3.742 -0.668 1.00 1.43 53 ASP A N 10
ATOM 10826 C CA . ASP A 1 53 ? 16.504 3.493 -0.558 1.00 1.48 53 ASP A CA 10
ATOM 10827 C C . ASP A 1 53 ? 17.068 2.932 -1.866 1.00 1.47 53 ASP A C 10
ATOM 10828 O O . ASP A 1 53 ? 18.281 2.926 -2.073 1.00 1.59 53 ASP A O 10
ATOM 10837 N N . GLY A 1 54 ? 16.186 2.458 -2.744 1.00 1.36 54 GLY A N 10
ATOM 10838 C CA . GLY A 1 54 ? 16.629 1.919 -4.016 1.00 1.37 54 GLY A CA 10
ATOM 10839 C C . GLY A 1 54 ? 16.961 3.012 -5.012 1.00 1.49 54 GLY A C 10
ATOM 10840 O O . GLY A 1 54 ? 17.896 2.880 -5.803 1.00 1.61 54 GLY A O 10
ATOM 10844 N N . LEU A 1 55 ? 16.192 4.095 -4.970 1.00 1.49 55 LEU A N 10
ATOM 10845 C CA . LEU A 1 55 ? 16.407 5.224 -5.867 1.00 1.63 55 LEU A CA 10
ATOM 10846 C C . LEU A 1 55 ? 17.456 6.166 -5.289 1.00 1.70 55 LEU A C 10
ATOM 10847 O O . LEU A 1 55 ? 18.492 6.414 -5.906 1.00 1.78 55 LEU A O 10
ATOM 10863 N N . GLU A 1 56 ? 17.179 6.690 -4.099 1.00 1.70 56 GLU A N 10
ATOM 10864 C CA . GLU A 1 56 ? 18.103 7.598 -3.432 1.00 1.80 56 GLU A CA 10
ATOM 10865 C C . GLU A 1 56 ? 19.082 6.821 -2.560 1.00 1.75 56 GLU A C 10
ATOM 10866 O O . GLU A 1 56 ? 19.115 6.991 -1.341 1.00 1.78 56 GLU A O 10
ATOM 10878 N N . TYR A 1 57 ? 19.875 5.966 -3.194 1.00 1.71 57 TYR A N 10
ATOM 10879 C CA . TYR A 1 57 ? 20.855 5.158 -2.478 1.00 1.68 57 TYR A CA 10
ATOM 10880 C C . TYR A 1 57 ? 22.189 5.890 -2.372 1.00 1.81 57 TYR A C 10
ATOM 10881 O O . TYR A 1 57 ? 23.029 5.722 -3.282 1.00 2.23 57 TYR A O 10
ATOM 10900 N N . ALA B 2 1 ? -14.450 -8.411 7.465 1.00 5.20 1 ALA B N 10
ATOM 10901 C CA . ALA B 2 1 ? -13.761 -7.457 6.558 1.00 4.69 1 ALA B CA 10
ATOM 10902 C C . ALA B 2 1 ? -14.756 -6.783 5.616 1.00 3.91 1 ALA B C 10
ATOM 10903 O O . ALA B 2 1 ? -14.912 -7.198 4.467 1.00 3.61 1 ALA B O 10
ATOM 10912 N N . PRO B 2 2 ? -15.442 -5.732 6.093 1.00 3.99 2 PRO B N 10
ATOM 10913 C CA . PRO B 2 2 ? -16.429 -5.000 5.289 1.00 3.65 2 PRO B CA 10
ATOM 10914 C C . PRO B 2 2 ? -15.872 -4.567 3.935 1.00 2.77 2 PRO B C 10
ATOM 10915 O O . PRO B 2 2 ? -14.679 -4.295 3.805 1.00 2.79 2 PRO B O 10
ATOM 10926 N N . PRO B 2 3 ? -16.736 -4.499 2.905 1.00 2.55 3 PRO B N 10
ATOM 10927 C CA . PRO B 2 3 ? -16.327 -4.095 1.555 1.00 2.38 3 PRO B CA 10
ATOM 10928 C C . PRO B 2 3 ? -15.566 -2.774 1.552 1.00 2.11 3 PRO B C 10
ATOM 10929 O O . PRO B 2 3 ? -16.073 -1.753 2.016 1.00 2.74 3 PRO B O 10
ATOM 10940 N N . GLY B 2 4 ? -14.348 -2.801 1.022 1.00 1.73 4 GLY B N 10
ATOM 10941 C CA . GLY B 2 4 ? -13.535 -1.600 0.968 1.00 1.69 4 GLY B CA 10
ATOM 10942 C C . GLY B 2 4 ? -12.053 -1.899 1.079 1.00 1.53 4 GLY B C 10
ATOM 10943 O O . GLY B 2 4 ? -11.397 -1.495 2.038 1.00 2.11 4 GLY B O 10
ATOM 10947 N N . THR B 2 5 ? -11.521 -2.602 0.087 1.00 1.20 5 THR B N 10
ATOM 10948 C CA . THR B 2 5 ? -10.109 -2.959 0.080 1.00 1.17 5 THR B CA 10
ATOM 10949 C C . THR B 2 5 ? -9.566 -3.117 -1.336 1.00 1.11 5 THR B C 10
ATOM 10950 O O . THR B 2 5 ? -10.309 -3.060 -2.314 1.00 1.30 5 THR B O 10
ATOM 10961 N N . ALA B 2 6 ? -8.257 -3.326 -1.424 1.00 1.15 6 ALA B N 10
ATOM 10962 C CA . ALA B 2 6 ? -7.582 -3.497 -2.703 1.00 1.27 6 ALA B CA 10
ATOM 10963 C C . ALA B 2 6 ? -6.143 -3.951 -2.484 1.00 1.57 6 ALA B C 10
ATOM 10964 O O . ALA B 2 6 ? -5.734 -4.216 -1.353 1.00 1.86 6 ALA B O 10
ATOM 10971 N N . ARG B 2 7 ? -5.376 -4.038 -3.563 1.00 2.16 7 ARG B N 10
ATOM 10972 C CA . ARG B 2 7 ? -3.987 -4.470 -3.476 1.00 2.49 7 ARG B CA 10
ATOM 10973 C C . ARG B 2 7 ? -3.052 -3.494 -4.187 1.00 1.97 7 ARG B C 10
ATOM 10974 O O . ARG B 2 7 ? -3.240 -3.192 -5.365 1.00 2.16 7 ARG B O 10
ATOM 10995 N N . ARG B 2 8 ? -2.045 -3.000 -3.468 1.00 1.65 8 ARG B N 10
ATOM 10996 C CA . ARG B 2 8 ? -1.085 -2.064 -4.042 1.00 1.81 8 ARG B CA 10
ATOM 10997 C C . ARG B 2 8 ? -0.580 -2.550 -5.401 1.00 2.34 8 ARG B C 10
ATOM 10998 O O . ARG B 2 8 ? -0.833 -1.919 -6.428 1.00 3.35 8 ARG B O 10
ATOM 11019 N N . LYS B 2 9 ? 0.128 -3.676 -5.398 1.00 1.97 9 LYS B N 10
ATOM 11020 C CA . LYS B 2 9 ? 0.674 -4.240 -6.625 1.00 2.57 9 LYS B CA 10
ATOM 11021 C C . LYS B 2 9 ? 0.917 -5.741 -6.466 1.00 1.88 9 LYS B C 10
ATOM 11022 O O . LYS B 2 9 ? 0.438 -6.353 -5.513 1.00 1.98 9 LYS B O 10
ATOM 11041 N N . ARG B 2 10 ? 1.658 -6.334 -7.404 1.00 1.72 10 ARG B N 10
ATOM 11042 C CA . ARG B 2 10 ? 1.963 -7.763 -7.360 1.00 1.51 10 ARG B CA 10
ATOM 11043 C C . ARG B 2 10 ? 2.371 -8.204 -5.956 1.00 1.39 10 ARG B C 10
ATOM 11044 O O . ARG B 2 10 ? 2.166 -9.355 -5.571 1.00 1.77 10 ARG B O 10
ATOM 11065 N N . LYS B 2 11 ? 2.951 -7.277 -5.198 1.00 1.29 11 LYS B N 10
ATOM 11066 C CA . LYS B 2 11 ? 3.398 -7.557 -3.836 1.00 1.35 11 LYS B CA 10
ATOM 11067 C C . LYS B 2 11 ? 4.687 -8.372 -3.844 1.00 1.21 11 LYS B C 10
ATOM 11068 O O . LYS B 2 11 ? 4.669 -9.583 -4.068 1.00 1.55 11 LYS B O 10
ATOM 11087 N N . ALA B 2 12 ? 5.803 -7.697 -3.598 1.00 0.95 12 ALA B N 10
ATOM 11088 C CA . ALA B 2 12 ? 7.106 -8.353 -3.573 1.00 1.15 12 ALA B CA 10
ATOM 11089 C C . ALA B 2 12 ? 7.185 -9.381 -2.449 1.00 1.48 12 ALA B C 10
ATOM 11090 O O . ALA B 2 12 ? 7.977 -10.320 -2.510 1.00 2.05 12 ALA B O 10
ATOM 11097 N N . ASP B 2 13 ? 6.358 -9.197 -1.425 1.00 1.42 13 ASP B N 10
ATOM 11098 C CA . ASP B 2 13 ? 6.335 -10.108 -0.287 1.00 1.79 13 ASP B CA 10
ATOM 11099 C C . ASP B 2 13 ? 5.049 -10.929 -0.274 1.00 1.88 13 ASP B C 10
ATOM 11100 O O . ASP B 2 13 ? 4.296 -10.907 0.699 1.00 2.28 13 ASP B O 10
ATOM 11109 N N . SER B 2 14 ? 4.806 -11.654 -1.362 1.00 2.21 14 SER B N 10
ATOM 11110 C CA . SER B 2 14 ? 3.612 -12.484 -1.478 1.00 2.81 14 SER B CA 10
ATOM 11111 C C . SER B 2 14 ? 3.760 -13.767 -0.667 1.00 3.10 14 SER B C 10
ATOM 11112 O O . SER B 2 14 ? 4.264 -14.765 -1.225 1.00 3.52 14 SER B O 10
ATOM 11121 N N . GLY A 1 1 ? 8.664 2.535 -6.703 1.00 2.97 1 GLY A N 11
ATOM 11122 C CA . GLY A 1 1 ? 10.123 2.632 -6.992 1.00 2.83 1 GLY A CA 11
ATOM 11123 C C . GLY A 1 1 ? 10.740 3.917 -6.469 1.00 2.42 1 GLY A C 11
ATOM 11124 O O . GLY A 1 1 ? 11.657 4.462 -7.083 1.00 2.48 1 GLY A O 11
ATOM 11130 N N . SER A 1 2 ? 10.244 4.397 -5.330 1.00 2.16 2 SER A N 11
ATOM 11131 C CA . SER A 1 2 ? 10.753 5.632 -4.731 1.00 2.05 2 SER A CA 11
ATOM 11132 C C . SER A 1 2 ? 9.944 6.028 -3.503 1.00 1.75 2 SER A C 11
ATOM 11133 O O . SER A 1 2 ? 10.475 6.623 -2.567 1.00 1.62 2 SER A O 11
ATOM 11141 N N . GLN A 1 3 ? 8.659 5.697 -3.509 1.00 1.94 3 GLN A N 11
ATOM 11142 C CA . GLN A 1 3 ? 7.792 6.015 -2.389 1.00 1.65 3 GLN A CA 11
ATOM 11143 C C . GLN A 1 3 ? 7.813 4.893 -1.365 1.00 1.12 3 GLN A C 11
ATOM 11144 O O . GLN A 1 3 ? 7.850 3.713 -1.719 1.00 1.83 3 GLN A O 11
ATOM 11158 N N . VAL A 1 4 ? 7.786 5.266 -0.093 1.00 0.52 4 VAL A N 11
ATOM 11159 C CA . VAL A 1 4 ? 7.802 4.299 0.989 1.00 1.23 4 VAL A CA 11
ATOM 11160 C C . VAL A 1 4 ? 6.381 3.906 1.362 1.00 1.08 4 VAL A C 11
ATOM 11161 O O . VAL A 1 4 ? 6.017 3.883 2.536 1.00 1.66 4 VAL A O 11
ATOM 11174 N N . PHE A 1 5 ? 5.581 3.604 0.347 1.00 0.41 5 PHE A N 11
ATOM 11175 C CA . PHE A 1 5 ? 4.198 3.218 0.555 1.00 0.40 5 PHE A CA 11
ATOM 11176 C C . PHE A 1 5 ? 3.515 2.932 -0.784 1.00 0.40 5 PHE A C 11
ATOM 11177 O O . PHE A 1 5 ? 4.079 3.185 -1.848 1.00 0.65 5 PHE A O 11
ATOM 11194 N N . GLU A 1 6 ? 2.298 2.403 -0.719 1.00 0.26 6 GLU A N 11
ATOM 11195 C CA . GLU A 1 6 ? 1.531 2.057 -1.901 1.00 0.29 6 GLU A CA 11
ATOM 11196 C C . GLU A 1 6 ? 0.042 2.123 -1.569 1.00 0.27 6 GLU A C 11
ATOM 11197 O O . GLU A 1 6 ? -0.409 1.505 -0.608 1.00 0.32 6 GLU A O 11
ATOM 11209 N N . TYR A 1 7 ? -0.726 2.850 -2.370 1.00 0.26 7 TYR A N 11
ATOM 11210 C CA . TYR A 1 7 ? -2.147 2.988 -2.119 1.00 0.26 7 TYR A CA 11
ATOM 11211 C C . TYR A 1 7 ? -2.950 1.882 -2.781 1.00 0.24 7 TYR A C 11
ATOM 11212 O O . TYR A 1 7 ? -3.201 1.931 -3.981 1.00 0.32 7 TYR A O 11
ATOM 11230 N N . ALA A 1 8 ? -3.385 0.899 -1.986 1.00 0.23 8 ALA A N 11
ATOM 11231 C CA . ALA A 1 8 ? -4.176 -0.205 -2.522 1.00 0.26 8 ALA A CA 11
ATOM 11232 C C . ALA A 1 8 ? -5.642 0.189 -2.520 1.00 0.28 8 ALA A C 11
ATOM 11233 O O . ALA A 1 8 ? -6.478 -0.475 -1.918 1.00 0.38 8 ALA A O 11
ATOM 11240 N N . GLU A 1 9 ? -5.931 1.275 -3.230 1.00 0.25 9 GLU A N 11
ATOM 11241 C CA . GLU A 1 9 ? -7.267 1.844 -3.296 1.00 0.32 9 GLU A CA 11
ATOM 11242 C C . GLU A 1 9 ? -7.904 1.716 -4.662 1.00 0.33 9 GLU A C 11
ATOM 11243 O O . GLU A 1 9 ? -7.242 1.715 -5.699 1.00 0.44 9 GLU A O 11
ATOM 11255 N N . VAL A 1 10 ? -9.219 1.613 -4.614 1.00 0.24 10 VAL A N 11
ATOM 11256 C CA . VAL A 1 10 ? -10.031 1.498 -5.794 1.00 0.27 10 VAL A CA 11
ATOM 11257 C C . VAL A 1 10 ? -10.416 2.880 -6.289 1.00 0.27 10 VAL A C 11
ATOM 11258 O O . VAL A 1 10 ? -10.482 3.131 -7.492 1.00 0.35 10 VAL A O 11
ATOM 11271 N N . ASP A 1 11 ? -10.673 3.772 -5.342 1.00 0.23 11 ASP A N 11
ATOM 11272 C CA . ASP A 1 11 ? -11.026 5.149 -5.663 1.00 0.26 11 ASP A CA 11
ATOM 11273 C C . ASP A 1 11 ? -10.393 6.143 -4.688 1.00 0.24 11 ASP A C 11
ATOM 11274 O O . ASP A 1 11 ? -9.971 7.227 -5.091 1.00 0.28 11 ASP A O 11
ATOM 11283 N N . GLU A 1 12 ? -10.323 5.777 -3.408 1.00 0.21 12 GLU A N 11
ATOM 11284 C CA . GLU A 1 12 ? -9.777 6.688 -2.394 1.00 0.23 12 GLU A CA 11
ATOM 11285 C C . GLU A 1 12 ? -9.204 5.947 -1.188 1.00 0.23 12 GLU A C 11
ATOM 11286 O O . GLU A 1 12 ? -9.584 4.820 -0.903 1.00 0.29 12 GLU A O 11
ATOM 11298 N N . ILE A 1 13 ? -8.300 6.611 -0.477 1.00 0.22 13 ILE A N 11
ATOM 11299 C CA . ILE A 1 13 ? -7.668 6.038 0.711 1.00 0.22 13 ILE A CA 11
ATOM 11300 C C . ILE A 1 13 ? -7.826 7.005 1.889 1.00 0.27 13 ILE A C 11
ATOM 11301 O O . ILE A 1 13 ? -8.614 7.949 1.824 1.00 0.34 13 ILE A O 11
ATOM 11317 N N . VAL A 1 14 ? -7.079 6.763 2.957 1.00 0.25 14 VAL A N 11
ATOM 11318 C CA . VAL A 1 14 ? -7.119 7.617 4.137 1.00 0.30 14 VAL A CA 11
ATOM 11319 C C . VAL A 1 14 ? -5.771 7.580 4.836 1.00 0.27 14 VAL A C 11
ATOM 11320 O O . VAL A 1 14 ? -5.197 8.616 5.173 1.00 0.30 14 VAL A O 11
ATOM 11333 N N . GLU A 1 15 ? -5.274 6.369 5.046 1.00 0.28 15 GLU A N 11
ATOM 11334 C CA . GLU A 1 15 ? -3.978 6.172 5.679 1.00 0.27 15 GLU A CA 11
ATOM 11335 C C . GLU A 1 15 ? -2.924 5.893 4.613 1.00 0.26 15 GLU A C 11
ATOM 11336 O O . GLU A 1 15 ? -3.223 5.308 3.579 1.00 0.48 15 GLU A O 11
ATOM 11348 N N . LYS A 1 16 ? -1.709 6.369 4.824 1.00 0.20 16 LYS A N 11
ATOM 11349 C CA . LYS A 1 16 ? -0.643 6.137 3.854 1.00 0.23 16 LYS A CA 11
ATOM 11350 C C . LYS A 1 16 ? 0.751 6.181 4.496 1.00 0.25 16 LYS A C 11
ATOM 11351 O O . LYS A 1 16 ? 1.452 7.184 4.370 1.00 0.35 16 LYS A O 11
ATOM 11370 N N . ARG A 1 17 ? 1.168 5.113 5.177 1.00 0.22 17 ARG A N 11
ATOM 11371 C CA . ARG A 1 17 ? 2.486 5.113 5.818 1.00 0.31 17 ARG A CA 11
ATOM 11372 C C . ARG A 1 17 ? 3.051 3.704 5.960 1.00 0.30 17 ARG A C 11
ATOM 11373 O O . ARG A 1 17 ? 2.796 3.038 6.963 1.00 0.33 17 ARG A O 11
ATOM 11394 N N . GLY A 1 18 ? 3.812 3.234 4.970 1.00 0.29 18 GLY A N 11
ATOM 11395 C CA . GLY A 1 18 ? 4.355 1.896 5.078 1.00 0.28 18 GLY A CA 11
ATOM 11396 C C . GLY A 1 18 ? 5.636 1.668 4.309 1.00 0.32 18 GLY A C 11
ATOM 11397 O O . GLY A 1 18 ? 6.584 2.447 4.390 1.00 0.41 18 GLY A O 11
ATOM 11401 N N . LYS A 1 19 ? 5.646 0.561 3.573 1.00 0.30 19 LYS A N 11
ATOM 11402 C CA . LYS A 1 19 ? 6.774 0.152 2.766 1.00 0.36 19 LYS A CA 11
ATOM 11403 C C . LYS A 1 19 ? 6.371 0.144 1.284 1.00 0.45 19 LYS A C 11
ATOM 11404 O O . LYS A 1 19 ? 5.987 1.176 0.746 1.00 0.76 19 LYS A O 11
ATOM 11423 N N . GLY A 1 20 ? 6.459 -1.003 0.619 1.00 0.47 20 GLY A N 11
ATOM 11424 C CA . GLY A 1 20 ? 6.043 -1.089 -0.752 1.00 0.51 20 GLY A CA 11
ATOM 11425 C C . GLY A 1 20 ? 4.627 -1.575 -0.778 1.00 0.42 20 GLY A C 11
ATOM 11426 O O . GLY A 1 20 ? 3.792 -1.121 -1.555 1.00 0.48 20 GLY A O 11
ATOM 11430 N N . LYS A 1 21 ? 4.389 -2.526 0.105 1.00 0.33 21 LYS A N 11
ATOM 11431 C CA . LYS A 1 21 ? 3.077 -3.115 0.284 1.00 0.33 21 LYS A CA 11
ATOM 11432 C C . LYS A 1 21 ? 2.737 -3.288 1.777 1.00 0.27 21 LYS A C 11
ATOM 11433 O O . LYS A 1 21 ? 1.632 -3.705 2.111 1.00 0.32 21 LYS A O 11
ATOM 11452 N N . ASP A 1 22 ? 3.665 -2.911 2.677 1.00 0.21 22 ASP A N 11
ATOM 11453 C CA . ASP A 1 22 ? 3.442 -3.033 4.116 1.00 0.23 22 ASP A CA 11
ATOM 11454 C C . ASP A 1 22 ? 2.711 -1.827 4.671 1.00 0.21 22 ASP A C 11
ATOM 11455 O O . ASP A 1 22 ? 2.592 -1.655 5.882 1.00 0.26 22 ASP A O 11
ATOM 11464 N N . VAL A 1 23 ? 2.250 -0.992 3.778 1.00 0.17 23 VAL A N 11
ATOM 11465 C CA . VAL A 1 23 ? 1.522 0.193 4.133 1.00 0.18 23 VAL A CA 11
ATOM 11466 C C . VAL A 1 23 ? 0.036 -0.094 4.232 1.00 0.16 23 VAL A C 11
ATOM 11467 O O . VAL A 1 23 ? -0.517 -0.869 3.449 1.00 0.18 23 VAL A O 11
ATOM 11480 N N . GLU A 1 24 ? -0.618 0.538 5.182 1.00 0.18 24 GLU A N 11
ATOM 11481 C CA . GLU A 1 24 ? -2.038 0.317 5.370 1.00 0.22 24 GLU A CA 11
ATOM 11482 C C . GLU A 1 24 ? -2.846 1.505 4.887 1.00 0.24 24 GLU A C 11
ATOM 11483 O O . GLU A 1 24 ? -3.009 2.496 5.599 1.00 0.48 24 GLU A O 11
ATOM 11495 N N . TYR A 1 25 ? -3.349 1.396 3.675 1.00 0.18 25 TYR A N 11
ATOM 11496 C CA . TYR A 1 25 ? -4.154 2.436 3.083 1.00 0.22 25 TYR A CA 11
ATOM 11497 C C . TYR A 1 25 ? -5.632 2.139 3.314 1.00 0.30 25 TYR A C 11
ATOM 11498 O O . TYR A 1 25 ? -5.985 1.264 4.100 1.00 0.65 25 TYR A O 11
ATOM 11516 N N . LEU A 1 26 ? -6.481 2.891 2.642 1.00 0.19 26 LEU A N 11
ATOM 11517 C CA . LEU A 1 26 ? -7.917 2.709 2.712 1.00 0.19 26 LEU A CA 11
ATOM 11518 C C . LEU A 1 26 ? -8.450 2.599 1.302 1.00 0.17 26 LEU A C 11
ATOM 11519 O O . LEU A 1 26 ? -7.790 3.032 0.363 1.00 0.17 26 LEU A O 11
ATOM 11535 N N . VAL A 1 27 ? -9.627 2.024 1.120 1.00 0.18 27 VAL A N 11
ATOM 11536 C CA . VAL A 1 27 ? -10.149 1.937 -0.226 1.00 0.18 27 VAL A CA 11
ATOM 11537 C C . VAL A 1 27 ? -11.650 2.170 -0.320 1.00 0.18 27 VAL A C 11
ATOM 11538 O O . VAL A 1 27 ? -12.457 1.385 0.177 1.00 0.22 27 VAL A O 11
ATOM 11551 N N . ARG A 1 28 ? -12.009 3.274 -0.951 1.00 0.16 28 ARG A N 11
ATOM 11552 C CA . ARG A 1 28 ? -13.400 3.581 -1.192 1.00 0.18 28 ARG A CA 11
ATOM 11553 C C . ARG A 1 28 ? -13.759 2.953 -2.508 1.00 0.16 28 ARG A C 11
ATOM 11554 O O . ARG A 1 28 ? -13.842 3.631 -3.532 1.00 0.20 28 ARG A O 11
ATOM 11575 N N . TRP A 1 29 ? -13.952 1.640 -2.454 1.00 0.19 29 TRP A N 11
ATOM 11576 C CA . TRP A 1 29 ? -14.277 0.823 -3.616 1.00 0.25 29 TRP A CA 11
ATOM 11577 C C . TRP A 1 29 ? -15.011 1.610 -4.685 1.00 0.25 29 TRP A C 11
ATOM 11578 O O . TRP A 1 29 ? -16.231 1.723 -4.653 1.00 0.30 29 TRP A O 11
ATOM 11599 N N . LYS A 1 30 ? -14.225 2.212 -5.585 1.00 0.25 30 LYS A N 11
ATOM 11600 C CA . LYS A 1 30 ? -14.765 2.986 -6.724 1.00 0.30 30 LYS A CA 11
ATOM 11601 C C . LYS A 1 30 ? -16.146 2.482 -7.163 1.00 0.36 30 LYS A C 11
ATOM 11602 O O . LYS A 1 30 ? -17.007 3.266 -7.558 1.00 0.42 30 LYS A O 11
ATOM 11621 N N . ASP A 1 31 ? -16.337 1.166 -7.097 1.00 0.39 31 ASP A N 11
ATOM 11622 C CA . ASP A 1 31 ? -17.612 0.555 -7.456 1.00 0.48 31 ASP A CA 11
ATOM 11623 C C . ASP A 1 31 ? -18.212 -0.145 -6.238 1.00 0.45 31 ASP A C 11
ATOM 11624 O O . ASP A 1 31 ? -18.512 -1.338 -6.276 1.00 0.52 31 ASP A O 11
ATOM 11633 N N . GLY A 1 32 ? -18.383 0.614 -5.159 1.00 0.39 32 GLY A N 11
ATOM 11634 C CA . GLY A 1 32 ? -18.923 0.065 -3.930 1.00 0.40 32 GLY A CA 11
ATOM 11635 C C . GLY A 1 32 ? -19.731 1.078 -3.143 1.00 0.42 32 GLY A C 11
ATOM 11636 O O . GLY A 1 32 ? -20.127 2.116 -3.673 1.00 0.59 32 GLY A O 11
ATOM 11640 N N . GLY A 1 33 ? -19.973 0.774 -1.872 1.00 0.43 33 GLY A N 11
ATOM 11641 C CA . GLY A 1 33 ? -20.732 1.673 -1.022 1.00 0.48 33 GLY A CA 11
ATOM 11642 C C . GLY A 1 33 ? -20.327 1.568 0.435 1.00 0.46 33 GLY A C 11
ATOM 11643 O O . GLY A 1 33 ? -21.163 1.690 1.330 1.00 0.86 33 GLY A O 11
ATOM 11647 N N . ASP A 1 34 ? -19.039 1.341 0.674 1.00 0.45 34 ASP A N 11
ATOM 11648 C CA . ASP A 1 34 ? -18.527 1.213 2.033 1.00 0.40 34 ASP A CA 11
ATOM 11649 C C . ASP A 1 34 ? -17.112 1.778 2.140 1.00 0.38 34 ASP A C 11
ATOM 11650 O O . ASP A 1 34 ? -16.627 2.439 1.222 1.00 0.62 34 ASP A O 11
ATOM 11659 N N . CYS A 1 35 ? -16.459 1.515 3.268 1.00 0.40 35 CYS A N 11
ATOM 11660 C CA . CYS A 1 35 ? -15.102 1.998 3.497 1.00 0.44 35 CYS A CA 11
ATOM 11661 C C . CYS A 1 35 ? -14.287 0.983 4.294 1.00 0.39 35 CYS A C 11
ATOM 11662 O O . CYS A 1 35 ? -14.568 0.730 5.466 1.00 0.61 35 CYS A O 11
ATOM 11670 N N . GLU A 1 36 ? -13.275 0.408 3.651 1.00 0.32 36 GLU A N 11
ATOM 11671 C CA . GLU A 1 36 ? -12.414 -0.578 4.299 1.00 0.43 36 GLU A CA 11
ATOM 11672 C C . GLU A 1 36 ? -10.958 -0.121 4.278 1.00 0.34 36 GLU A C 11
ATOM 11673 O O . GLU A 1 36 ? -10.630 0.909 3.691 1.00 0.36 36 GLU A O 11
ATOM 11685 N N . TRP A 1 37 ? -10.088 -0.895 4.920 1.00 0.40 37 TRP A N 11
ATOM 11686 C CA . TRP A 1 37 ? -8.670 -0.563 4.978 1.00 0.33 37 TRP A CA 11
ATOM 11687 C C . TRP A 1 37 ? -7.819 -1.611 4.272 1.00 0.35 37 TRP A C 11
ATOM 11688 O O . TRP A 1 37 ? -8.189 -2.783 4.194 1.00 0.46 37 TRP A O 11
ATOM 11709 N N . VAL A 1 38 ? -6.673 -1.174 3.763 1.00 0.28 38 VAL A N 11
ATOM 11710 C CA . VAL A 1 38 ? -5.750 -2.064 3.073 1.00 0.37 38 VAL A CA 11
ATOM 11711 C C . VAL A 1 38 ? -4.782 -2.693 4.063 1.00 0.36 38 VAL A C 11
ATOM 11712 O O . VAL A 1 38 ? -4.486 -2.117 5.110 1.00 0.31 38 VAL A O 11
ATOM 11725 N N . LYS A 1 39 ? -4.292 -3.877 3.726 1.00 0.46 39 LYS A N 11
ATOM 11726 C CA . LYS A 1 39 ? -3.379 -4.597 4.598 1.00 0.48 39 LYS A CA 11
ATOM 11727 C C . LYS A 1 39 ? -1.994 -3.965 4.627 1.00 0.38 39 LYS A C 11
ATOM 11728 O O . LYS A 1 39 ? -1.165 -4.212 3.751 1.00 0.45 39 LYS A O 11
ATOM 11747 N N . GLY A 1 40 ? -1.759 -3.146 5.646 1.00 0.32 40 GLY A N 11
ATOM 11748 C CA . GLY A 1 40 ? -0.471 -2.502 5.795 1.00 0.27 40 GLY A CA 11
ATOM 11749 C C . GLY A 1 40 ? 0.472 -3.268 6.693 1.00 0.28 40 GLY A C 11
ATOM 11750 O O . GLY A 1 40 ? 1.177 -2.685 7.518 1.00 0.35 40 GLY A O 11
ATOM 11754 N N . VAL A 1 41 ? 0.464 -4.581 6.551 1.00 0.29 41 VAL A N 11
ATOM 11755 C CA . VAL A 1 41 ? 1.363 -5.438 7.306 1.00 0.39 41 VAL A CA 11
ATOM 11756 C C . VAL A 1 41 ? 2.241 -6.234 6.350 1.00 0.38 41 VAL A C 11
ATOM 11757 O O . VAL A 1 41 ? 3.027 -7.080 6.777 1.00 0.45 41 VAL A O 11
ATOM 11770 N N . HIS A 1 42 ? 2.109 -5.961 5.050 1.00 0.35 42 HIS A N 11
ATOM 11771 C CA . HIS A 1 42 ? 2.879 -6.674 4.054 1.00 0.40 42 HIS A CA 11
ATOM 11772 C C . HIS A 1 42 ? 4.266 -6.112 3.953 1.00 0.36 42 HIS A C 11
ATOM 11773 O O . HIS A 1 42 ? 4.585 -5.331 3.060 1.00 0.31 42 HIS A O 11
ATOM 11788 N N . VAL A 1 43 ? 5.077 -6.575 4.895 1.00 0.43 43 VAL A N 11
ATOM 11789 C CA . VAL A 1 43 ? 6.472 -6.174 5.023 1.00 0.44 43 VAL A CA 11
ATOM 11790 C C . VAL A 1 43 ? 7.266 -6.428 3.760 1.00 0.44 43 VAL A C 11
ATOM 11791 O O . VAL A 1 43 ? 8.071 -7.353 3.689 1.00 0.54 43 VAL A O 11
ATOM 11804 N N . ALA A 1 44 ? 7.035 -5.585 2.764 1.00 0.36 44 ALA A N 11
ATOM 11805 C CA . ALA A 1 44 ? 7.748 -5.673 1.510 1.00 0.42 44 ALA A CA 11
ATOM 11806 C C . ALA A 1 44 ? 8.990 -4.807 1.579 1.00 0.41 44 ALA A C 11
ATOM 11807 O O . ALA A 1 44 ? 9.243 -3.980 0.702 1.00 0.45 44 ALA A O 11
ATOM 11814 N N . GLU A 1 45 ? 9.765 -5.011 2.642 1.00 0.43 45 GLU A N 11
ATOM 11815 C CA . GLU A 1 45 ? 10.995 -4.259 2.859 1.00 0.49 45 GLU A CA 11
ATOM 11816 C C . GLU A 1 45 ? 11.826 -4.238 1.587 1.00 0.53 45 GLU A C 11
ATOM 11817 O O . GLU A 1 45 ? 12.610 -3.318 1.354 1.00 0.62 45 GLU A O 11
ATOM 11829 N N . ASP A 1 46 ? 11.646 -5.268 0.771 1.00 0.54 46 ASP A N 11
ATOM 11830 C CA . ASP A 1 46 ? 12.355 -5.367 -0.495 1.00 0.62 46 ASP A CA 11
ATOM 11831 C C . ASP A 1 46 ? 11.826 -4.326 -1.466 1.00 0.65 46 ASP A C 11
ATOM 11832 O O . ASP A 1 46 ? 12.594 -3.616 -2.108 1.00 0.75 46 ASP A O 11
ATOM 11841 N N . VAL A 1 47 ? 10.505 -4.232 -1.562 1.00 0.62 47 VAL A N 11
ATOM 11842 C CA . VAL A 1 47 ? 9.885 -3.262 -2.449 1.00 0.72 47 VAL A CA 11
ATOM 11843 C C . VAL A 1 47 ? 10.270 -1.856 -2.021 1.00 0.75 47 VAL A C 11
ATOM 11844 O O . VAL A 1 47 ? 10.651 -1.046 -2.834 1.00 0.88 47 VAL A O 11
ATOM 11857 N N . ALA A 1 48 ? 10.177 -1.626 -0.720 1.00 0.68 48 ALA A N 11
ATOM 11858 C CA . ALA A 1 48 ? 10.498 -0.360 -0.056 1.00 0.77 48 ALA A CA 11
ATOM 11859 C C . ALA A 1 48 ? 11.988 -0.061 -0.120 1.00 0.86 48 ALA A C 11
ATOM 11860 O O . ALA A 1 48 ? 12.401 0.977 -0.636 1.00 0.99 48 ALA A O 11
ATOM 11867 N N . LYS A 1 49 ? 12.795 -0.978 0.407 1.00 0.81 49 LYS A N 11
ATOM 11868 C CA . LYS A 1 49 ? 14.242 -0.803 0.404 1.00 0.92 49 LYS A CA 11
ATOM 11869 C C . LYS A 1 49 ? 14.729 -0.632 -1.027 1.00 0.98 49 LYS A C 11
ATOM 11870 O O . LYS A 1 49 ? 15.709 0.063 -1.291 1.00 1.11 49 LYS A O 11
ATOM 11889 N N . ASP A 1 50 ? 14.030 -1.281 -1.945 1.00 0.91 50 ASP A N 11
ATOM 11890 C CA . ASP A 1 50 ? 14.359 -1.202 -3.356 1.00 1.00 50 ASP A CA 11
ATOM 11891 C C . ASP A 1 50 ? 13.576 -0.072 -4.028 1.00 1.12 50 ASP A C 11
ATOM 11892 O O . ASP A 1 50 ? 13.916 0.361 -5.130 1.00 1.28 50 ASP A O 11
ATOM 11901 N N . TYR A 1 51 ? 12.521 0.402 -3.358 1.00 1.07 51 TYR A N 11
ATOM 11902 C CA . TYR A 1 51 ? 11.692 1.465 -3.897 1.00 1.22 51 TYR A CA 11
ATOM 11903 C C . TYR A 1 51 ? 12.351 2.818 -3.703 1.00 1.37 51 TYR A C 11
ATOM 11904 O O . TYR A 1 51 ? 12.722 3.496 -4.662 1.00 1.51 51 TYR A O 11
ATOM 11922 N N . GLU A 1 52 ? 12.489 3.196 -2.434 1.00 1.35 52 GLU A N 11
ATOM 11923 C CA . GLU A 1 52 ? 13.080 4.474 -2.071 1.00 1.51 52 GLU A CA 11
ATOM 11924 C C . GLU A 1 52 ? 14.595 4.364 -1.943 1.00 1.55 52 GLU A C 11
ATOM 11925 O O . GLU A 1 52 ? 15.337 5.206 -2.449 1.00 1.70 52 GLU A O 11
ATOM 11937 N N . ASP A 1 53 ? 15.042 3.318 -1.262 1.00 1.43 53 ASP A N 11
ATOM 11938 C CA . ASP A 1 53 ? 16.464 3.088 -1.051 1.00 1.48 53 ASP A CA 11
ATOM 11939 C C . ASP A 1 53 ? 17.102 2.398 -2.255 1.00 1.47 53 ASP A C 11
ATOM 11940 O O . ASP A 1 53 ? 18.320 2.435 -2.425 1.00 1.59 53 ASP A O 11
ATOM 11949 N N . GLY A 1 54 ? 16.277 1.772 -3.089 1.00 1.36 54 GLY A N 11
ATOM 11950 C CA . GLY A 1 54 ? 16.790 1.092 -4.263 1.00 1.37 54 GLY A CA 11
ATOM 11951 C C . GLY A 1 54 ? 17.157 2.057 -5.375 1.00 1.49 54 GLY A C 11
ATOM 11952 O O . GLY A 1 54 ? 18.109 1.823 -6.120 1.00 1.61 54 GLY A O 11
ATOM 11956 N N . LEU A 1 55 ? 16.400 3.143 -5.486 1.00 1.49 55 LEU A N 11
ATOM 11957 C CA . LEU A 1 55 ? 16.650 4.148 -6.512 1.00 1.63 55 LEU A CA 11
ATOM 11958 C C . LEU A 1 55 ? 17.786 5.076 -6.092 1.00 1.70 55 LEU A C 11
ATOM 11959 O O . LEU A 1 55 ? 18.879 5.030 -6.657 1.00 1.78 55 LEU A O 11
ATOM 11975 N N . GLU A 1 56 ? 17.520 5.916 -5.097 1.00 1.70 56 GLU A N 11
ATOM 11976 C CA . GLU A 1 56 ? 18.519 6.854 -4.599 1.00 1.80 56 GLU A CA 11
ATOM 11977 C C . GLU A 1 56 ? 19.338 6.234 -3.473 1.00 1.75 56 GLU A C 11
ATOM 11978 O O . GLU A 1 56 ? 19.289 6.692 -2.330 1.00 1.78 56 GLU A O 11
ATOM 11990 N N . TYR A 1 57 ? 20.089 5.188 -3.801 1.00 1.71 57 TYR A N 11
ATOM 11991 C CA . TYR A 1 57 ? 20.921 4.503 -2.820 1.00 1.68 57 TYR A CA 11
ATOM 11992 C C . TYR A 1 57 ? 22.246 5.235 -2.625 1.00 1.81 57 TYR A C 11
ATOM 11993 O O . TYR A 1 57 ? 23.208 4.921 -3.358 1.00 2.23 57 TYR A O 11
ATOM 12012 N N . ALA B 2 1 ? -14.815 -11.246 1.768 1.00 5.20 1 ALA B N 11
ATOM 12013 C CA . ALA B 2 1 ? -13.485 -10.637 1.503 1.00 4.69 1 ALA B CA 11
ATOM 12014 C C . ALA B 2 1 ? -13.518 -9.128 1.731 1.00 3.91 1 ALA B C 11
ATOM 12015 O O . ALA B 2 1 ? -14.024 -8.379 0.894 1.00 3.61 1 ALA B O 11
ATOM 12024 N N . PRO B 2 2 ? -12.979 -8.657 2.870 1.00 3.99 2 PRO B N 11
ATOM 12025 C CA . PRO B 2 2 ? -12.952 -7.231 3.201 1.00 3.65 2 PRO B CA 11
ATOM 12026 C C . PRO B 2 2 ? -12.537 -6.364 2.013 1.00 2.77 2 PRO B C 11
ATOM 12027 O O . PRO B 2 2 ? -11.365 -6.332 1.639 1.00 2.79 2 PRO B O 11
ATOM 12038 N N . PRO B 2 3 ? -13.499 -5.649 1.402 1.00 2.55 3 PRO B N 11
ATOM 12039 C CA . PRO B 2 3 ? -13.226 -4.781 0.252 1.00 2.38 3 PRO B CA 11
ATOM 12040 C C . PRO B 2 3 ? -12.411 -3.550 0.634 1.00 2.11 3 PRO B C 11
ATOM 12041 O O . PRO B 2 3 ? -12.906 -2.424 0.581 1.00 2.74 3 PRO B O 11
ATOM 12052 N N . GLY B 2 4 ? -11.158 -3.773 1.018 1.00 1.73 4 GLY B N 11
ATOM 12053 C CA . GLY B 2 4 ? -10.291 -2.675 1.405 1.00 1.69 4 GLY B CA 11
ATOM 12054 C C . GLY B 2 4 ? -8.953 -2.713 0.694 1.00 1.53 4 GLY B C 11
ATOM 12055 O O . GLY B 2 4 ? -7.931 -2.365 1.274 1.00 2.11 4 GLY B O 11
ATOM 12059 N N . THR B 2 5 ? -8.962 -3.121 -0.571 1.00 1.20 5 THR B N 11
ATOM 12060 C CA . THR B 2 5 ? -7.729 -3.224 -1.351 1.00 1.17 5 THR B CA 11
ATOM 12061 C C . THR B 2 5 ? -7.983 -3.051 -2.843 1.00 1.11 5 THR B C 11
ATOM 12062 O O . THR B 2 5 ? -9.080 -3.329 -3.328 1.00 1.30 5 THR B O 11
ATOM 12073 N N . ALA B 2 6 ? -6.967 -2.587 -3.576 1.00 1.15 6 ALA B N 11
ATOM 12074 C CA . ALA B 2 6 ? -7.112 -2.403 -5.019 1.00 1.27 6 ALA B CA 11
ATOM 12075 C C . ALA B 2 6 ? -5.777 -2.370 -5.768 1.00 1.57 6 ALA B C 11
ATOM 12076 O O . ALA B 2 6 ? -5.354 -3.375 -6.341 1.00 1.86 6 ALA B O 11
ATOM 12083 N N . ARG B 2 7 ? -5.117 -1.212 -5.760 1.00 2.16 7 ARG B N 11
ATOM 12084 C CA . ARG B 2 7 ? -3.859 -1.035 -6.488 1.00 2.49 7 ARG B CA 11
ATOM 12085 C C . ARG B 2 7 ? -2.918 -2.234 -6.347 1.00 1.97 7 ARG B C 11
ATOM 12086 O O . ARG B 2 7 ? -3.037 -3.200 -7.100 1.00 2.16 7 ARG B O 11
ATOM 12107 N N . ARG B 2 8 ? -1.980 -2.188 -5.392 1.00 1.65 8 ARG B N 11
ATOM 12108 C CA . ARG B 2 8 ? -1.035 -3.283 -5.237 1.00 1.81 8 ARG B CA 11
ATOM 12109 C C . ARG B 2 8 ? -1.439 -4.239 -4.122 1.00 2.34 8 ARG B C 11
ATOM 12110 O O . ARG B 2 8 ? -1.534 -3.856 -2.956 1.00 3.35 8 ARG B O 11
ATOM 12131 N N . LYS B 2 9 ? -1.675 -5.491 -4.502 1.00 1.97 9 LYS B N 11
ATOM 12132 C CA . LYS B 2 9 ? -2.060 -6.529 -3.548 1.00 2.57 9 LYS B CA 11
ATOM 12133 C C . LYS B 2 9 ? -1.501 -7.891 -3.973 1.00 1.88 9 LYS B C 11
ATOM 12134 O O . LYS B 2 9 ? -2.237 -8.876 -4.039 1.00 1.98 9 LYS B O 11
ATOM 12153 N N . ARG B 2 10 ? -0.198 -7.944 -4.264 1.00 1.72 10 ARG B N 11
ATOM 12154 C CA . ARG B 2 10 ? 0.444 -9.186 -4.684 1.00 1.51 10 ARG B CA 11
ATOM 12155 C C . ARG B 2 10 ? 1.385 -9.710 -3.602 1.00 1.39 10 ARG B C 11
ATOM 12156 O O . ARG B 2 10 ? 1.737 -10.889 -3.591 1.00 1.77 10 ARG B O 11
ATOM 12177 N N . LYS B 2 11 ? 1.793 -8.823 -2.698 1.00 1.29 11 LYS B N 11
ATOM 12178 C CA . LYS B 2 11 ? 2.690 -9.189 -1.611 1.00 1.35 11 LYS B CA 11
ATOM 12179 C C . LYS B 2 11 ? 4.061 -9.591 -2.142 1.00 1.21 11 LYS B C 11
ATOM 12180 O O . LYS B 2 11 ? 4.276 -10.742 -2.524 1.00 1.55 11 LYS B O 11
ATOM 12199 N N . ALA B 2 12 ? 4.986 -8.637 -2.161 1.00 0.95 12 ALA B N 11
ATOM 12200 C CA . ALA B 2 12 ? 6.339 -8.895 -2.634 1.00 1.15 12 ALA B CA 11
ATOM 12201 C C . ALA B 2 12 ? 7.126 -9.688 -1.599 1.00 1.48 12 ALA B C 11
ATOM 12202 O O . ALA B 2 12 ? 8.069 -10.406 -1.932 1.00 2.05 12 ALA B O 11
ATOM 12209 N N . ASP B 2 13 ? 6.728 -9.549 -0.339 1.00 1.42 13 ASP B N 11
ATOM 12210 C CA . ASP B 2 13 ? 7.388 -10.246 0.754 1.00 1.79 13 ASP B CA 11
ATOM 12211 C C . ASP B 2 13 ? 6.479 -11.322 1.338 1.00 1.88 13 ASP B C 11
ATOM 12212 O O . ASP B 2 13 ? 6.947 -12.369 1.783 1.00 2.28 13 ASP B O 11
ATOM 12221 N N . SER B 2 14 ? 5.176 -11.057 1.331 1.00 2.21 14 SER B N 11
ATOM 12222 C CA . SER B 2 14 ? 4.202 -12.003 1.860 1.00 2.81 14 SER B CA 11
ATOM 12223 C C . SER B 2 14 ? 4.482 -12.305 3.328 1.00 3.10 14 SER B C 11
ATOM 12224 O O . SER B 2 14 ? 3.969 -11.564 4.193 1.00 3.52 14 SER B O 11
ATOM 12233 N N . GLY A 1 1 ? 8.482 3.967 -7.273 1.00 2.97 1 GLY A N 12
ATOM 12234 C CA . GLY A 1 1 ? 9.934 4.034 -7.597 1.00 2.83 1 GLY A CA 12
ATOM 12235 C C . GLY A 1 1 ? 10.686 5.028 -6.730 1.00 2.42 1 GLY A C 12
ATOM 12236 O O . GLY A 1 1 ? 11.633 5.662 -7.192 1.00 2.48 1 GLY A O 12
ATOM 12242 N N . SER A 1 2 ? 10.268 5.162 -5.467 1.00 2.16 2 SER A N 12
ATOM 12243 C CA . SER A 1 2 ? 10.913 6.097 -4.528 1.00 2.05 2 SER A CA 12
ATOM 12244 C C . SER A 1 2 ? 10.045 6.377 -3.302 1.00 1.75 2 SER A C 12
ATOM 12245 O O . SER A 1 2 ? 10.543 6.867 -2.288 1.00 1.62 2 SER A O 12
ATOM 12253 N N . GLN A 1 3 ? 8.755 6.070 -3.385 1.00 1.94 3 GLN A N 12
ATOM 12254 C CA . GLN A 1 3 ? 7.857 6.298 -2.267 1.00 1.65 3 GLN A CA 12
ATOM 12255 C C . GLN A 1 3 ? 7.851 5.100 -1.332 1.00 1.12 3 GLN A C 12
ATOM 12256 O O . GLN A 1 3 ? 7.919 3.953 -1.770 1.00 1.83 3 GLN A O 12
ATOM 12270 N N . VAL A 1 4 ? 7.770 5.381 -0.038 1.00 0.52 4 VAL A N 12
ATOM 12271 C CA . VAL A 1 4 ? 7.770 4.338 0.970 1.00 1.23 4 VAL A CA 12
ATOM 12272 C C . VAL A 1 4 ? 6.353 3.871 1.263 1.00 1.08 4 VAL A C 12
ATOM 12273 O O . VAL A 1 4 ? 5.948 3.758 2.419 1.00 1.66 4 VAL A O 12
ATOM 12286 N N . PHE A 1 5 ? 5.603 3.591 0.203 1.00 0.41 5 PHE A N 12
ATOM 12287 C CA . PHE A 1 5 ? 4.233 3.130 0.349 1.00 0.40 5 PHE A CA 12
ATOM 12288 C C . PHE A 1 5 ? 3.597 2.818 -1.012 1.00 0.40 5 PHE A C 12
ATOM 12289 O O . PHE A 1 5 ? 4.188 3.070 -2.061 1.00 0.65 5 PHE A O 12
ATOM 12306 N N . GLU A 1 6 ? 2.387 2.267 -0.971 1.00 0.26 6 GLU A N 12
ATOM 12307 C CA . GLU A 1 6 ? 1.639 1.897 -2.168 1.00 0.29 6 GLU A CA 12
ATOM 12308 C C . GLU A 1 6 ? 0.144 1.952 -1.866 1.00 0.27 6 GLU A C 12
ATOM 12309 O O . GLU A 1 6 ? -0.308 1.344 -0.900 1.00 0.32 6 GLU A O 12
ATOM 12321 N N . TYR A 1 7 ? -0.631 2.638 -2.703 1.00 0.26 7 TYR A N 12
ATOM 12322 C CA . TYR A 1 7 ? -2.056 2.772 -2.461 1.00 0.26 7 TYR A CA 12
ATOM 12323 C C . TYR A 1 7 ? -2.862 1.622 -3.053 1.00 0.24 7 TYR A C 12
ATOM 12324 O O . TYR A 1 7 ? -2.992 1.498 -4.272 1.00 0.32 7 TYR A O 12
ATOM 12342 N N . ALA A 1 8 ? -3.401 0.781 -2.171 1.00 0.23 8 ALA A N 12
ATOM 12343 C CA . ALA A 1 8 ? -4.228 -0.346 -2.593 1.00 0.26 8 ALA A CA 12
ATOM 12344 C C . ALA A 1 8 ? -5.689 0.086 -2.611 1.00 0.28 8 ALA A C 12
ATOM 12345 O O . ALA A 1 8 ? -6.559 -0.581 -2.052 1.00 0.38 8 ALA A O 12
ATOM 12352 N N . GLU A 1 9 ? -5.938 1.216 -3.264 1.00 0.25 9 GLU A N 12
ATOM 12353 C CA . GLU A 1 9 ? -7.261 1.807 -3.334 1.00 0.32 9 GLU A CA 12
ATOM 12354 C C . GLU A 1 9 ? -7.900 1.695 -4.698 1.00 0.33 9 GLU A C 12
ATOM 12355 O O . GLU A 1 9 ? -7.236 1.679 -5.735 1.00 0.44 9 GLU A O 12
ATOM 12367 N N . VAL A 1 10 ? -9.217 1.621 -4.654 1.00 0.24 10 VAL A N 12
ATOM 12368 C CA . VAL A 1 10 ? -10.024 1.519 -5.837 1.00 0.27 10 VAL A CA 12
ATOM 12369 C C . VAL A 1 10 ? -10.386 2.904 -6.343 1.00 0.27 10 VAL A C 12
ATOM 12370 O O . VAL A 1 10 ? -10.467 3.143 -7.548 1.00 0.35 10 VAL A O 12
ATOM 12383 N N . ASP A 1 11 ? -10.609 3.810 -5.402 1.00 0.23 11 ASP A N 12
ATOM 12384 C CA . ASP A 1 11 ? -10.934 5.191 -5.728 1.00 0.26 11 ASP A CA 12
ATOM 12385 C C . ASP A 1 11 ? -10.268 6.172 -4.762 1.00 0.24 11 ASP A C 12
ATOM 12386 O O . ASP A 1 11 ? -9.800 7.234 -5.174 1.00 0.28 11 ASP A O 12
ATOM 12395 N N . GLU A 1 12 ? -10.226 5.818 -3.476 1.00 0.21 12 GLU A N 12
ATOM 12396 C CA . GLU A 1 12 ? -9.653 6.714 -2.468 1.00 0.23 12 GLU A CA 12
ATOM 12397 C C . GLU A 1 12 ? -9.141 5.965 -1.241 1.00 0.23 12 GLU A C 12
ATOM 12398 O O . GLU A 1 12 ? -9.573 4.857 -0.956 1.00 0.29 12 GLU A O 12
ATOM 12410 N N . ILE A 1 13 ? -8.233 6.603 -0.509 1.00 0.22 13 ILE A N 12
ATOM 12411 C CA . ILE A 1 13 ? -7.656 6.017 0.699 1.00 0.22 13 ILE A CA 12
ATOM 12412 C C . ILE A 1 13 ? -7.801 6.999 1.867 1.00 0.27 13 ILE A C 12
ATOM 12413 O O . ILE A 1 13 ? -8.550 7.971 1.779 1.00 0.34 13 ILE A O 12
ATOM 12429 N N . VAL A 1 14 ? -7.081 6.743 2.950 1.00 0.25 14 VAL A N 12
ATOM 12430 C CA . VAL A 1 14 ? -7.120 7.611 4.122 1.00 0.30 14 VAL A CA 12
ATOM 12431 C C . VAL A 1 14 ? -5.790 7.556 4.852 1.00 0.27 14 VAL A C 12
ATOM 12432 O O . VAL A 1 14 ? -5.118 8.573 5.029 1.00 0.30 14 VAL A O 12
ATOM 12445 N N . GLU A 1 15 ? -5.420 6.358 5.271 1.00 0.28 15 GLU A N 12
ATOM 12446 C CA . GLU A 1 15 ? -4.154 6.145 5.963 1.00 0.27 15 GLU A CA 12
ATOM 12447 C C . GLU A 1 15 ? -3.113 5.656 4.963 1.00 0.26 15 GLU A C 12
ATOM 12448 O O . GLU A 1 15 ? -3.397 4.785 4.156 1.00 0.48 15 GLU A O 12
ATOM 12460 N N . LYS A 1 16 ? -1.917 6.228 4.992 1.00 0.20 16 LYS A N 12
ATOM 12461 C CA . LYS A 1 16 ? -0.879 5.826 4.043 1.00 0.23 16 LYS A CA 12
ATOM 12462 C C . LYS A 1 16 ? 0.535 6.008 4.610 1.00 0.25 16 LYS A C 12
ATOM 12463 O O . LYS A 1 16 ? 1.142 7.065 4.439 1.00 0.35 16 LYS A O 12
ATOM 12482 N N . ARG A 1 17 ? 1.061 4.986 5.285 1.00 0.22 17 ARG A N 12
ATOM 12483 C CA . ARG A 1 17 ? 2.404 5.070 5.859 1.00 0.31 17 ARG A CA 12
ATOM 12484 C C . ARG A 1 17 ? 3.021 3.684 6.004 1.00 0.30 17 ARG A C 12
ATOM 12485 O O . ARG A 1 17 ? 2.811 3.020 7.019 1.00 0.33 17 ARG A O 12
ATOM 12506 N N . GLY A 1 18 ? 3.781 3.233 5.008 1.00 0.29 18 GLY A N 12
ATOM 12507 C CA . GLY A 1 18 ? 4.362 1.910 5.118 1.00 0.28 18 GLY A CA 12
ATOM 12508 C C . GLY A 1 18 ? 5.657 1.723 4.363 1.00 0.32 18 GLY A C 12
ATOM 12509 O O . GLY A 1 18 ? 6.563 2.551 4.428 1.00 0.41 18 GLY A O 12
ATOM 12513 N N . LYS A 1 19 ? 5.723 0.602 3.653 1.00 0.30 19 LYS A N 12
ATOM 12514 C CA . LYS A 1 19 ? 6.881 0.223 2.871 1.00 0.36 19 LYS A CA 12
ATOM 12515 C C . LYS A 1 19 ? 6.518 0.225 1.384 1.00 0.45 19 LYS A C 12
ATOM 12516 O O . LYS A 1 19 ? 6.162 1.259 0.843 1.00 0.76 19 LYS A O 12
ATOM 12535 N N . GLY A 1 20 ? 6.621 -0.911 0.710 1.00 0.47 20 GLY A N 12
ATOM 12536 C CA . GLY A 1 20 ? 6.223 -0.969 -0.666 1.00 0.51 20 GLY A CA 12
ATOM 12537 C C . GLY A 1 20 ? 4.827 -1.506 -0.717 1.00 0.42 20 GLY A C 12
ATOM 12538 O O . GLY A 1 20 ? 3.969 -1.029 -1.458 1.00 0.48 20 GLY A O 12
ATOM 12542 N N . LYS A 1 21 ? 4.628 -2.516 0.115 1.00 0.33 21 LYS A N 12
ATOM 12543 C CA . LYS A 1 21 ? 3.341 -3.172 0.267 1.00 0.33 21 LYS A CA 12
ATOM 12544 C C . LYS A 1 21 ? 2.981 -3.348 1.758 1.00 0.27 21 LYS A C 12
ATOM 12545 O O . LYS A 1 21 ? 1.921 -3.884 2.078 1.00 0.32 21 LYS A O 12
ATOM 12564 N N . ASP A 1 22 ? 3.860 -2.890 2.668 1.00 0.21 22 ASP A N 12
ATOM 12565 C CA . ASP A 1 22 ? 3.611 -2.995 4.105 1.00 0.23 22 ASP A CA 12
ATOM 12566 C C . ASP A 1 22 ? 2.810 -1.816 4.622 1.00 0.21 22 ASP A C 12
ATOM 12567 O O . ASP A 1 22 ? 2.624 -1.650 5.825 1.00 0.26 22 ASP A O 12
ATOM 12576 N N . VAL A 1 23 ? 2.363 -1.000 3.707 1.00 0.17 23 VAL A N 12
ATOM 12577 C CA . VAL A 1 23 ? 1.588 0.168 4.020 1.00 0.18 23 VAL A CA 12
ATOM 12578 C C . VAL A 1 23 ? 0.104 -0.144 4.040 1.00 0.16 23 VAL A C 12
ATOM 12579 O O . VAL A 1 23 ? -0.387 -0.944 3.242 1.00 0.18 23 VAL A O 12
ATOM 12592 N N . GLU A 1 24 ? -0.610 0.524 4.924 1.00 0.18 24 GLU A N 12
ATOM 12593 C CA . GLU A 1 24 ? -2.041 0.314 5.052 1.00 0.22 24 GLU A CA 12
ATOM 12594 C C . GLU A 1 24 ? -2.808 1.468 4.432 1.00 0.24 24 GLU A C 12
ATOM 12595 O O . GLU A 1 24 ? -2.786 2.587 4.940 1.00 0.48 24 GLU A O 12
ATOM 12607 N N . TYR A 1 25 ? -3.486 1.182 3.333 1.00 0.18 25 TYR A N 12
ATOM 12608 C CA . TYR A 1 25 ? -4.264 2.180 2.629 1.00 0.22 25 TYR A CA 12
ATOM 12609 C C . TYR A 1 25 ? -5.744 1.851 2.696 1.00 0.30 25 TYR A C 12
ATOM 12610 O O . TYR A 1 25 ? -6.126 0.689 2.745 1.00 0.65 25 TYR A O 12
ATOM 12628 N N . LEU A 1 26 ? -6.569 2.878 2.692 1.00 0.19 26 LEU A N 12
ATOM 12629 C CA . LEU A 1 26 ? -8.003 2.703 2.717 1.00 0.19 26 LEU A CA 12
ATOM 12630 C C . LEU A 1 26 ? -8.484 2.616 1.293 1.00 0.17 26 LEU A C 12
ATOM 12631 O O . LEU A 1 26 ? -7.789 3.052 0.380 1.00 0.17 26 LEU A O 12
ATOM 12647 N N . VAL A 1 27 ? -9.652 2.051 1.075 1.00 0.18 27 VAL A N 12
ATOM 12648 C CA . VAL A 1 27 ? -10.145 1.980 -0.278 1.00 0.18 27 VAL A CA 12
ATOM 12649 C C . VAL A 1 27 ? -11.639 2.247 -0.393 1.00 0.18 27 VAL A C 12
ATOM 12650 O O . VAL A 1 27 ? -12.471 1.443 0.028 1.00 0.22 27 VAL A O 12
ATOM 12663 N N . ARG A 1 28 ? -11.959 3.401 -0.954 1.00 0.16 28 ARG A N 12
ATOM 12664 C CA . ARG A 1 28 ? -13.337 3.757 -1.208 1.00 0.18 28 ARG A CA 12
ATOM 12665 C C . ARG A 1 28 ? -13.714 3.108 -2.506 1.00 0.16 28 ARG A C 12
ATOM 12666 O O . ARG A 1 28 ? -13.802 3.770 -3.538 1.00 0.20 28 ARG A O 12
ATOM 12687 N N . TRP A 1 29 ? -13.914 1.797 -2.430 1.00 0.19 29 TRP A N 12
ATOM 12688 C CA . TRP A 1 29 ? -14.257 0.965 -3.575 1.00 0.25 29 TRP A CA 12
ATOM 12689 C C . TRP A 1 29 ? -14.998 1.743 -4.643 1.00 0.25 29 TRP A C 12
ATOM 12690 O O . TRP A 1 29 ? -16.217 1.863 -4.603 1.00 0.30 29 TRP A O 12
ATOM 12711 N N . LYS A 1 30 ? -14.216 2.328 -5.556 1.00 0.25 30 LYS A N 12
ATOM 12712 C CA . LYS A 1 30 ? -14.752 3.105 -6.690 1.00 0.30 30 LYS A CA 12
ATOM 12713 C C . LYS A 1 30 ? -16.138 2.615 -7.123 1.00 0.36 30 LYS A C 12
ATOM 12714 O O . LYS A 1 30 ? -16.990 3.407 -7.527 1.00 0.42 30 LYS A O 12
ATOM 12733 N N . ASP A 1 31 ? -16.348 1.303 -7.042 1.00 0.39 31 ASP A N 12
ATOM 12734 C CA . ASP A 1 31 ? -17.631 0.703 -7.388 1.00 0.48 31 ASP A CA 12
ATOM 12735 C C . ASP A 1 31 ? -18.210 -0.019 -6.172 1.00 0.45 31 ASP A C 12
ATOM 12736 O O . ASP A 1 31 ? -18.505 -1.213 -6.225 1.00 0.52 31 ASP A O 12
ATOM 12745 N N . GLY A 1 32 ? -18.367 0.722 -5.077 1.00 0.39 32 GLY A N 12
ATOM 12746 C CA . GLY A 1 32 ? -18.884 0.148 -3.847 1.00 0.40 32 GLY A CA 12
ATOM 12747 C C . GLY A 1 32 ? -19.748 1.115 -3.063 1.00 0.42 32 GLY A C 12
ATOM 12748 O O . GLY A 1 32 ? -20.202 2.129 -3.595 1.00 0.59 32 GLY A O 12
ATOM 12752 N N . GLY A 1 33 ? -19.973 0.798 -1.792 1.00 0.43 33 GLY A N 12
ATOM 12753 C CA . GLY A 1 33 ? -20.782 1.652 -0.942 1.00 0.48 33 GLY A CA 12
ATOM 12754 C C . GLY A 1 33 ? -20.367 1.575 0.514 1.00 0.46 33 GLY A C 12
ATOM 12755 O O . GLY A 1 33 ? -21.183 1.786 1.411 1.00 0.86 33 GLY A O 12
ATOM 12759 N N . ASP A 1 34 ? -19.092 1.274 0.751 1.00 0.45 34 ASP A N 12
ATOM 12760 C CA . ASP A 1 34 ? -18.575 1.162 2.110 1.00 0.40 34 ASP A CA 12
ATOM 12761 C C . ASP A 1 34 ? -17.161 1.726 2.211 1.00 0.38 34 ASP A C 12
ATOM 12762 O O . ASP A 1 34 ? -16.606 2.222 1.229 1.00 0.62 34 ASP A O 12
ATOM 12771 N N . CYS A 1 35 ? -16.582 1.644 3.406 1.00 0.40 35 CYS A N 12
ATOM 12772 C CA . CYS A 1 35 ? -15.231 2.144 3.643 1.00 0.44 35 CYS A CA 12
ATOM 12773 C C . CYS A 1 35 ? -14.421 1.148 4.467 1.00 0.39 35 CYS A C 12
ATOM 12774 O O . CYS A 1 35 ? -14.694 0.939 5.649 1.00 0.61 35 CYS A O 12
ATOM 12782 N N . GLU A 1 36 ? -13.423 0.538 3.836 1.00 0.32 36 GLU A N 12
ATOM 12783 C CA . GLU A 1 36 ? -12.576 -0.439 4.512 1.00 0.43 36 GLU A CA 12
ATOM 12784 C C . GLU A 1 36 ? -11.103 -0.056 4.403 1.00 0.34 36 GLU A C 12
ATOM 12785 O O . GLU A 1 36 ? -10.746 0.884 3.692 1.00 0.36 36 GLU A O 12
ATOM 12797 N N . TRP A 1 37 ? -10.253 -0.793 5.113 1.00 0.40 37 TRP A N 12
ATOM 12798 C CA . TRP A 1 37 ? -8.821 -0.537 5.105 1.00 0.33 37 TRP A CA 12
ATOM 12799 C C . TRP A 1 37 ? -8.051 -1.694 4.482 1.00 0.35 37 TRP A C 12
ATOM 12800 O O . TRP A 1 37 ? -8.476 -2.847 4.555 1.00 0.46 37 TRP A O 12
ATOM 12821 N N . VAL A 1 38 ? -6.914 -1.376 3.874 1.00 0.28 38 VAL A N 12
ATOM 12822 C CA . VAL A 1 38 ? -6.070 -2.391 3.256 1.00 0.37 38 VAL A CA 12
ATOM 12823 C C . VAL A 1 38 ? -5.065 -2.928 4.267 1.00 0.36 38 VAL A C 12
ATOM 12824 O O . VAL A 1 38 ? -4.789 -2.288 5.281 1.00 0.31 38 VAL A O 12
ATOM 12837 N N . LYS A 1 39 ? -4.516 -4.105 3.985 1.00 0.46 39 LYS A N 12
ATOM 12838 C CA . LYS A 1 39 ? -3.558 -4.727 4.887 1.00 0.48 39 LYS A CA 12
ATOM 12839 C C . LYS A 1 39 ? -2.172 -4.112 4.769 1.00 0.38 39 LYS A C 12
ATOM 12840 O O . LYS A 1 39 ? -1.387 -4.472 3.892 1.00 0.45 39 LYS A O 12
ATOM 12859 N N . GLY A 1 40 ? -1.883 -3.177 5.669 1.00 0.32 40 GLY A N 12
ATOM 12860 C CA . GLY A 1 40 ? -0.588 -2.530 5.683 1.00 0.27 40 GLY A CA 12
ATOM 12861 C C . GLY A 1 40 ? 0.408 -3.245 6.573 1.00 0.28 40 GLY A C 12
ATOM 12862 O O . GLY A 1 40 ? 1.085 -2.622 7.390 1.00 0.35 40 GLY A O 12
ATOM 12866 N N . VAL A 1 41 ? 0.474 -4.562 6.431 1.00 0.29 41 VAL A N 12
ATOM 12867 C CA . VAL A 1 41 ? 1.414 -5.374 7.194 1.00 0.39 41 VAL A CA 12
ATOM 12868 C C . VAL A 1 41 ? 2.348 -6.129 6.254 1.00 0.38 41 VAL A C 12
ATOM 12869 O O . VAL A 1 41 ? 3.182 -6.919 6.696 1.00 0.45 41 VAL A O 12
ATOM 12882 N N . HIS A 1 42 ? 2.206 -5.882 4.951 1.00 0.35 42 HIS A N 12
ATOM 12883 C CA . HIS A 1 42 ? 3.021 -6.549 3.959 1.00 0.40 42 HIS A CA 12
ATOM 12884 C C . HIS A 1 42 ? 4.414 -5.981 3.946 1.00 0.36 42 HIS A C 12
ATOM 12885 O O . HIS A 1 42 ? 4.776 -5.184 3.089 1.00 0.31 42 HIS A O 12
ATOM 12900 N N . VAL A 1 43 ? 5.178 -6.454 4.926 1.00 0.43 43 VAL A N 12
ATOM 12901 C CA . VAL A 1 43 ? 6.562 -6.045 5.146 1.00 0.44 43 VAL A CA 12
ATOM 12902 C C . VAL A 1 43 ? 7.460 -6.293 3.949 1.00 0.44 43 VAL A C 12
ATOM 12903 O O . VAL A 1 43 ? 8.383 -7.102 4.007 1.00 0.54 43 VAL A O 12
ATOM 12916 N N . ALA A 1 44 ? 7.196 -5.568 2.877 1.00 0.36 44 ALA A N 12
ATOM 12917 C CA . ALA A 1 44 ? 8.003 -5.657 1.680 1.00 0.42 44 ALA A CA 12
ATOM 12918 C C . ALA A 1 44 ? 9.123 -4.635 1.766 1.00 0.41 44 ALA A C 12
ATOM 12919 O O . ALA A 1 44 ? 9.310 -3.811 0.871 1.00 0.45 44 ALA A O 12
ATOM 12926 N N . GLU A 1 45 ? 9.867 -4.703 2.869 1.00 0.43 45 GLU A N 12
ATOM 12927 C CA . GLU A 1 45 ? 10.978 -3.793 3.115 1.00 0.49 45 GLU A CA 12
ATOM 12928 C C . GLU A 1 45 ? 11.885 -3.715 1.900 1.00 0.53 45 GLU A C 12
ATOM 12929 O O . GLU A 1 45 ? 12.599 -2.736 1.706 1.00 0.62 45 GLU A O 12
ATOM 12941 N N . ASP A 1 46 ? 11.860 -4.764 1.092 1.00 0.54 46 ASP A N 12
ATOM 12942 C CA . ASP A 1 46 ? 12.664 -4.802 -0.121 1.00 0.62 46 ASP A CA 12
ATOM 12943 C C . ASP A 1 46 ? 12.145 -3.783 -1.123 1.00 0.65 46 ASP A C 12
ATOM 12944 O O . ASP A 1 46 ? 12.904 -2.979 -1.648 1.00 0.75 46 ASP A O 12
ATOM 12953 N N . VAL A 1 47 ? 10.842 -3.807 -1.363 1.00 0.62 47 VAL A N 12
ATOM 12954 C CA . VAL A 1 47 ? 10.227 -2.883 -2.308 1.00 0.72 47 VAL A CA 12
ATOM 12955 C C . VAL A 1 47 ? 10.467 -1.437 -1.879 1.00 0.75 47 VAL A C 12
ATOM 12956 O O . VAL A 1 47 ? 10.592 -0.554 -2.710 1.00 0.88 47 VAL A O 12
ATOM 12969 N N . ALA A 1 48 ? 10.536 -1.244 -0.565 1.00 0.68 48 ALA A N 12
ATOM 12970 C CA . ALA A 1 48 ? 10.768 0.051 0.080 1.00 0.77 48 ALA A CA 12
ATOM 12971 C C . ALA A 1 48 ? 12.246 0.386 0.046 1.00 0.86 48 ALA A C 12
ATOM 12972 O O . ALA A 1 48 ? 12.651 1.422 -0.480 1.00 0.99 48 ALA A O 12
ATOM 12979 N N . LYS A 1 49 ? 13.048 -0.506 0.614 1.00 0.81 49 LYS A N 12
ATOM 12980 C CA . LYS A 1 49 ? 14.488 -0.329 0.620 1.00 0.92 49 LYS A CA 12
ATOM 12981 C C . LYS A 1 49 ? 14.969 -0.198 -0.818 1.00 0.98 49 LYS A C 12
ATOM 12982 O O . LYS A 1 49 ? 15.977 0.448 -1.102 1.00 1.11 49 LYS A O 12
ATOM 13001 N N . ASP A 1 50 ? 14.236 -0.842 -1.721 1.00 0.91 50 ASP A N 12
ATOM 13002 C CA . ASP A 1 50 ? 14.546 -0.800 -3.135 1.00 1.00 50 ASP A CA 12
ATOM 13003 C C . ASP A 1 50 ? 13.786 0.338 -3.808 1.00 1.12 50 ASP A C 12
ATOM 13004 O O . ASP A 1 50 ? 14.183 0.815 -4.870 1.00 1.28 50 ASP A O 12
ATOM 13013 N N . TYR A 1 51 ? 12.680 0.770 -3.196 1.00 1.07 51 TYR A N 12
ATOM 13014 C CA . TYR A 1 51 ? 11.900 1.857 -3.763 1.00 1.22 51 TYR A CA 12
ATOM 13015 C C . TYR A 1 51 ? 12.641 3.166 -3.606 1.00 1.37 51 TYR A C 12
ATOM 13016 O O . TYR A 1 51 ? 13.098 3.773 -4.575 1.00 1.51 51 TYR A O 12
ATOM 13034 N N . GLU A 1 52 ? 12.748 3.586 -2.349 1.00 1.35 52 GLU A N 12
ATOM 13035 C CA . GLU A 1 52 ? 13.392 4.836 -2.010 1.00 1.51 52 GLU A CA 12
ATOM 13036 C C . GLU A 1 52 ? 14.902 4.674 -1.868 1.00 1.55 52 GLU A C 12
ATOM 13037 O O . GLU A 1 52 ? 15.677 5.427 -2.458 1.00 1.70 52 GLU A O 12
ATOM 13049 N N . ASP A 1 53 ? 15.309 3.685 -1.085 1.00 1.43 53 ASP A N 12
ATOM 13050 C CA . ASP A 1 53 ? 16.723 3.427 -0.850 1.00 1.48 53 ASP A CA 12
ATOM 13051 C C . ASP A 1 53 ? 17.382 2.777 -2.064 1.00 1.47 53 ASP A C 12
ATOM 13052 O O . ASP A 1 53 ? 18.596 2.869 -2.242 1.00 1.59 53 ASP A O 12
ATOM 13061 N N . GLY A 1 54 ? 16.578 2.124 -2.898 1.00 1.36 54 GLY A N 12
ATOM 13062 C CA . GLY A 1 54 ? 17.114 1.479 -4.083 1.00 1.37 54 GLY A CA 12
ATOM 13063 C C . GLY A 1 54 ? 17.684 2.479 -5.068 1.00 1.49 54 GLY A C 12
ATOM 13064 O O . GLY A 1 54 ? 18.792 2.300 -5.575 1.00 1.61 54 GLY A O 12
ATOM 13068 N N . LEU A 1 55 ? 16.925 3.535 -5.341 1.00 1.49 55 LEU A N 12
ATOM 13069 C CA . LEU A 1 55 ? 17.362 4.574 -6.267 1.00 1.63 55 LEU A CA 12
ATOM 13070 C C . LEU A 1 55 ? 18.369 5.499 -5.595 1.00 1.70 55 LEU A C 12
ATOM 13071 O O . LEU A 1 55 ? 19.528 5.576 -6.003 1.00 1.78 55 LEU A O 12
ATOM 13087 N N . GLU A 1 56 ? 17.915 6.202 -4.563 1.00 1.70 56 GLU A N 12
ATOM 13088 C CA . GLU A 1 56 ? 18.775 7.118 -3.826 1.00 1.80 56 GLU A CA 12
ATOM 13089 C C . GLU A 1 56 ? 19.597 6.361 -2.792 1.00 1.75 56 GLU A C 12
ATOM 13090 O O . GLU A 1 56 ? 19.496 6.615 -1.591 1.00 1.78 56 GLU A O 12
ATOM 13102 N N . TYR A 1 57 ? 20.412 5.429 -3.271 1.00 1.71 57 TYR A N 12
ATOM 13103 C CA . TYR A 1 57 ? 21.253 4.618 -2.399 1.00 1.68 57 TYR A CA 12
ATOM 13104 C C . TYR A 1 57 ? 22.592 5.303 -2.142 1.00 1.81 57 TYR A C 12
ATOM 13105 O O . TYR A 1 57 ? 23.525 5.097 -2.945 1.00 2.23 57 TYR A O 12
ATOM 13124 N N . ALA B 2 1 ? -17.957 -9.737 3.369 1.00 5.20 1 ALA B N 12
ATOM 13125 C CA . ALA B 2 1 ? -17.475 -8.379 3.733 1.00 4.69 1 ALA B CA 12
ATOM 13126 C C . ALA B 2 1 ? -16.408 -7.896 2.754 1.00 3.91 1 ALA B C 12
ATOM 13127 O O . ALA B 2 1 ? -15.219 -8.152 2.944 1.00 3.61 1 ALA B O 12
ATOM 13136 N N . PRO B 2 2 ? -16.823 -7.186 1.690 1.00 3.99 2 PRO B N 12
ATOM 13137 C CA . PRO B 2 2 ? -15.901 -6.667 0.675 1.00 3.65 2 PRO B CA 12
ATOM 13138 C C . PRO B 2 2 ? -14.715 -5.924 1.291 1.00 2.77 2 PRO B C 12
ATOM 13139 O O . PRO B 2 2 ? -14.855 -4.789 1.746 1.00 2.79 2 PRO B O 12
ATOM 13150 N N . PRO B 2 3 ? -13.531 -6.559 1.311 1.00 2.55 3 PRO B N 12
ATOM 13151 C CA . PRO B 2 3 ? -12.320 -5.951 1.872 1.00 2.38 3 PRO B CA 12
ATOM 13152 C C . PRO B 2 3 ? -11.791 -4.811 1.008 1.00 2.11 3 PRO B C 12
ATOM 13153 O O . PRO B 2 3 ? -11.578 -4.977 -0.193 1.00 2.74 3 PRO B O 12
ATOM 13164 N N . GLY B 2 4 ? -11.584 -3.652 1.626 1.00 1.73 4 GLY B N 12
ATOM 13165 C CA . GLY B 2 4 ? -11.082 -2.502 0.896 1.00 1.69 4 GLY B CA 12
ATOM 13166 C C . GLY B 2 4 ? -9.686 -2.736 0.358 1.00 1.53 4 GLY B C 12
ATOM 13167 O O . GLY B 2 4 ? -8.700 -2.564 1.075 1.00 2.11 4 GLY B O 12
ATOM 13171 N N . THR B 2 5 ? -9.602 -3.131 -0.906 1.00 1.20 5 THR B N 12
ATOM 13172 C CA . THR B 2 5 ? -8.314 -3.413 -1.534 1.00 1.17 5 THR B CA 12
ATOM 13173 C C . THR B 2 5 ? -8.343 -3.207 -3.045 1.00 1.11 5 THR B C 12
ATOM 13174 O O . THR B 2 5 ? -9.362 -3.432 -3.698 1.00 1.30 5 THR B O 12
ATOM 13185 N N . ALA B 2 6 ? -7.207 -2.779 -3.589 1.00 1.15 6 ALA B N 12
ATOM 13186 C CA . ALA B 2 6 ? -7.069 -2.565 -5.027 1.00 1.27 6 ALA B CA 12
ATOM 13187 C C . ALA B 2 6 ? -5.637 -2.849 -5.484 1.00 1.57 6 ALA B C 12
ATOM 13188 O O . ALA B 2 6 ? -5.321 -3.964 -5.900 1.00 1.86 6 ALA B O 12
ATOM 13195 N N . ARG B 2 7 ? -4.774 -1.837 -5.404 1.00 2.16 7 ARG B N 12
ATOM 13196 C CA . ARG B 2 7 ? -3.377 -1.987 -5.799 1.00 2.49 7 ARG B CA 12
ATOM 13197 C C . ARG B 2 7 ? -2.602 -2.723 -4.709 1.00 1.97 7 ARG B C 12
ATOM 13198 O O . ARG B 2 7 ? -3.184 -3.497 -3.952 1.00 2.16 7 ARG B O 12
ATOM 13219 N N . ARG B 2 8 ? -1.287 -2.490 -4.627 1.00 1.65 8 ARG B N 12
ATOM 13220 C CA . ARG B 2 8 ? -0.453 -3.142 -3.617 1.00 1.81 8 ARG B CA 12
ATOM 13221 C C . ARG B 2 8 ? -0.823 -4.617 -3.450 1.00 2.34 8 ARG B C 12
ATOM 13222 O O . ARG B 2 8 ? -1.419 -5.003 -2.446 1.00 3.35 8 ARG B O 12
ATOM 13243 N N . LYS B 2 9 ? -0.484 -5.434 -4.440 1.00 1.97 9 LYS B N 12
ATOM 13244 C CA . LYS B 2 9 ? -0.796 -6.859 -4.369 1.00 2.57 9 LYS B CA 12
ATOM 13245 C C . LYS B 2 9 ? 0.254 -7.716 -5.082 1.00 1.88 9 LYS B C 12
ATOM 13246 O O . LYS B 2 9 ? -0.086 -8.571 -5.900 1.00 1.98 9 LYS B O 12
ATOM 13265 N N . ARG B 2 10 ? 1.532 -7.483 -4.775 1.00 1.72 10 ARG B N 12
ATOM 13266 C CA . ARG B 2 10 ? 2.614 -8.259 -5.377 1.00 1.51 10 ARG B CA 12
ATOM 13267 C C . ARG B 2 10 ? 3.343 -9.067 -4.306 1.00 1.39 10 ARG B C 12
ATOM 13268 O O . ARG B 2 10 ? 3.943 -10.101 -4.596 1.00 1.77 10 ARG B O 12
ATOM 13289 N N . LYS B 2 11 ? 3.284 -8.587 -3.068 1.00 1.29 11 LYS B N 12
ATOM 13290 C CA . LYS B 2 11 ? 3.920 -9.260 -1.947 1.00 1.35 11 LYS B CA 12
ATOM 13291 C C . LYS B 2 11 ? 5.361 -9.636 -2.266 1.00 1.21 11 LYS B C 12
ATOM 13292 O O . LYS B 2 11 ? 5.658 -10.791 -2.573 1.00 1.55 11 LYS B O 12
ATOM 13311 N N . ALA B 2 12 ? 6.251 -8.655 -2.193 1.00 0.95 12 ALA B N 12
ATOM 13312 C CA . ALA B 2 12 ? 7.663 -8.891 -2.453 1.00 1.15 12 ALA B CA 12
ATOM 13313 C C . ALA B 2 12 ? 8.290 -9.639 -1.286 1.00 1.48 12 ALA B C 12
ATOM 13314 O O . ALA B 2 12 ? 9.257 -10.383 -1.452 1.00 2.05 12 ALA B O 12
ATOM 13321 N N . ASP B 2 13 ? 7.727 -9.430 -0.100 1.00 1.42 13 ASP B N 12
ATOM 13322 C CA . ASP B 2 13 ? 8.211 -10.078 1.108 1.00 1.79 13 ASP B CA 12
ATOM 13323 C C . ASP B 2 13 ? 7.191 -11.097 1.611 1.00 1.88 13 ASP B C 12
ATOM 13324 O O . ASP B 2 13 ? 6.923 -11.192 2.808 1.00 2.28 13 ASP B O 12
ATOM 13333 N N . SER B 2 14 ? 6.621 -11.855 0.681 1.00 2.21 14 SER B N 12
ATOM 13334 C CA . SER B 2 14 ? 5.632 -12.870 1.020 1.00 2.81 14 SER B CA 12
ATOM 13335 C C . SER B 2 14 ? 6.194 -13.859 2.036 1.00 3.10 14 SER B C 12
ATOM 13336 O O . SER B 2 14 ? 6.044 -13.607 3.250 1.00 3.52 14 SER B O 12
ATOM 13345 N N . GLY A 1 1 ? 8.931 3.565 -6.312 1.00 2.97 1 GLY A N 13
ATOM 13346 C CA . GLY A 1 1 ? 10.414 3.595 -6.450 1.00 2.83 1 GLY A CA 13
ATOM 13347 C C . GLY A 1 1 ? 11.044 4.802 -5.775 1.00 2.42 1 GLY A C 13
ATOM 13348 O O . GLY A 1 1 ? 12.049 5.328 -6.250 1.00 2.48 1 GLY A O 13
ATOM 13354 N N . SER A 1 2 ? 10.455 5.237 -4.663 1.00 2.16 2 SER A N 13
ATOM 13355 C CA . SER A 1 2 ? 10.964 6.391 -3.926 1.00 2.05 2 SER A CA 13
ATOM 13356 C C . SER A 1 2 ? 10.114 6.669 -2.696 1.00 1.75 2 SER A C 13
ATOM 13357 O O . SER A 1 2 ? 10.626 7.097 -1.661 1.00 1.62 2 SER A O 13
ATOM 13365 N N . GLN A 1 3 ? 8.816 6.425 -2.809 1.00 1.94 3 GLN A N 13
ATOM 13366 C CA . GLN A 1 3 ? 7.915 6.628 -1.698 1.00 1.65 3 GLN A CA 13
ATOM 13367 C C . GLN A 1 3 ? 7.850 5.363 -0.857 1.00 1.12 3 GLN A C 13
ATOM 13368 O O . GLN A 1 3 ? 7.845 4.254 -1.389 1.00 1.83 3 GLN A O 13
ATOM 13382 N N . VAL A 1 4 ? 7.799 5.533 0.453 1.00 0.52 4 VAL A N 13
ATOM 13383 C CA . VAL A 1 4 ? 7.761 4.398 1.356 1.00 1.23 4 VAL A CA 13
ATOM 13384 C C . VAL A 1 4 ? 6.328 3.966 1.606 1.00 1.08 4 VAL A C 13
ATOM 13385 O O . VAL A 1 4 ? 5.878 3.896 2.749 1.00 1.66 4 VAL A O 13
ATOM 13398 N N . PHE A 1 5 ? 5.612 3.678 0.522 1.00 0.41 5 PHE A N 13
ATOM 13399 C CA . PHE A 1 5 ? 4.229 3.235 0.622 1.00 0.40 5 PHE A CA 13
ATOM 13400 C C . PHE A 1 5 ? 3.588 3.102 -0.766 1.00 0.40 5 PHE A C 13
ATOM 13401 O O . PHE A 1 5 ? 4.162 3.520 -1.771 1.00 0.65 5 PHE A O 13
ATOM 13418 N N . GLU A 1 6 ? 2.395 2.513 -0.801 1.00 0.26 6 GLU A N 13
ATOM 13419 C CA . GLU A 1 6 ? 1.645 2.315 -2.034 1.00 0.29 6 GLU A CA 13
ATOM 13420 C C . GLU A 1 6 ? 0.155 2.316 -1.729 1.00 0.27 6 GLU A C 13
ATOM 13421 O O . GLU A 1 6 ? -0.262 1.837 -0.676 1.00 0.32 6 GLU A O 13
ATOM 13433 N N . TYR A 1 7 ? -0.650 2.835 -2.646 1.00 0.26 7 TYR A N 13
ATOM 13434 C CA . TYR A 1 7 ? -2.075 2.901 -2.424 1.00 0.26 7 TYR A CA 13
ATOM 13435 C C . TYR A 1 7 ? -2.812 1.669 -2.931 1.00 0.24 7 TYR A C 13
ATOM 13436 O O . TYR A 1 7 ? -2.926 1.443 -4.136 1.00 0.32 7 TYR A O 13
ATOM 13454 N N . ALA A 1 8 ? -3.310 0.877 -1.986 1.00 0.23 8 ALA A N 13
ATOM 13455 C CA . ALA A 1 8 ? -4.077 -0.319 -2.302 1.00 0.26 8 ALA A CA 13
ATOM 13456 C C . ALA A 1 8 ? -5.557 0.036 -2.324 1.00 0.28 8 ALA A C 13
ATOM 13457 O O . ALA A 1 8 ? -6.370 -0.609 -1.664 1.00 0.38 8 ALA A O 13
ATOM 13464 N N . GLU A 1 9 ? -5.899 1.067 -3.091 1.00 0.25 9 GLU A N 13
ATOM 13465 C CA . GLU A 1 9 ? -7.261 1.548 -3.162 1.00 0.32 9 GLU A CA 13
ATOM 13466 C C . GLU A 1 9 ? -7.881 1.380 -4.526 1.00 0.33 9 GLU A C 13
ATOM 13467 O O . GLU A 1 9 ? -7.203 1.260 -5.546 1.00 0.44 9 GLU A O 13
ATOM 13479 N N . VAL A 1 10 ? -9.200 1.381 -4.501 1.00 0.24 10 VAL A N 13
ATOM 13480 C CA . VAL A 1 10 ? -9.982 1.241 -5.692 1.00 0.27 10 VAL A CA 13
ATOM 13481 C C . VAL A 1 10 ? -10.364 2.606 -6.245 1.00 0.27 10 VAL A C 13
ATOM 13482 O O . VAL A 1 10 ? -10.420 2.804 -7.459 1.00 0.35 10 VAL A O 13
ATOM 13495 N N . ASP A 1 11 ? -10.632 3.544 -5.344 1.00 0.23 11 ASP A N 13
ATOM 13496 C CA . ASP A 1 11 ? -10.960 4.908 -5.740 1.00 0.26 11 ASP A CA 13
ATOM 13497 C C . ASP A 1 11 ? -10.320 5.951 -4.818 1.00 0.24 11 ASP A C 13
ATOM 13498 O O . ASP A 1 11 ? -9.863 6.995 -5.285 1.00 0.28 11 ASP A O 13
ATOM 13507 N N . GLU A 1 12 ? -10.284 5.674 -3.513 1.00 0.21 12 GLU A N 13
ATOM 13508 C CA . GLU A 1 12 ? -9.749 6.652 -2.553 1.00 0.23 12 GLU A CA 13
ATOM 13509 C C . GLU A 1 12 ? -9.240 6.007 -1.265 1.00 0.23 12 GLU A C 13
ATOM 13510 O O . GLU A 1 12 ? -9.712 4.953 -0.869 1.00 0.29 12 GLU A O 13
ATOM 13522 N N . ILE A 1 13 ? -8.304 6.675 -0.595 1.00 0.22 13 ILE A N 13
ATOM 13523 C CA . ILE A 1 13 ? -7.737 6.161 0.653 1.00 0.22 13 ILE A CA 13
ATOM 13524 C C . ILE A 1 13 ? -7.814 7.220 1.757 1.00 0.27 13 ILE A C 13
ATOM 13525 O O . ILE A 1 13 ? -8.489 8.240 1.607 1.00 0.34 13 ILE A O 13
ATOM 13541 N N . VAL A 1 14 ? -7.119 6.967 2.862 1.00 0.25 14 VAL A N 13
ATOM 13542 C CA . VAL A 1 14 ? -7.086 7.900 3.983 1.00 0.30 14 VAL A CA 13
ATOM 13543 C C . VAL A 1 14 ? -5.762 7.780 4.729 1.00 0.27 14 VAL A C 13
ATOM 13544 O O . VAL A 1 14 ? -5.019 8.753 4.858 1.00 0.30 14 VAL A O 13
ATOM 13557 N N . GLU A 1 15 ? -5.478 6.580 5.218 1.00 0.28 15 GLU A N 13
ATOM 13558 C CA . GLU A 1 15 ? -4.233 6.324 5.936 1.00 0.27 15 GLU A CA 13
ATOM 13559 C C . GLU A 1 15 ? -3.185 5.784 4.970 1.00 0.26 15 GLU A C 13
ATOM 13560 O O . GLU A 1 15 ? -3.483 4.924 4.153 1.00 0.48 15 GLU A O 13
ATOM 13572 N N . LYS A 1 16 ? -1.963 6.295 5.050 1.00 0.20 16 LYS A N 13
ATOM 13573 C CA . LYS A 1 16 ? -0.905 5.846 4.147 1.00 0.23 16 LYS A CA 13
ATOM 13574 C C . LYS A 1 16 ? 0.484 5.964 4.789 1.00 0.25 16 LYS A C 13
ATOM 13575 O O . LYS A 1 16 ? 1.131 7.004 4.672 1.00 0.35 16 LYS A O 13
ATOM 13594 N N . ARG A 1 17 ? 0.948 4.913 5.462 1.00 0.22 17 ARG A N 13
ATOM 13595 C CA . ARG A 1 17 ? 2.262 4.953 6.103 1.00 0.31 17 ARG A CA 13
ATOM 13596 C C . ARG A 1 17 ? 2.863 3.557 6.233 1.00 0.30 17 ARG A C 13
ATOM 13597 O O . ARG A 1 17 ? 2.608 2.862 7.215 1.00 0.33 17 ARG A O 13
ATOM 13618 N N . GLY A 1 18 ? 3.660 3.137 5.253 1.00 0.29 18 GLY A N 13
ATOM 13619 C CA . GLY A 1 18 ? 4.238 1.812 5.334 1.00 0.28 18 GLY A CA 13
ATOM 13620 C C . GLY A 1 18 ? 5.554 1.647 4.609 1.00 0.32 18 GLY A C 13
ATOM 13621 O O . GLY A 1 18 ? 6.454 2.480 4.714 1.00 0.41 18 GLY A O 13
ATOM 13625 N N . LYS A 1 19 ? 5.643 0.545 3.868 1.00 0.30 19 LYS A N 13
ATOM 13626 C CA . LYS A 1 19 ? 6.825 0.188 3.112 1.00 0.36 19 LYS A CA 13
ATOM 13627 C C . LYS A 1 19 ? 6.538 0.307 1.612 1.00 0.45 19 LYS A C 13
ATOM 13628 O O . LYS A 1 19 ? 6.178 1.369 1.143 1.00 0.76 19 LYS A O 13
ATOM 13647 N N . GLY A 1 20 ? 6.703 -0.766 0.852 1.00 0.47 20 GLY A N 13
ATOM 13648 C CA . GLY A 1 20 ? 6.390 -0.719 -0.548 1.00 0.51 20 GLY A CA 13
ATOM 13649 C C . GLY A 1 20 ? 4.979 -1.182 -0.722 1.00 0.42 20 GLY A C 13
ATOM 13650 O O . GLY A 1 20 ? 4.199 -0.634 -1.497 1.00 0.48 20 GLY A O 13
ATOM 13654 N N . LYS A 1 21 ? 4.679 -2.223 0.032 1.00 0.33 21 LYS A N 13
ATOM 13655 C CA . LYS A 1 21 ? 3.360 -2.814 0.072 1.00 0.33 21 LYS A CA 13
ATOM 13656 C C . LYS A 1 21 ? 2.952 -3.134 1.522 1.00 0.27 21 LYS A C 13
ATOM 13657 O O . LYS A 1 21 ? 1.861 -3.642 1.758 1.00 0.32 21 LYS A O 13
ATOM 13676 N N . ASP A 1 22 ? 3.809 -2.787 2.501 1.00 0.21 22 ASP A N 13
ATOM 13677 C CA . ASP A 1 22 ? 3.529 -3.057 3.906 1.00 0.23 22 ASP A CA 13
ATOM 13678 C C . ASP A 1 22 ? 2.735 -1.931 4.542 1.00 0.21 22 ASP A C 13
ATOM 13679 O O . ASP A 1 22 ? 2.573 -1.873 5.759 1.00 0.26 22 ASP A O 13
ATOM 13688 N N . VAL A 1 23 ? 2.263 -1.040 3.709 1.00 0.17 23 VAL A N 13
ATOM 13689 C CA . VAL A 1 23 ? 1.497 0.096 4.138 1.00 0.18 23 VAL A CA 13
ATOM 13690 C C . VAL A 1 23 ? 0.007 -0.196 4.146 1.00 0.16 23 VAL A C 13
ATOM 13691 O O . VAL A 1 23 ? -0.484 -1.026 3.381 1.00 0.18 23 VAL A O 13
ATOM 13704 N N . GLU A 1 24 ? -0.709 0.524 4.988 1.00 0.18 24 GLU A N 13
ATOM 13705 C CA . GLU A 1 24 ? -2.146 0.353 5.097 1.00 0.22 24 GLU A CA 13
ATOM 13706 C C . GLU A 1 24 ? -2.866 1.526 4.444 1.00 0.24 24 GLU A C 13
ATOM 13707 O O . GLU A 1 24 ? -2.740 2.668 4.887 1.00 0.48 24 GLU A O 13
ATOM 13719 N N . TYR A 1 25 ? -3.619 1.241 3.394 1.00 0.18 25 TYR A N 13
ATOM 13720 C CA . TYR A 1 25 ? -4.354 2.266 2.680 1.00 0.22 25 TYR A CA 13
ATOM 13721 C C . TYR A 1 25 ? -5.844 1.978 2.725 1.00 0.30 25 TYR A C 13
ATOM 13722 O O . TYR A 1 25 ? -6.262 0.826 2.721 1.00 0.65 25 TYR A O 13
ATOM 13740 N N . LEU A 1 26 ? -6.640 3.030 2.743 1.00 0.19 26 LEU A N 13
ATOM 13741 C CA . LEU A 1 26 ? -8.079 2.893 2.774 1.00 0.19 26 LEU A CA 13
ATOM 13742 C C . LEU A 1 26 ? -8.585 2.811 1.353 1.00 0.17 26 LEU A C 13
ATOM 13743 O O . LEU A 1 26 ? -7.908 3.258 0.432 1.00 0.17 26 LEU A O 13
ATOM 13759 N N . VAL A 1 27 ? -9.752 2.231 1.152 1.00 0.18 27 VAL A N 13
ATOM 13760 C CA . VAL A 1 27 ? -10.266 2.127 -0.197 1.00 0.18 27 VAL A CA 13
ATOM 13761 C C . VAL A 1 27 ? -11.765 2.352 -0.299 1.00 0.18 27 VAL A C 13
ATOM 13762 O O . VAL A 1 27 ? -12.569 1.575 0.212 1.00 0.22 27 VAL A O 13
ATOM 13775 N N . ARG A 1 28 ? -12.124 3.441 -0.954 1.00 0.16 28 ARG A N 13
ATOM 13776 C CA . ARG A 1 28 ? -13.512 3.724 -1.221 1.00 0.18 28 ARG A CA 13
ATOM 13777 C C . ARG A 1 28 ? -13.834 3.003 -2.494 1.00 0.16 28 ARG A C 13
ATOM 13778 O O . ARG A 1 28 ? -13.934 3.608 -3.560 1.00 0.20 28 ARG A O 13
ATOM 13799 N N . TRP A 1 29 ? -13.985 1.692 -2.349 1.00 0.19 29 TRP A N 13
ATOM 13800 C CA . TRP A 1 29 ? -14.251 0.781 -3.451 1.00 0.25 29 TRP A CA 13
ATOM 13801 C C . TRP A 1 29 ? -14.949 1.465 -4.607 1.00 0.25 29 TRP A C 13
ATOM 13802 O O . TRP A 1 29 ? -16.168 1.578 -4.630 1.00 0.30 29 TRP A O 13
ATOM 13823 N N . LYS A 1 30 ? -14.130 1.989 -5.523 1.00 0.25 30 LYS A N 13
ATOM 13824 C CA . LYS A 1 30 ? -14.629 2.664 -6.741 1.00 0.30 30 LYS A CA 13
ATOM 13825 C C . LYS A 1 30 ? -15.985 2.108 -7.196 1.00 0.36 30 LYS A C 13
ATOM 13826 O O . LYS A 1 30 ? -16.829 2.846 -7.701 1.00 0.42 30 LYS A O 13
ATOM 13845 N N . ASP A 1 31 ? -16.174 0.802 -7.022 1.00 0.39 31 ASP A N 13
ATOM 13846 C CA . ASP A 1 31 ? -17.428 0.149 -7.381 1.00 0.48 31 ASP A CA 13
ATOM 13847 C C . ASP A 1 31 ? -18.078 -0.445 -6.133 1.00 0.45 31 ASP A C 13
ATOM 13848 O O . ASP A 1 31 ? -18.393 -1.635 -6.088 1.00 0.52 31 ASP A O 13
ATOM 13857 N N . GLY A 1 32 ? -18.275 0.399 -5.123 1.00 0.39 32 GLY A N 13
ATOM 13858 C CA . GLY A 1 32 ? -18.860 -0.047 -3.873 1.00 0.40 32 GLY A CA 13
ATOM 13859 C C . GLY A 1 32 ? -19.644 1.042 -3.166 1.00 0.42 32 GLY A C 13
ATOM 13860 O O . GLY A 1 32 ? -20.054 2.026 -3.781 1.00 0.59 32 GLY A O 13
ATOM 13864 N N . GLY A 1 33 ? -19.856 0.852 -1.868 1.00 0.43 33 GLY A N 13
ATOM 13865 C CA . GLY A 1 33 ? -20.586 1.824 -1.078 1.00 0.48 33 GLY A CA 13
ATOM 13866 C C . GLY A 1 33 ? -20.149 1.824 0.374 1.00 0.46 33 GLY A C 13
ATOM 13867 O O . GLY A 1 33 ? -20.936 2.133 1.268 1.00 0.86 33 GLY A O 13
ATOM 13871 N N . ASP A 1 34 ? -18.888 1.470 0.608 1.00 0.45 34 ASP A N 13
ATOM 13872 C CA . ASP A 1 34 ? -18.345 1.423 1.961 1.00 0.40 34 ASP A CA 13
ATOM 13873 C C . ASP A 1 34 ? -16.885 1.870 1.977 1.00 0.38 34 ASP A C 13
ATOM 13874 O O . ASP A 1 34 ? -16.303 2.153 0.930 1.00 0.62 34 ASP A O 13
ATOM 13883 N N . CYS A 1 35 ? -16.301 1.933 3.169 1.00 0.40 35 CYS A N 13
ATOM 13884 C CA . CYS A 1 35 ? -14.908 2.345 3.321 1.00 0.44 35 CYS A CA 13
ATOM 13885 C C . CYS A 1 35 ? -14.185 1.453 4.325 1.00 0.39 35 CYS A C 13
ATOM 13886 O O . CYS A 1 35 ? -14.630 1.293 5.461 1.0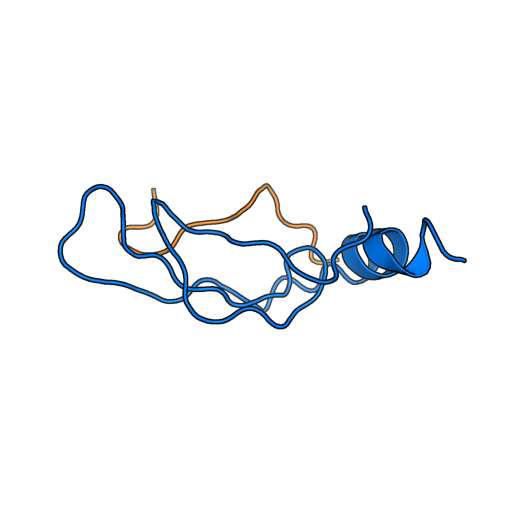0 0.61 35 CYS A O 13
ATOM 13894 N N . GLU A 1 36 ? -13.067 0.874 3.897 1.00 0.32 36 GLU A N 13
ATOM 13895 C CA . GLU A 1 36 ? -12.284 -0.005 4.761 1.00 0.43 36 GLU A CA 13
ATOM 13896 C C . GLU A 1 36 ? -10.789 0.177 4.514 1.00 0.34 36 GLU A C 13
ATOM 13897 O O . GLU A 1 36 ? -10.381 0.749 3.503 1.00 0.36 36 GLU A O 13
ATOM 13909 N N . TRP A 1 37 ? -9.975 -0.313 5.446 1.00 0.40 37 TRP A N 13
ATOM 13910 C CA . TRP A 1 37 ? -8.527 -0.203 5.336 1.00 0.33 37 TRP A CA 13
ATOM 13911 C C . TRP A 1 37 ? -7.919 -1.452 4.715 1.00 0.35 37 TRP A C 13
ATOM 13912 O O . TRP A 1 37 ? -8.410 -2.563 4.915 1.00 0.46 37 TRP A O 13
ATOM 13933 N N . VAL A 1 38 ? -6.842 -1.260 3.962 1.00 0.28 38 VAL A N 13
ATOM 13934 C CA . VAL A 1 38 ? -6.146 -2.370 3.331 1.00 0.37 38 VAL A CA 13
ATOM 13935 C C . VAL A 1 38 ? -5.074 -2.905 4.267 1.00 0.36 38 VAL A C 13
ATOM 13936 O O . VAL A 1 38 ? -4.663 -2.223 5.206 1.00 0.31 38 VAL A O 13
ATOM 13949 N N . LYS A 1 39 ? -4.622 -4.123 4.014 1.00 0.46 39 LYS A N 13
ATOM 13950 C CA . LYS A 1 39 ? -3.616 -4.741 4.860 1.00 0.48 39 LYS A CA 13
ATOM 13951 C C . LYS A 1 39 ? -2.265 -4.050 4.763 1.00 0.38 39 LYS A C 13
ATOM 13952 O O . LYS A 1 39 ? -1.583 -4.119 3.741 1.00 0.45 39 LYS A O 13
ATOM 13971 N N . GLY A 1 40 ? -1.891 -3.383 5.851 1.00 0.32 40 GLY A N 13
ATOM 13972 C CA . GLY A 1 40 ? -0.616 -2.699 5.911 1.00 0.27 40 GLY A CA 13
ATOM 13973 C C . GLY A 1 40 ? 0.434 -3.522 6.621 1.00 0.28 40 GLY A C 13
ATOM 13974 O O . GLY A 1 40 ? 1.222 -3.000 7.410 1.00 0.35 40 GLY A O 13
ATOM 13978 N N . VAL A 1 41 ? 0.427 -4.819 6.351 1.00 0.29 41 VAL A N 13
ATOM 13979 C CA . VAL A 1 41 ? 1.393 -5.732 6.942 1.00 0.39 41 VAL A CA 13
ATOM 13980 C C . VAL A 1 41 ? 2.256 -6.372 5.859 1.00 0.38 41 VAL A C 13
ATOM 13981 O O . VAL A 1 41 ? 3.083 -7.236 6.148 1.00 0.45 41 VAL A O 13
ATOM 13994 N N . HIS A 1 42 ? 2.067 -5.946 4.608 1.00 0.35 42 HIS A N 13
ATOM 13995 C CA . HIS A 1 42 ? 2.825 -6.509 3.503 1.00 0.40 42 HIS A CA 13
ATOM 13996 C C . HIS A 1 42 ? 4.251 -6.022 3.521 1.00 0.36 42 HIS A C 13
ATOM 13997 O O . HIS A 1 42 ? 4.655 -5.174 2.727 1.00 0.31 42 HIS A O 13
ATOM 14012 N N . VAL A 1 43 ? 5.000 -6.618 4.441 1.00 0.43 43 VAL A N 13
ATOM 14013 C CA . VAL A 1 43 ? 6.405 -6.303 4.655 1.00 0.44 43 VAL A CA 13
ATOM 14014 C C . VAL A 1 43 ? 7.264 -6.525 3.426 1.00 0.44 43 VAL A C 13
ATOM 14015 O O . VAL A 1 43 ? 8.057 -7.464 3.357 1.00 0.54 43 VAL A O 13
ATOM 14028 N N . ALA A 1 44 ? 7.095 -5.646 2.455 1.00 0.36 44 ALA A N 13
ATOM 14029 C CA . ALA A 1 44 ? 7.894 -5.683 1.249 1.00 0.42 44 ALA A CA 13
ATOM 14030 C C . ALA A 1 44 ? 9.101 -4.780 1.442 1.00 0.41 44 ALA A C 13
ATOM 14031 O O . ALA A 1 44 ? 9.405 -3.929 0.606 1.00 0.45 44 ALA A O 13
ATOM 14038 N N . GLU A 1 45 ? 9.785 -4.984 2.567 1.00 0.43 45 GLU A N 13
ATOM 14039 C CA . GLU A 1 45 ? 10.957 -4.190 2.931 1.00 0.49 45 GLU A CA 13
ATOM 14040 C C . GLU A 1 45 ? 11.861 -3.970 1.731 1.00 0.53 45 GLU A C 13
ATOM 14041 O O . GLU A 1 45 ? 12.541 -2.952 1.627 1.00 0.62 45 GLU A O 13
ATOM 14053 N N . ASP A 1 46 ? 11.852 -4.929 0.824 1.00 0.54 46 ASP A N 13
ATOM 14054 C CA . ASP A 1 46 ? 12.666 -4.839 -0.382 1.00 0.62 46 ASP A CA 13
ATOM 14055 C C . ASP A 1 46 ? 12.143 -3.735 -1.282 1.00 0.65 46 ASP A C 13
ATOM 14056 O O . ASP A 1 46 ? 12.910 -2.914 -1.784 1.00 0.75 46 ASP A O 13
ATOM 14065 N N . VAL A 1 47 ? 10.830 -3.712 -1.472 1.00 0.62 47 VAL A N 13
ATOM 14066 C CA . VAL A 1 47 ? 10.209 -2.697 -2.302 1.00 0.72 47 VAL A CA 13
ATOM 14067 C C . VAL A 1 47 ? 10.530 -1.315 -1.750 1.00 0.75 47 VAL A C 13
ATOM 14068 O O . VAL A 1 47 ? 10.886 -0.425 -2.487 1.00 0.88 47 VAL A O 13
ATOM 14081 N N . ALA A 1 48 ? 10.406 -1.194 -0.434 1.00 0.68 48 ALA A N 13
ATOM 14082 C CA . ALA A 1 48 ? 10.673 0.026 0.334 1.00 0.77 48 ALA A CA 13
ATOM 14083 C C . ALA A 1 48 ? 12.156 0.374 0.326 1.00 0.86 48 ALA A C 13
ATOM 14084 O O . ALA A 1 48 ? 12.546 1.450 -0.124 1.00 0.99 48 ALA A O 13
ATOM 14091 N N . LYS A 1 49 ? 12.982 -0.543 0.828 1.00 0.81 49 LYS A N 13
ATOM 14092 C CA . LYS A 1 49 ? 14.420 -0.314 0.871 1.00 0.92 49 LYS A CA 13
ATOM 14093 C C . LYS A 1 49 ? 14.935 -0.017 -0.526 1.00 0.98 49 LYS A C 13
ATOM 14094 O O . LYS A 1 49 ? 15.894 0.733 -0.706 1.00 1.11 49 LYS A O 13
ATOM 14113 N N . ASP A 1 50 ? 14.300 -0.622 -1.514 1.00 0.91 50 ASP A N 13
ATOM 14114 C CA . ASP A 1 50 ? 14.678 -0.403 -2.896 1.00 1.00 50 ASP A CA 13
ATOM 14115 C C . ASP A 1 50 ? 13.867 0.743 -3.501 1.00 1.12 50 ASP A C 13
ATOM 14116 O O . ASP A 1 50 ? 14.243 1.307 -4.529 1.00 1.28 50 ASP A O 13
ATOM 14125 N N . TYR A 1 51 ? 12.749 1.084 -2.859 1.00 1.07 51 TYR A N 13
ATOM 14126 C CA . TYR A 1 51 ? 11.903 2.157 -3.340 1.00 1.22 51 TYR A CA 13
ATOM 14127 C C . TYR A 1 51 ? 12.551 3.490 -3.040 1.00 1.37 51 TYR A C 13
ATOM 14128 O O . TYR A 1 51 ? 12.907 4.252 -3.938 1.00 1.51 51 TYR A O 13
ATOM 14146 N N . GLU A 1 52 ? 12.714 3.739 -1.746 1.00 1.35 52 GLU A N 13
ATOM 14147 C CA . GLU A 1 52 ? 13.292 4.981 -1.265 1.00 1.51 52 GLU A CA 13
ATOM 14148 C C . GLU A 1 52 ? 14.805 4.867 -1.112 1.00 1.55 52 GLU A C 13
ATOM 14149 O O . GLU A 1 52 ? 15.558 5.708 -1.606 1.00 1.70 52 GLU A O 13
ATOM 14161 N N . ASP A 1 53 ? 15.241 3.818 -0.423 1.00 1.43 53 ASP A N 13
ATOM 14162 C CA . ASP A 1 53 ? 16.658 3.589 -0.185 1.00 1.48 53 ASP A CA 13
ATOM 14163 C C . ASP A 1 53 ? 17.356 3.091 -1.447 1.00 1.47 53 ASP A C 13
ATOM 14164 O O . ASP A 1 53 ? 18.575 3.197 -1.573 1.00 1.59 53 ASP A O 13
ATOM 14173 N N . GLY A 1 54 ? 16.579 2.546 -2.378 1.00 1.36 54 GLY A N 13
ATOM 14174 C CA . GLY A 1 54 ? 17.148 2.053 -3.618 1.00 1.37 54 GLY A CA 13
ATOM 14175 C C . GLY A 1 54 ? 17.704 3.174 -4.474 1.00 1.49 54 GLY A C 13
ATOM 14176 O O . GLY A 1 54 ? 18.789 3.054 -5.041 1.00 1.61 54 GLY A O 13
ATOM 14180 N N . LEU A 1 55 ? 16.953 4.268 -4.569 1.00 1.49 55 LEU A N 13
ATOM 14181 C CA . LEU A 1 55 ? 17.379 5.422 -5.352 1.00 1.63 55 LEU A CA 13
ATOM 14182 C C . LEU A 1 55 ? 18.330 6.295 -4.543 1.00 1.70 55 LEU A C 13
ATOM 14183 O O . LEU A 1 55 ? 19.487 6.482 -4.918 1.00 1.78 55 LEU A O 13
ATOM 14199 N N . GLU A 1 56 ? 17.835 6.826 -3.429 1.00 1.70 56 GLU A N 13
ATOM 14200 C CA . GLU A 1 56 ? 18.646 7.672 -2.562 1.00 1.80 56 GLU A CA 13
ATOM 14201 C C . GLU A 1 56 ? 19.405 6.827 -1.546 1.00 1.75 56 GLU A C 13
ATOM 14202 O O . GLU A 1 56 ? 19.211 6.963 -0.339 1.00 1.78 56 GLU A O 13
ATOM 14214 N N . TYR A 1 57 ? 20.271 5.953 -2.048 1.00 1.71 57 TYR A N 13
ATOM 14215 C CA . TYR A 1 57 ? 21.063 5.077 -1.192 1.00 1.68 57 TYR A CA 13
ATOM 14216 C C . TYR A 1 57 ? 22.276 5.814 -0.634 1.00 1.81 57 TYR A C 13
ATOM 14217 O O . TYR A 1 57 ? 22.158 6.404 0.461 1.00 2.23 57 TYR A O 13
ATOM 14236 N N . ALA B 2 1 ? -15.297 -10.781 4.646 1.00 5.20 1 ALA B N 13
ATOM 14237 C CA . ALA B 2 1 ? -15.286 -10.033 3.363 1.00 4.69 1 ALA B CA 13
ATOM 14238 C C . ALA B 2 1 ? -15.299 -8.526 3.607 1.00 3.91 1 ALA B C 13
ATOM 14239 O O . ALA B 2 1 ? -16.362 -7.922 3.751 1.00 3.61 1 ALA B O 13
ATOM 14248 N N . PRO B 2 2 ? -14.110 -7.899 3.658 1.00 3.99 2 PRO B N 13
ATOM 14249 C CA . PRO B 2 2 ? -13.983 -6.455 3.889 1.00 3.65 2 PRO B CA 13
ATOM 14250 C C . PRO B 2 2 ? -14.391 -5.629 2.670 1.00 2.77 2 PRO B C 13
ATOM 14251 O O . PRO B 2 2 ? -13.696 -5.628 1.654 1.00 2.79 2 PRO B O 13
ATOM 14262 N N . PRO B 2 3 ? -15.527 -4.914 2.753 1.00 2.55 3 PRO B N 13
ATOM 14263 C CA . PRO B 2 3 ? -16.016 -4.079 1.650 1.00 2.38 3 PRO B CA 13
ATOM 14264 C C . PRO B 2 3 ? -15.205 -2.797 1.493 1.00 2.11 3 PRO B C 13
ATOM 14265 O O . PRO B 2 3 ? -15.732 -1.696 1.650 1.00 2.74 3 PRO B O 13
ATOM 14276 N N . GLY B 2 4 ? -13.922 -2.946 1.182 1.00 1.73 4 GLY B N 13
ATOM 14277 C CA . GLY B 2 4 ? -13.062 -1.788 1.010 1.00 1.69 4 GLY B CA 13
ATOM 14278 C C . GLY B 2 4 ? -11.591 -2.155 0.977 1.00 1.53 4 GLY B C 13
ATOM 14279 O O . GLY B 2 4 ? -10.869 -1.949 1.952 1.00 2.11 4 GLY B O 13
ATOM 14283 N N . THR B 2 5 ? -11.148 -2.700 -0.151 1.00 1.20 5 THR B N 13
ATOM 14284 C CA . THR B 2 5 ? -9.755 -3.100 -0.308 1.00 1.17 5 THR B CA 13
ATOM 14285 C C . THR B 2 5 ? -9.312 -3.040 -1.767 1.00 1.11 5 THR B C 13
ATOM 14286 O O . THR B 2 5 ? -10.133 -2.935 -2.677 1.00 1.30 5 THR B O 13
ATOM 14297 N N . ALA B 2 6 ? -8.001 -3.110 -1.973 1.00 1.15 6 ALA B N 13
ATOM 14298 C CA . ALA B 2 6 ? -7.426 -3.076 -3.312 1.00 1.27 6 ALA B CA 13
ATOM 14299 C C . ALA B 2 6 ? -5.997 -3.608 -3.287 1.00 1.57 6 ALA B C 13
ATOM 14300 O O . ALA B 2 6 ? -5.575 -4.217 -2.304 1.00 1.86 6 ALA B O 13
ATOM 14307 N N . ARG B 2 7 ? -5.252 -3.382 -4.364 1.00 2.16 7 ARG B N 13
ATOM 14308 C CA . ARG B 2 7 ? -3.874 -3.859 -4.438 1.00 2.49 7 ARG B CA 13
ATOM 14309 C C . ARG B 2 7 ? -3.036 -3.015 -5.392 1.00 1.97 7 ARG B C 13
ATOM 14310 O O . ARG B 2 7 ? -3.262 -3.011 -6.603 1.00 2.16 7 ARG B O 13
ATOM 14331 N N . ARG B 2 8 ? -2.066 -2.299 -4.831 1.00 1.65 8 ARG B N 13
ATOM 14332 C CA . ARG B 2 8 ? -1.177 -1.455 -5.615 1.00 1.81 8 ARG B CA 13
ATOM 14333 C C . ARG B 2 8 ? -0.425 -2.257 -6.674 1.00 2.34 8 ARG B C 13
ATOM 14334 O O . ARG B 2 8 ? -0.363 -1.854 -7.834 1.00 3.35 8 ARG B O 13
ATOM 14355 N N . LYS B 2 9 ? 0.148 -3.389 -6.275 1.00 1.97 9 LYS B N 13
ATOM 14356 C CA . LYS B 2 9 ? 0.900 -4.218 -7.207 1.00 2.57 9 LYS B CA 13
ATOM 14357 C C . LYS B 2 9 ? 0.853 -5.691 -6.804 1.00 1.88 9 LYS B C 13
ATOM 14358 O O . LYS B 2 9 ? 0.143 -6.065 -5.871 1.00 1.98 9 LYS B O 13
ATOM 14377 N N . ARG B 2 10 ? 1.615 -6.523 -7.512 1.00 1.72 10 ARG B N 13
ATOM 14378 C CA . ARG B 2 10 ? 1.669 -7.947 -7.219 1.00 1.51 10 ARG B CA 13
ATOM 14379 C C . ARG B 2 10 ? 2.019 -8.179 -5.756 1.00 1.39 10 ARG B C 13
ATOM 14380 O O . ARG B 2 10 ? 1.606 -9.170 -5.153 1.00 1.77 10 ARG B O 13
ATOM 14401 N N . LYS B 2 11 ? 2.785 -7.245 -5.197 1.00 1.29 11 LYS B N 13
ATOM 14402 C CA . LYS B 2 11 ? 3.233 -7.315 -3.809 1.00 1.35 11 LYS B CA 13
ATOM 14403 C C . LYS B 2 11 ? 4.475 -8.189 -3.694 1.00 1.21 11 LYS B C 13
ATOM 14404 O O . LYS B 2 11 ? 4.390 -9.416 -3.683 1.00 1.55 11 LYS B O 13
ATOM 14423 N N . ALA B 2 12 ? 5.629 -7.541 -3.611 1.00 0.95 12 ALA B N 13
ATOM 14424 C CA . ALA B 2 12 ? 6.902 -8.244 -3.497 1.00 1.15 12 ALA B CA 13
ATOM 14425 C C . ALA B 2 12 ? 6.854 -9.309 -2.405 1.00 1.48 12 ALA B C 13
ATOM 14426 O O . ALA B 2 12 ? 7.611 -10.280 -2.441 1.00 2.05 12 ALA B O 13
ATOM 14433 N N . ASP B 2 13 ? 5.964 -9.123 -1.435 1.00 1.42 13 ASP B N 13
ATOM 14434 C CA . ASP B 2 13 ? 5.825 -10.074 -0.339 1.00 1.79 13 ASP B CA 13
ATOM 14435 C C . ASP B 2 13 ? 4.511 -10.841 -0.449 1.00 1.88 13 ASP B C 13
ATOM 14436 O O . ASP B 2 13 ? 3.762 -10.953 0.521 1.00 2.28 13 ASP B O 13
ATOM 14445 N N . SER B 2 14 ? 4.238 -11.371 -1.638 1.00 2.21 14 SER B N 13
ATOM 14446 C CA . SER B 2 14 ? 3.015 -12.127 -1.877 1.00 2.81 14 SER B CA 13
ATOM 14447 C C . SER B 2 14 ? 3.121 -13.532 -1.292 1.00 3.10 14 SER B C 13
ATOM 14448 O O . SER B 2 14 ? 3.581 -14.440 -2.017 1.00 3.52 14 SER B O 13
ATOM 14457 N N . GLY A 1 1 ? 8.709 3.680 -6.318 1.00 2.97 1 GLY A N 14
ATOM 14458 C CA . GLY A 1 1 ? 10.188 3.761 -6.473 1.00 2.83 1 GLY A CA 14
ATOM 14459 C C . GLY A 1 1 ? 10.781 4.989 -5.805 1.00 2.42 1 GLY A C 14
ATOM 14460 O O . GLY A 1 1 ? 11.738 5.572 -6.312 1.00 2.48 1 GLY A O 14
ATOM 14466 N N . SER A 1 2 ? 10.217 5.379 -4.663 1.00 2.16 2 SER A N 14
ATOM 14467 C CA . SER A 1 2 ? 10.698 6.547 -3.931 1.00 2.05 2 SER A CA 14
ATOM 14468 C C . SER A 1 2 ? 9.860 6.795 -2.685 1.00 1.75 2 SER A C 14
ATOM 14469 O O . SER A 1 2 ? 10.371 7.253 -1.663 1.00 1.62 2 SER A O 14
ATOM 14477 N N . GLN A 1 3 ? 8.573 6.488 -2.771 1.00 1.94 3 GLN A N 14
ATOM 14478 C CA . GLN A 1 3 ? 7.681 6.664 -1.643 1.00 1.65 3 GLN A CA 14
ATOM 14479 C C . GLN A 1 3 ? 7.678 5.408 -0.787 1.00 1.12 3 GLN A C 14
ATOM 14480 O O . GLN A 1 3 ? 7.708 4.294 -1.305 1.00 1.83 3 GLN A O 14
ATOM 14494 N N . VAL A 1 4 ? 7.645 5.595 0.522 1.00 0.52 4 VAL A N 14
ATOM 14495 C CA . VAL A 1 4 ? 7.652 4.477 1.448 1.00 1.23 4 VAL A CA 14
ATOM 14496 C C . VAL A 1 4 ? 6.235 4.011 1.743 1.00 1.08 4 VAL A C 14
ATOM 14497 O O . VAL A 1 4 ? 5.852 3.836 2.899 1.00 1.66 4 VAL A O 14
ATOM 14510 N N . PHE A 1 5 ? 5.458 3.806 0.683 1.00 0.41 5 PHE A N 14
ATOM 14511 C CA . PHE A 1 5 ? 4.080 3.360 0.833 1.00 0.40 5 PHE A CA 14
ATOM 14512 C C . PHE A 1 5 ? 3.358 3.313 -0.515 1.00 0.40 5 PHE A C 14
ATOM 14513 O O . PHE A 1 5 ? 3.620 4.128 -1.400 1.00 0.65 5 PHE A O 14
ATOM 14530 N N . GLU A 1 6 ? 2.450 2.352 -0.660 1.00 0.26 6 GLU A N 14
ATOM 14531 C CA . GLU A 1 6 ? 1.672 2.205 -1.891 1.00 0.29 6 GLU A CA 14
ATOM 14532 C C . GLU A 1 6 ? 0.182 2.189 -1.594 1.00 0.27 6 GLU A C 14
ATOM 14533 O O . GLU A 1 6 ? -0.255 1.634 -0.591 1.00 0.32 6 GLU A O 14
ATOM 14545 N N . TYR A 1 7 ? -0.603 2.789 -2.476 1.00 0.26 7 TYR A N 14
ATOM 14546 C CA . TYR A 1 7 ? -2.032 2.830 -2.288 1.00 0.26 7 TYR A CA 14
ATOM 14547 C C . TYR A 1 7 ? -2.711 1.630 -2.916 1.00 0.24 7 TYR A C 14
ATOM 14548 O O . TYR A 1 7 ? -2.729 1.466 -4.136 1.00 0.32 7 TYR A O 14
ATOM 14566 N N . ALA A 1 8 ? -3.261 0.788 -2.057 1.00 0.23 8 ALA A N 14
ATOM 14567 C CA . ALA A 1 8 ? -3.962 -0.403 -2.495 1.00 0.26 8 ALA A CA 14
ATOM 14568 C C . ALA A 1 8 ? -5.462 -0.167 -2.434 1.00 0.28 8 ALA A C 14
ATOM 14569 O O . ALA A 1 8 ? -6.192 -0.909 -1.778 1.00 0.38 8 ALA A O 14
ATOM 14576 N N . GLU A 1 9 ? -5.920 0.876 -3.122 1.00 0.25 9 GLU A N 14
ATOM 14577 C CA . GLU A 1 9 ? -7.326 1.224 -3.116 1.00 0.32 9 GLU A CA 14
ATOM 14578 C C . GLU A 1 9 ? -7.953 1.123 -4.474 1.00 0.33 9 GLU A C 14
ATOM 14579 O O . GLU A 1 9 ? -7.280 1.039 -5.502 1.00 0.44 9 GLU A O 14
ATOM 14591 N N . VAL A 1 10 ? -9.265 1.127 -4.450 1.00 0.24 10 VAL A N 14
ATOM 14592 C CA . VAL A 1 10 ? -10.028 1.020 -5.650 1.00 0.27 10 VAL A CA 14
ATOM 14593 C C . VAL A 1 10 ? -10.338 2.385 -6.256 1.00 0.27 10 VAL A C 14
ATOM 14594 O O . VAL A 1 10 ? -10.434 2.519 -7.474 1.00 0.35 10 VAL A O 14
ATOM 14607 N N . ASP A 1 11 ? -10.455 3.402 -5.408 1.00 0.23 11 ASP A N 14
ATOM 14608 C CA . ASP A 1 11 ? -10.735 4.759 -5.882 1.00 0.26 11 ASP A CA 14
ATOM 14609 C C . ASP A 1 11 ? -10.140 5.831 -4.960 1.00 0.24 11 ASP A C 14
ATOM 14610 O O . ASP A 1 11 ? -9.684 6.872 -5.432 1.00 0.28 11 ASP A O 14
ATOM 14619 N N . GLU A 1 12 ? -10.139 5.582 -3.653 1.00 0.21 12 GLU A N 14
ATOM 14620 C CA . GLU A 1 12 ? -9.623 6.571 -2.701 1.00 0.23 12 GLU A CA 14
ATOM 14621 C C . GLU A 1 12 ? -9.094 5.917 -1.432 1.00 0.23 12 GLU A C 14
ATOM 14622 O O . GLU A 1 12 ? -9.364 4.754 -1.173 1.00 0.29 12 GLU A O 14
ATOM 14634 N N . ILE A 1 13 ? -8.339 6.674 -0.640 1.00 0.22 13 ILE A N 14
ATOM 14635 C CA . ILE A 1 13 ? -7.776 6.161 0.611 1.00 0.22 13 ILE A CA 14
ATOM 14636 C C . ILE A 1 13 ? -7.831 7.235 1.700 1.00 0.27 13 ILE A C 14
ATOM 14637 O O . ILE A 1 13 ? -8.454 8.282 1.523 1.00 0.34 13 ILE A O 14
ATOM 14653 N N . VAL A 1 14 ? -7.169 6.970 2.821 1.00 0.25 14 VAL A N 14
ATOM 14654 C CA . VAL A 1 14 ? -7.120 7.917 3.930 1.00 0.30 14 VAL A CA 14
ATOM 14655 C C . VAL A 1 14 ? -5.812 7.757 4.696 1.00 0.27 14 VAL A C 14
ATOM 14656 O O . VAL A 1 14 ? -5.086 8.725 4.919 1.00 0.30 14 VAL A O 14
ATOM 14669 N N . GLU A 1 15 ? -5.523 6.527 5.097 1.00 0.28 15 GLU A N 14
ATOM 14670 C CA . GLU A 1 15 ? -4.293 6.228 5.819 1.00 0.27 15 GLU A CA 14
ATOM 14671 C C . GLU A 1 15 ? -3.209 5.805 4.836 1.00 0.26 15 GLU A C 14
ATOM 14672 O O . GLU A 1 15 ? -3.480 5.076 3.890 1.00 0.48 15 GLU A O 14
ATOM 14684 N N . LYS A 1 16 ? -1.992 6.285 5.035 1.00 0.20 16 LYS A N 14
ATOM 14685 C CA . LYS A 1 16 ? -0.894 5.936 4.139 1.00 0.23 16 LYS A CA 14
ATOM 14686 C C . LYS A 1 16 ? 0.453 6.000 4.865 1.00 0.25 16 LYS A C 14
ATOM 14687 O O . LYS A 1 16 ? 1.104 7.045 4.873 1.00 0.35 16 LYS A O 14
ATOM 14706 N N . ARG A 1 17 ? 0.874 4.895 5.472 1.00 0.22 17 ARG A N 14
ATOM 14707 C CA . ARG A 1 17 ? 2.141 4.879 6.208 1.00 0.31 17 ARG A CA 14
ATOM 14708 C C . ARG A 1 17 ? 2.711 3.470 6.283 1.00 0.30 17 ARG A C 14
ATOM 14709 O O . ARG A 1 17 ? 2.397 2.724 7.211 1.00 0.33 17 ARG A O 14
ATOM 14730 N N . GLY A 1 18 ? 3.544 3.093 5.320 1.00 0.29 18 GLY A N 14
ATOM 14731 C CA . GLY A 1 18 ? 4.085 1.752 5.338 1.00 0.28 18 GLY A CA 14
ATOM 14732 C C . GLY A 1 18 ? 5.429 1.614 4.667 1.00 0.32 18 GLY A C 14
ATOM 14733 O O . GLY A 1 18 ? 6.356 2.382 4.921 1.00 0.41 18 GLY A O 14
ATOM 14737 N N . LYS A 1 19 ? 5.514 0.604 3.809 1.00 0.30 19 LYS A N 14
ATOM 14738 C CA . LYS A 1 19 ? 6.717 0.289 3.074 1.00 0.36 19 LYS A CA 14
ATOM 14739 C C . LYS A 1 19 ? 6.441 0.385 1.570 1.00 0.45 19 LYS A C 14
ATOM 14740 O O . LYS A 1 19 ? 6.030 1.431 1.087 1.00 0.76 19 LYS A O 14
ATOM 14759 N N . GLY A 1 20 ? 6.669 -0.686 0.825 1.00 0.47 20 GLY A N 14
ATOM 14760 C CA . GLY A 1 20 ? 6.374 -0.675 -0.578 1.00 0.51 20 GLY A CA 14
ATOM 14761 C C . GLY A 1 20 ? 4.996 -1.221 -0.775 1.00 0.42 20 GLY A C 14
ATOM 14762 O O . GLY A 1 20 ? 4.221 -0.753 -1.604 1.00 0.48 20 GLY A O 14
ATOM 14766 N N . LYS A 1 21 ? 4.724 -2.245 0.013 1.00 0.33 21 LYS A N 14
ATOM 14767 C CA . LYS A 1 21 ? 3.434 -2.903 0.025 1.00 0.33 21 LYS A CA 14
ATOM 14768 C C . LYS A 1 21 ? 2.975 -3.202 1.465 1.00 0.27 21 LYS A C 14
ATOM 14769 O O . LYS A 1 21 ? 1.888 -3.741 1.670 1.00 0.32 21 LYS A O 14
ATOM 14788 N N . ASP A 1 22 ? 3.790 -2.822 2.465 1.00 0.21 22 ASP A N 14
ATOM 14789 C CA . ASP A 1 22 ? 3.459 -3.054 3.865 1.00 0.23 22 ASP A CA 14
ATOM 14790 C C . ASP A 1 22 ? 2.631 -1.926 4.435 1.00 0.21 22 ASP A C 14
ATOM 14791 O O . ASP A 1 22 ? 2.430 -1.837 5.643 1.00 0.26 22 ASP A O 14
ATOM 14800 N N . VAL A 1 23 ? 2.172 -1.058 3.572 1.00 0.17 23 VAL A N 14
ATOM 14801 C CA . VAL A 1 23 ? 1.367 0.061 3.995 1.00 0.18 23 VAL A CA 14
ATOM 14802 C C . VAL A 1 23 ? -0.111 -0.287 4.032 1.00 0.16 23 VAL A C 14
ATOM 14803 O O . VAL A 1 23 ? -0.594 -1.109 3.253 1.00 0.18 23 VAL A O 14
ATOM 14816 N N . GLU A 1 24 ? -0.823 0.380 4.913 1.00 0.18 24 GLU A N 14
ATOM 14817 C CA . GLU A 1 24 ? -2.248 0.157 5.058 1.00 0.22 24 GLU A CA 14
ATOM 14818 C C . GLU A 1 24 ? -3.026 1.356 4.527 1.00 0.24 24 GLU A C 14
ATOM 14819 O O . GLU A 1 24 ? -3.132 2.386 5.193 1.00 0.48 24 GLU A O 14
ATOM 14831 N N . TYR A 1 25 ? -3.565 1.216 3.327 1.00 0.18 25 TYR A N 14
ATOM 14832 C CA . TYR A 1 25 ? -4.325 2.279 2.696 1.00 0.22 25 TYR A CA 14
ATOM 14833 C C . TYR A 1 25 ? -5.812 1.970 2.767 1.00 0.30 25 TYR A C 14
ATOM 14834 O O . TYR A 1 25 ? -6.202 0.814 2.796 1.00 0.65 25 TYR A O 14
ATOM 14852 N N . LEU A 1 26 ? -6.639 2.999 2.784 1.00 0.19 26 LEU A N 14
ATOM 14853 C CA . LEU A 1 26 ? -8.078 2.812 2.833 1.00 0.19 26 LEU A CA 14
ATOM 14854 C C . LEU A 1 26 ? -8.595 2.737 1.414 1.00 0.17 26 LEU A C 14
ATOM 14855 O O . LEU A 1 26 ? -7.956 3.245 0.496 1.00 0.17 26 LEU A O 14
ATOM 14871 N N . VAL A 1 27 ? -9.723 2.083 1.206 1.00 0.18 27 VAL A N 14
ATOM 14872 C CA . VAL A 1 27 ? -10.246 1.985 -0.140 1.00 0.18 27 VAL A CA 14
ATOM 14873 C C . VAL A 1 27 ? -11.739 2.219 -0.242 1.00 0.18 27 VAL A C 14
ATOM 14874 O O . VAL A 1 27 ? -12.552 1.408 0.200 1.00 0.22 27 VAL A O 14
ATOM 14887 N N . ARG A 1 28 ? -12.077 3.350 -0.833 1.00 0.16 28 ARG A N 14
ATOM 14888 C CA . ARG A 1 28 ? -13.453 3.672 -1.104 1.00 0.18 28 ARG A CA 14
ATOM 14889 C C . ARG A 1 28 ? -13.787 2.970 -2.383 1.00 0.16 28 ARG A C 14
ATOM 14890 O O . ARG A 1 28 ? -13.814 3.580 -3.452 1.00 0.20 28 ARG A O 14
ATOM 14911 N N . TRP A 1 29 ? -14.014 1.667 -2.248 1.00 0.19 29 TRP A N 14
ATOM 14912 C CA . TRP A 1 29 ? -14.308 0.779 -3.364 1.00 0.25 29 TRP A CA 14
ATOM 14913 C C . TRP A 1 29 ? -14.959 1.515 -4.517 1.00 0.25 29 TRP A C 14
ATOM 14914 O O . TRP A 1 29 ? -16.170 1.710 -4.540 1.00 0.30 29 TRP A O 14
ATOM 14935 N N . LYS A 1 30 ? -14.099 1.976 -5.430 1.00 0.25 30 LYS A N 14
ATOM 14936 C CA . LYS A 1 30 ? -14.533 2.699 -6.646 1.00 0.30 30 LYS A CA 14
ATOM 14937 C C . LYS A 1 30 ? -15.945 2.302 -7.087 1.00 0.36 30 LYS A C 14
ATOM 14938 O O . LYS A 1 30 ? -16.716 3.136 -7.558 1.00 0.42 30 LYS A O 14
ATOM 14957 N N . ASP A 1 31 ? -16.264 1.020 -6.942 1.00 0.39 31 ASP A N 14
ATOM 14958 C CA . ASP A 1 31 ? -17.582 0.507 -7.294 1.00 0.48 31 ASP A CA 14
ATOM 14959 C C . ASP A 1 31 ? -18.237 -0.124 -6.070 1.00 0.45 31 ASP A C 14
ATOM 14960 O O . ASP A 1 31 ? -18.597 -1.302 -6.079 1.00 0.52 31 ASP A O 14
ATOM 14969 N N . GLY A 1 32 ? -18.385 0.673 -5.014 1.00 0.39 32 GLY A N 14
ATOM 14970 C CA . GLY A 1 32 ? -18.975 0.188 -3.781 1.00 0.40 32 GLY A CA 14
ATOM 14971 C C . GLY A 1 32 ? -19.731 1.264 -3.030 1.00 0.42 32 GLY A C 14
ATOM 14972 O O . GLY A 1 32 ? -20.110 2.287 -3.601 1.00 0.59 32 GLY A O 14
ATOM 14976 N N . GLY A 1 33 ? -19.949 1.029 -1.740 1.00 0.43 33 GLY A N 14
ATOM 14977 C CA . GLY A 1 33 ? -20.655 1.989 -0.912 1.00 0.48 33 GLY A CA 14
ATOM 14978 C C . GLY A 1 33 ? -20.084 2.068 0.492 1.00 0.46 33 GLY A C 14
ATOM 14979 O O . GLY A 1 33 ? -20.728 2.592 1.402 1.00 0.86 33 GLY A O 14
ATOM 14983 N N . ASP A 1 34 ? -18.871 1.548 0.670 1.00 0.45 34 ASP A N 14
ATOM 14984 C CA . ASP A 1 34 ? -18.215 1.559 1.971 1.00 0.40 34 ASP A CA 14
ATOM 14985 C C . ASP A 1 34 ? -16.742 1.928 1.831 1.00 0.38 34 ASP A C 14
ATOM 14986 O O . ASP A 1 34 ? -16.247 2.136 0.724 1.00 0.62 34 ASP A O 14
ATOM 14995 N N . CYS A 1 35 ? -16.046 2.006 2.960 1.00 0.40 35 CYS A N 14
ATOM 14996 C CA . CYS A 1 35 ? -14.631 2.352 2.961 1.00 0.44 35 CYS A CA 14
ATOM 14997 C C . CYS A 1 35 ? -13.892 1.624 4.079 1.00 0.39 35 CYS A C 14
ATOM 14998 O O . CYS A 1 35 ? -14.064 1.937 5.257 1.00 0.61 35 CYS A O 14
ATOM 15006 N N . GLU A 1 36 ? -13.065 0.652 3.703 1.00 0.32 36 GLU A N 14
ATOM 15007 C CA . GLU A 1 36 ? -12.305 -0.120 4.681 1.00 0.43 36 GLU A CA 14
ATOM 15008 C C . GLU A 1 36 ? -10.805 0.057 4.473 1.00 0.34 36 GLU A C 14
ATOM 15009 O O . GLU A 1 36 ? -10.364 0.570 3.445 1.00 0.36 36 GLU A O 14
ATOM 15021 N N . TRP A 1 37 ? -10.030 -0.376 5.461 1.00 0.40 37 TRP A N 14
ATOM 15022 C CA . TRP A 1 37 ? -8.579 -0.260 5.410 1.00 0.33 37 TRP A CA 14
ATOM 15023 C C . TRP A 1 37 ? -7.939 -1.473 4.750 1.00 0.35 37 TRP A C 14
ATOM 15024 O O . TRP A 1 37 ? -8.419 -2.599 4.885 1.00 0.46 37 TRP A O 14
ATOM 15045 N N . VAL A 1 38 ? -6.848 -1.228 4.036 1.00 0.28 38 VAL A N 14
ATOM 15046 C CA . VAL A 1 38 ? -6.107 -2.292 3.372 1.00 0.37 38 VAL A CA 14
ATOM 15047 C C . VAL A 1 38 ? -5.061 -2.860 4.317 1.00 0.36 38 VAL A C 14
ATOM 15048 O O . VAL A 1 38 ? -4.705 -2.229 5.312 1.00 0.31 38 VAL A O 14
ATOM 15061 N N . LYS A 1 39 ? -4.568 -4.048 4.006 1.00 0.46 39 LYS A N 14
ATOM 15062 C CA . LYS A 1 39 ? -3.582 -4.694 4.852 1.00 0.48 39 LYS A CA 14
ATOM 15063 C C . LYS A 1 39 ? -2.198 -4.085 4.712 1.00 0.38 39 LYS A C 14
ATOM 15064 O O . LYS A 1 39 ? -1.489 -4.322 3.735 1.00 0.45 39 LYS A O 14
ATOM 15083 N N . GLY A 1 40 ? -1.830 -3.294 5.714 1.00 0.32 40 GLY A N 14
ATOM 15084 C CA . GLY A 1 40 ? -0.525 -2.672 5.731 1.00 0.27 40 GLY A CA 14
ATOM 15085 C C . GLY A 1 40 ? 0.479 -3.474 6.524 1.00 0.28 40 GLY A C 14
ATOM 15086 O O . GLY A 1 40 ? 1.193 -2.942 7.374 1.00 0.35 40 GLY A O 14
ATOM 15090 N N . VAL A 1 41 ? 0.507 -4.771 6.259 1.00 0.29 41 VAL A N 14
ATOM 15091 C CA . VAL A 1 41 ? 1.449 -5.669 6.903 1.00 0.39 41 VAL A CA 14
ATOM 15092 C C . VAL A 1 41 ? 2.329 -6.337 5.852 1.00 0.38 41 VAL A C 14
ATOM 15093 O O . VAL A 1 41 ? 3.191 -7.151 6.181 1.00 0.45 41 VAL A O 14
ATOM 15106 N N . HIS A 1 42 ? 2.109 -5.988 4.580 1.00 0.35 42 HIS A N 14
ATOM 15107 C CA . HIS A 1 42 ? 2.881 -6.563 3.497 1.00 0.40 42 HIS A CA 14
ATOM 15108 C C . HIS A 1 42 ? 4.288 -6.021 3.522 1.00 0.36 42 HIS A C 14
ATOM 15109 O O . HIS A 1 42 ? 4.662 -5.159 2.734 1.00 0.31 42 HIS A O 14
ATOM 15124 N N . VAL A 1 43 ? 5.050 -6.597 4.442 1.00 0.43 43 VAL A N 14
ATOM 15125 C CA . VAL A 1 43 ? 6.442 -6.228 4.689 1.00 0.44 43 VAL A CA 14
ATOM 15126 C C . VAL A 1 43 ? 7.326 -6.351 3.461 1.00 0.44 43 VAL A C 14
ATOM 15127 O O . VAL A 1 43 ? 8.211 -7.198 3.408 1.00 0.54 43 VAL A O 14
ATOM 15140 N N . ALA A 1 44 ? 7.102 -5.474 2.498 1.00 0.36 44 ALA A N 14
ATOM 15141 C CA . ALA A 1 44 ? 7.908 -5.447 1.295 1.00 0.42 44 ALA A CA 14
ATOM 15142 C C . ALA A 1 44 ? 9.086 -4.508 1.500 1.00 0.41 44 ALA A C 14
ATOM 15143 O O . ALA A 1 44 ? 9.335 -3.611 0.695 1.00 0.45 44 ALA A O 14
ATOM 15150 N N . GLU A 1 45 ? 9.809 -4.731 2.597 1.00 0.43 45 GLU A N 14
ATOM 15151 C CA . GLU A 1 45 ? 10.969 -3.914 2.943 1.00 0.49 45 GLU A CA 14
ATOM 15152 C C . GLU A 1 45 ? 11.874 -3.736 1.734 1.00 0.53 45 GLU A C 14
ATOM 15153 O O . GLU A 1 45 ? 12.602 -2.752 1.624 1.00 0.62 45 GLU A O 14
ATOM 15165 N N . ASP A 1 46 ? 11.821 -4.708 0.835 1.00 0.54 46 ASP A N 14
ATOM 15166 C CA . ASP A 1 46 ? 12.620 -4.659 -0.383 1.00 0.62 46 ASP A CA 14
ATOM 15167 C C . ASP A 1 46 ? 12.080 -3.594 -1.319 1.00 0.65 46 ASP A C 14
ATOM 15168 O O . ASP A 1 46 ? 12.838 -2.822 -1.891 1.00 0.75 46 ASP A O 14
ATOM 15177 N N . VAL A 1 47 ? 10.764 -3.541 -1.458 1.00 0.62 47 VAL A N 14
ATOM 15178 C CA . VAL A 1 47 ? 10.144 -2.554 -2.328 1.00 0.72 47 VAL A CA 14
ATOM 15179 C C . VAL A 1 47 ? 10.396 -1.158 -1.782 1.00 0.75 47 VAL A C 14
ATOM 15180 O O . VAL A 1 47 ? 10.668 -0.245 -2.528 1.00 0.88 47 VAL A O 14
ATOM 15193 N N . ALA A 1 48 ? 10.309 -1.054 -0.464 1.00 0.68 48 ALA A N 14
ATOM 15194 C CA . ALA A 1 48 ? 10.518 0.178 0.299 1.00 0.77 48 ALA A CA 14
ATOM 15195 C C . ALA A 1 48 ? 11.989 0.558 0.315 1.00 0.86 48 ALA A C 14
ATOM 15196 O O . ALA A 1 48 ? 12.363 1.649 -0.116 1.00 0.99 48 ALA A O 14
ATOM 15203 N N . LYS A 1 49 ? 12.821 -0.350 0.816 1.00 0.81 49 LYS A N 14
ATOM 15204 C CA . LYS A 1 49 ? 14.255 -0.111 0.874 1.00 0.92 49 LYS A CA 14
ATOM 15205 C C . LYS A 1 49 ? 14.770 0.186 -0.525 1.00 0.98 49 LYS A C 14
ATOM 15206 O O . LYS A 1 49 ? 15.741 0.919 -0.708 1.00 1.11 49 LYS A O 14
ATOM 15225 N N . ASP A 1 50 ? 14.112 -0.407 -1.509 1.00 0.91 50 ASP A N 14
ATOM 15226 C CA . ASP A 1 50 ? 14.474 -0.209 -2.898 1.00 1.00 50 ASP A CA 14
ATOM 15227 C C . ASP A 1 50 ? 13.674 0.947 -3.497 1.00 1.12 50 ASP A C 14
ATOM 15228 O O . ASP A 1 50 ? 14.067 1.524 -4.512 1.00 1.28 50 ASP A O 14
ATOM 15237 N N . TYR A 1 51 ? 12.545 1.283 -2.863 1.00 1.07 51 TYR A N 14
ATOM 15238 C CA . TYR A 1 51 ? 11.699 2.360 -3.346 1.00 1.22 51 TYR A CA 14
ATOM 15239 C C . TYR A 1 51 ? 12.315 3.709 -3.023 1.00 1.37 51 TYR A C 14
ATOM 15240 O O . TYR A 1 51 ? 12.733 4.453 -3.909 1.00 1.51 51 TYR A O 14
ATOM 15258 N N . GLU A 1 52 ? 12.365 4.004 -1.725 1.00 1.35 52 GLU A N 14
ATOM 15259 C CA . GLU A 1 52 ? 12.902 5.266 -1.242 1.00 1.51 52 GLU A CA 14
ATOM 15260 C C . GLU A 1 52 ? 14.413 5.189 -1.059 1.00 1.55 52 GLU A C 14
ATOM 15261 O O . GLU A 1 52 ? 15.152 6.062 -1.515 1.00 1.70 52 GLU A O 14
ATOM 15273 N N . ASP A 1 53 ? 14.862 4.137 -0.388 1.00 1.43 53 ASP A N 14
ATOM 15274 C CA . ASP A 1 53 ? 16.281 3.936 -0.132 1.00 1.48 53 ASP A CA 14
ATOM 15275 C C . ASP A 1 53 ? 16.996 3.411 -1.374 1.00 1.47 53 ASP A C 14
ATOM 15276 O O . ASP A 1 53 ? 18.214 3.533 -1.495 1.00 1.59 53 ASP A O 14
ATOM 15285 N N . GLY A 1 54 ? 16.234 2.827 -2.293 1.00 1.36 54 GLY A N 14
ATOM 15286 C CA . GLY A 1 54 ? 16.818 2.307 -3.514 1.00 1.37 54 GLY A CA 14
ATOM 15287 C C . GLY A 1 54 ? 17.017 3.385 -4.559 1.00 1.49 54 GLY A C 14
ATOM 15288 O O . GLY A 1 54 ? 17.957 3.328 -5.353 1.00 1.61 54 GLY A O 14
ATOM 15292 N N . LEU A 1 55 ? 16.127 4.373 -4.559 1.00 1.49 55 LEU A N 14
ATOM 15293 C CA . LEU A 1 55 ? 16.205 5.473 -5.511 1.00 1.63 55 LEU A CA 14
ATOM 15294 C C . LEU A 1 55 ? 17.288 6.464 -5.094 1.00 1.70 55 LEU A C 14
ATOM 15295 O O . LEU A 1 55 ? 18.322 6.582 -5.752 1.00 1.78 55 LEU A O 14
ATOM 15311 N N . GLU A 1 56 ? 17.047 7.173 -3.995 1.00 1.70 56 GLU A N 14
ATOM 15312 C CA . GLU A 1 56 ? 18.007 8.147 -3.489 1.00 1.80 56 GLU A CA 14
ATOM 15313 C C . GLU A 1 56 ? 18.968 7.497 -2.503 1.00 1.75 56 GLU A C 14
ATOM 15314 O O . GLU A 1 56 ? 19.102 7.938 -1.362 1.00 1.78 56 GLU A O 14
ATOM 15326 N N . TYR A 1 57 ? 19.633 6.445 -2.959 1.00 1.71 57 TYR A N 14
ATOM 15327 C CA . TYR A 1 57 ? 20.586 5.717 -2.129 1.00 1.68 57 TYR A CA 14
ATOM 15328 C C . TYR A 1 57 ? 21.893 6.493 -1.995 1.00 1.81 57 TYR A C 14
ATOM 15329 O O . TYR A 1 57 ? 22.023 7.264 -1.021 1.00 2.23 57 TYR A O 14
ATOM 15348 N N . ALA B 2 1 ? -13.060 -11.467 0.420 1.00 5.20 1 ALA B N 14
ATOM 15349 C CA . ALA B 2 1 ? -12.716 -10.129 -0.125 1.00 4.69 1 ALA B CA 14
ATOM 15350 C C . ALA B 2 1 ? -13.527 -9.033 0.560 1.00 3.91 1 ALA B C 14
ATOM 15351 O O . ALA B 2 1 ? -14.640 -8.719 0.139 1.00 3.61 1 ALA B O 14
ATOM 15360 N N . PRO B 2 2 ? -12.975 -8.434 1.630 1.00 3.99 2 PRO B N 14
ATOM 15361 C CA . PRO B 2 2 ? -13.653 -7.368 2.375 1.00 3.65 2 PRO B CA 14
ATOM 15362 C C . PRO B 2 2 ? -14.132 -6.239 1.466 1.00 2.77 2 PRO B C 14
ATOM 15363 O O . PRO B 2 2 ? -13.542 -5.987 0.416 1.00 2.79 2 PRO B O 14
ATOM 15374 N N . PRO B 2 3 ? -15.213 -5.546 1.860 1.00 2.55 3 PRO B N 14
ATOM 15375 C CA . PRO B 2 3 ? -15.772 -4.443 1.080 1.00 2.38 3 PRO B CA 14
ATOM 15376 C C . PRO B 2 3 ? -15.050 -3.124 1.334 1.00 2.11 3 PRO B C 14
ATOM 15377 O O . PRO B 2 3 ? -15.653 -2.152 1.793 1.00 2.74 3 PRO B O 14
ATOM 15388 N N . GLY B 2 4 ? -13.756 -3.096 1.035 1.00 1.73 4 GLY B N 14
ATOM 15389 C CA . GLY B 2 4 ? -12.971 -1.892 1.238 1.00 1.69 4 GLY B CA 14
ATOM 15390 C C . GLY B 2 4 ? -11.482 -2.174 1.256 1.00 1.53 4 GLY B C 14
ATOM 15391 O O . GLY B 2 4 ? -10.757 -1.681 2.120 1.00 2.11 4 GLY B O 14
ATOM 15395 N N . THR B 2 5 ? -11.027 -2.965 0.293 1.00 1.20 5 THR B N 14
ATOM 15396 C CA . THR B 2 5 ? -9.616 -3.322 0.196 1.00 1.17 5 THR B CA 14
ATOM 15397 C C . THR B 2 5 ? -9.203 -3.585 -1.249 1.00 1.11 5 THR B C 14
ATOM 15398 O O . THR B 2 5 ? -10.045 -3.826 -2.116 1.00 1.30 5 THR B O 14
ATOM 15409 N N . ALA B 2 6 ? -7.899 -3.534 -1.498 1.00 1.15 6 ALA B N 14
ATOM 15410 C CA . ALA B 2 6 ? -7.355 -3.762 -2.829 1.00 1.27 6 ALA B CA 14
ATOM 15411 C C . ALA B 2 6 ? -5.832 -3.863 -2.782 1.00 1.57 6 ALA B C 14
ATOM 15412 O O . ALA B 2 6 ? -5.140 -3.281 -3.617 1.00 1.86 6 ALA B O 14
ATOM 15419 N N . ARG B 2 7 ? -5.319 -4.600 -1.793 1.00 2.16 7 ARG B N 14
ATOM 15420 C CA . ARG B 2 7 ? -3.874 -4.789 -1.618 1.00 2.49 7 ARG B CA 14
ATOM 15421 C C . ARG B 2 7 ? -3.158 -4.938 -2.960 1.00 1.97 7 ARG B C 14
ATOM 15422 O O . ARG B 2 7 ? -3.633 -5.662 -3.835 1.00 2.16 7 ARG B O 14
ATOM 15443 N N . ARG B 2 8 ? -2.021 -4.250 -3.134 1.00 1.65 8 ARG B N 14
ATOM 15444 C CA . ARG B 2 8 ? -1.268 -4.341 -4.390 1.00 1.81 8 ARG B CA 14
ATOM 15445 C C . ARG B 2 8 ? -1.177 -5.794 -4.857 1.00 2.34 8 ARG B C 14
ATOM 15446 O O . ARG B 2 8 ? -1.371 -6.092 -6.035 1.00 3.35 8 ARG B O 14
ATOM 15467 N N . LYS B 2 9 ? -0.880 -6.684 -3.906 1.00 1.97 9 LYS B N 14
ATOM 15468 C CA . LYS B 2 9 ? -0.788 -8.145 -4.178 1.00 2.57 9 LYS B CA 14
ATOM 15469 C C . LYS B 2 9 ? 0.587 -8.552 -4.695 1.00 1.88 9 LYS B C 14
ATOM 15470 O O . LYS B 2 9 ? 0.947 -9.728 -4.631 1.00 1.98 9 LYS B O 14
ATOM 15489 N N . ARG B 2 10 ? 1.362 -7.599 -5.207 1.00 1.72 10 ARG B N 14
ATOM 15490 C CA . ARG B 2 10 ? 2.693 -7.914 -5.719 1.00 1.51 10 ARG B CA 14
ATOM 15491 C C . ARG B 2 10 ? 3.478 -8.713 -4.684 1.00 1.39 10 ARG B C 14
ATOM 15492 O O . ARG B 2 10 ? 4.305 -9.557 -5.029 1.00 1.77 10 ARG B O 14
ATOM 15513 N N . LYS B 2 11 ? 3.201 -8.439 -3.409 1.00 1.29 11 LYS B N 14
ATOM 15514 C CA . LYS B 2 11 ? 3.854 -9.132 -2.298 1.00 1.35 11 LYS B CA 14
ATOM 15515 C C . LYS B 2 11 ? 5.333 -9.386 -2.574 1.00 1.21 11 LYS B C 14
ATOM 15516 O O . LYS B 2 11 ? 5.809 -10.518 -2.482 1.00 1.55 11 LYS B O 14
ATOM 15535 N N . ALA B 2 12 ? 6.054 -8.326 -2.910 1.00 0.95 12 ALA B N 14
ATOM 15536 C CA . ALA B 2 12 ? 7.478 -8.430 -3.202 1.00 1.15 12 ALA B CA 14
ATOM 15537 C C . ALA B 2 12 ? 8.195 -9.221 -2.116 1.00 1.48 12 ALA B C 14
ATOM 15538 O O . ALA B 2 12 ? 9.214 -9.864 -2.364 1.00 2.05 12 ALA B O 14
ATOM 15545 N N . ASP B 2 13 ? 7.648 -9.161 -0.908 1.00 1.42 13 ASP B N 14
ATOM 15546 C CA . ASP B 2 13 ? 8.218 -9.867 0.228 1.00 1.79 13 ASP B CA 14
ATOM 15547 C C . ASP B 2 13 ? 7.301 -11.003 0.669 1.00 1.88 13 ASP B C 14
ATOM 15548 O O . ASP B 2 13 ? 6.926 -11.097 1.837 1.00 2.28 13 ASP B O 14
ATOM 15557 N N . SER B 2 14 ? 6.942 -11.861 -0.278 1.00 2.21 14 SER B N 14
ATOM 15558 C CA . SER B 2 14 ? 6.066 -12.990 0.004 1.00 2.81 14 SER B CA 14
ATOM 15559 C C . SER B 2 14 ? 6.631 -13.853 1.129 1.00 3.10 14 SER B C 14
ATOM 15560 O O . SER B 2 14 ? 6.307 -13.579 2.304 1.00 3.52 14 SER B O 14
ATOM 15569 N N . GLY A 1 1 ? 9.234 2.758 -6.847 1.00 2.97 1 GLY A N 15
ATOM 15570 C CA . GLY A 1 1 ? 10.724 2.762 -6.873 1.00 2.83 1 GLY A CA 15
ATOM 15571 C C . GLY A 1 1 ? 11.317 4.014 -6.249 1.00 2.42 1 GLY A C 15
ATOM 15572 O O . GLY A 1 1 ? 12.307 4.548 -6.751 1.00 2.48 1 GLY A O 15
ATOM 15578 N N . SER A 1 2 ? 10.720 4.477 -5.150 1.00 2.16 2 SER A N 15
ATOM 15579 C CA . SER A 1 2 ? 11.198 5.677 -4.460 1.00 2.05 2 SER A CA 15
ATOM 15580 C C . SER A 1 2 ? 10.296 6.048 -3.290 1.00 1.75 2 SER A C 15
ATOM 15581 O O . SER A 1 2 ? 10.754 6.636 -2.310 1.00 1.62 2 SER A O 15
ATOM 15589 N N . GLN A 1 3 ? 9.018 5.709 -3.388 1.00 1.94 3 GLN A N 15
ATOM 15590 C CA . GLN A 1 3 ? 8.077 6.012 -2.328 1.00 1.65 3 GLN A CA 15
ATOM 15591 C C . GLN A 1 3 ? 8.047 4.888 -1.306 1.00 1.12 3 GLN A C 15
ATOM 15592 O O . GLN A 1 3 ? 8.153 3.711 -1.653 1.00 1.83 3 GLN A O 15
ATOM 15606 N N . VAL A 1 4 ? 7.899 5.260 -0.045 1.00 0.52 4 VAL A N 15
ATOM 15607 C CA . VAL A 1 4 ? 7.859 4.298 1.039 1.00 1.23 4 VAL A CA 15
ATOM 15608 C C . VAL A 1 4 ? 6.422 3.902 1.349 1.00 1.08 4 VAL A C 15
ATOM 15609 O O . VAL A 1 4 ? 6.041 3.763 2.510 1.00 1.66 4 VAL A O 15
ATOM 15622 N N . PHE A 1 5 ? 5.625 3.720 0.297 1.00 0.41 5 PHE A N 15
ATOM 15623 C CA . PHE A 1 5 ? 4.229 3.344 0.461 1.00 0.40 5 PHE A CA 15
ATOM 15624 C C . PHE A 1 5 ? 3.522 3.224 -0.896 1.00 0.40 5 PHE A C 15
ATOM 15625 O O . PHE A 1 5 ? 3.975 3.782 -1.893 1.00 0.65 5 PHE A O 15
ATOM 15642 N N . GLU A 1 6 ? 2.400 2.506 -0.907 1.00 0.26 6 GLU A N 15
ATOM 15643 C CA . GLU A 1 6 ? 1.604 2.294 -2.115 1.00 0.29 6 GLU A CA 15
ATOM 15644 C C . GLU A 1 6 ? 0.121 2.296 -1.771 1.00 0.27 6 GLU A C 15
ATOM 15645 O O . GLU A 1 6 ? -0.275 1.764 -0.737 1.00 0.32 6 GLU A O 15
ATOM 15657 N N . TYR A 1 7 ? -0.703 2.867 -2.642 1.00 0.26 7 TYR A N 15
ATOM 15658 C CA . TYR A 1 7 ? -2.127 2.924 -2.394 1.00 0.26 7 TYR A CA 15
ATOM 15659 C C . TYR A 1 7 ? -2.840 1.696 -2.928 1.00 0.24 7 TYR A C 15
ATOM 15660 O O . TYR A 1 7 ? -2.929 1.475 -4.135 1.00 0.32 7 TYR A O 15
ATOM 15678 N N . ALA A 1 8 ? -3.339 0.895 -1.997 1.00 0.23 8 ALA A N 15
ATOM 15679 C CA . ALA A 1 8 ? -4.063 -0.318 -2.329 1.00 0.26 8 ALA A CA 15
ATOM 15680 C C . ALA A 1 8 ? -5.560 -0.037 -2.341 1.00 0.28 8 ALA A C 15
ATOM 15681 O O . ALA A 1 8 ? -6.349 -0.801 -1.782 1.00 0.38 8 ALA A O 15
ATOM 15688 N N . GLU A 1 9 ? -5.949 1.066 -2.984 1.00 0.25 9 GLU A N 15
ATOM 15689 C CA . GLU A 1 9 ? -7.342 1.461 -3.034 1.00 0.32 9 GLU A CA 15
ATOM 15690 C C . GLU A 1 9 ? -7.898 1.465 -4.440 1.00 0.33 9 GLU A C 15
ATOM 15691 O O . GLU A 1 9 ? -7.161 1.432 -5.425 1.00 0.44 9 GLU A O 15
ATOM 15703 N N . VAL A 1 10 ? -9.221 1.499 -4.512 1.00 0.24 10 VAL A N 15
ATOM 15704 C CA . VAL A 1 10 ? -9.891 1.487 -5.776 1.00 0.27 10 VAL A CA 15
ATOM 15705 C C . VAL A 1 10 ? -10.404 2.862 -6.174 1.00 0.27 10 VAL A C 15
ATOM 15706 O O . VAL A 1 10 ? -10.650 3.121 -7.351 1.00 0.35 10 VAL A O 15
ATOM 15719 N N . ASP A 1 11 ? -10.558 3.746 -5.198 1.00 0.23 11 ASP A N 15
ATOM 15720 C CA . ASP A 1 11 ? -11.034 5.093 -5.477 1.00 0.26 11 ASP A CA 15
ATOM 15721 C C . ASP A 1 11 ? -10.377 6.131 -4.572 1.00 0.24 11 ASP A C 15
ATOM 15722 O O . ASP A 1 11 ? -9.958 7.192 -5.036 1.00 0.28 11 ASP A O 15
ATOM 15731 N N . GLU A 1 12 ? -10.286 5.821 -3.285 1.00 0.21 12 GLU A N 15
ATOM 15732 C CA . GLU A 1 12 ? -9.728 6.771 -2.317 1.00 0.23 12 GLU A CA 15
ATOM 15733 C C . GLU A 1 12 ? -9.171 6.071 -1.085 1.00 0.23 12 GLU A C 15
ATOM 15734 O O . GLU A 1 12 ? -9.499 4.930 -0.822 1.00 0.29 12 GLU A O 15
ATOM 15746 N N . ILE A 1 13 ? -8.340 6.769 -0.319 1.00 0.22 13 ILE A N 15
ATOM 15747 C CA . ILE A 1 13 ? -7.761 6.192 0.893 1.00 0.22 13 ILE A CA 15
ATOM 15748 C C . ILE A 1 13 ? -7.850 7.189 2.053 1.00 0.27 13 ILE A C 15
ATOM 15749 O O . ILE A 1 13 ? -8.546 8.200 1.959 1.00 0.34 13 ILE A O 15
ATOM 15765 N N . VAL A 1 14 ? -7.142 6.900 3.137 1.00 0.25 14 VAL A N 15
ATOM 15766 C CA . VAL A 1 14 ? -7.121 7.777 4.303 1.00 0.30 14 VAL A CA 15
ATOM 15767 C C . VAL A 1 14 ? -5.784 7.655 5.019 1.00 0.27 14 VAL A C 15
ATOM 15768 O O . VAL A 1 14 ? -5.104 8.651 5.268 1.00 0.30 14 VAL A O 15
ATOM 15781 N N . GLU A 1 15 ? -5.419 6.426 5.351 1.00 0.28 15 GLU A N 15
ATOM 15782 C CA . GLU A 1 15 ? -4.143 6.159 6.006 1.00 0.27 15 GLU A CA 15
ATOM 15783 C C . GLU A 1 15 ? -3.126 5.744 4.950 1.00 0.26 15 GLU A C 15
ATOM 15784 O O . GLU A 1 15 ? -3.450 4.979 4.058 1.00 0.48 15 GLU A O 15
ATOM 15796 N N . LYS A 1 16 ? -1.915 6.279 5.015 1.00 0.20 16 LYS A N 15
ATOM 15797 C CA . LYS A 1 16 ? -0.898 5.930 4.022 1.00 0.23 16 LYS A CA 15
ATOM 15798 C C . LYS A 1 16 ? 0.529 6.072 4.572 1.00 0.25 16 LYS A C 15
ATOM 15799 O O . LYS A 1 16 ? 1.159 7.114 4.381 1.00 0.35 16 LYS A O 15
ATOM 15818 N N . ARG A 1 17 ? 1.046 5.047 5.247 1.00 0.22 17 ARG A N 15
ATOM 15819 C CA . ARG A 1 17 ? 2.404 5.121 5.802 1.00 0.31 17 ARG A CA 15
ATOM 15820 C C . ARG A 1 17 ? 3.024 3.735 5.961 1.00 0.30 17 ARG A C 15
ATOM 15821 O O . ARG A 1 17 ? 2.789 3.070 6.971 1.00 0.33 17 ARG A O 15
ATOM 15842 N N . GLY A 1 18 ? 3.812 3.283 4.984 1.00 0.29 18 GLY A N 15
ATOM 15843 C CA . GLY A 1 18 ? 4.395 1.962 5.110 1.00 0.28 18 GLY A CA 15
ATOM 15844 C C . GLY A 1 18 ? 5.694 1.767 4.365 1.00 0.32 18 GLY A C 15
ATOM 15845 O O . GLY A 1 18 ? 6.637 2.537 4.513 1.00 0.41 18 GLY A O 15
ATOM 15849 N N . LYS A 1 19 ? 5.723 0.696 3.574 1.00 0.30 19 LYS A N 15
ATOM 15850 C CA . LYS A 1 19 ? 6.875 0.316 2.788 1.00 0.36 19 LYS A CA 15
ATOM 15851 C C . LYS A 1 19 ? 6.520 0.311 1.292 1.00 0.45 19 LYS A C 15
ATOM 15852 O O . LYS A 1 19 ? 6.091 1.325 0.759 1.00 0.76 19 LYS A O 15
ATOM 15871 N N . GLY A 1 20 ? 6.691 -0.821 0.612 1.00 0.47 20 GLY A N 15
ATOM 15872 C CA . GLY A 1 20 ? 6.344 -0.904 -0.780 1.00 0.51 20 GLY A CA 15
ATOM 15873 C C . GLY A 1 20 ? 4.919 -1.336 -0.896 1.00 0.42 20 GLY A C 15
ATOM 15874 O O . GLY A 1 20 ? 4.165 -0.869 -1.743 1.00 0.48 20 GLY A O 15
ATOM 15878 N N . LYS A 1 21 ? 4.582 -2.273 -0.035 1.00 0.33 21 LYS A N 15
ATOM 15879 C CA . LYS A 1 21 ? 3.233 -2.794 0.057 1.00 0.33 21 LYS A CA 15
ATOM 15880 C C . LYS A 1 21 ? 2.851 -3.112 1.514 1.00 0.27 21 LYS A C 15
ATOM 15881 O O . LYS A 1 21 ? 1.752 -3.594 1.770 1.00 0.32 21 LYS A O 15
ATOM 15900 N N . ASP A 1 22 ? 3.742 -2.800 2.473 1.00 0.21 22 ASP A N 15
ATOM 15901 C CA . ASP A 1 22 ? 3.480 -3.047 3.883 1.00 0.23 22 ASP A CA 15
ATOM 15902 C C . ASP A 1 22 ? 2.768 -1.866 4.521 1.00 0.21 22 ASP A C 15
ATOM 15903 O O . ASP A 1 22 ? 2.664 -1.766 5.742 1.00 0.26 22 ASP A O 15
ATOM 15912 N N . VAL A 1 23 ? 2.308 -0.969 3.683 1.00 0.17 23 VAL A N 15
ATOM 15913 C CA . VAL A 1 23 ? 1.614 0.214 4.109 1.00 0.18 23 VAL A CA 15
ATOM 15914 C C . VAL A 1 23 ? 0.120 -0.007 4.222 1.00 0.16 23 VAL A C 15
ATOM 15915 O O . VAL A 1 23 ? -0.454 -0.853 3.540 1.00 0.18 23 VAL A O 15
ATOM 15928 N N . GLU A 1 24 ? -0.501 0.792 5.065 1.00 0.18 24 GLU A N 15
ATOM 15929 C CA . GLU A 1 24 ? -1.933 0.715 5.255 1.00 0.22 24 GLU A CA 15
ATOM 15930 C C . GLU A 1 24 ? -2.604 1.771 4.389 1.00 0.24 24 GLU A C 15
ATOM 15931 O O . GLU A 1 24 ? -2.235 2.942 4.440 1.00 0.48 24 GLU A O 15
ATOM 15943 N N . TYR A 1 25 ? -3.576 1.362 3.597 1.00 0.18 25 TYR A N 15
ATOM 15944 C CA . TYR A 1 25 ? -4.296 2.276 2.739 1.00 0.22 25 TYR A CA 15
ATOM 15945 C C . TYR A 1 25 ? -5.779 1.944 2.755 1.00 0.30 25 TYR A C 15
ATOM 15946 O O . TYR A 1 25 ? -6.165 0.777 2.745 1.00 0.65 25 TYR A O 15
ATOM 15964 N N . LEU A 1 26 ? -6.602 2.974 2.778 1.00 0.19 26 LEU A N 15
ATOM 15965 C CA . LEU A 1 26 ? -8.037 2.812 2.803 1.00 0.19 26 LEU A CA 15
ATOM 15966 C C . LEU A 1 26 ? -8.556 2.765 1.390 1.00 0.17 26 LEU A C 15
ATOM 15967 O O . LEU A 1 26 ? -7.904 3.252 0.471 1.00 0.17 26 LEU A O 15
ATOM 15983 N N . VAL A 1 27 ? -9.722 2.181 1.198 1.00 0.18 27 VAL A N 15
ATOM 15984 C CA . VAL A 1 27 ? -10.254 2.115 -0.136 1.00 0.18 27 VAL A CA 15
ATOM 15985 C C . VAL A 1 27 ? -11.759 2.266 -0.214 1.00 0.18 27 VAL A C 15
ATOM 15986 O O . VAL A 1 27 ? -12.520 1.411 0.242 1.00 0.22 27 VAL A O 15
ATOM 15999 N N . ARG A 1 28 ? -12.167 3.376 -0.800 1.00 0.16 28 ARG A N 15
ATOM 16000 C CA . ARG A 1 28 ? -13.559 3.627 -1.060 1.00 0.18 28 ARG A CA 15
ATOM 16001 C C . ARG A 1 28 ? -13.823 2.959 -2.371 1.00 0.16 28 ARG A C 15
ATOM 16002 O O . ARG A 1 28 ? -14.088 3.609 -3.382 1.00 0.20 28 ARG A O 15
ATOM 16023 N N . TRP A 1 29 ? -13.720 1.634 -2.318 1.00 0.19 29 TRP A N 15
ATOM 16024 C CA . TRP A 1 29 ? -13.871 0.760 -3.461 1.00 0.25 29 TRP A CA 15
ATOM 16025 C C . TRP A 1 29 ? -14.736 1.377 -4.545 1.00 0.25 29 TRP A C 15
ATOM 16026 O O . TRP A 1 29 ? -15.954 1.238 -4.541 1.00 0.30 29 TRP A O 15
ATOM 16047 N N . LYS A 1 30 ? -14.062 2.109 -5.434 1.00 0.25 30 LYS A N 15
ATOM 16048 C CA . LYS A 1 30 ? -14.710 2.789 -6.574 1.00 0.30 30 LYS A CA 15
ATOM 16049 C C . LYS A 1 30 ? -15.979 2.071 -7.041 1.00 0.36 30 LYS A C 15
ATOM 16050 O O . LYS A 1 30 ? -16.952 2.713 -7.439 1.00 0.42 30 LYS A O 15
ATOM 16069 N N . ASP A 1 31 ? -15.960 0.744 -6.998 1.00 0.39 31 ASP A N 15
ATOM 16070 C CA . ASP A 1 31 ? -17.115 -0.051 -7.396 1.00 0.48 31 ASP A CA 15
ATOM 16071 C C . ASP A 1 31 ? -17.758 -0.689 -6.167 1.00 0.45 31 ASP A C 15
ATOM 16072 O O . ASP A 1 31 ? -17.944 -1.905 -6.108 1.00 0.52 31 ASP A O 15
ATOM 16081 N N . GLY A 1 32 ? -18.093 0.145 -5.185 1.00 0.39 32 GLY A N 15
ATOM 16082 C CA . GLY A 1 32 ? -18.693 -0.344 -3.959 1.00 0.40 32 GLY A CA 15
ATOM 16083 C C . GLY A 1 32 ? -19.620 0.668 -3.314 1.00 0.42 32 GLY A C 15
ATOM 16084 O O . GLY A 1 32 ? -20.382 1.352 -3.997 1.00 0.59 32 GLY A O 15
ATOM 16088 N N . GLY A 1 33 ? -19.549 0.757 -1.990 1.00 0.43 33 GLY A N 15
ATOM 16089 C CA . GLY A 1 33 ? -20.382 1.692 -1.256 1.00 0.48 33 GLY A CA 15
ATOM 16090 C C . GLY A 1 33 ? -19.703 2.182 0.008 1.00 0.46 33 GLY A C 15
ATOM 16091 O O . GLY A 1 33 ? -19.700 3.377 0.299 1.00 0.86 33 GLY A O 15
ATOM 16095 N N . ASP A 1 34 ? -19.128 1.249 0.760 1.00 0.45 34 ASP A N 15
ATOM 16096 C CA . ASP A 1 34 ? -18.428 1.579 1.995 1.00 0.40 34 ASP A CA 15
ATOM 16097 C C . ASP A 1 34 ? -16.920 1.481 1.790 1.00 0.38 34 ASP A C 15
ATOM 16098 O O . ASP A 1 34 ? -16.458 0.889 0.814 1.00 0.62 34 ASP A O 15
ATOM 16107 N N . CYS A 1 35 ? -16.156 2.060 2.707 1.00 0.40 35 CYS A N 15
ATOM 16108 C CA . CYS A 1 35 ? -14.702 2.034 2.606 1.00 0.44 35 CYS A CA 15
ATOM 16109 C C . CYS A 1 35 ? -14.072 1.374 3.827 1.00 0.39 35 CYS A C 15
ATOM 16110 O O . CYS A 1 35 ? -14.498 1.598 4.960 1.00 0.61 35 CYS A O 15
ATOM 16118 N N . GLU A 1 36 ? -13.052 0.559 3.585 1.00 0.32 36 GLU A N 15
ATOM 16119 C CA . GLU A 1 36 ? -12.347 -0.132 4.655 1.00 0.43 36 GLU A CA 15
ATOM 16120 C C . GLU A 1 36 ? -10.841 0.057 4.493 1.00 0.34 36 GLU A C 15
ATOM 16121 O O . GLU A 1 36 ? -10.377 0.536 3.459 1.00 0.36 36 GLU A O 15
ATOM 16133 N N . TRP A 1 37 ? -10.081 -0.322 5.513 1.00 0.40 37 TRP A N 15
ATOM 16134 C CA . TRP A 1 37 ? -8.631 -0.185 5.471 1.00 0.33 37 TRP A CA 15
ATOM 16135 C C . TRP A 1 37 ? -7.983 -1.420 4.859 1.00 0.35 37 TRP A C 15
ATOM 16136 O O . TRP A 1 37 ? -8.446 -2.541 5.063 1.00 0.46 37 TRP A O 15
ATOM 16157 N N . VAL A 1 38 ? -6.906 -1.205 4.110 1.00 0.28 38 VAL A N 15
ATOM 16158 C CA . VAL A 1 38 ? -6.192 -2.307 3.482 1.00 0.37 38 VAL A CA 15
ATOM 16159 C C . VAL A 1 38 ? -5.134 -2.850 4.427 1.00 0.36 38 VAL A C 15
ATOM 16160 O O . VAL A 1 38 ? -4.643 -2.137 5.302 1.00 0.31 38 VAL A O 15
ATOM 16173 N N . LYS A 1 39 ? -4.785 -4.113 4.245 1.00 0.46 39 LYS A N 15
ATOM 16174 C CA . LYS A 1 39 ? -3.798 -4.753 5.096 1.00 0.48 39 LYS A CA 15
ATOM 16175 C C . LYS A 1 39 ? -2.422 -4.140 4.913 1.00 0.38 39 LYS A C 15
ATOM 16176 O O . LYS A 1 39 ? -1.736 -4.397 3.922 1.00 0.45 39 LYS A O 15
ATOM 16195 N N . GLY A 1 40 ? -2.026 -3.324 5.882 1.00 0.32 40 GLY A N 15
ATOM 16196 C CA . GLY A 1 40 ? -0.728 -2.691 5.831 1.00 0.27 40 GLY A CA 15
ATOM 16197 C C . GLY A 1 40 ? 0.333 -3.493 6.550 1.00 0.28 40 GLY A C 15
ATOM 16198 O O . GLY A 1 40 ? 1.193 -2.936 7.228 1.00 0.35 40 GLY A O 15
ATOM 16202 N N . VAL A 1 41 ? 0.248 -4.807 6.425 1.00 0.29 41 VAL A N 15
ATOM 16203 C CA . VAL A 1 41 ? 1.230 -5.694 7.026 1.00 0.39 41 VAL A CA 15
ATOM 16204 C C . VAL A 1 41 ? 2.034 -6.388 5.931 1.00 0.38 41 VAL A C 15
ATOM 16205 O O . VAL A 1 41 ? 2.819 -7.295 6.207 1.00 0.45 41 VAL A O 15
ATOM 16218 N N . HIS A 1 42 ? 1.839 -5.952 4.683 1.00 0.35 42 HIS A N 15
ATOM 16219 C CA . HIS A 1 42 ? 2.540 -6.546 3.559 1.00 0.40 42 HIS A CA 15
ATOM 16220 C C . HIS A 1 42 ? 3.984 -6.113 3.559 1.00 0.36 42 HIS A C 15
ATOM 16221 O O . HIS A 1 42 ? 4.406 -5.287 2.755 1.00 0.31 42 HIS A O 15
ATOM 16236 N N . VAL A 1 43 ? 4.726 -6.748 4.459 1.00 0.43 43 VAL A N 15
ATOM 16237 C CA . VAL A 1 43 ? 6.141 -6.472 4.675 1.00 0.44 43 VAL A CA 15
ATOM 16238 C C . VAL A 1 43 ? 6.987 -6.630 3.420 1.00 0.44 43 VAL A C 15
ATOM 16239 O O . VAL A 1 43 ? 7.730 -7.599 3.270 1.00 0.54 43 VAL A O 15
ATOM 16252 N N . ALA A 1 44 ? 6.860 -5.666 2.519 1.00 0.36 44 ALA A N 15
ATOM 16253 C CA . ALA A 1 44 ? 7.650 -5.646 1.306 1.00 0.42 44 ALA A CA 15
ATOM 16254 C C . ALA A 1 44 ? 8.899 -4.817 1.535 1.00 0.41 44 ALA A C 15
ATOM 16255 O O . ALA A 1 44 ? 9.234 -3.934 0.745 1.00 0.45 44 ALA A O 15
ATOM 16262 N N . GLU A 1 45 ? 9.584 -5.119 2.632 1.00 0.43 45 GLU A N 15
ATOM 16263 C CA . GLU A 1 45 ? 10.803 -4.408 3.003 1.00 0.49 45 GLU A CA 15
ATOM 16264 C C . GLU A 1 45 ? 11.738 -4.306 1.811 1.00 0.53 45 GLU A C 15
ATOM 16265 O O . GLU A 1 45 ? 12.555 -3.389 1.719 1.00 0.62 45 GLU A O 15
ATOM 16277 N N . ASP A 1 46 ? 11.611 -5.260 0.902 1.00 0.54 46 ASP A N 15
ATOM 16278 C CA . ASP A 1 46 ? 12.426 -5.273 -0.300 1.00 0.62 46 ASP A CA 15
ATOM 16279 C C . ASP A 1 46 ? 11.955 -4.198 -1.266 1.00 0.65 46 ASP A C 15
ATOM 16280 O O . ASP A 1 46 ? 12.762 -3.431 -1.790 1.00 0.75 46 ASP A O 15
ATOM 16289 N N . VAL A 1 47 ? 10.642 -4.128 -1.483 1.00 0.62 47 VAL A N 15
ATOM 16290 C CA . VAL A 1 47 ? 10.084 -3.137 -2.391 1.00 0.72 47 VAL A CA 15
ATOM 16291 C C . VAL A 1 47 ? 10.470 -1.737 -1.933 1.00 0.75 47 VAL A C 15
ATOM 16292 O O . VAL A 1 47 ? 10.913 -0.929 -2.719 1.00 0.88 47 VAL A O 15
ATOM 16305 N N . ALA A 1 48 ? 10.298 -1.503 -0.643 1.00 0.68 48 ALA A N 15
ATOM 16306 C CA . ALA A 1 48 ? 10.610 -0.242 0.032 1.00 0.77 48 ALA A CA 15
ATOM 16307 C C . ALA A 1 48 ? 12.110 -0.003 0.080 1.00 0.86 48 ALA A C 15
ATOM 16308 O O . ALA A 1 48 ? 12.605 1.006 -0.423 1.00 0.99 48 ALA A O 15
ATOM 16315 N N . LYS A 1 49 ? 12.832 -0.939 0.689 1.00 0.81 49 LYS A N 15
ATOM 16316 C CA . LYS A 1 49 ? 14.277 -0.822 0.802 1.00 0.92 49 LYS A CA 15
ATOM 16317 C C . LYS A 1 49 ? 14.884 -0.619 -0.577 1.00 0.98 49 LYS A C 15
ATOM 16318 O O . LYS A 1 49 ? 15.891 0.068 -0.735 1.00 1.11 49 LYS A O 15
ATOM 16337 N N . ASP A 1 50 ? 14.267 -1.236 -1.574 1.00 0.91 50 ASP A N 15
ATOM 16338 C CA . ASP A 1 50 ? 14.731 -1.110 -2.941 1.00 1.00 50 ASP A CA 15
ATOM 16339 C C . ASP A 1 50 ? 14.025 0.046 -3.647 1.00 1.12 50 ASP A C 15
ATOM 16340 O O . ASP A 1 50 ? 14.512 0.559 -4.654 1.00 1.28 50 ASP A O 15
ATOM 16349 N N . TYR A 1 51 ? 12.871 0.451 -3.120 1.00 1.07 51 TYR A N 15
ATOM 16350 C CA . TYR A 1 51 ? 12.117 1.531 -3.724 1.00 1.22 51 TYR A CA 15
ATOM 16351 C C . TYR A 1 51 ? 12.814 2.856 -3.496 1.00 1.37 51 TYR A C 15
ATOM 16352 O O . TYR A 1 51 ? 13.225 3.540 -4.433 1.00 1.51 51 TYR A O 15
ATOM 16370 N N . GLU A 1 52 ? 12.933 3.202 -2.221 1.00 1.35 52 GLU A N 15
ATOM 16371 C CA . GLU A 1 52 ? 13.553 4.452 -1.819 1.00 1.51 52 GLU A CA 15
ATOM 16372 C C . GLU A 1 52 ? 15.047 4.278 -1.564 1.00 1.55 52 GLU A C 15
ATOM 16373 O O . GLU A 1 52 ? 15.868 5.044 -2.067 1.00 1.70 52 GLU A O 15
ATOM 16385 N N . ASP A 1 53 ? 15.385 3.265 -0.777 1.00 1.43 53 ASP A N 15
ATOM 16386 C CA . ASP A 1 53 ? 16.773 2.986 -0.436 1.00 1.48 53 ASP A CA 15
ATOM 16387 C C . ASP A 1 53 ? 17.519 2.367 -1.614 1.00 1.47 53 ASP A C 15
ATOM 16388 O O . ASP A 1 53 ? 18.741 2.475 -1.711 1.00 1.59 53 ASP A O 15
ATOM 16397 N N . GLY A 1 54 ? 16.780 1.717 -2.507 1.00 1.36 54 GLY A N 15
ATOM 16398 C CA . GLY A 1 54 ? 17.398 1.098 -3.665 1.00 1.37 54 GLY A CA 15
ATOM 16399 C C . GLY A 1 54 ? 18.045 2.115 -4.583 1.00 1.49 54 GLY A C 15
ATOM 16400 O O . GLY A 1 54 ? 19.185 1.937 -5.013 1.00 1.61 54 GLY A O 15
ATOM 16404 N N . LEU A 1 55 ? 17.316 3.185 -4.884 1.00 1.49 55 LEU A N 15
ATOM 16405 C CA . LEU A 1 55 ? 17.824 4.238 -5.756 1.00 1.63 55 LEU A CA 15
ATOM 16406 C C . LEU A 1 55 ? 18.823 5.119 -5.011 1.00 1.70 55 LEU A C 15
ATOM 16407 O O . LEU A 1 55 ? 20.029 5.050 -5.256 1.00 1.78 55 LEU A O 15
ATOM 16423 N N . GLU A 1 56 ? 18.315 5.947 -4.104 1.00 1.70 56 GLU A N 15
ATOM 16424 C CA . GLU A 1 56 ? 19.165 6.832 -3.319 1.00 1.80 56 GLU A CA 15
ATOM 16425 C C . GLU A 1 56 ? 19.856 6.060 -2.202 1.00 1.75 56 GLU A C 15
ATOM 16426 O O . GLU A 1 56 ? 19.657 6.343 -1.021 1.00 1.78 56 GLU A O 15
ATOM 16438 N N . TYR A 1 57 ? 20.666 5.082 -2.587 1.00 1.71 57 TYR A N 15
ATOM 16439 C CA . TYR A 1 57 ? 21.388 4.261 -1.623 1.00 1.68 57 TYR A CA 15
ATOM 16440 C C . TYR A 1 57 ? 22.669 4.953 -1.171 1.00 1.81 57 TYR A C 15
ATOM 16441 O O . TYR A 1 57 ? 23.710 4.757 -1.831 1.00 2.23 57 TYR A O 15
ATOM 16460 N N . ALA B 2 1 ? -20.028 -6.772 5.544 1.00 5.20 1 ALA B N 15
ATOM 16461 C CA . ALA B 2 1 ? -18.624 -6.695 6.021 1.00 4.69 1 ALA B CA 15
ATOM 16462 C C . ALA B 2 1 ? -17.736 -5.989 4.999 1.00 3.91 1 ALA B C 15
ATOM 16463 O O . ALA B 2 1 ? -17.051 -6.638 4.209 1.00 3.61 1 ALA B O 15
ATOM 16472 N N . PRO B 2 2 ? -17.741 -4.645 5.001 1.00 3.99 2 PRO B N 15
ATOM 16473 C CA . PRO B 2 2 ? -16.932 -3.850 4.070 1.00 3.65 2 PRO B CA 15
ATOM 16474 C C . PRO B 2 2 ? -15.455 -4.248 4.097 1.00 2.77 2 PRO B C 15
ATOM 16475 O O . PRO B 2 2 ? -14.768 -4.030 5.094 1.00 2.79 2 PRO B O 15
ATOM 16486 N N . PRO B 2 3 ? -14.948 -4.840 3.001 1.00 2.55 3 PRO B N 15
ATOM 16487 C CA . PRO B 2 3 ? -13.551 -5.266 2.910 1.00 2.38 3 PRO B CA 15
ATOM 16488 C C . PRO B 2 3 ? -12.616 -4.117 2.550 1.00 2.11 3 PRO B C 15
ATOM 16489 O O . PRO B 2 3 ? -11.501 -4.025 3.064 1.00 2.74 3 PRO B O 15
ATOM 16500 N N . GLY B 2 4 ? -13.075 -3.244 1.658 1.00 1.73 4 GLY B N 15
ATOM 16501 C CA . GLY B 2 4 ? -12.271 -2.110 1.240 1.00 1.69 4 GLY B CA 15
ATOM 16502 C C . GLY B 2 4 ? -10.848 -2.502 0.884 1.00 1.53 4 GLY B C 15
ATOM 16503 O O . GLY B 2 4 ? -9.944 -2.405 1.714 1.00 2.11 4 GLY B O 15
ATOM 16507 N N . THR B 2 5 ? -10.654 -2.946 -0.352 1.00 1.20 5 THR B N 15
ATOM 16508 C CA . THR B 2 5 ? -9.333 -3.361 -0.816 1.00 1.17 5 THR B CA 15
ATOM 16509 C C . THR B 2 5 ? -9.179 -3.170 -2.322 1.00 1.11 5 THR B C 15
ATOM 16510 O O . THR B 2 5 ? -10.163 -3.114 -3.058 1.00 1.30 5 THR B O 15
ATOM 16521 N N . ALA B 2 6 ? -7.929 -3.073 -2.770 1.00 1.15 6 ALA B N 15
ATOM 16522 C CA . ALA B 2 6 ? -7.634 -2.895 -4.189 1.00 1.27 6 ALA B CA 15
ATOM 16523 C C . ALA B 2 6 ? -6.304 -3.540 -4.576 1.00 1.57 6 ALA B C 15
ATOM 16524 O O . ALA B 2 6 ? -6.197 -4.181 -5.622 1.00 1.86 6 ALA B O 15
ATOM 16531 N N . ARG B 2 7 ? -5.294 -3.360 -3.729 1.00 2.16 7 ARG B N 15
ATOM 16532 C CA . ARG B 2 7 ? -3.961 -3.919 -3.973 1.00 2.49 7 ARG B CA 15
ATOM 16533 C C . ARG B 2 7 ? -3.226 -3.118 -5.044 1.00 1.97 7 ARG B C 15
ATOM 16534 O O . ARG B 2 7 ? -3.665 -3.053 -6.193 1.00 2.16 7 ARG B O 15
ATOM 16555 N N . ARG B 2 8 ? -2.103 -2.507 -4.665 1.00 1.65 8 ARG B N 15
ATOM 16556 C CA . ARG B 2 8 ? -1.324 -1.702 -5.598 1.00 1.81 8 ARG B CA 15
ATOM 16557 C C . ARG B 2 8 ? -0.582 -2.568 -6.618 1.00 2.34 8 ARG B C 15
ATOM 16558 O O . ARG B 2 8 ? -0.718 -2.361 -7.822 1.00 3.35 8 ARG B O 15
ATOM 16579 N N . LYS B 2 9 ? 0.203 -3.535 -6.141 1.00 1.97 9 LYS B N 15
ATOM 16580 C CA . LYS B 2 9 ? 0.955 -4.403 -7.043 1.00 2.57 9 LYS B CA 15
ATOM 16581 C C . LYS B 2 9 ? 0.851 -5.868 -6.622 1.00 1.88 9 LYS B C 15
ATOM 16582 O O . LYS B 2 9 ? 0.031 -6.223 -5.775 1.00 1.98 9 LYS B O 15
ATOM 16601 N N . ARG B 2 10 ? 1.689 -6.716 -7.219 1.00 1.72 10 ARG B N 15
ATOM 16602 C CA . ARG B 2 10 ? 1.698 -8.143 -6.911 1.00 1.51 10 ARG B CA 15
ATOM 16603 C C . ARG B 2 10 ? 1.676 -8.383 -5.407 1.00 1.39 10 ARG B C 15
ATOM 16604 O O . ARG B 2 10 ? 1.181 -9.406 -4.938 1.00 1.77 10 ARG B O 15
ATOM 16625 N N . LYS B 2 11 ? 2.220 -7.428 -4.660 1.00 1.29 11 LYS B N 15
ATOM 16626 C CA . LYS B 2 11 ? 2.287 -7.528 -3.207 1.00 1.35 11 LYS B CA 15
ATOM 16627 C C . LYS B 2 11 ? 3.394 -8.487 -2.794 1.00 1.21 11 LYS B C 15
ATOM 16628 O O . LYS B 2 11 ? 3.190 -9.699 -2.732 1.00 1.55 11 LYS B O 15
ATOM 16647 N N . ALA B 2 12 ? 4.567 -7.936 -2.510 1.00 0.95 12 ALA B N 15
ATOM 16648 C CA . ALA B 2 12 ? 5.710 -8.743 -2.113 1.00 1.15 12 ALA B CA 15
ATOM 16649 C C . ALA B 2 12 ? 5.929 -8.686 -0.607 1.00 1.48 12 ALA B C 15
ATOM 16650 O O . ALA B 2 12 ? 6.502 -7.730 -0.098 1.00 2.05 12 ALA B O 15
ATOM 16657 N N . ASP B 2 13 ? 5.471 -9.707 0.105 1.00 1.42 13 ASP B N 15
ATOM 16658 C CA . ASP B 2 13 ? 5.635 -9.749 1.554 1.00 1.79 13 ASP B CA 15
ATOM 16659 C C . ASP B 2 13 ? 6.379 -11.009 1.979 1.00 1.88 13 ASP B C 15
ATOM 16660 O O . ASP B 2 13 ? 5.961 -11.711 2.899 1.00 2.28 13 ASP B O 15
ATOM 16669 N N . SER B 2 14 ? 7.486 -11.286 1.300 1.00 2.21 14 SER B N 15
ATOM 16670 C CA . SER B 2 14 ? 8.296 -12.458 1.601 1.00 2.81 14 SER B CA 15
ATOM 16671 C C . SER B 2 14 ? 7.521 -13.743 1.327 1.00 3.10 14 SER B C 15
ATOM 16672 O O . SER B 2 14 ? 6.826 -14.221 2.248 1.00 3.52 14 SER B O 15
ATOM 16681 N N . GLY A 1 1 ? 11.665 8.065 -3.966 1.00 2.97 1 GLY A N 16
ATOM 16682 C CA . GLY A 1 1 ? 13.139 7.918 -3.818 1.00 2.83 1 GLY A CA 16
ATOM 16683 C C . GLY A 1 1 ? 13.532 7.185 -2.549 1.00 2.42 1 GLY A C 16
ATOM 16684 O O . GLY A 1 1 ? 14.665 6.723 -2.418 1.00 2.48 1 GLY A O 16
ATOM 16690 N N . SER A 1 2 ? 12.597 7.078 -1.609 1.00 2.16 2 SER A N 16
ATOM 16691 C CA . SER A 1 2 ? 12.857 6.396 -0.348 1.00 2.05 2 SER A CA 16
ATOM 16692 C C . SER A 1 2 ? 11.554 6.148 0.401 1.00 1.75 2 SER A C 16
ATOM 16693 O O . SER A 1 2 ? 11.247 5.020 0.786 1.00 1.62 2 SER A O 16
ATOM 16701 N N . GLN A 1 3 ? 10.794 7.217 0.603 1.00 1.94 3 GLN A N 16
ATOM 16702 C CA . GLN A 1 3 ? 9.517 7.134 1.294 1.00 1.65 3 GLN A CA 16
ATOM 16703 C C . GLN A 1 3 ? 8.376 7.254 0.291 1.00 1.12 3 GLN A C 16
ATOM 16704 O O . GLN A 1 3 ? 8.128 8.332 -0.247 1.00 1.83 3 GLN A O 16
ATOM 16718 N N . VAL A 1 4 ? 7.680 6.150 0.042 1.00 0.52 4 VAL A N 16
ATOM 16719 C CA . VAL A 1 4 ? 6.593 6.158 -0.927 1.00 1.23 4 VAL A CA 16
ATOM 16720 C C . VAL A 1 4 ? 5.418 5.279 -0.509 1.00 1.08 4 VAL A C 16
ATOM 16721 O O . VAL A 1 4 ? 4.286 5.750 -0.402 1.00 1.66 4 VAL A O 16
ATOM 16734 N N . PHE A 1 5 ? 5.693 4.004 -0.275 1.00 0.41 5 PHE A N 16
ATOM 16735 C CA . PHE A 1 5 ? 4.647 3.050 0.083 1.00 0.40 5 PHE A CA 16
ATOM 16736 C C . PHE A 1 5 ? 3.745 2.833 -1.133 1.00 0.40 5 PHE A C 16
ATOM 16737 O O . PHE A 1 5 ? 4.164 3.082 -2.264 1.00 0.65 5 PHE A O 16
ATOM 16754 N N . GLU A 1 6 ? 2.515 2.376 -0.915 1.00 0.26 6 GLU A N 16
ATOM 16755 C CA . GLU A 1 6 ? 1.596 2.135 -2.028 1.00 0.29 6 GLU A CA 16
ATOM 16756 C C . GLU A 1 6 ? 0.144 2.269 -1.610 1.00 0.27 6 GLU A C 16
ATOM 16757 O O . GLU A 1 6 ? -0.217 1.957 -0.477 1.00 0.32 6 GLU A O 16
ATOM 16769 N N . TYR A 1 7 ? -0.690 2.719 -2.539 1.00 0.26 7 TYR A N 16
ATOM 16770 C CA . TYR A 1 7 ? -2.099 2.869 -2.273 1.00 0.26 7 TYR A CA 16
ATOM 16771 C C . TYR A 1 7 ? -2.888 1.716 -2.864 1.00 0.24 7 TYR A C 16
ATOM 16772 O O . TYR A 1 7 ? -3.143 1.661 -4.066 1.00 0.32 7 TYR A O 16
ATOM 16790 N N . ALA A 1 8 ? -3.278 0.796 -1.995 1.00 0.23 8 ALA A N 16
ATOM 16791 C CA . ALA A 1 8 ? -4.039 -0.371 -2.409 1.00 0.26 8 ALA A CA 16
ATOM 16792 C C . ALA A 1 8 ? -5.529 -0.073 -2.362 1.00 0.28 8 ALA A C 16
ATOM 16793 O O . ALA A 1 8 ? -6.300 -0.803 -1.739 1.00 0.38 8 ALA A O 16
ATOM 16800 N N . GLU A 1 9 ? -5.931 1.004 -3.029 1.00 0.25 9 GLU A N 16
ATOM 16801 C CA . GLU A 1 9 ? -7.322 1.401 -3.052 1.00 0.32 9 GLU A CA 16
ATOM 16802 C C . GLU A 1 9 ? -7.891 1.350 -4.447 1.00 0.33 9 GLU A C 16
ATOM 16803 O O . GLU A 1 9 ? -7.166 1.211 -5.432 1.00 0.44 9 GLU A O 16
ATOM 16815 N N . VAL A 1 10 ? -9.205 1.451 -4.520 1.00 0.24 10 VAL A N 16
ATOM 16816 C CA . VAL A 1 10 ? -9.874 1.395 -5.785 1.00 0.27 10 VAL A CA 16
ATOM 16817 C C . VAL A 1 10 ? -10.383 2.757 -6.232 1.00 0.27 10 VAL A C 16
ATOM 16818 O O . VAL A 1 10 ? -10.681 2.954 -7.408 1.00 0.35 10 VAL A O 16
ATOM 16831 N N . ASP A 1 11 ? -10.461 3.699 -5.303 1.00 0.23 11 ASP A N 16
ATOM 16832 C CA . ASP A 1 11 ? -10.929 5.038 -5.630 1.00 0.26 11 ASP A CA 16
ATOM 16833 C C . ASP A 1 11 ? -10.262 6.098 -4.760 1.00 0.24 11 ASP A C 16
ATOM 16834 O O . ASP A 1 11 ? -9.845 7.145 -5.254 1.00 0.28 11 ASP A O 16
ATOM 16843 N N . GLU A 1 12 ? -10.165 5.822 -3.464 1.00 0.21 12 GLU A N 16
ATOM 16844 C CA . GLU A 1 12 ? -9.590 6.784 -2.520 1.00 0.23 12 GLU A CA 16
ATOM 16845 C C . GLU A 1 12 ? -9.007 6.089 -1.297 1.00 0.23 12 GLU A C 16
ATOM 16846 O O . GLU A 1 12 ? -9.227 4.909 -1.094 1.00 0.29 12 GLU A O 16
ATOM 16858 N N . ILE A 1 13 ? -8.253 6.823 -0.487 1.00 0.22 13 ILE A N 16
ATOM 16859 C CA . ILE A 1 13 ? -7.673 6.258 0.730 1.00 0.22 13 ILE A CA 16
ATOM 16860 C C . ILE A 1 13 ? -7.766 7.276 1.872 1.00 0.27 13 ILE A C 16
ATOM 16861 O O . ILE A 1 13 ? -8.439 8.299 1.746 1.00 0.34 13 ILE A O 16
ATOM 16877 N N . VAL A 1 14 ? -7.091 6.992 2.978 1.00 0.25 14 VAL A N 16
ATOM 16878 C CA . VAL A 1 14 ? -7.088 7.891 4.128 1.00 0.30 14 VAL A CA 16
ATOM 16879 C C . VAL A 1 14 ? -5.774 7.767 4.880 1.00 0.27 14 VAL A C 16
ATOM 16880 O O . VAL A 1 14 ? -5.036 8.740 5.035 1.00 0.30 14 VAL A O 16
ATOM 16893 N N . GLU A 1 15 ? -5.489 6.563 5.349 1.00 0.28 15 GLU A N 16
ATOM 16894 C CA . GLU A 1 15 ? -4.247 6.304 6.064 1.00 0.27 15 GLU A CA 16
ATOM 16895 C C . GLU A 1 15 ? -3.193 5.811 5.081 1.00 0.26 15 GLU A C 16
ATOM 16896 O O . GLU A 1 15 ? -3.478 4.977 4.238 1.00 0.48 15 GLU A O 16
ATOM 16908 N N . LYS A 1 16 ? -1.984 6.341 5.174 1.00 0.20 16 LYS A N 16
ATOM 16909 C CA . LYS A 1 16 ? -0.915 5.937 4.262 1.00 0.23 16 LYS A CA 16
ATOM 16910 C C . LYS A 1 16 ? 0.456 6.069 4.928 1.00 0.25 16 LYS A C 16
ATOM 16911 O O . LYS A 1 16 ? 1.069 7.135 4.882 1.00 0.35 16 LYS A O 16
ATOM 16930 N N . ARG A 1 17 ? 0.938 4.994 5.547 1.00 0.22 17 ARG A N 16
ATOM 16931 C CA . ARG A 1 17 ? 2.230 5.040 6.232 1.00 0.31 17 ARG A CA 16
ATOM 16932 C C . ARG A 1 17 ? 2.866 3.661 6.327 1.00 0.30 17 ARG A C 16
ATOM 16933 O O . ARG A 1 17 ? 2.620 2.933 7.289 1.00 0.33 17 ARG A O 16
ATOM 16954 N N . GLY A 1 18 ? 3.678 3.287 5.345 1.00 0.29 18 GLY A N 16
ATOM 16955 C CA . GLY A 1 18 ? 4.300 1.982 5.406 1.00 0.28 18 GLY A CA 16
ATOM 16956 C C . GLY A 1 18 ? 5.647 1.890 4.719 1.00 0.32 18 GLY A C 16
ATOM 16957 O O . GLY A 1 18 ? 6.510 2.752 4.881 1.00 0.41 18 GLY A O 16
ATOM 16961 N N . LYS A 1 19 ? 5.811 0.817 3.956 1.00 0.30 19 LYS A N 16
ATOM 16962 C CA . LYS A 1 19 ? 7.045 0.536 3.239 1.00 0.36 19 LYS A CA 16
ATOM 16963 C C . LYS A 1 19 ? 6.870 0.782 1.739 1.00 0.45 19 LYS A C 16
ATOM 16964 O O . LYS A 1 19 ? 7.098 1.885 1.242 1.00 0.76 19 LYS A O 16
ATOM 16983 N N . GLY A 1 20 ? 6.473 -0.264 1.040 1.00 0.47 20 GLY A N 16
ATOM 16984 C CA . GLY A 1 20 ? 6.219 -0.204 -0.370 1.00 0.51 20 GLY A CA 16
ATOM 16985 C C . GLY A 1 20 ? 4.875 -0.814 -0.618 1.00 0.42 20 GLY A C 16
ATOM 16986 O O . GLY A 1 20 ? 4.061 -0.301 -1.376 1.00 0.48 20 GLY A O 16
ATOM 16990 N N . LYS A 1 21 ? 4.677 -1.939 0.045 1.00 0.33 21 LYS A N 16
ATOM 16991 C CA . LYS A 1 21 ? 3.424 -2.667 0.006 1.00 0.33 21 LYS A CA 16
ATOM 16992 C C . LYS A 1 21 ? 2.976 -3.059 1.424 1.00 0.27 21 LYS A C 16
ATOM 16993 O O . LYS A 1 21 ? 1.878 -3.578 1.605 1.00 0.32 21 LYS A O 16
ATOM 17012 N N . ASP A 1 22 ? 3.821 -2.784 2.432 1.00 0.21 22 ASP A N 16
ATOM 17013 C CA . ASP A 1 22 ? 3.506 -3.103 3.813 1.00 0.23 22 ASP A CA 16
ATOM 17014 C C . ASP A 1 22 ? 2.757 -1.967 4.487 1.00 0.21 22 ASP A C 16
ATOM 17015 O O . ASP A 1 22 ? 2.571 -1.958 5.702 1.00 0.26 22 ASP A O 16
ATOM 17024 N N . VAL A 1 23 ? 2.345 -1.008 3.687 1.00 0.17 23 VAL A N 16
ATOM 17025 C CA . VAL A 1 23 ? 1.616 0.136 4.169 1.00 0.18 23 VAL A CA 16
ATOM 17026 C C . VAL A 1 23 ? 0.120 -0.123 4.176 1.00 0.16 23 VAL A C 16
ATOM 17027 O O . VAL A 1 23 ? -0.382 -0.963 3.431 1.00 0.18 23 VAL A O 16
ATOM 17040 N N . GLU A 1 24 ? -0.582 0.640 4.986 1.00 0.18 24 GLU A N 16
ATOM 17041 C CA . GLU A 1 24 ? -2.022 0.506 5.094 1.00 0.22 24 GLU A CA 16
ATOM 17042 C C . GLU A 1 24 ? -2.710 1.678 4.408 1.00 0.24 24 GLU A C 16
ATOM 17043 O O . GLU A 1 24 ? -2.468 2.837 4.744 1.00 0.48 24 GLU A O 16
ATOM 17055 N N . TYR A 1 25 ? -3.565 1.368 3.447 1.00 0.18 25 TYR A N 16
ATOM 17056 C CA . TYR A 1 25 ? -4.291 2.376 2.705 1.00 0.22 25 TYR A CA 16
ATOM 17057 C C . TYR A 1 25 ? -5.779 2.062 2.711 1.00 0.30 25 TYR A C 16
ATOM 17058 O O . TYR A 1 25 ? -6.173 0.903 2.683 1.00 0.65 25 TYR A O 16
ATOM 17076 N N . LEU A 1 26 ? -6.597 3.097 2.728 1.00 0.19 26 LEU A N 16
ATOM 17077 C CA . LEU A 1 26 ? -8.035 2.932 2.742 1.00 0.19 26 LEU A CA 16
ATOM 17078 C C . LEU A 1 26 ? -8.541 2.855 1.327 1.00 0.17 26 LEU A C 16
ATOM 17079 O O . LEU A 1 26 ? -7.875 3.307 0.400 1.00 0.17 26 LEU A O 16
ATOM 17095 N N . VAL A 1 27 ? -9.708 2.271 1.148 1.00 0.18 27 VAL A N 16
ATOM 17096 C CA . VAL A 1 27 ? -10.247 2.179 -0.181 1.00 0.18 27 VAL A CA 16
ATOM 17097 C C . VAL A 1 27 ? -11.748 2.358 -0.247 1.00 0.18 27 VAL A C 16
ATOM 17098 O O . VAL A 1 27 ? -12.523 1.552 0.268 1.00 0.22 27 VAL A O 16
ATOM 17111 N N . ARG A 1 28 ? -12.137 3.444 -0.882 1.00 0.16 28 ARG A N 16
ATOM 17112 C CA . ARG A 1 28 ? -13.525 3.711 -1.141 1.00 0.18 28 ARG A CA 16
ATOM 17113 C C . ARG A 1 28 ? -13.802 2.995 -2.424 1.00 0.16 28 ARG A C 16
ATOM 17114 O O . ARG A 1 28 ? -14.072 3.608 -3.457 1.00 0.20 28 ARG A O 16
ATOM 17135 N N . TRP A 1 29 ? -13.706 1.670 -2.322 1.00 0.19 29 TRP A N 16
ATOM 17136 C CA . TRP A 1 29 ? -13.862 0.757 -3.432 1.00 0.25 29 TRP A CA 16
ATOM 17137 C C . TRP A 1 29 ? -14.724 1.336 -4.532 1.00 0.25 29 TRP A C 16
ATOM 17138 O O . TRP A 1 29 ? -15.944 1.215 -4.514 1.00 0.30 29 TRP A O 16
ATOM 17159 N N . LYS A 1 30 ? -14.044 2.022 -5.454 1.00 0.25 30 LYS A N 16
ATOM 17160 C CA . LYS A 1 30 ? -14.694 2.661 -6.619 1.00 0.30 30 LYS A CA 16
ATOM 17161 C C . LYS A 1 30 ? -15.973 1.934 -7.046 1.00 0.36 30 LYS A C 16
ATOM 17162 O O . LYS A 1 30 ? -16.945 2.564 -7.461 1.00 0.42 30 LYS A O 16
ATOM 17181 N N . ASP A 1 31 ? -15.960 0.610 -6.944 1.00 0.39 31 ASP A N 16
ATOM 17182 C CA . ASP A 1 31 ? -17.120 -0.201 -7.295 1.00 0.48 31 ASP A CA 16
ATOM 17183 C C . ASP A 1 31 ? -17.724 -0.824 -6.041 1.00 0.45 31 ASP A C 16
ATOM 17184 O O . ASP A 1 31 ? -17.883 -2.041 -5.952 1.00 0.52 31 ASP A O 16
ATOM 17193 N N . GLY A 1 32 ? -18.060 0.024 -5.073 1.00 0.39 32 GLY A N 16
ATOM 17194 C CA . GLY A 1 32 ? -18.626 -0.451 -3.824 1.00 0.40 32 GLY A CA 16
ATOM 17195 C C . GLY A 1 32 ? -19.586 0.544 -3.201 1.00 0.42 32 GLY A C 16
ATOM 17196 O O . GLY A 1 32 ? -20.126 1.413 -3.886 1.00 0.59 32 GLY A O 16
ATOM 17200 N N . GLY A 1 33 ? -19.798 0.412 -1.896 1.00 0.43 33 GLY A N 16
ATOM 17201 C CA . GLY A 1 33 ? -20.692 1.311 -1.192 1.00 0.48 33 GLY A CA 16
ATOM 17202 C C . GLY A 1 33 ? -20.267 1.537 0.246 1.00 0.46 33 GLY A C 16
ATOM 17203 O O . GLY A 1 33 ? -21.076 1.930 1.086 1.00 0.86 33 GLY A O 16
ATOM 17207 N N . ASP A 1 34 ? -18.993 1.283 0.529 1.00 0.45 34 ASP A N 16
ATOM 17208 C CA . ASP A 1 34 ? -18.455 1.457 1.873 1.00 0.40 34 ASP A CA 16
ATOM 17209 C C . ASP A 1 34 ? -16.984 1.856 1.820 1.00 0.38 34 ASP A C 16
ATOM 17210 O O . ASP A 1 34 ? -16.437 2.100 0.745 1.00 0.62 34 ASP A O 16
ATOM 17219 N N . CYS A 1 35 ? -16.350 1.920 2.985 1.00 0.40 35 CYS A N 16
ATOM 17220 C CA . CYS A 1 35 ? -14.941 2.291 3.067 1.00 0.44 35 CYS A CA 16
ATOM 17221 C C . CYS A 1 35 ? -14.244 1.539 4.196 1.00 0.39 35 CYS A C 16
ATOM 17222 O O . CYS A 1 35 ? -14.780 1.416 5.297 1.00 0.61 35 CYS A O 16
ATOM 17230 N N . GLU A 1 36 ? -13.044 1.040 3.915 1.00 0.32 36 GLU A N 16
ATOM 17231 C CA . GLU A 1 36 ? -12.269 0.302 4.906 1.00 0.43 36 GLU A CA 16
ATOM 17232 C C . GLU A 1 36 ? -10.773 0.478 4.665 1.00 0.34 36 GLU A C 16
ATOM 17233 O O . GLU A 1 36 ? -10.361 1.124 3.701 1.00 0.36 36 GLU A O 16
ATOM 17245 N N . TRP A 1 37 ? -9.964 -0.099 5.548 1.00 0.40 37 TRP A N 16
ATOM 17246 C CA . TRP A 1 37 ? -8.515 -0.004 5.436 1.00 0.33 37 TRP A CA 16
ATOM 17247 C C . TRP A 1 37 ? -7.927 -1.248 4.780 1.00 0.35 37 TRP A C 16
ATOM 17248 O O . TRP A 1 37 ? -8.456 -2.349 4.929 1.00 0.46 37 TRP A O 16
ATOM 17269 N N . VAL A 1 38 ? -6.828 -1.063 4.055 1.00 0.28 38 VAL A N 16
ATOM 17270 C CA . VAL A 1 38 ? -6.157 -2.177 3.402 1.00 0.37 38 VAL A CA 16
ATOM 17271 C C . VAL A 1 38 ? -5.131 -2.783 4.344 1.00 0.36 38 VAL A C 16
ATOM 17272 O O . VAL A 1 38 ? -4.697 -2.142 5.303 1.00 0.31 38 VAL A O 16
ATOM 17285 N N . LYS A 1 39 ? -4.744 -4.016 4.068 1.00 0.46 39 LYS A N 16
ATOM 17286 C CA . LYS A 1 39 ? -3.781 -4.705 4.903 1.00 0.48 39 LYS A CA 16
ATOM 17287 C C . LYS A 1 39 ? -2.392 -4.100 4.795 1.00 0.38 39 LYS A C 16
ATOM 17288 O O . LYS A 1 39 ? -1.679 -4.304 3.813 1.00 0.45 39 LYS A O 16
ATOM 17307 N N . GLY A 1 40 ? -2.021 -3.353 5.828 1.00 0.32 40 GLY A N 16
ATOM 17308 C CA . GLY A 1 40 ? -0.714 -2.733 5.874 1.00 0.27 40 GLY A CA 16
ATOM 17309 C C . GLY A 1 40 ? 0.326 -3.611 6.542 1.00 0.28 40 GLY A C 16
ATOM 17310 O O . GLY A 1 40 ? 1.177 -3.125 7.284 1.00 0.35 40 GLY A O 16
ATOM 17314 N N . VAL A 1 41 ? 0.242 -4.912 6.291 1.00 0.29 41 VAL A N 16
ATOM 17315 C CA . VAL A 1 41 ? 1.196 -5.862 6.841 1.00 0.39 41 VAL A CA 16
ATOM 17316 C C . VAL A 1 41 ? 1.992 -6.523 5.719 1.00 0.38 41 VAL A C 16
ATOM 17317 O O . VAL A 1 41 ? 2.804 -7.413 5.966 1.00 0.45 41 VAL A O 16
ATOM 17330 N N . HIS A 1 42 ? 1.755 -6.083 4.483 1.00 0.35 42 HIS A N 16
ATOM 17331 C CA . HIS A 1 42 ? 2.447 -6.635 3.336 1.00 0.40 42 HIS A CA 16
ATOM 17332 C C . HIS A 1 42 ? 3.896 -6.224 3.367 1.00 0.36 42 HIS A C 16
ATOM 17333 O O . HIS A 1 42 ? 4.330 -5.340 2.632 1.00 0.31 42 HIS A O 16
ATOM 17348 N N . VAL A 1 43 ? 4.629 -6.919 4.225 1.00 0.43 43 VAL A N 16
ATOM 17349 C CA . VAL A 1 43 ? 6.048 -6.669 4.441 1.00 0.44 43 VAL A CA 16
ATOM 17350 C C . VAL A 1 43 ? 6.876 -6.769 3.173 1.00 0.44 43 VAL A C 16
ATOM 17351 O O . VAL A 1 43 ? 7.594 -7.744 2.955 1.00 0.54 43 VAL A O 16
ATOM 17364 N N . ALA A 1 44 ? 6.764 -5.744 2.342 1.00 0.36 44 ALA A N 16
ATOM 17365 C CA . ALA A 1 44 ? 7.538 -5.661 1.126 1.00 0.42 44 ALA A CA 16
ATOM 17366 C C . ALA A 1 44 ? 8.820 -4.911 1.420 1.00 0.41 44 ALA A C 16
ATOM 17367 O O . ALA A 1 44 ? 9.154 -3.928 0.759 1.00 0.45 44 ALA A O 16
ATOM 17374 N N . GLU A 1 45 ? 9.532 -5.395 2.431 1.00 0.43 45 GLU A N 16
ATOM 17375 C CA . GLU A 1 45 ? 10.786 -4.792 2.855 1.00 0.49 45 GLU A CA 16
ATOM 17376 C C . GLU A 1 45 ? 11.702 -4.577 1.661 1.00 0.53 45 GLU A C 16
ATOM 17377 O O . GLU A 1 45 ? 12.617 -3.762 1.710 1.00 0.62 45 GLU A O 16
ATOM 17389 N N . ASP A 1 46 ? 11.468 -5.336 0.600 1.00 0.54 46 ASP A N 16
ATOM 17390 C CA . ASP A 1 46 ? 12.257 -5.195 -0.614 1.00 0.62 46 ASP A CA 16
ATOM 17391 C C . ASP A 1 46 ? 11.947 -3.864 -1.288 1.00 0.65 46 ASP A C 16
ATOM 17392 O O . ASP A 1 46 ? 12.852 -3.091 -1.599 1.00 0.75 46 ASP A O 16
ATOM 17401 N N . VAL A 1 47 ? 10.658 -3.592 -1.479 1.00 0.62 47 VAL A N 16
ATOM 17402 C CA . VAL A 1 47 ? 10.218 -2.355 -2.122 1.00 0.72 47 VAL A CA 16
ATOM 17403 C C . VAL A 1 47 ? 10.729 -1.128 -1.371 1.00 0.75 47 VAL A C 16
ATOM 17404 O O . VAL A 1 47 ? 10.971 -0.090 -1.967 1.00 0.88 47 VAL A O 16
ATOM 17417 N N . ALA A 1 48 ? 10.895 -1.298 -0.063 1.00 0.68 48 ALA A N 16
ATOM 17418 C CA . ALA A 1 48 ? 11.366 -0.270 0.868 1.00 0.77 48 ALA A CA 16
ATOM 17419 C C . ALA A 1 48 ? 12.881 -0.278 0.925 1.00 0.86 48 ALA A C 16
ATOM 17420 O O . ALA A 1 48 ? 13.537 0.725 0.647 1.00 0.99 48 ALA A O 16
ATOM 17427 N N . LYS A 1 49 ? 13.430 -1.433 1.289 1.00 0.81 49 LYS A N 16
ATOM 17428 C CA . LYS A 1 49 ? 14.870 -1.602 1.374 1.00 0.92 49 LYS A CA 16
ATOM 17429 C C . LYS A 1 49 ? 15.499 -1.217 0.046 1.00 0.98 49 LYS A C 16
ATOM 17430 O O . LYS A 1 49 ? 16.634 -0.750 -0.015 1.00 1.11 49 LYS A O 16
ATOM 17449 N N . ASP A 1 50 ? 14.751 -1.439 -1.026 1.00 0.91 50 ASP A N 16
ATOM 17450 C CA . ASP A 1 50 ? 15.220 -1.087 -2.348 1.00 1.00 50 ASP A CA 16
ATOM 17451 C C . ASP A 1 50 ? 14.779 0.327 -2.693 1.00 1.12 50 ASP A C 16
ATOM 17452 O O . ASP A 1 50 ? 15.407 1.003 -3.509 1.00 1.28 50 ASP A O 16
ATOM 17461 N N . TYR A 1 51 ? 13.690 0.776 -2.070 1.00 1.07 51 TYR A N 16
ATOM 17462 C CA . TYR A 1 51 ? 13.194 2.115 -2.325 1.00 1.22 51 TYR A CA 16
ATOM 17463 C C . TYR A 1 51 ? 14.174 3.146 -1.812 1.00 1.37 51 TYR A C 16
ATOM 17464 O O . TYR A 1 51 ? 14.773 3.912 -2.566 1.00 1.51 51 TYR A O 16
ATOM 17482 N N . GLU A 1 52 ? 14.319 3.134 -0.492 1.00 1.35 52 GLU A N 16
ATOM 17483 C CA . GLU A 1 52 ? 15.172 4.077 0.197 1.00 1.51 52 GLU A CA 16
ATOM 17484 C C . GLU A 1 52 ? 16.593 3.551 0.343 1.00 1.55 52 GLU A C 16
ATOM 17485 O O . GLU A 1 52 ? 17.560 4.233 0.003 1.00 1.70 52 GLU A O 16
ATOM 17497 N N . ASP A 1 53 ? 16.705 2.334 0.850 1.00 1.43 53 ASP A N 16
ATOM 17498 C CA . ASP A 1 53 ? 17.998 1.705 1.061 1.00 1.48 53 ASP A CA 16
ATOM 17499 C C . ASP A 1 53 ? 18.577 1.166 -0.253 1.00 1.47 53 ASP A C 16
ATOM 17500 O O . ASP A 1 53 ? 19.736 0.753 -0.301 1.00 1.59 53 ASP A O 16
ATOM 17509 N N . GLY A 1 54 ? 17.772 1.167 -1.313 1.00 1.36 54 GLY A N 16
ATOM 17510 C CA . GLY A 1 54 ? 18.245 0.692 -2.600 1.00 1.37 54 GLY A CA 16
ATOM 17511 C C . GLY A 1 54 ? 18.854 1.805 -3.428 1.00 1.49 54 GLY A C 16
ATOM 17512 O O . GLY A 1 54 ? 19.844 1.597 -4.131 1.00 1.61 54 GLY A O 16
ATOM 17516 N N . LEU A 1 55 ? 18.260 2.992 -3.346 1.00 1.49 55 LEU A N 16
ATOM 17517 C CA . LEU A 1 55 ? 18.754 4.148 -4.085 1.00 1.63 55 LEU A CA 16
ATOM 17518 C C . LEU A 1 55 ? 19.858 4.850 -3.302 1.00 1.70 55 LEU A C 16
ATOM 17519 O O . LEU A 1 55 ? 21.005 4.906 -3.741 1.00 1.78 55 LEU A O 16
ATOM 17535 N N . GLU A 1 56 ? 19.501 5.387 -2.138 1.00 1.70 56 GLU A N 16
ATOM 17536 C CA . GLU A 1 56 ? 20.466 6.073 -1.288 1.00 1.80 56 GLU A CA 16
ATOM 17537 C C . GLU A 1 56 ? 21.112 5.098 -0.314 1.00 1.75 56 GLU A C 16
ATOM 17538 O O . GLU A 1 56 ? 21.031 5.269 0.903 1.00 1.78 56 GLU A O 16
ATOM 17550 N N . TYR A 1 57 ? 21.755 4.073 -0.861 1.00 1.71 57 TYR A N 16
ATOM 1755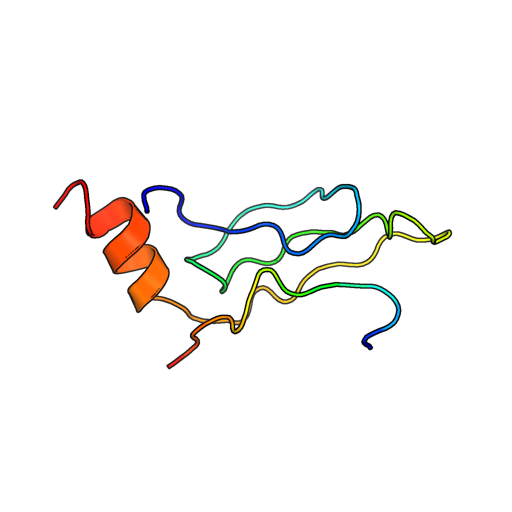1 C CA . TYR A 1 57 ? 22.415 3.059 -0.047 1.00 1.68 57 TYR A CA 16
ATOM 17552 C C . TYR A 1 57 ? 23.764 3.560 0.458 1.00 1.81 57 TYR A C 16
ATOM 17553 O O . TYR A 1 57 ? 23.800 4.161 1.551 1.00 2.23 57 TYR A O 16
ATOM 17572 N N . ALA B 2 1 ? -15.284 -9.963 -3.717 1.00 5.20 1 ALA B N 16
ATOM 17573 C CA . ALA B 2 1 ? -15.340 -10.076 -2.236 1.00 4.69 1 ALA B CA 16
ATOM 17574 C C . ALA B 2 1 ? -14.732 -8.852 -1.549 1.00 3.91 1 ALA B C 16
ATOM 17575 O O . ALA B 2 1 ? -15.315 -8.320 -0.605 1.00 3.61 1 ALA B O 16
ATOM 17584 N N . PRO B 2 2 ? -13.554 -8.383 -2.007 1.00 3.99 2 PRO B N 16
ATOM 17585 C CA . PRO B 2 2 ? -12.893 -7.217 -1.412 1.00 3.65 2 PRO B CA 16
ATOM 17586 C C . PRO B 2 2 ? -13.830 -6.017 -1.298 1.00 2.77 2 PRO B C 16
ATOM 17587 O O . PRO B 2 2 ? -14.092 -5.329 -2.284 1.00 2.79 2 PRO B O 16
ATOM 17598 N N . PRO B 2 3 ? -14.349 -5.752 -0.086 1.00 2.55 3 PRO B N 16
ATOM 17599 C CA . PRO B 2 3 ? -15.261 -4.636 0.159 1.00 2.38 3 PRO B CA 16
ATOM 17600 C C . PRO B 2 3 ? -14.536 -3.294 0.179 1.00 2.11 3 PRO B C 16
ATOM 17601 O O . PRO B 2 3 ? -14.929 -2.354 -0.511 1.00 2.74 3 PRO B O 16
ATOM 17612 N N . GLY B 2 4 ? -13.473 -3.215 0.975 1.00 1.73 4 GLY B N 16
ATOM 17613 C CA . GLY B 2 4 ? -12.708 -1.985 1.072 1.00 1.69 4 GLY B CA 16
ATOM 17614 C C . GLY B 2 4 ? -11.212 -2.225 1.002 1.00 1.53 4 GLY B C 16
ATOM 17615 O O . GLY B 2 4 ? -10.484 -1.929 1.950 1.00 2.11 4 GLY B O 16
ATOM 17619 N N . THR B 2 5 ? -10.755 -2.760 -0.125 1.00 1.20 5 THR B N 16
ATOM 17620 C CA . THR B 2 5 ? -9.337 -3.044 -0.320 1.00 1.17 5 THR B CA 16
ATOM 17621 C C . THR B 2 5 ? -8.947 -2.995 -1.796 1.00 1.11 5 THR B C 16
ATOM 17622 O O . THR B 2 5 ? -9.802 -2.850 -2.670 1.00 1.30 5 THR B O 16
ATOM 17633 N N . ALA B 2 6 ? -7.648 -3.117 -2.062 1.00 1.15 6 ALA B N 16
ATOM 17634 C CA . ALA B 2 6 ? -7.132 -3.099 -3.429 1.00 1.27 6 ALA B CA 16
ATOM 17635 C C . ALA B 2 6 ? -5.651 -3.481 -3.457 1.00 1.57 6 ALA B C 16
ATOM 17636 O O . ALA B 2 6 ? -5.153 -4.128 -2.535 1.00 1.86 6 ALA B O 16
ATOM 17643 N N . ARG B 2 7 ? -4.954 -3.094 -4.524 1.00 2.16 7 ARG B N 16
ATOM 17644 C CA . ARG B 2 7 ? -3.530 -3.393 -4.660 1.00 2.49 7 ARG B CA 16
ATOM 17645 C C . ARG B 2 7 ? -2.885 -2.491 -5.710 1.00 1.97 7 ARG B C 16
ATOM 17646 O O . ARG B 2 7 ? -3.338 -2.437 -6.854 1.00 2.16 7 ARG B O 16
ATOM 17667 N N . ARG B 2 8 ? -1.827 -1.782 -5.316 1.00 1.65 8 ARG B N 16
ATOM 17668 C CA . ARG B 2 8 ? -1.133 -0.880 -6.232 1.00 1.81 8 ARG B CA 16
ATOM 17669 C C . ARG B 2 8 ? -0.216 -1.649 -7.178 1.00 2.34 8 ARG B C 16
ATOM 17670 O O . ARG B 2 8 ? -0.058 -1.275 -8.341 1.00 3.35 8 ARG B O 16
ATOM 17691 N N . LYS B 2 9 ? 0.390 -2.725 -6.681 1.00 1.97 9 LYS B N 16
ATOM 17692 C CA . LYS B 2 9 ? 1.289 -3.531 -7.496 1.00 2.57 9 LYS B CA 16
ATOM 17693 C C . LYS B 2 9 ? 1.075 -5.017 -7.225 1.00 1.88 9 LYS B C 16
ATOM 17694 O O . LYS B 2 9 ? 0.127 -5.399 -6.537 1.00 1.98 9 LYS B O 16
ATOM 17713 N N . ARG B 2 10 ? 1.955 -5.854 -7.766 1.00 1.72 10 ARG B N 16
ATOM 17714 C CA . ARG B 2 10 ? 1.860 -7.291 -7.559 1.00 1.51 10 ARG B CA 16
ATOM 17715 C C . ARG B 2 10 ? 1.789 -7.612 -6.072 1.00 1.39 10 ARG B C 16
ATOM 17716 O O . ARG B 2 10 ? 1.265 -8.652 -5.673 1.00 1.77 10 ARG B O 16
ATOM 17737 N N . LYS B 2 11 ? 2.331 -6.706 -5.260 1.00 1.29 11 LYS B N 16
ATOM 17738 C CA . LYS B 2 11 ? 2.361 -6.873 -3.814 1.00 1.35 11 LYS B CA 16
ATOM 17739 C C . LYS B 2 11 ? 3.437 -7.871 -3.421 1.00 1.21 11 LYS B C 16
ATOM 17740 O O . LYS B 2 11 ? 3.188 -9.074 -3.337 1.00 1.55 11 LYS B O 16
ATOM 17759 N N . ALA B 2 12 ? 4.637 -7.358 -3.181 1.00 0.95 12 ALA B N 16
ATOM 17760 C CA . ALA B 2 12 ? 5.763 -8.198 -2.809 1.00 1.15 12 ALA B CA 16
ATOM 17761 C C . ALA B 2 12 ? 5.851 -8.349 -1.298 1.00 1.48 12 ALA B C 16
ATOM 17762 O O . ALA B 2 12 ? 6.590 -7.625 -0.644 1.00 2.05 12 ALA B O 16
ATOM 17769 N N . ASP B 2 13 ? 5.093 -9.287 -0.745 1.00 1.42 13 ASP B N 16
ATOM 17770 C CA . ASP B 2 13 ? 5.102 -9.514 0.693 1.00 1.79 13 ASP B CA 16
ATOM 17771 C C . ASP B 2 13 ? 5.779 -10.838 1.023 1.00 1.88 13 ASP B C 16
ATOM 17772 O O . ASP B 2 13 ? 5.185 -11.907 0.881 1.00 2.28 13 ASP B O 16
ATOM 17781 N N . SER B 2 14 ? 7.032 -10.756 1.465 1.00 2.21 14 SER B N 16
ATOM 17782 C CA . SER B 2 14 ? 7.809 -11.942 1.812 1.00 2.81 14 SER B CA 16
ATOM 17783 C C . SER B 2 14 ? 6.995 -12.907 2.670 1.00 3.10 14 SER B C 16
ATOM 17784 O O . SER B 2 14 ? 6.312 -13.779 2.091 1.00 3.52 14 SER B O 16
ATOM 17793 N N . GLY A 1 1 ? 9.600 4.788 -7.487 1.00 2.97 1 GLY A N 17
ATOM 17794 C CA . GLY A 1 1 ? 11.006 4.374 -7.216 1.00 2.83 1 GLY A CA 17
ATOM 17795 C C . GLY A 1 1 ? 11.649 5.194 -6.110 1.00 2.42 1 GLY A C 17
ATOM 17796 O O . GLY A 1 1 ? 12.749 5.717 -6.286 1.00 2.48 1 GLY A O 17
ATOM 17802 N N . SER A 1 2 ? 10.969 5.310 -4.960 1.00 2.16 2 SER A N 17
ATOM 17803 C CA . SER A 1 2 ? 11.499 6.094 -3.835 1.00 2.05 2 SER A CA 17
ATOM 17804 C C . SER A 1 2 ? 10.472 6.319 -2.722 1.00 1.75 2 SER A C 17
ATOM 17805 O O . SER A 1 2 ? 10.831 6.785 -1.639 1.00 1.62 2 SER A O 17
ATOM 17813 N N . GLN A 1 3 ? 9.204 5.997 -2.967 1.00 1.94 3 GLN A N 17
ATOM 17814 C CA . GLN A 1 3 ? 8.183 6.169 -1.951 1.00 1.65 3 GLN A CA 17
ATOM 17815 C C . GLN A 1 3 ? 8.111 4.930 -1.078 1.00 1.12 3 GLN A C 17
ATOM 17816 O O . GLN A 1 3 ? 8.186 3.803 -1.569 1.00 1.83 3 GLN A O 17
ATOM 17830 N N . VAL A 1 4 ? 7.965 5.145 0.221 1.00 0.52 4 VAL A N 17
ATOM 17831 C CA . VAL A 1 4 ? 7.920 4.052 1.168 1.00 1.23 4 VAL A CA 17
ATOM 17832 C C . VAL A 1 4 ? 6.478 3.681 1.489 1.00 1.08 4 VAL A C 17
ATOM 17833 O O . VAL A 1 4 ? 6.123 3.453 2.644 1.00 1.66 4 VAL A O 17
ATOM 17846 N N . PHE A 1 5 ? 5.650 3.616 0.450 1.00 0.41 5 PHE A N 17
ATOM 17847 C CA . PHE A 1 5 ? 4.243 3.280 0.623 1.00 0.40 5 PHE A CA 17
ATOM 17848 C C . PHE A 1 5 ? 3.516 3.220 -0.724 1.00 0.40 5 PHE A C 17
ATOM 17849 O O . PHE A 1 5 ? 3.911 3.883 -1.685 1.00 0.65 5 PHE A O 17
ATOM 17866 N N . GLU A 1 6 ? 2.454 2.423 -0.781 1.00 0.26 6 GLU A N 17
ATOM 17867 C CA . GLU A 1 6 ? 1.652 2.275 -1.997 1.00 0.29 6 GLU A CA 17
ATOM 17868 C C . GLU A 1 6 ? 0.165 2.343 -1.683 1.00 0.27 6 GLU A C 17
ATOM 17869 O O . GLU A 1 6 ? -0.282 1.845 -0.654 1.00 0.32 6 GLU A O 17
ATOM 17881 N N . TYR A 1 7 ? -0.613 2.937 -2.578 1.00 0.26 7 TYR A N 17
ATOM 17882 C CA . TYR A 1 7 ? -2.033 3.054 -2.353 1.00 0.26 7 TYR A CA 17
ATOM 17883 C C . TYR A 1 7 ? -2.795 1.855 -2.899 1.00 0.24 7 TYR A C 17
ATOM 17884 O O . TYR A 1 7 ? -2.973 1.710 -4.109 1.00 0.32 7 TYR A O 17
ATOM 17902 N N . ALA A 1 8 ? -3.238 0.995 -1.986 1.00 0.23 8 ALA A N 17
ATOM 17903 C CA . ALA A 1 8 ? -4.007 -0.187 -2.358 1.00 0.26 8 ALA A CA 17
ATOM 17904 C C . ALA A 1 8 ? -5.488 0.167 -2.367 1.00 0.28 8 ALA A C 17
ATOM 17905 O O . ALA A 1 8 ? -6.303 -0.497 -1.729 1.00 0.38 8 ALA A O 17
ATOM 17912 N N . GLU A 1 9 ? -5.825 1.222 -3.106 1.00 0.25 9 GLU A N 17
ATOM 17913 C CA . GLU A 1 9 ? -7.183 1.714 -3.178 1.00 0.32 9 GLU A CA 17
ATOM 17914 C C . GLU A 1 9 ? -7.796 1.554 -4.550 1.00 0.33 9 GLU A C 17
ATOM 17915 O O . GLU A 1 9 ? -7.108 1.426 -5.564 1.00 0.44 9 GLU A O 17
ATOM 17927 N N . VAL A 1 10 ? -9.118 1.565 -4.545 1.00 0.24 10 VAL A N 17
ATOM 17928 C CA . VAL A 1 10 ? -9.887 1.439 -5.750 1.00 0.27 10 VAL A CA 17
ATOM 17929 C C . VAL A 1 10 ? -10.312 2.808 -6.256 1.00 0.27 10 VAL A C 17
ATOM 17930 O O . VAL A 1 10 ? -10.385 3.046 -7.461 1.00 0.35 10 VAL A O 17
ATOM 17943 N N . ASP A 1 11 ? -10.596 3.706 -5.320 1.00 0.23 11 ASP A N 17
ATOM 17944 C CA . ASP A 1 11 ? -10.972 5.071 -5.663 1.00 0.26 11 ASP A CA 17
ATOM 17945 C C . ASP A 1 11 ? -10.330 6.097 -4.725 1.00 0.24 11 ASP A C 17
ATOM 17946 O O . ASP A 1 11 ? -9.904 7.164 -5.167 1.00 0.28 11 ASP A O 17
ATOM 17955 N N . GLU A 1 12 ? -10.258 5.777 -3.431 1.00 0.21 12 GLU A N 17
ATOM 17956 C CA . GLU A 1 12 ? -9.718 6.732 -2.452 1.00 0.23 12 GLU A CA 17
ATOM 17957 C C . GLU A 1 12 ? -9.175 6.051 -1.200 1.00 0.23 12 GLU A C 17
ATOM 17958 O O . GLU A 1 12 ? -9.583 4.956 -0.861 1.00 0.29 12 GLU A O 17
ATOM 17970 N N . ILE A 1 13 ? -8.278 6.734 -0.495 1.00 0.22 13 ILE A N 17
ATOM 17971 C CA . ILE A 1 13 ? -7.687 6.193 0.728 1.00 0.22 13 ILE A CA 17
ATOM 17972 C C . ILE A 1 13 ? -7.778 7.226 1.854 1.00 0.27 13 ILE A C 17
ATOM 17973 O O . ILE A 1 13 ? -8.455 8.245 1.721 1.00 0.34 13 ILE A O 17
ATOM 17989 N N . VAL A 1 14 ? -7.094 6.956 2.957 1.00 0.25 14 VAL A N 17
ATOM 17990 C CA . VAL A 1 14 ? -7.078 7.871 4.092 1.00 0.30 14 VAL A CA 17
ATOM 17991 C C . VAL A 1 14 ? -5.760 7.749 4.845 1.00 0.27 14 VAL A C 17
ATOM 17992 O O . VAL A 1 14 ? -5.103 8.746 5.139 1.00 0.30 14 VAL A O 17
ATOM 18005 N N . GLU A 1 15 ? -5.387 6.516 5.155 1.00 0.28 15 GLU A N 17
ATOM 18006 C CA . GLU A 1 15 ? -4.136 6.249 5.854 1.00 0.27 15 GLU A CA 17
ATOM 18007 C C . GLU A 1 15 ? -3.068 5.826 4.852 1.00 0.26 15 GLU A C 17
ATOM 18008 O O . GLU A 1 15 ? -3.354 5.092 3.915 1.00 0.48 15 GLU A O 17
ATOM 18020 N N . LYS A 1 16 ? -1.848 6.309 5.025 1.00 0.20 16 LYS A N 17
ATOM 18021 C CA . LYS A 1 16 ? -0.771 5.958 4.104 1.00 0.23 16 LYS A CA 17
ATOM 18022 C C . LYS A 1 16 ? 0.604 5.995 4.783 1.00 0.25 16 LYS A C 17
ATOM 18023 O O . LYS A 1 16 ? 1.280 7.023 4.753 1.00 0.35 16 LYS A O 17
ATOM 18042 N N . ARG A 1 17 ? 1.021 4.886 5.391 1.00 0.22 17 ARG A N 17
ATOM 18043 C CA . ARG A 1 17 ? 2.324 4.836 6.063 1.00 0.31 17 ARG A CA 17
ATOM 18044 C C . ARG A 1 17 ? 2.865 3.410 6.107 1.00 0.30 17 ARG A C 17
ATOM 18045 O O . ARG A 1 17 ? 2.561 2.664 7.038 1.00 0.33 17 ARG A O 17
ATOM 18066 N N . GLY A 1 18 ? 3.666 3.017 5.113 1.00 0.29 18 GLY A N 17
ATOM 18067 C CA . GLY A 1 18 ? 4.178 1.661 5.113 1.00 0.28 18 GLY A CA 17
ATOM 18068 C C . GLY A 1 18 ? 5.507 1.481 4.414 1.00 0.32 18 GLY A C 17
ATOM 18069 O O . GLY A 1 18 ? 6.469 2.195 4.683 1.00 0.41 18 GLY A O 17
ATOM 18073 N N . LYS A 1 19 ? 5.539 0.484 3.529 1.00 0.30 19 LYS A N 17
ATOM 18074 C CA . LYS A 1 19 ? 6.716 0.122 2.759 1.00 0.36 19 LYS A CA 17
ATOM 18075 C C . LYS A 1 19 ? 6.391 0.143 1.257 1.00 0.45 19 LYS A C 17
ATOM 18076 O O . LYS A 1 19 ? 5.984 1.168 0.730 1.00 0.76 19 LYS A O 17
ATOM 18095 N N . GLY A 1 20 ? 6.571 -0.977 0.566 1.00 0.47 20 GLY A N 17
ATOM 18096 C CA . GLY A 1 20 ? 6.247 -1.034 -0.832 1.00 0.51 20 GLY A CA 17
ATOM 18097 C C . GLY A 1 20 ? 4.819 -1.457 -0.962 1.00 0.42 20 GLY A C 17
ATOM 18098 O O . GLY A 1 20 ? 4.069 -0.975 -1.807 1.00 0.48 20 GLY A O 17
ATOM 18102 N N . LYS A 1 21 ? 4.476 -2.398 -0.104 1.00 0.33 21 LYS A N 17
ATOM 18103 C CA . LYS A 1 21 ? 3.129 -2.918 -0.013 1.00 0.33 21 LYS A CA 17
ATOM 18104 C C . LYS A 1 21 ? 2.755 -3.241 1.446 1.00 0.27 21 LYS A C 17
ATOM 18105 O O . LYS A 1 21 ? 1.680 -3.777 1.699 1.00 0.32 21 LYS A O 17
ATOM 18124 N N . ASP A 1 22 ? 3.625 -2.875 2.407 1.00 0.21 22 ASP A N 17
ATOM 18125 C CA . ASP A 1 22 ? 3.363 -3.117 3.820 1.00 0.23 22 ASP A CA 17
ATOM 18126 C C . ASP A 1 22 ? 2.574 -1.978 4.430 1.00 0.21 22 ASP A C 17
ATOM 18127 O O . ASP A 1 22 ? 2.404 -1.902 5.644 1.00 0.26 22 ASP A O 17
ATOM 18136 N N . VAL A 1 23 ? 2.111 -1.093 3.583 1.00 0.17 23 VAL A N 17
ATOM 18137 C CA . VAL A 1 23 ? 1.357 0.047 4.013 1.00 0.18 23 VAL A CA 17
ATOM 18138 C C . VAL A 1 23 ? -0.123 -0.263 4.094 1.00 0.16 23 VAL A C 17
ATOM 18139 O O . VAL A 1 23 ? -0.638 -1.109 3.363 1.00 0.18 23 VAL A O 17
ATOM 18152 N N . GLU A 1 24 ? -0.805 0.455 4.957 1.00 0.18 24 GLU A N 17
ATOM 18153 C CA . GLU A 1 24 ? -2.227 0.258 5.135 1.00 0.22 24 GLU A CA 17
ATOM 18154 C C . GLU A 1 24 ? -2.991 1.443 4.569 1.00 0.24 24 GLU A C 17
ATOM 18155 O O . GLU A 1 24 ? -3.111 2.486 5.211 1.00 0.48 24 GLU A O 17
ATOM 18167 N N . TYR A 1 25 ? -3.503 1.273 3.364 1.00 0.18 25 TYR A N 17
ATOM 18168 C CA . TYR A 1 25 ? -4.247 2.319 2.694 1.00 0.22 25 TYR A CA 17
ATOM 18169 C C . TYR A 1 25 ? -5.738 2.012 2.735 1.00 0.30 25 TYR A C 17
ATOM 18170 O O . TYR A 1 25 ? -6.138 0.854 2.744 1.00 0.65 25 TYR A O 17
ATOM 18188 N N . LEU A 1 26 ? -6.554 3.048 2.748 1.00 0.19 26 LEU A N 17
ATOM 18189 C CA . LEU A 1 26 ? -7.991 2.884 2.772 1.00 0.19 26 LEU A CA 17
ATOM 18190 C C . LEU A 1 26 ? -8.491 2.803 1.352 1.00 0.17 26 LEU A C 17
ATOM 18191 O O . LEU A 1 26 ? -7.824 3.269 0.436 1.00 0.17 26 LEU A O 17
ATOM 18207 N N . VAL A 1 27 ? -9.649 2.211 1.147 1.00 0.18 27 VAL A N 17
ATOM 18208 C CA . VAL A 1 27 ? -10.156 2.117 -0.199 1.00 0.18 27 VAL A CA 17
ATOM 18209 C C . VAL A 1 27 ? -11.663 2.274 -0.301 1.00 0.18 27 VAL A C 17
ATOM 18210 O O . VAL A 1 27 ? -12.430 1.417 0.138 1.00 0.22 27 VAL A O 17
ATOM 18223 N N . ARG A 1 28 ? -12.070 3.393 -0.871 1.00 0.16 28 ARG A N 17
ATOM 18224 C CA . ARG A 1 28 ? -13.468 3.635 -1.127 1.00 0.18 28 ARG A CA 17
ATOM 18225 C C . ARG A 1 28 ? -13.770 2.958 -2.430 1.00 0.16 28 ARG A C 17
ATOM 18226 O O . ARG A 1 28 ? -13.890 3.601 -3.472 1.00 0.20 28 ARG A O 17
ATOM 18247 N N . TRP A 1 29 ? -13.870 1.638 -2.340 1.00 0.19 29 TRP A N 17
ATOM 18248 C CA . TRP A 1 29 ? -14.111 0.763 -3.478 1.00 0.25 29 TRP A CA 17
ATOM 18249 C C . TRP A 1 29 ? -14.856 1.464 -4.593 1.00 0.25 29 TRP A C 17
ATOM 18250 O O . TRP A 1 29 ? -16.081 1.506 -4.606 1.00 0.30 29 TRP A O 17
ATOM 18271 N N . LYS A 1 30 ? -14.074 2.073 -5.489 1.00 0.25 30 LYS A N 17
ATOM 18272 C CA . LYS A 1 30 ? -14.611 2.784 -6.666 1.00 0.30 30 LYS A CA 17
ATOM 18273 C C . LYS A 1 30 ? -15.944 2.193 -7.142 1.00 0.36 30 LYS A C 17
ATOM 18274 O O . LYS A 1 30 ? -16.826 2.918 -7.600 1.00 0.42 30 LYS A O 17
ATOM 18293 N N . ASP A 1 31 ? -16.072 0.873 -7.036 1.00 0.39 31 ASP A N 17
ATOM 18294 C CA . ASP A 1 31 ? -17.299 0.184 -7.423 1.00 0.48 31 ASP A CA 17
ATOM 18295 C C . ASP A 1 31 ? -17.890 -0.542 -6.216 1.00 0.45 31 ASP A C 17
ATOM 18296 O O . ASP A 1 31 ? -18.125 -1.750 -6.256 1.00 0.52 31 ASP A O 17
ATOM 18305 N N . GLY A 1 32 ? -18.129 0.211 -5.144 1.00 0.39 32 GLY A N 17
ATOM 18306 C CA . GLY A 1 32 ? -18.669 -0.364 -3.926 1.00 0.40 32 GLY A CA 17
ATOM 18307 C C . GLY A 1 32 ? -19.664 0.552 -3.239 1.00 0.42 32 GLY A C 17
ATOM 18308 O O . GLY A 1 32 ? -20.473 1.209 -3.895 1.00 0.59 32 GLY A O 17
ATOM 18312 N N . GLY A 1 33 ? -19.599 0.592 -1.911 1.00 0.43 33 GLY A N 17
ATOM 18313 C CA . GLY A 1 33 ? -20.500 1.435 -1.147 1.00 0.48 33 GLY A CA 17
ATOM 18314 C C . GLY A 1 33 ? -19.879 1.914 0.152 1.00 0.46 33 GLY A C 17
ATOM 18315 O O . GLY A 1 33 ? -19.976 3.092 0.497 1.00 0.86 33 GLY A O 17
ATOM 18319 N N . ASP A 1 34 ? -19.240 0.998 0.875 1.00 0.45 34 ASP A N 17
ATOM 18320 C CA . ASP A 1 34 ? -18.602 1.331 2.143 1.00 0.40 34 ASP A CA 17
ATOM 18321 C C . ASP A 1 34 ? -17.122 1.645 1.942 1.00 0.38 34 ASP A C 17
ATOM 18322 O O . ASP A 1 34 ? -16.636 1.701 0.812 1.00 0.62 34 ASP A O 17
ATOM 18331 N N . CYS A 1 35 ? -16.410 1.848 3.046 1.00 0.40 35 CYS A N 17
ATOM 18332 C CA . CYS A 1 35 ? -14.985 2.158 2.992 1.00 0.44 35 CYS A CA 17
ATOM 18333 C C . CYS A 1 35 ? -14.242 1.511 4.158 1.00 0.39 35 CYS A C 17
ATOM 18334 O O . CYS A 1 35 ? -14.610 1.696 5.318 1.00 0.61 35 CYS A O 17
ATOM 18342 N N . GLU A 1 36 ? -13.197 0.752 3.843 1.00 0.32 36 GLU A N 17
ATOM 18343 C CA . GLU A 1 36 ? -12.401 0.082 4.868 1.00 0.43 36 GLU A CA 17
ATOM 18344 C C . GLU A 1 36 ? -10.909 0.308 4.633 1.00 0.34 36 GLU A C 17
ATOM 18345 O O . GLU A 1 36 ? -10.516 0.976 3.677 1.00 0.36 36 GLU A O 17
ATOM 18357 N N . TRP A 1 37 ? -10.083 -0.253 5.513 1.00 0.40 37 TRP A N 17
ATOM 18358 C CA . TRP A 1 37 ? -8.636 -0.102 5.414 1.00 0.33 37 TRP A CA 17
ATOM 18359 C C . TRP A 1 37 ? -7.978 -1.330 4.789 1.00 0.35 37 TRP A C 17
ATOM 18360 O O . TRP A 1 37 ? -8.476 -2.448 4.913 1.00 0.46 37 TRP A O 17
ATOM 18381 N N . VAL A 1 38 ? -6.851 -1.102 4.119 1.00 0.28 38 VAL A N 17
ATOM 18382 C CA . VAL A 1 38 ? -6.095 -2.180 3.491 1.00 0.37 38 VAL A CA 17
ATOM 18383 C C . VAL A 1 38 ? -5.084 -2.744 4.480 1.00 0.36 38 VAL A C 17
ATOM 18384 O O . VAL A 1 38 ? -4.767 -2.107 5.485 1.00 0.31 38 VAL A O 17
ATOM 18397 N N . LYS A 1 39 ? -4.578 -3.936 4.197 1.00 0.46 39 LYS A N 17
ATOM 18398 C CA . LYS A 1 39 ? -3.623 -4.572 5.086 1.00 0.48 39 LYS A CA 17
ATOM 18399 C C . LYS A 1 39 ? -2.220 -4.008 4.941 1.00 0.38 39 LYS A C 17
ATOM 18400 O O . LYS A 1 39 ? -1.508 -4.300 3.978 1.00 0.45 39 LYS A O 17
ATOM 18419 N N . GLY A 1 40 ? -1.836 -3.196 5.919 1.00 0.32 40 GLY A N 17
ATOM 18420 C CA . GLY A 1 40 ? -0.515 -2.608 5.928 1.00 0.27 40 GLY A CA 17
ATOM 18421 C C . GLY A 1 40 ? 0.488 -3.449 6.685 1.00 0.28 40 GLY A C 17
ATOM 18422 O O . GLY A 1 40 ? 1.261 -2.939 7.496 1.00 0.35 40 GLY A O 17
ATOM 18426 N N . VAL A 1 41 ? 0.455 -4.746 6.430 1.00 0.29 41 VAL A N 17
ATOM 18427 C CA . VAL A 1 41 ? 1.384 -5.676 7.050 1.00 0.39 41 VAL A CA 17
ATOM 18428 C C . VAL A 1 41 ? 2.233 -6.357 5.980 1.00 0.38 41 VAL A C 17
ATOM 18429 O O . VAL A 1 41 ? 3.080 -7.193 6.292 1.00 0.45 41 VAL A O 17
ATOM 18442 N N . HIS A 1 42 ? 2.001 -5.996 4.715 1.00 0.35 42 HIS A N 17
ATOM 18443 C CA . HIS A 1 42 ? 2.741 -6.587 3.615 1.00 0.40 42 HIS A CA 17
ATOM 18444 C C . HIS A 1 42 ? 4.155 -6.071 3.589 1.00 0.36 42 HIS A C 17
ATOM 18445 O O . HIS A 1 42 ? 4.532 -5.270 2.738 1.00 0.31 42 HIS A O 17
ATOM 18460 N N . VAL A 1 43 ? 4.932 -6.622 4.517 1.00 0.43 43 VAL A N 17
ATOM 18461 C CA . VAL A 1 43 ? 6.329 -6.257 4.713 1.00 0.44 43 VAL A CA 17
ATOM 18462 C C . VAL A 1 43 ? 7.169 -6.418 3.464 1.00 0.44 43 VAL A C 17
ATOM 18463 O O . VAL A 1 43 ? 7.943 -7.366 3.331 1.00 0.54 43 VAL A O 17
ATOM 18476 N N . ALA A 1 44 ? 7.017 -5.467 2.556 1.00 0.36 44 ALA A N 17
ATOM 18477 C CA . ALA A 1 44 ? 7.788 -5.447 1.334 1.00 0.42 44 ALA A CA 17
ATOM 18478 C C . ALA A 1 44 ? 9.043 -4.625 1.557 1.00 0.41 44 ALA A C 17
ATOM 18479 O O . ALA A 1 44 ? 9.375 -3.736 0.772 1.00 0.45 44 ALA A O 17
ATOM 18486 N N . GLU A 1 45 ? 9.737 -4.939 2.645 1.00 0.43 45 GLU A N 17
ATOM 18487 C CA . GLU A 1 45 ? 10.954 -4.230 3.018 1.00 0.49 45 GLU A CA 17
ATOM 18488 C C . GLU A 1 45 ? 11.879 -4.098 1.824 1.00 0.53 45 GLU A C 17
ATOM 18489 O O . GLU A 1 45 ? 12.662 -3.163 1.734 1.00 0.62 45 GLU A O 17
ATOM 18501 N N . ASP A 1 46 ? 11.772 -5.042 0.908 1.00 0.54 46 ASP A N 17
ATOM 18502 C CA . ASP A 1 46 ? 12.589 -5.019 -0.298 1.00 0.62 46 ASP A CA 17
ATOM 18503 C C . ASP A 1 46 ? 12.017 -4.015 -1.274 1.00 0.65 46 ASP A C 17
ATOM 18504 O O . ASP A 1 46 ? 12.743 -3.230 -1.866 1.00 0.75 46 ASP A O 17
ATOM 18513 N N . VAL A 1 47 ? 10.706 -4.034 -1.425 1.00 0.62 47 VAL A N 17
ATOM 18514 C CA . VAL A 1 47 ? 10.046 -3.109 -2.321 1.00 0.72 47 VAL A CA 17
ATOM 18515 C C . VAL A 1 47 ? 10.205 -1.684 -1.832 1.00 0.75 47 VAL A C 17
ATOM 18516 O O . VAL A 1 47 ? 10.144 -0.770 -2.632 1.00 0.88 47 VAL A O 17
ATOM 18529 N N . ALA A 1 48 ? 10.356 -1.538 -0.507 1.00 0.68 48 ALA A N 17
ATOM 18530 C CA . ALA A 1 48 ? 10.523 -0.246 0.174 1.00 0.77 48 ALA A CA 17
ATOM 18531 C C . ALA A 1 48 ? 11.994 0.122 0.383 1.00 0.86 48 ALA A C 17
ATOM 18532 O O . ALA A 1 48 ? 12.446 1.174 -0.073 1.00 0.99 48 ALA A O 17
ATOM 18539 N N . LYS A 1 49 ? 12.742 -0.744 1.076 1.00 0.81 49 LYS A N 17
ATOM 18540 C CA . LYS A 1 49 ? 14.156 -0.476 1.360 1.00 0.92 49 LYS A CA 17
ATOM 18541 C C . LYS A 1 49 ? 14.899 -0.124 0.083 1.00 0.98 49 LYS A C 17
ATOM 18542 O O . LYS A 1 49 ? 15.676 0.827 0.040 1.00 1.11 49 LYS A O 17
ATOM 18561 N N . ASP A 1 50 ? 14.652 -0.897 -0.956 1.00 0.91 50 ASP A N 17
ATOM 18562 C CA . ASP A 1 50 ? 15.278 -0.661 -2.243 1.00 1.00 50 ASP A CA 17
ATOM 18563 C C . ASP A 1 50 ? 14.542 0.473 -2.957 1.00 1.12 50 ASP A C 17
ATOM 18564 O O . ASP A 1 50 ? 15.075 1.107 -3.867 1.00 1.28 50 ASP A O 17
ATOM 18573 N N . TYR A 1 51 ? 13.303 0.711 -2.527 1.00 1.07 51 TYR A N 17
ATOM 18574 C CA . TYR A 1 51 ? 12.477 1.759 -3.065 1.00 1.22 51 TYR A CA 17
ATOM 18575 C C . TYR A 1 51 ? 13.078 3.110 -2.767 1.00 1.37 51 TYR A C 17
ATOM 18576 O O . TYR A 1 51 ? 13.555 3.813 -3.657 1.00 1.51 51 TYR A O 17
ATOM 18594 N N . GLU A 1 52 ? 13.080 3.436 -1.479 1.00 1.35 52 GLU A N 17
ATOM 18595 C CA . GLU A 1 52 ? 13.569 4.715 -1.016 1.00 1.51 52 GLU A CA 17
ATOM 18596 C C . GLU A 1 52 ? 15.076 4.694 -0.792 1.00 1.55 52 GLU A C 17
ATOM 18597 O O . GLU A 1 52 ? 15.796 5.582 -1.248 1.00 1.70 52 GLU A O 17
ATOM 18609 N N . ASP A 1 53 ? 15.540 3.675 -0.084 1.00 1.43 53 ASP A N 17
ATOM 18610 C CA . ASP A 1 53 ? 16.956 3.530 0.223 1.00 1.48 53 ASP A CA 17
ATOM 18611 C C . ASP A 1 53 ? 17.739 3.009 -0.978 1.00 1.47 53 ASP A C 17
ATOM 18612 O O . ASP A 1 53 ? 18.832 3.492 -1.272 1.00 1.59 53 ASP A O 17
ATOM 18621 N N . GLY A 1 54 ? 17.177 2.023 -1.669 1.00 1.36 54 GLY A N 17
ATOM 18622 C CA . GLY A 1 54 ? 17.846 1.460 -2.830 1.00 1.37 54 GLY A CA 17
ATOM 18623 C C . GLY A 1 54 ? 18.304 2.525 -3.805 1.00 1.49 54 GLY A C 17
ATOM 18624 O O . GLY A 1 54 ? 19.469 2.556 -4.201 1.00 1.61 54 GLY A O 17
ATOM 18628 N N . LEU A 1 55 ? 17.383 3.401 -4.194 1.00 1.49 55 LEU A N 17
ATOM 18629 C CA . LEU A 1 55 ? 17.697 4.473 -5.129 1.00 1.63 55 LEU A CA 17
ATOM 18630 C C . LEU A 1 55 ? 18.600 5.514 -4.476 1.00 1.70 55 LEU A C 17
ATOM 18631 O O . LEU A 1 55 ? 19.771 5.643 -4.831 1.00 1.78 55 LEU A O 17
ATOM 18647 N N . GLU A 1 56 ? 18.047 6.251 -3.520 1.00 1.70 56 GLU A N 17
ATOM 18648 C CA . GLU A 1 56 ? 18.804 7.279 -2.819 1.00 1.80 56 GLU A CA 17
ATOM 18649 C C . GLU A 1 56 ? 19.641 6.668 -1.700 1.00 1.75 56 GLU A C 17
ATOM 18650 O O . GLU A 1 56 ? 19.430 6.958 -0.522 1.00 1.78 56 GLU A O 17
ATOM 18662 N N . TYR A 1 57 ? 20.590 5.819 -2.079 1.00 1.71 57 TYR A N 17
ATOM 18663 C CA . TYR A 1 57 ? 21.461 5.163 -1.112 1.00 1.68 57 TYR A CA 17
ATOM 18664 C C . TYR A 1 57 ? 22.663 6.042 -0.777 1.00 1.81 57 TYR A C 17
ATOM 18665 O O . TYR A 1 57 ? 23.683 5.942 -1.489 1.00 2.23 57 TYR A O 17
ATOM 18684 N N . ALA B 2 1 ? -15.898 -11.595 0.597 1.00 5.20 1 ALA B N 17
ATOM 18685 C CA . ALA B 2 1 ? -16.074 -10.177 0.193 1.00 4.69 1 ALA B CA 17
ATOM 18686 C C . ALA B 2 1 ? -14.858 -9.342 0.596 1.00 3.91 1 ALA B C 17
ATOM 18687 O O . ALA B 2 1 ? -14.493 -9.304 1.769 1.00 3.61 1 ALA B O 17
ATOM 18696 N N . PRO B 2 2 ? -14.213 -8.660 -0.370 1.00 3.99 2 PRO B N 17
ATOM 18697 C CA . PRO B 2 2 ? -13.035 -7.830 -0.091 1.00 3.65 2 PRO B CA 17
ATOM 18698 C C . PRO B 2 2 ? -13.389 -6.578 0.709 1.00 2.77 2 PRO B C 17
ATOM 18699 O O . PRO B 2 2 ? -14.031 -5.665 0.190 1.00 2.79 2 PRO B O 17
ATOM 18710 N N . PRO B 2 3 ? -12.973 -6.517 1.988 1.00 2.55 3 PRO B N 17
ATOM 18711 C CA . PRO B 2 3 ? -13.257 -5.369 2.853 1.00 2.38 3 PRO B CA 17
ATOM 18712 C C . PRO B 2 3 ? -12.381 -4.164 2.526 1.00 2.11 3 PRO B C 17
ATOM 18713 O O . PRO B 2 3 ? -11.279 -4.023 3.057 1.00 2.74 3 PRO B O 17
ATOM 18724 N N . GLY B 2 4 ? -12.878 -3.297 1.648 1.00 1.73 4 GLY B N 17
ATOM 18725 C CA . GLY B 2 4 ? -12.129 -2.111 1.264 1.00 1.69 4 GLY B CA 17
ATOM 18726 C C . GLY B 2 4 ? -10.684 -2.423 0.922 1.00 1.53 4 GLY B C 17
ATOM 18727 O O . GLY B 2 4 ? -9.789 -2.238 1.746 1.00 2.11 4 GLY B O 17
ATOM 18731 N N . THR B 2 5 ? -10.462 -2.895 -0.298 1.00 1.20 5 THR B N 17
ATOM 18732 C CA . THR B 2 5 ? -9.120 -3.240 -0.752 1.00 1.17 5 THR B CA 17
ATOM 18733 C C . THR B 2 5 ? -8.980 -3.089 -2.264 1.00 1.11 5 THR B C 17
ATOM 18734 O O . THR B 2 5 ? -9.970 -3.080 -2.995 1.00 1.30 5 THR B O 17
ATOM 18745 N N . ALA B 2 6 ? -7.737 -2.971 -2.722 1.00 1.15 6 ALA B N 17
ATOM 18746 C CA . ALA B 2 6 ? -7.447 -2.832 -4.146 1.00 1.27 6 ALA B CA 17
ATOM 18747 C C . ALA B 2 6 ? -6.118 -3.500 -4.487 1.00 1.57 6 ALA B C 17
ATOM 18748 O O . ALA B 2 6 ? -6.017 -4.254 -5.455 1.00 1.86 6 ALA B O 17
ATOM 18755 N N . ARG B 2 7 ? -5.101 -3.211 -3.683 1.00 2.16 7 ARG B N 17
ATOM 18756 C CA . ARG B 2 7 ? -3.773 -3.790 -3.872 1.00 2.49 7 ARG B CA 17
ATOM 18757 C C . ARG B 2 7 ? -3.106 -3.268 -5.140 1.00 1.97 7 ARG B C 17
ATOM 18758 O O . ARG B 2 7 ? -3.606 -3.478 -6.247 1.00 2.16 7 ARG B O 17
ATOM 18779 N N . ARG B 2 8 ? -1.971 -2.589 -4.971 1.00 1.65 8 ARG B N 17
ATOM 18780 C CA . ARG B 2 8 ? -1.232 -2.050 -6.108 1.00 1.81 8 ARG B CA 17
ATOM 18781 C C . ARG B 2 8 ? -0.612 -3.174 -6.935 1.00 2.34 8 ARG B C 17
ATOM 18782 O O . ARG B 2 8 ? -0.642 -3.137 -8.164 1.00 3.35 8 ARG B O 17
ATOM 18803 N N . LYS B 2 9 ? -0.046 -4.170 -6.256 1.00 1.97 9 LYS B N 17
ATOM 18804 C CA . LYS B 2 9 ? 0.567 -5.299 -6.939 1.00 2.57 9 LYS B CA 17
ATOM 18805 C C . LYS B 2 9 ? 0.419 -6.568 -6.108 1.00 1.88 9 LYS B C 17
ATOM 18806 O O . LYS B 2 9 ? -0.330 -6.594 -5.131 1.00 1.98 9 LYS B O 17
ATOM 18825 N N . ARG B 2 10 ? 1.128 -7.619 -6.497 1.00 1.72 10 ARG B N 17
ATOM 18826 C CA . ARG B 2 10 ? 1.078 -8.881 -5.774 1.00 1.51 10 ARG B CA 17
ATOM 18827 C C . ARG B 2 10 ? 1.368 -8.665 -4.292 1.00 1.39 10 ARG B C 17
ATOM 18828 O O . ARG B 2 10 ? 0.952 -9.456 -3.446 1.00 1.77 10 ARG B O 17
ATOM 18849 N N . LYS B 2 11 ? 2.092 -7.589 -3.992 1.00 1.29 11 LYS B N 17
ATOM 18850 C CA . LYS B 2 11 ? 2.461 -7.257 -2.623 1.00 1.35 11 LYS B CA 17
ATOM 18851 C C . LYS B 2 11 ? 3.470 -8.259 -2.077 1.00 1.21 11 LYS B C 17
ATOM 18852 O O . LYS B 2 11 ? 3.099 -9.302 -1.539 1.00 1.55 11 LYS B O 17
ATOM 18871 N N . ALA B 2 12 ? 4.748 -7.929 -2.220 1.00 0.95 12 ALA B N 17
ATOM 18872 C CA . ALA B 2 12 ? 5.818 -8.792 -1.743 1.00 1.15 12 ALA B CA 17
ATOM 18873 C C . ALA B 2 12 ? 6.063 -8.576 -0.255 1.00 1.48 12 ALA B C 17
ATOM 18874 O O . ALA B 2 12 ? 6.366 -7.467 0.174 1.00 2.05 12 ALA B O 17
ATOM 18881 N N . ASP B 2 13 ? 5.931 -9.634 0.535 1.00 1.42 13 ASP B N 17
ATOM 18882 C CA . ASP B 2 13 ? 6.148 -9.530 1.971 1.00 1.79 13 ASP B CA 17
ATOM 18883 C C . ASP B 2 13 ? 7.165 -10.560 2.446 1.00 1.88 13 ASP B C 17
ATOM 18884 O O . ASP B 2 13 ? 6.901 -11.333 3.367 1.00 2.28 13 ASP B O 17
ATOM 18893 N N . SER B 2 14 ? 8.329 -10.563 1.805 1.00 2.21 14 SER B N 17
ATOM 18894 C CA . SER B 2 14 ? 9.396 -11.490 2.157 1.00 2.81 14 SER B CA 17
ATOM 18895 C C . SER B 2 14 ? 10.598 -11.310 1.235 1.00 3.10 14 SER B C 17
ATOM 18896 O O . SER B 2 14 ? 10.653 -12.000 0.195 1.00 3.52 14 SER B O 17
ATOM 18905 N N . GLY A 1 1 ? 9.582 4.780 -6.935 1.00 2.97 1 GLY A N 18
ATOM 18906 C CA . GLY A 1 1 ? 11.052 4.694 -6.707 1.00 2.83 1 GLY A CA 18
ATOM 18907 C C . GLY A 1 1 ? 11.555 5.732 -5.719 1.00 2.42 1 GLY A C 18
ATOM 18908 O O . GLY A 1 1 ? 12.601 6.344 -5.939 1.00 2.48 1 GLY A O 18
ATOM 18914 N N . SER A 1 2 ? 10.820 5.933 -4.624 1.00 2.16 2 SER A N 18
ATOM 18915 C CA . SER A 1 2 ? 11.219 6.915 -3.616 1.00 2.05 2 SER A CA 18
ATOM 18916 C C . SER A 1 2 ? 10.231 6.980 -2.452 1.00 1.75 2 SER A C 18
ATOM 18917 O O . SER A 1 2 ? 10.617 7.291 -1.325 1.00 1.62 2 SER A O 18
ATOM 18925 N N . GLN A 1 3 ? 8.961 6.690 -2.717 1.00 1.94 3 GLN A N 18
ATOM 18926 C CA . GLN A 1 3 ? 7.946 6.713 -1.676 1.00 1.65 3 GLN A CA 18
ATOM 18927 C C . GLN A 1 3 ? 7.887 5.363 -0.970 1.00 1.12 3 GLN A C 18
ATOM 18928 O O . GLN A 1 3 ? 7.816 4.321 -1.616 1.00 1.83 3 GLN A O 18
ATOM 18942 N N . VAL A 1 4 ? 7.913 5.390 0.355 1.00 0.52 4 VAL A N 18
ATOM 18943 C CA . VAL A 1 4 ? 7.890 4.164 1.139 1.00 1.23 4 VAL A CA 18
ATOM 18944 C C . VAL A 1 4 ? 6.465 3.730 1.468 1.00 1.08 4 VAL A C 18
ATOM 18945 O O . VAL A 1 4 ? 6.058 3.719 2.626 1.00 1.66 4 VAL A O 18
ATOM 18958 N N . PHE A 1 5 ? 5.714 3.361 0.430 1.00 0.41 5 PHE A N 18
ATOM 18959 C CA . PHE A 1 5 ? 4.332 2.909 0.593 1.00 0.40 5 PHE A CA 18
ATOM 18960 C C . PHE A 1 5 ? 3.603 2.889 -0.748 1.00 0.40 5 PHE A C 18
ATOM 18961 O O . PHE A 1 5 ? 4.057 3.487 -1.724 1.00 0.65 5 PHE A O 18
ATOM 18978 N N . GLU A 1 6 ? 2.469 2.197 -0.783 1.00 0.26 6 GLU A N 18
ATOM 18979 C CA . GLU A 1 6 ? 1.654 2.101 -1.992 1.00 0.29 6 GLU A CA 18
ATOM 18980 C C . GLU A 1 6 ? 0.173 2.128 -1.634 1.00 0.27 6 GLU A C 18
ATOM 18981 O O . GLU A 1 6 ? -0.229 1.602 -0.597 1.00 0.32 6 GLU A O 18
ATOM 18993 N N . TYR A 1 7 ? -0.639 2.741 -2.490 1.00 0.26 7 TYR A N 18
ATOM 18994 C CA . TYR A 1 7 ? -2.063 2.831 -2.242 1.00 0.26 7 TYR A CA 18
ATOM 18995 C C . TYR A 1 7 ? -2.815 1.647 -2.825 1.00 0.24 7 TYR A C 18
ATOM 18996 O O . TYR A 1 7 ? -3.006 1.550 -4.037 1.00 0.32 7 TYR A O 18
ATOM 19014 N N . ALA A 1 8 ? -3.240 0.744 -1.947 1.00 0.23 8 ALA A N 18
ATOM 19015 C CA . ALA A 1 8 ? -3.997 -0.422 -2.372 1.00 0.26 8 ALA A CA 18
ATOM 19016 C C . ALA A 1 8 ? -5.479 -0.087 -2.356 1.00 0.28 8 ALA A C 18
ATOM 19017 O O . ALA A 1 8 ? -6.276 -0.761 -1.705 1.00 0.38 8 ALA A O 18
ATOM 19024 N N . GLU A 1 9 ? -5.835 0.972 -3.077 1.00 0.25 9 GLU A N 18
ATOM 19025 C CA . GLU A 1 9 ? -7.200 1.442 -3.126 1.00 0.32 9 GLU A CA 18
ATOM 19026 C C . GLU A 1 9 ? -7.818 1.275 -4.493 1.00 0.33 9 GLU A C 18
ATOM 19027 O O . GLU A 1 9 ? -7.136 1.080 -5.500 1.00 0.44 9 GLU A O 18
ATOM 19039 N N . VAL A 1 10 ? -9.134 1.358 -4.491 1.00 0.24 10 VAL A N 18
ATOM 19040 C CA . VAL A 1 10 ? -9.907 1.216 -5.686 1.00 0.27 10 VAL A CA 18
ATOM 19041 C C . VAL A 1 10 ? -10.251 2.581 -6.272 1.00 0.27 10 VAL A C 18
ATOM 19042 O O . VAL A 1 10 ? -10.269 2.761 -7.489 1.00 0.35 10 VAL A O 18
ATOM 19055 N N . ASP A 1 11 ? -10.528 3.540 -5.394 1.00 0.23 11 ASP A N 18
ATOM 19056 C CA . ASP A 1 11 ? -10.813 4.907 -5.822 1.00 0.26 11 ASP A CA 18
ATOM 19057 C C . ASP A 1 11 ? -10.226 5.953 -4.859 1.00 0.24 11 ASP A C 18
ATOM 19058 O O . ASP A 1 11 ? -9.801 7.021 -5.297 1.00 0.28 11 ASP A O 18
ATOM 19067 N N . GLU A 1 12 ? -10.199 5.658 -3.557 1.00 0.21 12 GLU A N 18
ATOM 19068 C CA . GLU A 1 12 ? -9.703 6.642 -2.583 1.00 0.23 12 GLU A CA 18
ATOM 19069 C C . GLU A 1 12 ? -9.195 6.008 -1.292 1.00 0.23 12 GLU A C 18
ATOM 19070 O O . GLU A 1 12 ? -9.686 4.972 -0.870 1.00 0.29 12 GLU A O 18
ATOM 19082 N N . ILE A 1 13 ? -8.235 6.669 -0.647 1.00 0.22 13 ILE A N 18
ATOM 19083 C CA . ILE A 1 13 ? -7.666 6.171 0.605 1.00 0.22 13 ILE A CA 18
ATOM 19084 C C . ILE A 1 13 ? -7.750 7.241 1.697 1.00 0.27 13 ILE A C 18
ATOM 19085 O O . ILE A 1 13 ? -8.373 8.286 1.511 1.00 0.34 13 ILE A O 18
ATOM 19101 N N . VAL A 1 14 ? -7.114 6.970 2.831 1.00 0.25 14 VAL A N 18
ATOM 19102 C CA . VAL A 1 14 ? -7.096 7.909 3.948 1.00 0.30 14 VAL A CA 18
ATOM 19103 C C . VAL A 1 14 ? -5.775 7.800 4.702 1.00 0.27 14 VAL A C 18
ATOM 19104 O O . VAL A 1 14 ? -5.124 8.804 4.988 1.00 0.30 14 VAL A O 18
ATOM 19117 N N . GLU A 1 15 ? -5.390 6.571 5.018 1.00 0.28 15 GLU A N 18
ATOM 19118 C CA . GLU A 1 15 ? -4.137 6.317 5.718 1.00 0.27 15 GLU A CA 18
ATOM 19119 C C . GLU A 1 15 ? -3.057 5.929 4.716 1.00 0.26 15 GLU A C 18
ATOM 19120 O O . GLU A 1 15 ? -3.333 5.245 3.736 1.00 0.48 15 GLU A O 18
ATOM 19132 N N . LYS A 1 16 ? -1.836 6.391 4.937 1.00 0.20 16 LYS A N 18
ATOM 19133 C CA . LYS A 1 16 ? -0.742 6.070 4.026 1.00 0.23 16 LYS A CA 18
ATOM 19134 C C . LYS A 1 16 ? 0.616 6.074 4.739 1.00 0.25 16 LYS A C 18
ATOM 19135 O O . LYS A 1 16 ? 1.320 7.084 4.720 1.00 0.35 16 LYS A O 18
ATOM 19154 N N . ARG A 1 17 ? 0.986 4.959 5.364 1.00 0.22 17 ARG A N 18
ATOM 19155 C CA . ARG A 1 17 ? 2.259 4.881 6.078 1.00 0.31 17 ARG A CA 18
ATOM 19156 C C . ARG A 1 17 ? 2.766 3.446 6.136 1.00 0.30 17 ARG A C 18
ATOM 19157 O O . ARG A 1 17 ? 2.344 2.678 7.002 1.00 0.33 17 ARG A O 18
ATOM 19178 N N . GLY A 1 18 ? 3.663 3.067 5.230 1.00 0.29 18 GLY A N 18
ATOM 19179 C CA . GLY A 1 18 ? 4.146 1.704 5.251 1.00 0.28 18 GLY A CA 18
ATOM 19180 C C . GLY A 1 18 ? 5.551 1.516 4.723 1.00 0.32 18 GLY A C 18
ATOM 19181 O O . GLY A 1 18 ? 6.486 2.209 5.123 1.00 0.41 18 GLY A O 18
ATOM 19185 N N . LYS A 1 19 ? 5.674 0.548 3.821 1.00 0.30 19 LYS A N 18
ATOM 19186 C CA . LYS A 1 19 ? 6.944 0.180 3.209 1.00 0.36 19 LYS A CA 18
ATOM 19187 C C . LYS A 1 19 ? 6.910 0.426 1.708 1.00 0.45 19 LYS A C 18
ATOM 19188 O O . LYS A 1 19 ? 7.551 1.330 1.175 1.00 0.76 19 LYS A O 18
ATOM 19207 N N . GLY A 1 20 ? 6.167 -0.435 1.061 1.00 0.47 20 GLY A N 18
ATOM 19208 C CA . GLY A 1 20 ? 5.945 -0.400 -0.355 1.00 0.51 20 GLY A CA 18
ATOM 19209 C C . GLY A 1 20 ? 4.597 -1.007 -0.598 1.00 0.42 20 GLY A C 18
ATOM 19210 O O . GLY A 1 20 ? 3.763 -0.478 -1.323 1.00 0.48 20 GLY A O 18
ATOM 19214 N N . LYS A 1 21 ? 4.421 -2.151 0.041 1.00 0.33 21 LYS A N 18
ATOM 19215 C CA . LYS A 1 21 ? 3.173 -2.885 0.028 1.00 0.33 21 LYS A CA 18
ATOM 19216 C C . LYS A 1 21 ? 2.735 -3.197 1.472 1.00 0.27 21 LYS A C 18
ATOM 19217 O O . LYS A 1 21 ? 1.628 -3.683 1.696 1.00 0.32 21 LYS A O 18
ATOM 19236 N N . ASP A 1 22 ? 3.603 -2.876 2.456 1.00 0.21 22 ASP A N 18
ATOM 19237 C CA . ASP A 1 22 ? 3.311 -3.109 3.863 1.00 0.23 22 ASP A CA 18
ATOM 19238 C C . ASP A 1 22 ? 2.551 -1.946 4.467 1.00 0.21 22 ASP A C 18
ATOM 19239 O O . ASP A 1 22 ? 2.373 -1.865 5.680 1.00 0.26 22 ASP A O 18
ATOM 19248 N N . VAL A 1 23 ? 2.116 -1.048 3.619 1.00 0.17 23 VAL A N 18
ATOM 19249 C CA . VAL A 1 23 ? 1.374 0.101 4.063 1.00 0.18 23 VAL A CA 18
ATOM 19250 C C . VAL A 1 23 ? -0.108 -0.207 4.150 1.00 0.16 23 VAL A C 18
ATOM 19251 O O . VAL A 1 23 ? -0.629 -1.043 3.411 1.00 0.18 23 VAL A O 18
ATOM 19264 N N . GLU A 1 24 ? -0.784 0.497 5.027 1.00 0.18 24 GLU A N 18
ATOM 19265 C CA . GLU A 1 24 ? -2.206 0.295 5.217 1.00 0.22 24 GLU A CA 18
ATOM 19266 C C . GLU A 1 24 ? -2.998 1.468 4.647 1.00 0.24 24 GLU A C 18
ATOM 19267 O O . GLU A 1 24 ? -3.213 2.477 5.317 1.00 0.48 24 GLU A O 18
ATOM 19279 N N . TYR A 1 25 ? -3.442 1.325 3.412 1.00 0.18 25 TYR A N 18
ATOM 19280 C CA . TYR A 1 25 ? -4.196 2.373 2.746 1.00 0.22 25 TYR A CA 18
ATOM 19281 C C . TYR A 1 25 ? -5.689 2.062 2.788 1.00 0.30 25 TYR A C 18
ATOM 19282 O O . TYR A 1 25 ? -6.086 0.905 2.802 1.00 0.65 25 TYR A O 18
ATOM 19300 N N . LEU A 1 26 ? -6.516 3.089 2.792 1.00 0.19 26 LEU A N 18
ATOM 19301 C CA . LEU A 1 26 ? -7.951 2.899 2.812 1.00 0.19 26 LEU A CA 18
ATOM 19302 C C . LEU A 1 26 ? -8.439 2.810 1.386 1.00 0.17 26 LEU A C 18
ATOM 19303 O O . LEU A 1 26 ? -7.761 3.267 0.474 1.00 0.17 26 LEU A O 18
ATOM 19319 N N . VAL A 1 27 ? -9.591 2.207 1.172 1.00 0.18 27 VAL A N 18
ATOM 19320 C CA . VAL A 1 27 ? -10.088 2.106 -0.179 1.00 0.18 27 VAL A CA 18
ATOM 19321 C C . VAL A 1 27 ? -11.593 2.294 -0.287 1.00 0.18 27 VAL A C 18
ATOM 19322 O O . VAL A 1 27 ? -12.379 1.464 0.170 1.00 0.22 27 VAL A O 18
ATOM 19335 N N . ARG A 1 28 ? -11.977 3.406 -0.883 1.00 0.16 28 ARG A N 18
ATOM 19336 C CA . ARG A 1 28 ? -13.370 3.674 -1.137 1.00 0.18 28 ARG A CA 18
ATOM 19337 C C . ARG A 1 28 ? -13.697 2.990 -2.431 1.00 0.16 28 ARG A C 18
ATOM 19338 O O . ARG A 1 28 ? -13.742 3.621 -3.486 1.00 0.20 28 ARG A O 18
ATOM 19359 N N . TRP A 1 29 ? -13.906 1.677 -2.326 1.00 0.19 29 TRP A N 18
ATOM 19360 C CA . TRP A 1 29 ? -14.194 0.813 -3.465 1.00 0.25 29 TRP A CA 18
ATOM 19361 C C . TRP A 1 29 ? -14.863 1.569 -4.595 1.00 0.25 29 TRP A C 18
ATOM 19362 O O . TRP A 1 29 ? -16.078 1.745 -4.609 1.00 0.30 29 TRP A O 18
ATOM 19383 N N . LYS A 1 30 ? -14.015 2.069 -5.501 1.00 0.25 30 LYS A N 18
ATOM 19384 C CA . LYS A 1 30 ? -14.464 2.814 -6.696 1.00 0.30 30 LYS A CA 18
ATOM 19385 C C . LYS A 1 30 ? -15.866 2.395 -7.148 1.00 0.36 30 LYS A C 18
ATOM 19386 O O . LYS A 1 30 ? -16.655 3.222 -7.605 1.00 0.42 30 LYS A O 18
ATOM 19405 N N . ASP A 1 31 ? -16.158 1.105 -7.022 1.00 0.39 31 ASP A N 18
ATOM 19406 C CA . ASP A 1 31 ? -17.464 0.571 -7.385 1.00 0.48 31 ASP A CA 18
ATOM 19407 C C . ASP A 1 31 ? -18.080 -0.158 -6.193 1.00 0.45 31 ASP A C 18
ATOM 19408 O O . ASP A 1 31 ? -18.413 -1.340 -6.278 1.00 0.52 31 ASP A O 18
ATOM 19417 N N . GLY A 1 32 ? -18.224 0.558 -5.080 1.00 0.39 32 GLY A N 18
ATOM 19418 C CA . GLY A 1 32 ? -18.780 -0.034 -3.876 1.00 0.40 32 GLY A CA 18
ATOM 19419 C C . GLY A 1 32 ? -19.701 0.907 -3.124 1.00 0.42 32 GLY A C 18
ATOM 19420 O O . GLY A 1 32 ? -20.216 1.872 -3.689 1.00 0.59 32 GLY A O 18
ATOM 19424 N N . GLY A 1 33 ? -19.907 0.617 -1.843 1.00 0.43 33 GLY A N 18
ATOM 19425 C CA . GLY A 1 33 ? -20.764 1.445 -1.015 1.00 0.48 33 GLY A CA 18
ATOM 19426 C C . GLY A 1 33 ? -20.300 1.494 0.428 1.00 0.46 33 GLY A C 18
ATOM 19427 O O . GLY A 1 33 ? -21.073 1.831 1.325 1.00 0.86 33 GLY A O 18
ATOM 19431 N N . ASP A 1 34 ? -19.031 1.157 0.652 1.00 0.45 34 ASP A N 18
ATOM 19432 C CA . ASP A 1 34 ? -18.460 1.161 1.995 1.00 0.40 34 ASP A CA 18
ATOM 19433 C C . ASP A 1 34 ? -17.038 1.713 1.973 1.00 0.38 34 ASP A C 18
ATOM 19434 O O . ASP A 1 34 ? -16.544 2.139 0.928 1.00 0.62 34 ASP A O 18
ATOM 19443 N N . CYS A 1 35 ? -16.381 1.703 3.128 1.00 0.40 35 CYS A N 18
ATOM 19444 C CA . CYS A 1 35 ? -15.015 2.207 3.230 1.00 0.44 35 CYS A CA 18
ATOM 19445 C C . CYS A 1 35 ? -14.239 1.482 4.325 1.00 0.39 35 CYS A C 18
ATOM 19446 O O . CYS A 1 35 ? -14.520 1.646 5.513 1.00 0.61 35 CYS A O 18
ATOM 19454 N N . GLU A 1 36 ? -13.258 0.683 3.916 1.00 0.32 36 GLU A N 18
ATOM 19455 C CA . GLU A 1 36 ? -12.433 -0.064 4.859 1.00 0.43 36 GLU A CA 18
ATOM 19456 C C . GLU A 1 36 ? -10.953 0.251 4.657 1.00 0.34 36 GLU A C 18
ATOM 19457 O O . GLU A 1 36 ? -10.593 1.086 3.827 1.00 0.36 36 GLU A O 18
ATOM 19469 N N . TRP A 1 37 ? -10.099 -0.424 5.421 1.00 0.40 37 TRP A N 18
ATOM 19470 C CA . TRP A 1 37 ? -8.661 -0.209 5.339 1.00 0.33 37 TRP A CA 18
ATOM 19471 C C . TRP A 1 37 ? -7.950 -1.392 4.689 1.00 0.35 37 TRP A C 18
ATOM 19472 O O . TRP A 1 37 ? -8.416 -2.527 4.755 1.00 0.46 37 TRP A O 18
ATOM 19493 N N . VAL A 1 38 ? -6.804 -1.110 4.075 1.00 0.28 38 VAL A N 18
ATOM 19494 C CA . VAL A 1 38 ? -6.002 -2.139 3.425 1.00 0.37 38 VAL A CA 18
ATOM 19495 C C . VAL A 1 38 ? -5.040 -2.744 4.432 1.00 0.36 38 VAL A C 18
ATOM 19496 O O . VAL A 1 38 ? -4.777 -2.160 5.482 1.00 0.31 38 VAL A O 18
ATOM 19509 N N . LYS A 1 39 ? -4.513 -3.913 4.107 1.00 0.46 39 LYS A N 18
ATOM 19510 C CA . LYS A 1 39 ? -3.593 -4.584 5.000 1.00 0.48 39 LYS A CA 18
ATOM 19511 C C . LYS A 1 39 ? -2.186 -4.029 4.891 1.00 0.38 39 LYS A C 18
ATOM 19512 O O . LYS A 1 39 ? -1.456 -4.311 3.941 1.00 0.45 39 LYS A O 18
ATOM 19531 N N . GLY A 1 40 ? -1.820 -3.227 5.884 1.00 0.32 40 GLY A N 18
ATOM 19532 C CA . GLY A 1 40 ? -0.499 -2.642 5.927 1.00 0.27 40 GLY A CA 18
ATOM 19533 C C . GLY A 1 40 ? 0.505 -3.522 6.639 1.00 0.28 40 GLY A C 18
ATOM 19534 O O . GLY A 1 40 ? 1.280 -3.051 7.472 1.00 0.35 40 GLY A O 18
ATOM 19538 N N . VAL A 1 41 ? 0.478 -4.807 6.318 1.00 0.29 41 VAL A N 18
ATOM 19539 C CA . VAL A 1 41 ? 1.408 -5.763 6.894 1.00 0.39 41 VAL A CA 18
ATOM 19540 C C . VAL A 1 41 ? 2.232 -6.421 5.792 1.00 0.38 41 VAL A C 18
ATOM 19541 O O . VAL A 1 41 ? 3.070 -7.279 6.064 1.00 0.45 41 VAL A O 18
ATOM 19554 N N . HIS A 1 42 ? 1.986 -6.023 4.541 1.00 0.35 42 HIS A N 18
ATOM 19555 C CA . HIS A 1 42 ? 2.716 -6.581 3.416 1.00 0.40 42 HIS A CA 18
ATOM 19556 C C . HIS A 1 42 ? 4.130 -6.068 3.422 1.00 0.36 42 HIS A C 18
ATOM 19557 O O . HIS A 1 42 ? 4.503 -5.210 2.629 1.00 0.31 42 HIS A O 18
ATOM 19572 N N . VAL A 1 43 ? 4.908 -6.676 4.310 1.00 0.43 43 VAL A N 18
ATOM 19573 C CA . VAL A 1 43 ? 6.306 -6.318 4.533 1.00 0.44 43 VAL A CA 18
ATOM 19574 C C . VAL A 1 43 ? 7.162 -6.378 3.279 1.00 0.44 43 VAL A C 18
ATOM 19575 O O . VAL A 1 43 ? 8.002 -7.261 3.128 1.00 0.54 43 VAL A O 18
ATOM 19588 N N . ALA A 1 44 ? 6.951 -5.410 2.394 1.00 0.36 44 ALA A N 18
ATOM 19589 C CA . ALA A 1 44 ? 7.732 -5.299 1.177 1.00 0.42 44 ALA A CA 18
ATOM 19590 C C . ALA A 1 44 ? 8.928 -4.397 1.427 1.00 0.41 44 ALA A C 18
ATOM 19591 O O . ALA A 1 44 ? 9.200 -3.471 0.663 1.00 0.45 44 ALA A O 18
ATOM 19598 N N . GLU A 1 45 ? 9.640 -4.688 2.512 1.00 0.43 45 GLU A N 18
ATOM 19599 C CA . GLU A 1 45 ? 10.815 -3.910 2.907 1.00 0.49 45 GLU A CA 18
ATOM 19600 C C . GLU A 1 45 ? 11.709 -3.645 1.706 1.00 0.53 45 GLU A C 18
ATOM 19601 O O . GLU A 1 45 ? 12.421 -2.644 1.651 1.00 0.62 45 GLU A O 18
ATOM 19613 N N . ASP A 1 46 ? 11.662 -4.558 0.748 1.00 0.54 46 ASP A N 18
ATOM 19614 C CA . ASP A 1 46 ? 12.454 -4.423 -0.469 1.00 0.62 46 ASP A CA 18
ATOM 19615 C C . ASP A 1 46 ? 11.958 -3.238 -1.279 1.00 0.65 46 ASP A C 18
ATOM 19616 O O . ASP A 1 46 ? 12.736 -2.379 -1.672 1.00 0.75 46 ASP A O 18
ATOM 19625 N N . VAL A 1 47 ? 10.654 -3.187 -1.498 1.00 0.62 47 VAL A N 18
ATOM 19626 C CA . VAL A 1 47 ? 10.055 -2.105 -2.263 1.00 0.72 47 VAL A CA 18
ATOM 19627 C C . VAL A 1 47 ? 10.367 -0.756 -1.620 1.00 0.75 47 VAL A C 18
ATOM 19628 O O . VAL A 1 47 ? 10.475 0.246 -2.303 1.00 0.88 47 VAL A O 18
ATOM 19641 N N . ALA A 1 48 ? 10.510 -0.781 -0.297 1.00 0.68 48 ALA A N 18
ATOM 19642 C CA . ALA A 1 48 ? 10.823 0.387 0.532 1.00 0.77 48 ALA A CA 18
ATOM 19643 C C . ALA A 1 48 ? 12.306 0.693 0.456 1.00 0.86 48 ALA A C 18
ATOM 19644 O O . ALA A 1 48 ? 12.706 1.778 0.036 1.00 0.99 48 ALA A O 18
ATOM 19651 N N . LYS A 1 49 ? 13.123 -0.271 0.866 1.00 0.81 49 LYS A N 18
ATOM 19652 C CA . LYS A 1 49 ? 14.564 -0.105 0.803 1.00 0.92 49 LYS A CA 18
ATOM 19653 C C . LYS A 1 49 ? 14.960 0.201 -0.638 1.00 0.98 49 LYS A C 18
ATOM 19654 O O . LYS A 1 49 ? 15.970 0.851 -0.903 1.00 1.11 49 LYS A O 18
ATOM 19673 N N . ASP A 1 50 ? 14.143 -0.292 -1.566 1.00 0.91 50 ASP A N 18
ATOM 19674 C CA . ASP A 1 50 ? 14.364 -0.076 -2.982 1.00 1.00 50 ASP A CA 18
ATOM 19675 C C . ASP A 1 50 ? 13.618 1.172 -3.445 1.00 1.12 50 ASP A C 18
ATOM 19676 O O . ASP A 1 50 ? 13.964 1.769 -4.463 1.00 1.28 50 ASP A O 18
ATOM 19685 N N . TYR A 1 51 ? 12.578 1.560 -2.698 1.00 1.07 51 TYR A N 18
ATOM 19686 C CA . TYR A 1 51 ? 11.816 2.745 -3.048 1.00 1.22 51 TYR A CA 18
ATOM 19687 C C . TYR A 1 51 ? 12.615 3.989 -2.730 1.00 1.37 51 TYR A C 18
ATOM 19688 O O . TYR A 1 51 ? 13.106 4.689 -3.615 1.00 1.51 51 TYR A O 18
ATOM 19706 N N . GLU A 1 52 ? 12.746 4.234 -1.428 1.00 1.35 52 GLU A N 18
ATOM 19707 C CA . GLU A 1 52 ? 13.443 5.404 -0.932 1.00 1.51 52 GLU A CA 18
ATOM 19708 C C . GLU A 1 52 ? 14.955 5.205 -0.917 1.00 1.55 52 GLU A C 18
ATOM 19709 O O . GLU A 1 52 ? 15.709 6.065 -1.369 1.00 1.70 52 GLU A O 18
ATOM 19721 N N . ASP A 1 53 ? 15.387 4.066 -0.394 1.00 1.43 53 ASP A N 18
ATOM 19722 C CA . ASP A 1 53 ? 16.807 3.755 -0.298 1.00 1.48 53 ASP A CA 18
ATOM 19723 C C . ASP A 1 53 ? 17.362 3.236 -1.622 1.00 1.47 53 ASP A C 18
ATOM 19724 O O . ASP A 1 53 ? 18.574 3.246 -1.839 1.00 1.59 53 ASP A O 18
ATOM 19733 N N . GLY A 1 54 ? 16.478 2.782 -2.505 1.00 1.36 54 GLY A N 18
ATOM 19734 C CA . GLY A 1 54 ? 16.919 2.273 -3.791 1.00 1.37 54 GLY A CA 18
ATOM 19735 C C . GLY A 1 54 ? 17.325 3.381 -4.742 1.00 1.49 54 GLY A C 18
ATOM 19736 O O . GLY A 1 54 ? 18.341 3.276 -5.428 1.00 1.61 54 GLY A O 18
ATOM 19740 N N . LEU A 1 55 ? 16.530 4.445 -4.784 1.00 1.49 55 LEU A N 18
ATOM 19741 C CA . LEU A 1 55 ? 16.818 5.580 -5.653 1.00 1.63 55 LEU A CA 18
ATOM 19742 C C . LEU A 1 55 ? 17.943 6.428 -5.070 1.00 1.70 55 LEU A C 18
ATOM 19743 O O . LEU A 1 55 ? 19.014 6.549 -5.663 1.00 1.78 55 LEU A O 18
ATOM 19759 N N . GLU A 1 56 ? 17.692 7.012 -3.903 1.00 1.70 56 GLU A N 18
ATOM 19760 C CA . GLU A 1 56 ? 18.688 7.839 -3.236 1.00 1.80 56 GLU A CA 18
ATOM 19761 C C . GLU A 1 56 ? 19.583 6.984 -2.348 1.00 1.75 56 GLU A C 18
ATOM 19762 O O . GLU A 1 56 ? 19.655 7.186 -1.136 1.00 1.78 56 GLU A O 18
ATOM 19774 N N . TYR A 1 57 ? 20.263 6.026 -2.967 1.00 1.71 57 TYR A N 18
ATOM 19775 C CA . TYR A 1 57 ? 21.157 5.127 -2.244 1.00 1.68 57 TYR A CA 18
ATOM 19776 C C . TYR A 1 57 ? 22.513 5.782 -2.007 1.00 1.81 57 TYR A C 18
ATOM 19777 O O . TYR A 1 57 ? 23.397 5.645 -2.878 1.00 2.23 57 TYR A O 18
ATOM 19796 N N . ALA B 2 1 ? -12.894 -10.628 2.346 1.00 5.20 1 ALA B N 18
ATOM 19797 C CA . ALA B 2 1 ? -13.936 -10.304 3.356 1.00 4.69 1 ALA B CA 18
ATOM 19798 C C . ALA B 2 1 ? -14.006 -8.800 3.639 1.00 3.91 1 ALA B C 18
ATOM 19799 O O . ALA B 2 1 ? -15.097 -8.231 3.693 1.00 3.61 1 ALA B O 18
ATOM 19808 N N . PRO B 2 2 ? -12.851 -8.132 3.825 1.00 3.99 2 PRO B N 18
ATOM 19809 C CA . PRO B 2 2 ? -12.816 -6.692 4.099 1.00 3.65 2 PRO B CA 18
ATOM 19810 C C . PRO B 2 2 ? -13.700 -5.897 3.138 1.00 2.77 2 PRO B C 18
ATOM 19811 O O . PRO B 2 2 ? -13.362 -5.737 1.965 1.00 2.79 2 PRO B O 18
ATOM 19822 N N . PRO B 2 3 ? -14.847 -5.389 3.624 1.00 2.55 3 PRO B N 18
ATOM 19823 C CA . PRO B 2 3 ? -15.775 -4.610 2.799 1.00 2.38 3 PRO B CA 18
ATOM 19824 C C . PRO B 2 3 ? -15.247 -3.213 2.494 1.00 2.11 3 PRO B C 18
ATOM 19825 O O . PRO B 2 3 ? -15.794 -2.216 2.963 1.00 2.74 3 PRO B O 18
ATOM 19836 N N . GLY B 2 4 ? -14.180 -3.150 1.703 1.00 1.73 4 GLY B N 18
ATOM 19837 C CA . GLY B 2 4 ? -13.597 -1.870 1.347 1.00 1.69 4 GLY B CA 18
ATOM 19838 C C . GLY B 2 4 ? -12.081 -1.891 1.387 1.00 1.53 4 GLY B C 18
ATOM 19839 O O . GLY B 2 4 ? -11.464 -1.150 2.152 1.00 2.11 4 GLY B O 18
ATOM 19843 N N . THR B 2 5 ? -11.480 -2.737 0.558 1.00 1.20 5 THR B N 18
ATOM 19844 C CA . THR B 2 5 ? -10.026 -2.853 0.507 1.00 1.17 5 THR B CA 18
ATOM 19845 C C . THR B 2 5 ? -9.542 -3.309 -0.867 1.00 1.11 5 THR B C 18
ATOM 19846 O O . THR B 2 5 ? -10.339 -3.632 -1.746 1.00 1.30 5 THR B O 18
ATOM 19857 N N . ALA B 2 6 ? -8.222 -3.326 -1.037 1.00 1.15 6 ALA B N 18
ATOM 19858 C CA . ALA B 2 6 ? -7.606 -3.746 -2.291 1.00 1.27 6 ALA B CA 18
ATOM 19859 C C . ALA B 2 6 ? -6.095 -3.891 -2.126 1.00 1.57 6 ALA B C 18
ATOM 19860 O O . ALA B 2 6 ? -5.322 -3.485 -2.994 1.00 1.86 6 ALA B O 18
ATOM 19867 N N . ARG B 2 7 ? -5.688 -4.479 -1.003 1.00 2.16 7 ARG B N 18
ATOM 19868 C CA . ARG B 2 7 ? -4.272 -4.684 -0.691 1.00 2.49 7 ARG B CA 18
ATOM 19869 C C . ARG B 2 7 ? -3.482 -5.145 -1.909 1.00 1.97 7 ARG B C 18
ATOM 19870 O O . ARG B 2 7 ? -3.923 -6.027 -2.648 1.00 2.16 7 ARG B O 18
ATOM 19891 N N . ARG B 2 8 ? -2.310 -4.544 -2.118 1.00 1.65 8 ARG B N 18
ATOM 19892 C CA . ARG B 2 8 ? -1.463 -4.921 -3.237 1.00 1.81 8 ARG B CA 18
ATOM 19893 C C . ARG B 2 8 ? -1.186 -6.418 -3.183 1.00 2.34 8 ARG B C 18
ATOM 19894 O O . ARG B 2 8 ? -0.856 -6.957 -2.126 1.00 3.35 8 ARG B O 18
ATOM 19915 N N . LYS B 2 9 ? -1.321 -7.086 -4.319 1.00 1.97 9 LYS B N 18
ATOM 19916 C CA . LYS B 2 9 ? -1.104 -8.535 -4.370 1.00 2.57 9 LYS B CA 18
ATOM 19917 C C . LYS B 2 9 ? 0.143 -8.904 -5.174 1.00 1.88 9 LYS B C 18
ATOM 19918 O O . LYS B 2 9 ? 0.177 -9.936 -5.843 1.00 1.98 9 LYS B O 18
ATOM 19937 N N . ARG B 2 10 ? 1.165 -8.060 -5.102 1.00 1.72 10 ARG B N 18
ATOM 19938 C CA . ARG B 2 10 ? 2.413 -8.322 -5.809 1.00 1.51 10 ARG B CA 18
ATOM 19939 C C . ARG B 2 10 ? 3.438 -8.952 -4.866 1.00 1.39 10 ARG B C 18
ATOM 19940 O O . ARG B 2 10 ? 4.394 -9.588 -5.312 1.00 1.77 10 ARG B O 18
ATOM 19961 N N . LYS B 2 11 ? 3.231 -8.758 -3.558 1.00 1.29 11 LYS B N 18
ATOM 19962 C CA . LYS B 2 11 ? 4.114 -9.303 -2.525 1.00 1.35 11 LYS B CA 18
ATOM 19963 C C . LYS B 2 11 ? 5.579 -9.294 -2.947 1.00 1.21 11 LYS B C 18
ATOM 19964 O O . LYS B 2 11 ? 6.204 -10.347 -3.079 1.00 1.55 11 LYS B O 18
ATOM 19983 N N . ALA B 2 12 ? 6.119 -8.101 -3.160 1.00 0.95 12 ALA B N 18
ATOM 19984 C CA . ALA B 2 12 ? 7.514 -7.954 -3.546 1.00 1.15 12 ALA B CA 18
ATOM 19985 C C . ALA B 2 12 ? 8.413 -8.700 -2.570 1.00 1.48 12 ALA B C 18
ATOM 19986 O O . ALA B 2 12 ? 9.499 -9.158 -2.927 1.00 2.05 12 ALA B O 18
ATOM 19993 N N . ASP B 2 13 ? 7.942 -8.814 -1.335 1.00 1.42 13 ASP B N 18
ATOM 19994 C CA . ASP B 2 13 ? 8.680 -9.499 -0.288 1.00 1.79 13 ASP B CA 18
ATOM 19995 C C . ASP B 2 13 ? 7.998 -10.818 0.065 1.00 1.88 13 ASP B C 18
ATOM 19996 O O . ASP B 2 13 ? 7.938 -11.214 1.229 1.00 2.28 13 ASP B O 18
ATOM 20005 N N . SER B 2 14 ? 7.480 -11.495 -0.956 1.00 2.21 14 SER B N 18
ATOM 20006 C CA . SER B 2 14 ? 6.801 -12.768 -0.763 1.00 2.81 14 SER B CA 18
ATOM 20007 C C . SER B 2 14 ? 7.723 -13.784 -0.096 1.00 3.10 14 SER B C 18
ATOM 20008 O O . SER B 2 14 ? 8.440 -14.500 -0.826 1.00 3.52 14 SER B O 18
ATOM 20017 N N . GLY A 1 1 ? 9.040 4.951 -6.902 1.00 2.97 1 GLY A N 19
ATOM 20018 C CA . GLY A 1 1 ? 10.518 4.833 -6.770 1.00 2.83 1 GLY A CA 19
ATOM 20019 C C . GLY A 1 1 ? 11.109 5.877 -5.838 1.00 2.42 1 GLY A C 19
ATOM 20020 O O . GLY A 1 1 ? 12.160 6.447 -6.130 1.00 2.48 1 GLY A O 19
ATOM 20026 N N . SER A 1 2 ? 10.438 6.128 -4.710 1.00 2.16 2 SER A N 19
ATOM 20027 C CA . SER A 1 2 ? 10.913 7.120 -3.746 1.00 2.05 2 SER A CA 19
ATOM 20028 C C . SER A 1 2 ? 9.980 7.244 -2.542 1.00 1.75 2 SER A C 19
ATOM 20029 O O . SER A 1 2 ? 10.420 7.603 -1.452 1.00 1.62 2 SER A O 19
ATOM 20037 N N . GLN A 1 3 ? 8.695 6.965 -2.736 1.00 1.94 3 GLN A N 19
ATOM 20038 C CA . GLN A 1 3 ? 7.738 7.031 -1.642 1.00 1.65 3 GLN A CA 19
ATOM 20039 C C . GLN A 1 3 ? 7.674 5.688 -0.932 1.00 1.12 3 GLN A C 19
ATOM 20040 O O . GLN A 1 3 ? 7.664 4.643 -1.575 1.00 1.83 3 GLN A O 19
ATOM 20054 N N . VAL A 1 4 ? 7.625 5.719 0.393 1.00 0.52 4 VAL A N 19
ATOM 20055 C CA . VAL A 1 4 ? 7.591 4.495 1.178 1.00 1.23 4 VAL A CA 19
ATOM 20056 C C . VAL A 1 4 ? 6.166 4.013 1.425 1.00 1.08 4 VAL A C 19
ATOM 20057 O O . VAL A 1 4 ? 5.657 4.098 2.540 1.00 1.66 4 VAL A O 19
ATOM 20070 N N . PHE A 1 5 ? 5.527 3.491 0.373 1.00 0.41 5 PHE A N 19
ATOM 20071 C CA . PHE A 1 5 ? 4.159 2.977 0.476 1.00 0.40 5 PHE A CA 19
ATOM 20072 C C . PHE A 1 5 ? 3.512 2.818 -0.901 1.00 0.40 5 PHE A C 19
ATOM 20073 O O . PHE A 1 5 ? 4.110 3.148 -1.925 1.00 0.65 5 PHE A O 19
ATOM 20090 N N . GLU A 1 6 ? 2.279 2.308 -0.909 1.00 0.26 6 GLU A N 19
ATOM 20091 C CA . GLU A 1 6 ? 1.525 2.102 -2.140 1.00 0.29 6 GLU A CA 19
ATOM 20092 C C . GLU A 1 6 ? 0.032 2.172 -1.846 1.00 0.27 6 GLU A C 19
ATOM 20093 O O . GLU A 1 6 ? -0.409 1.771 -0.767 1.00 0.32 6 GLU A O 19
ATOM 20105 N N . TYR A 1 7 ? -0.750 2.673 -2.793 1.00 0.26 7 TYR A N 19
ATOM 20106 C CA . TYR A 1 7 ? -2.184 2.776 -2.597 1.00 0.26 7 TYR A CA 19
ATOM 20107 C C . TYR A 1 7 ? -2.886 1.516 -3.059 1.00 0.24 7 TYR A C 19
ATOM 20108 O O . TYR A 1 7 ? -2.978 1.239 -4.254 1.00 0.32 7 TYR A O 19
ATOM 20126 N N . ALA A 1 8 ? -3.383 0.755 -2.096 1.00 0.23 8 ALA A N 19
ATOM 20127 C CA . ALA A 1 8 ? -4.089 -0.478 -2.394 1.00 0.26 8 ALA A CA 19
ATOM 20128 C C . ALA A 1 8 ? -5.589 -0.235 -2.465 1.00 0.28 8 ALA A C 19
ATOM 20129 O O . ALA A 1 8 ? -6.380 -1.107 -2.110 1.00 0.38 8 ALA A O 19
ATOM 20136 N N . GLU A 1 9 ? -5.980 0.950 -2.928 1.00 0.25 9 GLU A N 19
ATOM 20137 C CA . GLU A 1 9 ? -7.391 1.287 -3.017 1.00 0.32 9 GLU A CA 19
ATOM 20138 C C . GLU A 1 9 ? -7.923 1.194 -4.413 1.00 0.33 9 GLU A C 19
ATOM 20139 O O . GLU A 1 9 ? -7.194 0.952 -5.375 1.00 0.44 9 GLU A O 19
ATOM 20151 N N . VAL A 1 10 ? -9.221 1.395 -4.499 1.00 0.24 10 VAL A N 19
ATOM 20152 C CA . VAL A 1 10 ? -9.900 1.311 -5.751 1.00 0.27 10 VAL A CA 19
ATOM 20153 C C . VAL A 1 10 ? -10.368 2.670 -6.249 1.00 0.27 10 VAL A C 19
ATOM 20154 O O . VAL A 1 10 ? -10.649 2.839 -7.434 1.00 0.35 10 VAL A O 19
ATOM 20167 N N . ASP A 1 11 ? -10.421 3.643 -5.349 1.00 0.23 11 ASP A N 19
ATOM 20168 C CA . ASP A 1 11 ? -10.847 4.986 -5.715 1.00 0.26 11 ASP A CA 19
ATOM 20169 C C . ASP A 1 11 ? -10.180 6.042 -4.838 1.00 0.24 11 ASP A C 19
ATOM 20170 O O . ASP A 1 11 ? -9.730 7.076 -5.329 1.00 0.28 11 ASP A O 19
ATOM 20179 N N . GLU A 1 12 ? -10.122 5.771 -3.540 1.00 0.21 12 GLU A N 19
ATOM 20180 C CA . GLU A 1 12 ? -9.541 6.720 -2.589 1.00 0.23 12 GLU A CA 19
ATOM 20181 C C . GLU A 1 12 ? -8.989 6.012 -1.359 1.00 0.23 12 GLU A C 19
ATOM 20182 O O . GLU A 1 12 ? -9.250 4.838 -1.154 1.00 0.29 12 GLU A O 19
ATOM 20194 N N . ILE A 1 13 ? -8.231 6.736 -0.541 1.00 0.22 13 ILE A N 19
ATOM 20195 C CA . ILE A 1 13 ? -7.660 6.175 0.685 1.00 0.22 13 ILE A CA 19
ATOM 20196 C C . ILE A 1 13 ? -7.706 7.222 1.802 1.00 0.27 13 ILE A C 19
ATOM 20197 O O . ILE A 1 13 ? -8.343 8.265 1.655 1.00 0.34 13 ILE A O 19
ATOM 20213 N N . VAL A 1 14 ? -7.032 6.943 2.910 1.00 0.25 14 VAL A N 19
ATOM 20214 C CA . VAL A 1 14 ? -6.985 7.874 4.033 1.00 0.30 14 VAL A CA 19
ATOM 20215 C C . VAL A 1 14 ? -5.671 7.721 4.784 1.00 0.27 14 VAL A C 19
ATOM 20216 O O . VAL A 1 14 ? -4.910 8.677 4.932 1.00 0.30 14 VAL A O 19
ATOM 20229 N N . GLU A 1 15 ? -5.412 6.511 5.258 1.00 0.28 15 GLU A N 19
ATOM 20230 C CA . GLU A 1 15 ? -4.175 6.221 5.972 1.00 0.27 15 GLU A CA 19
ATOM 20231 C C . GLU A 1 15 ? -3.119 5.746 4.984 1.00 0.26 15 GLU A C 19
ATOM 20232 O O . GLU A 1 15 ? -3.401 4.927 4.124 1.00 0.48 15 GLU A O 19
ATOM 20244 N N . LYS A 1 16 ? -1.912 6.274 5.089 1.00 0.20 16 LYS A N 19
ATOM 20245 C CA . LYS A 1 16 ? -0.844 5.884 4.170 1.00 0.23 16 LYS A CA 19
ATOM 20246 C C . LYS A 1 16 ? 0.532 6.005 4.828 1.00 0.25 16 LYS A C 19
ATOM 20247 O O . LYS A 1 16 ? 1.192 7.036 4.699 1.00 0.35 16 LYS A O 19
ATOM 20266 N N . ARG A 1 17 ? 0.970 4.956 5.520 1.00 0.22 17 ARG A N 19
ATOM 20267 C CA . ARG A 1 17 ? 2.266 4.987 6.207 1.00 0.31 17 ARG A CA 19
ATOM 20268 C C . ARG A 1 17 ? 2.855 3.588 6.367 1.00 0.30 17 ARG A C 19
ATOM 20269 O O . ARG A 1 17 ? 2.530 2.886 7.324 1.00 0.33 17 ARG A O 19
ATOM 20290 N N . GLY A 1 18 ? 3.717 3.175 5.441 1.00 0.29 18 GLY A N 19
ATOM 20291 C CA . GLY A 1 18 ? 4.305 1.855 5.554 1.00 0.28 18 GLY A CA 19
ATOM 20292 C C . GLY A 1 18 ? 5.675 1.732 4.917 1.00 0.32 18 GLY A C 19
ATOM 20293 O O . GLY A 1 18 ? 6.580 2.517 5.196 1.00 0.41 18 GLY A O 19
ATOM 20297 N N . LYS A 1 19 ? 5.810 0.721 4.065 1.00 0.30 19 LYS A N 19
ATOM 20298 C CA . LYS A 1 19 ? 7.053 0.434 3.361 1.00 0.36 19 LYS A CA 19
ATOM 20299 C C . LYS A 1 19 ? 6.918 0.755 1.883 1.00 0.45 19 LYS A C 19
ATOM 20300 O O . LYS A 1 19 ? 7.480 1.720 1.370 1.00 0.76 19 LYS A O 19
ATOM 20319 N N . GLY A 1 20 ? 6.201 -0.113 1.220 1.00 0.47 20 GLY A N 19
ATOM 20320 C CA . GLY A 1 20 ? 5.907 0.010 -0.178 1.00 0.51 20 GLY A CA 19
ATOM 20321 C C . GLY A 1 20 ? 4.598 -0.675 -0.416 1.00 0.42 20 GLY A C 19
ATOM 20322 O O . GLY A 1 20 ? 3.692 -0.152 -1.059 1.00 0.48 20 GLY A O 19
ATOM 20326 N N . LYS A 1 21 ? 4.533 -1.873 0.136 1.00 0.33 21 LYS A N 19
ATOM 20327 C CA . LYS A 1 21 ? 3.340 -2.690 0.104 1.00 0.33 21 LYS A CA 19
ATOM 20328 C C . LYS A 1 21 ? 2.938 -3.080 1.534 1.00 0.27 21 LYS A C 19
ATOM 20329 O O . LYS A 1 21 ? 1.850 -3.606 1.753 1.00 0.32 21 LYS A O 19
ATOM 20348 N N . ASP A 1 22 ? 3.819 -2.797 2.514 1.00 0.21 22 ASP A N 19
ATOM 20349 C CA . ASP A 1 22 ? 3.544 -3.098 3.912 1.00 0.23 22 ASP A CA 19
ATOM 20350 C C . ASP A 1 22 ? 2.777 -1.973 4.579 1.00 0.21 22 ASP A C 19
ATOM 20351 O O . ASP A 1 22 ? 2.583 -1.966 5.792 1.00 0.26 22 ASP A O 19
ATOM 20360 N N . VAL A 1 23 ? 2.361 -1.023 3.777 1.00 0.17 23 VAL A N 19
ATOM 20361 C CA . VAL A 1 23 ? 1.609 0.106 4.250 1.00 0.18 23 VAL A CA 19
ATOM 20362 C C . VAL A 1 23 ? 0.121 -0.194 4.225 1.00 0.16 23 VAL A C 19
ATOM 20363 O O . VAL A 1 23 ? -0.341 -1.041 3.461 1.00 0.18 23 VAL A O 19
ATOM 20376 N N . GLU A 1 24 ? -0.625 0.535 5.027 1.00 0.18 24 GLU A N 19
ATOM 20377 C CA . GLU A 1 24 ? -2.061 0.340 5.096 1.00 0.22 24 GLU A CA 19
ATOM 20378 C C . GLU A 1 24 ? -2.798 1.522 4.486 1.00 0.24 24 GLU A C 19
ATOM 20379 O O . GLU A 1 24 ? -2.724 2.645 4.986 1.00 0.48 24 GLU A O 19
ATOM 20391 N N . TYR A 1 25 ? -3.510 1.255 3.404 1.00 0.18 25 TYR A N 19
ATOM 20392 C CA . TYR A 1 25 ? -4.270 2.273 2.712 1.00 0.22 25 TYR A CA 19
ATOM 20393 C C . TYR A 1 25 ? -5.755 1.958 2.786 1.00 0.30 25 TYR A C 19
ATOM 20394 O O . TYR A 1 25 ? -6.149 0.797 2.812 1.00 0.65 25 TYR A O 19
ATOM 20412 N N . LEU A 1 26 ? -6.574 2.994 2.807 1.00 0.19 26 LEU A N 19
ATOM 20413 C CA . LEU A 1 26 ? -8.008 2.822 2.867 1.00 0.19 26 LEU A CA 19
ATOM 20414 C C . LEU A 1 26 ? -8.524 2.768 1.454 1.00 0.17 26 LEU A C 19
ATOM 20415 O O . LEU A 1 26 ? -7.849 3.229 0.533 1.00 0.17 26 LEU A O 19
ATOM 20431 N N . VAL A 1 27 ? -9.698 2.208 1.252 1.00 0.18 27 VAL A N 19
ATOM 20432 C CA . VAL A 1 27 ? -10.194 2.114 -0.097 1.00 0.18 27 VAL A CA 19
ATOM 20433 C C . VAL A 1 27 ? -11.695 2.300 -0.229 1.00 0.18 27 VAL A C 19
ATOM 20434 O O . VAL A 1 27 ? -12.490 1.478 0.225 1.00 0.22 27 VAL A O 19
ATOM 20447 N N . ARG A 1 28 ? -12.065 3.411 -0.844 1.00 0.16 28 ARG A N 19
ATOM 20448 C CA . ARG A 1 28 ? -13.450 3.679 -1.133 1.00 0.18 28 ARG A CA 19
ATOM 20449 C C . ARG A 1 28 ? -13.755 2.955 -2.408 1.00 0.16 28 ARG A C 19
ATOM 20450 O O . ARG A 1 28 ? -13.941 3.565 -3.462 1.00 0.20 28 ARG A O 19
ATOM 20471 N N . TRP A 1 29 ? -13.776 1.634 -2.281 1.00 0.19 29 TRP A N 19
ATOM 20472 C CA . TRP A 1 29 ? -14.015 0.714 -3.382 1.00 0.25 29 TRP A CA 19
ATOM 20473 C C . TRP A 1 29 ? -14.834 1.349 -4.485 1.00 0.25 29 TRP A C 19
ATOM 20474 O O . TRP A 1 29 ? -16.060 1.332 -4.455 1.00 0.30 29 TRP A O 19
ATOM 20495 N N . LYS A 1 30 ? -14.113 1.964 -5.420 1.00 0.25 30 LYS A N 19
ATOM 20496 C CA . LYS A 1 30 ? -14.718 2.632 -6.592 1.00 0.30 30 LYS A CA 19
ATOM 20497 C C . LYS A 1 30 ? -16.053 1.998 -7.002 1.00 0.36 30 LYS A C 19
ATOM 20498 O O . LYS A 1 30 ? -16.975 2.693 -7.427 1.00 0.42 30 LYS A O 19
ATOM 20517 N N . ASP A 1 31 ? -16.140 0.677 -6.875 1.00 0.39 31 ASP A N 19
ATOM 20518 C CA . ASP A 1 31 ? -17.361 -0.049 -7.211 1.00 0.48 31 ASP A CA 19
ATOM 20519 C C . ASP A 1 31 ? -17.997 -0.618 -5.946 1.00 0.45 31 ASP A C 19
ATOM 20520 O O . ASP A 1 31 ? -18.259 -1.816 -5.851 1.00 0.52 31 ASP A O 19
ATOM 20529 N N . GLY A 1 32 ? -18.240 0.257 -4.975 1.00 0.39 32 GLY A N 19
ATOM 20530 C CA . GLY A 1 32 ? -18.824 -0.164 -3.716 1.00 0.40 32 GLY A CA 19
ATOM 20531 C C . GLY A 1 32 ? -19.661 0.920 -3.067 1.00 0.42 32 GLY A C 19
ATOM 20532 O O . GLY A 1 32 ? -20.075 1.875 -3.726 1.00 0.59 32 GLY A O 19
ATOM 20536 N N . GLY A 1 33 ? -19.910 0.769 -1.771 1.00 0.43 33 GLY A N 19
ATOM 20537 C CA . GLY A 1 33 ? -20.693 1.750 -1.041 1.00 0.48 33 GLY A CA 19
ATOM 20538 C C . GLY A 1 33 ? -19.927 2.342 0.127 1.00 0.46 33 GLY A C 19
ATOM 20539 O O . GLY A 1 33 ? -20.030 3.537 0.405 1.00 0.86 33 GLY A O 19
ATOM 20543 N N . ASP A 1 34 ? -19.159 1.500 0.815 1.00 0.45 34 ASP A N 19
ATOM 20544 C CA . ASP A 1 34 ? -18.367 1.940 1.958 1.00 0.40 34 ASP A CA 19
ATOM 20545 C C . ASP A 1 34 ? -16.875 1.822 1.656 1.00 0.38 34 ASP A C 19
ATOM 20546 O O . ASP A 1 34 ? -16.485 1.335 0.594 1.00 0.62 34 ASP A O 19
ATOM 20555 N N . CYS A 1 35 ? -16.045 2.267 2.594 1.00 0.40 35 CYS A N 19
ATOM 20556 C CA . CYS A 1 35 ? -14.595 2.213 2.423 1.00 0.44 35 CYS A CA 19
ATOM 20557 C C . CYS A 1 35 ? -13.933 1.508 3.604 1.00 0.39 35 CYS A C 19
ATOM 20558 O O . CYS A 1 35 ? -14.206 1.829 4.760 1.00 0.61 35 CYS A O 19
ATOM 20566 N N . GLU A 1 36 ? -13.062 0.547 3.305 1.00 0.32 36 GLU A N 19
ATOM 20567 C CA . GLU A 1 36 ? -12.366 -0.198 4.343 1.00 0.43 36 GLU A CA 19
ATOM 20568 C C . GLU A 1 36 ? -10.858 0.020 4.275 1.00 0.34 36 GLU A C 19
ATOM 20569 O O . GLU A 1 36 ? -10.333 0.520 3.281 1.00 0.36 36 GLU A O 19
ATOM 20581 N N . TRP A 1 37 ? -10.172 -0.370 5.345 1.00 0.40 37 TRP A N 19
ATOM 20582 C CA . TRP A 1 37 ? -8.722 -0.223 5.436 1.00 0.33 37 TRP A CA 19
ATOM 20583 C C . TRP A 1 37 ? -8.011 -1.431 4.850 1.00 0.35 37 TRP A C 19
ATOM 20584 O O . TRP A 1 37 ? -8.430 -2.569 5.052 1.00 0.46 37 TRP A O 19
ATOM 20605 N N . VAL A 1 38 ? -6.918 -1.177 4.140 1.00 0.28 38 VAL A N 19
ATOM 20606 C CA . VAL A 1 38 ? -6.135 -2.254 3.544 1.00 0.37 38 VAL A CA 19
ATOM 20607 C C . VAL A 1 38 ? -5.104 -2.768 4.543 1.00 0.36 38 VAL A C 19
ATOM 20608 O O . VAL A 1 38 ? -4.764 -2.082 5.507 1.00 0.31 38 VAL A O 19
ATOM 20621 N N . LYS A 1 39 ? -4.612 -3.977 4.304 1.00 0.46 39 LYS A N 19
ATOM 20622 C CA . LYS A 1 39 ? -3.642 -4.590 5.198 1.00 0.48 39 LYS A CA 19
ATOM 20623 C C . LYS A 1 39 ? -2.236 -4.035 5.025 1.00 0.38 39 LYS A C 19
ATOM 20624 O O . LYS A 1 39 ? -1.559 -4.303 4.033 1.00 0.45 39 LYS A O 19
ATOM 20643 N N . GLY A 1 40 ? -1.814 -3.258 6.018 1.00 0.32 40 GLY A N 19
ATOM 20644 C CA . GLY A 1 40 ? -0.484 -2.684 6.018 1.00 0.27 40 GLY A CA 19
ATOM 20645 C C . GLY A 1 40 ? 0.537 -3.586 6.684 1.00 0.28 40 GLY A C 19
ATOM 20646 O O . GLY A 1 40 ? 1.349 -3.132 7.491 1.00 0.35 40 GLY A O 19
ATOM 20650 N N . VAL A 1 41 ? 0.478 -4.871 6.360 1.00 0.29 41 VAL A N 19
ATOM 20651 C CA . VAL A 1 41 ? 1.416 -5.849 6.896 1.00 0.39 41 VAL A CA 19
ATOM 20652 C C . VAL A 1 41 ? 2.230 -6.475 5.766 1.00 0.38 41 VAL A C 19
ATOM 20653 O O . VAL A 1 41 ? 3.143 -7.262 6.009 1.00 0.45 41 VAL A O 19
ATOM 20666 N N . HIS A 1 42 ? 1.885 -6.121 4.526 1.00 0.35 42 HIS A N 19
ATOM 20667 C CA . HIS A 1 42 ? 2.565 -6.641 3.361 1.00 0.40 42 HIS A CA 19
ATOM 20668 C C . HIS A 1 42 ? 3.992 -6.151 3.333 1.00 0.36 42 HIS A C 19
ATOM 20669 O O . HIS A 1 42 ? 4.350 -5.243 2.593 1.00 0.31 42 HIS A O 19
ATOM 20684 N N . VAL A 1 43 ? 4.791 -6.821 4.146 1.00 0.43 43 VAL A N 19
ATOM 20685 C CA . VAL A 1 43 ? 6.208 -6.507 4.323 1.00 0.44 43 VAL A CA 19
ATOM 20686 C C . VAL A 1 43 ? 7.005 -6.519 3.027 1.00 0.44 43 VAL A C 19
ATOM 20687 O O . VAL A 1 43 ? 7.799 -7.421 2.769 1.00 0.54 43 VAL A O 19
ATOM 20700 N N . ALA A 1 44 ? 6.767 -5.497 2.219 1.00 0.36 44 ALA A N 19
ATOM 20701 C CA . ALA A 1 44 ? 7.481 -5.307 0.974 1.00 0.42 44 ALA A CA 19
ATOM 20702 C C . ALA A 1 44 ? 8.685 -4.408 1.208 1.00 0.41 44 ALA A C 19
ATOM 20703 O O . ALA A 1 44 ? 8.912 -3.439 0.483 1.00 0.45 44 ALA A O 19
ATOM 20710 N N . GLU A 1 45 ? 9.452 -4.749 2.237 1.00 0.43 45 GLU A N 19
ATOM 20711 C CA . GLU A 1 45 ? 10.645 -3.991 2.617 1.00 0.49 45 GLU A CA 19
ATOM 20712 C C . GLU A 1 45 ? 11.490 -3.644 1.401 1.00 0.53 45 GLU A C 19
ATOM 20713 O O . GLU A 1 45 ? 12.223 -2.656 1.401 1.00 0.62 45 GLU A O 19
ATOM 20725 N N . ASP A 1 46 ? 11.382 -4.465 0.369 1.00 0.54 46 ASP A N 19
ATOM 20726 C CA . ASP A 1 46 ? 12.130 -4.243 -0.865 1.00 0.62 46 ASP A CA 19
ATOM 20727 C C . ASP A 1 46 ? 11.578 -3.034 -1.598 1.00 0.65 46 ASP A C 19
ATOM 20728 O O . ASP A 1 46 ? 12.330 -2.166 -2.034 1.00 0.75 46 ASP A O 19
ATOM 20737 N N . VAL A 1 47 ? 10.258 -2.978 -1.719 1.00 0.62 47 VAL A N 19
ATOM 20738 C CA . VAL A 1 47 ? 9.608 -1.869 -2.387 1.00 0.72 47 VAL A CA 19
ATOM 20739 C C . VAL A 1 47 ? 10.020 -0.555 -1.731 1.00 0.75 47 VAL A C 19
ATOM 20740 O O . VAL A 1 47 ? 10.199 0.447 -2.400 1.00 0.88 47 VAL A O 19
ATOM 20753 N N . ALA A 1 48 ? 10.194 -0.619 -0.415 1.00 0.68 48 ALA A N 19
ATOM 20754 C CA . ALA A 1 48 ? 10.602 0.507 0.432 1.00 0.77 48 ALA A CA 19
ATOM 20755 C C . ALA A 1 48 ? 12.092 0.747 0.307 1.00 0.86 48 ALA A C 19
ATOM 20756 O O . ALA A 1 48 ? 12.529 1.821 -0.108 1.00 0.99 48 ALA A O 19
ATOM 20763 N N . LYS A 1 49 ? 12.875 -0.264 0.671 1.00 0.81 49 LYS A N 19
ATOM 20764 C CA . LYS A 1 49 ? 14.321 -0.167 0.582 1.00 0.92 49 LYS A CA 19
ATOM 20765 C C . LYS A 1 49 ? 14.711 0.222 -0.835 1.00 0.98 49 LYS A C 19
ATOM 20766 O O . LYS A 1 49 ? 15.731 0.866 -1.061 1.00 1.11 49 LYS A O 19
ATOM 20785 N N . ASP A 1 50 ? 13.895 -0.200 -1.792 1.00 0.91 50 ASP A N 19
ATOM 20786 C CA . ASP A 1 50 ? 14.139 0.127 -3.182 1.00 1.00 50 ASP A CA 19
ATOM 20787 C C . ASP A 1 50 ? 13.392 1.396 -3.581 1.00 1.12 50 ASP A C 19
ATOM 20788 O O . ASP A 1 50 ? 13.763 2.065 -4.545 1.00 1.28 50 ASP A O 19
ATOM 20797 N N . TYR A 1 51 ? 12.330 1.724 -2.843 1.00 1.07 51 TYR A N 19
ATOM 20798 C CA . TYR A 1 51 ? 11.568 2.923 -3.136 1.00 1.22 51 TYR A CA 19
ATOM 20799 C C . TYR A 1 51 ? 12.425 4.130 -2.856 1.00 1.37 51 TYR A C 19
ATOM 20800 O O . TYR A 1 51 ? 12.814 4.881 -3.750 1.00 1.51 51 TYR A O 19
ATOM 20818 N N . GLU A 1 52 ? 12.722 4.273 -1.570 1.00 1.35 52 GLU A N 19
ATOM 20819 C CA . GLU A 1 52 ? 13.505 5.383 -1.075 1.00 1.51 52 GLU A CA 19
ATOM 20820 C C . GLU A 1 52 ? 14.991 5.132 -1.278 1.00 1.55 52 GLU A C 19
ATOM 20821 O O . GLU A 1 52 ? 15.652 5.800 -2.074 1.00 1.70 52 GLU A O 19
ATOM 20833 N N . ASP A 1 53 ? 15.500 4.153 -0.543 1.00 1.43 53 ASP A N 19
ATOM 20834 C CA . ASP A 1 53 ? 16.902 3.781 -0.606 1.00 1.48 53 ASP A CA 19
ATOM 20835 C C . ASP A 1 53 ? 17.309 3.404 -2.027 1.00 1.47 53 ASP A C 19
ATOM 20836 O O . ASP A 1 53 ? 18.373 3.802 -2.502 1.00 1.59 53 ASP A O 19
ATOM 20845 N N . GLY A 1 54 ? 16.460 2.638 -2.702 1.00 1.36 54 GLY A N 19
ATOM 20846 C CA . GLY A 1 54 ? 16.758 2.228 -4.061 1.00 1.37 54 GLY A CA 19
ATOM 20847 C C . GLY A 1 54 ? 17.094 3.405 -4.952 1.00 1.49 54 GLY A C 19
ATOM 20848 O O . GLY A 1 54 ? 17.989 3.322 -5.793 1.00 1.61 54 GLY A O 19
ATOM 20852 N N . LEU A 1 55 ? 16.373 4.507 -4.768 1.00 1.49 55 LEU A N 19
ATOM 20853 C CA . LEU A 1 55 ? 16.606 5.713 -5.553 1.00 1.63 55 LEU A CA 19
ATOM 20854 C C . LEU A 1 55 ? 17.730 6.536 -4.936 1.00 1.70 55 LEU A C 19
ATOM 20855 O O . LEU A 1 55 ? 18.746 6.796 -5.579 1.00 1.78 55 LEU A O 19
ATOM 20871 N N . GLU A 1 56 ? 17.540 6.941 -3.685 1.00 1.70 56 GLU A N 19
ATOM 20872 C CA . GLU A 1 56 ? 18.543 7.726 -2.977 1.00 1.80 56 GLU A CA 19
ATOM 20873 C C . GLU A 1 56 ? 19.515 6.812 -2.239 1.00 1.75 56 GLU A C 19
ATOM 20874 O O . GLU A 1 56 ? 19.641 6.875 -1.016 1.00 1.78 56 GLU A O 19
ATOM 20886 N N . TYR A 1 57 ? 20.197 5.962 -2.997 1.00 1.71 57 TYR A N 19
ATOM 20887 C CA . TYR A 1 57 ? 21.159 5.026 -2.429 1.00 1.68 57 TYR A CA 19
ATOM 20888 C C . TYR A 1 57 ? 22.507 5.702 -2.199 1.00 1.81 57 TYR A C 19
ATOM 20889 O O . TYR A 1 57 ? 22.709 6.257 -1.099 1.00 2.23 57 TYR A O 19
ATOM 20908 N N . ALA B 2 1 ? -9.136 -6.699 6.109 1.00 5.20 1 ALA B N 19
ATOM 20909 C CA . ALA B 2 1 ? -10.535 -6.692 5.608 1.00 4.69 1 ALA B CA 19
ATOM 20910 C C . ALA B 2 1 ? -10.577 -6.887 4.094 1.00 3.91 1 ALA B C 19
ATOM 20911 O O . ALA B 2 1 ? -10.889 -5.959 3.349 1.00 3.61 1 ALA B O 19
ATOM 20920 N N . PRO B 2 2 ? -10.259 -8.106 3.622 1.00 3.99 2 PRO B N 19
ATOM 20921 C CA . PRO B 2 2 ? -10.264 -8.433 2.198 1.00 3.65 2 PRO B CA 19
ATOM 20922 C C . PRO B 2 2 ? -11.480 -7.864 1.470 1.00 2.77 2 PRO B C 19
ATOM 20923 O O . PRO B 2 2 ? -11.334 -7.103 0.515 1.00 2.79 2 PRO B O 19
ATOM 20934 N N . PRO B 2 3 ? -12.701 -8.227 1.905 1.00 2.55 3 PRO B N 19
ATOM 20935 C CA . PRO B 2 3 ? -13.934 -7.740 1.278 1.00 2.38 3 PRO B CA 19
ATOM 20936 C C . PRO B 2 3 ? -14.081 -6.227 1.394 1.00 2.11 3 PRO B C 19
ATOM 20937 O O . PRO B 2 3 ? -14.611 -5.717 2.382 1.00 2.74 3 PRO B O 19
ATOM 20948 N N . GLY B 2 4 ? -13.607 -5.514 0.378 1.00 1.73 4 GLY B N 19
ATOM 20949 C CA . GLY B 2 4 ? -13.690 -4.066 0.385 1.00 1.69 4 GLY B CA 19
ATOM 20950 C C . GLY B 2 4 ? -12.373 -3.409 0.023 1.00 1.53 4 GLY B C 19
ATOM 20951 O O . GLY B 2 4 ? -12.343 -2.439 -0.731 1.00 2.11 4 GLY B O 19
ATOM 20955 N N . THR B 2 5 ? -11.281 -3.948 0.558 1.00 1.20 5 THR B N 19
ATOM 20956 C CA . THR B 2 5 ? -9.947 -3.415 0.300 1.00 1.17 5 THR B CA 19
ATOM 20957 C C . THR B 2 5 ? -9.325 -4.046 -0.943 1.00 1.11 5 THR B C 19
ATOM 20958 O O . THR B 2 5 ? -9.876 -4.986 -1.515 1.00 1.30 5 THR B O 19
ATOM 20969 N N . ALA B 2 6 ? -8.176 -3.517 -1.359 1.00 1.15 6 ALA B N 19
ATOM 20970 C CA . ALA B 2 6 ? -7.482 -4.027 -2.536 1.00 1.27 6 ALA B CA 19
ATOM 20971 C C . ALA B 2 6 ? -5.964 -4.033 -2.344 1.00 1.57 6 ALA B C 19
ATOM 20972 O O . ALA B 2 6 ? -5.230 -3.430 -3.126 1.00 1.86 6 ALA B O 19
ATOM 20979 N N . ARG B 2 7 ? -5.501 -4.719 -1.301 1.00 2.16 7 ARG B N 19
ATOM 20980 C CA . ARG B 2 7 ? -4.069 -4.816 -1.014 1.00 2.49 7 ARG B CA 19
ATOM 20981 C C . ARG B 2 7 ? -3.295 -5.204 -2.268 1.00 1.97 7 ARG B C 19
ATOM 20982 O O . ARG B 2 7 ? -3.643 -6.177 -2.937 1.00 2.16 7 ARG B O 19
ATOM 21003 N N . ARG B 2 8 ? -2.240 -4.449 -2.596 1.00 1.65 8 ARG B N 19
ATOM 21004 C CA . ARG B 2 8 ? -1.442 -4.756 -3.776 1.00 1.81 8 ARG B CA 19
ATOM 21005 C C . ARG B 2 8 ? -1.041 -6.228 -3.764 1.00 2.34 8 ARG B C 19
ATOM 21006 O O . ARG B 2 8 ? -1.144 -6.896 -2.736 1.00 3.35 8 ARG B O 19
ATOM 21027 N N . LYS B 2 9 ? -0.586 -6.730 -4.901 1.00 1.97 9 LYS B N 19
ATOM 21028 C CA . LYS B 2 9 ? -0.201 -8.141 -4.994 1.00 2.57 9 LYS B CA 19
ATOM 21029 C C . LYS B 2 9 ? 1.115 -8.347 -5.745 1.00 1.88 9 LYS B C 19
ATOM 21030 O O . LYS B 2 9 ? 1.217 -9.227 -6.600 1.00 1.98 9 LYS B O 19
ATOM 21049 N N . ARG B 2 10 ? 2.129 -7.550 -5.417 1.00 1.72 10 ARG B N 19
ATOM 21050 C CA . ARG B 2 10 ? 3.432 -7.685 -6.059 1.00 1.51 10 ARG B CA 19
ATOM 21051 C C . ARG B 2 10 ? 4.383 -8.463 -5.155 1.00 1.39 10 ARG B C 19
ATOM 21052 O O . ARG B 2 10 ? 5.200 -9.254 -5.623 1.00 1.77 10 ARG B O 19
ATOM 21073 N N . LYS B 2 11 ? 4.263 -8.226 -3.851 1.00 1.29 11 LYS B N 19
ATOM 21074 C CA . LYS B 2 11 ? 5.101 -8.900 -2.865 1.00 1.35 11 LYS B CA 19
ATOM 21075 C C . LYS B 2 11 ? 6.571 -8.818 -3.247 1.00 1.21 11 LYS B C 19
ATOM 21076 O O . LYS B 2 11 ? 7.110 -9.730 -3.874 1.00 1.55 11 LYS B O 19
ATOM 21095 N N . ALA B 2 12 ? 7.217 -7.724 -2.868 1.00 0.95 12 ALA B N 19
ATOM 21096 C CA . ALA B 2 12 ? 8.628 -7.538 -3.167 1.00 1.15 12 ALA B CA 19
ATOM 21097 C C . ALA B 2 12 ? 9.492 -8.138 -2.064 1.00 1.48 12 ALA B C 19
ATOM 21098 O O . ALA B 2 12 ? 10.626 -8.554 -2.302 1.00 2.05 12 ALA B O 19
ATOM 21105 N N . ASP B 2 13 ? 8.942 -8.178 -0.852 1.00 1.42 13 ASP B N 19
ATOM 21106 C CA . ASP B 2 13 ? 9.651 -8.728 0.296 1.00 1.79 13 ASP B CA 19
ATOM 21107 C C . ASP B 2 13 ? 8.737 -9.630 1.118 1.00 1.88 13 ASP B C 19
ATOM 21108 O O . ASP B 2 13 ? 7.512 -9.541 1.027 1.00 2.28 13 ASP B O 19
ATOM 21117 N N . SER B 2 14 ? 9.342 -10.499 1.921 1.00 2.21 14 SER B N 19
ATOM 21118 C CA . SER B 2 14 ? 8.585 -11.418 2.761 1.00 2.81 14 SER B CA 19
ATOM 21119 C C . SER B 2 14 ? 9.504 -12.143 3.738 1.00 3.10 14 SER B C 19
ATOM 21120 O O . SER B 2 14 ? 9.981 -13.245 3.395 1.00 3.52 14 SER B O 19
ATOM 21129 N N . GLY A 1 1 ? 12.193 8.340 -3.719 1.00 2.97 1 GLY A N 20
ATOM 21130 C CA . GLY A 1 1 ? 13.622 7.944 -3.582 1.00 2.83 1 GLY A CA 20
ATOM 21131 C C . GLY A 1 1 ? 13.882 7.111 -2.342 1.00 2.42 1 GLY A C 20
ATOM 21132 O O . GLY A 1 1 ? 14.905 6.434 -2.247 1.00 2.48 1 GLY A O 20
ATOM 21138 N N . SER A 1 2 ? 12.958 7.162 -1.387 1.00 2.16 2 SER A N 20
ATOM 21139 C CA . SER A 1 2 ? 13.097 6.405 -0.150 1.00 2.05 2 SER A CA 20
ATOM 21140 C C . SER A 1 2 ? 11.729 6.095 0.444 1.00 1.75 2 SER A C 20
ATOM 21141 O O . SER A 1 2 ? 11.384 4.934 0.668 1.00 1.62 2 SER A O 20
ATOM 21149 N N . GLN A 1 3 ? 10.954 7.143 0.698 1.00 1.94 3 GLN A N 20
ATOM 21150 C CA . GLN A 1 3 ? 9.616 6.989 1.256 1.00 1.65 3 GLN A CA 20
ATOM 21151 C C . GLN A 1 3 ? 8.572 7.099 0.153 1.00 1.12 3 GLN A C 20
ATOM 21152 O O . GLN A 1 3 ? 8.463 8.130 -0.509 1.00 1.83 3 GLN A O 20
ATOM 21166 N N . VAL A 1 4 ? 7.802 6.033 -0.042 1.00 0.52 4 VAL A N 20
ATOM 21167 C CA . VAL A 1 4 ? 6.785 6.020 -1.084 1.00 1.23 4 VAL A CA 20
ATOM 21168 C C . VAL A 1 4 ? 5.562 5.205 -0.680 1.00 1.08 4 VAL A C 20
ATOM 21169 O O . VAL A 1 4 ? 4.436 5.701 -0.711 1.00 1.66 4 VAL A O 20
ATOM 21182 N N . PHE A 1 5 ? 5.785 3.954 -0.303 1.00 0.41 5 PHE A N 20
ATOM 21183 C CA . PHE A 1 5 ? 4.689 3.070 0.080 1.00 0.40 5 PHE A CA 20
ATOM 21184 C C . PHE A 1 5 ? 3.781 2.852 -1.131 1.00 0.40 5 PHE A C 20
ATOM 21185 O O . PHE A 1 5 ? 4.184 3.126 -2.262 1.00 0.65 5 PHE A O 20
ATOM 21202 N N . GLU A 1 6 ? 2.563 2.365 -0.912 1.00 0.26 6 GLU A N 20
ATOM 21203 C CA . GLU A 1 6 ? 1.648 2.117 -2.024 1.00 0.29 6 GLU A CA 20
ATOM 21204 C C . GLU A 1 6 ? 0.191 2.253 -1.599 1.00 0.27 6 GLU A C 20
ATOM 21205 O O . GLU A 1 6 ? -0.192 1.816 -0.514 1.00 0.32 6 GLU A O 20
ATOM 21217 N N . TYR A 1 7 ? -0.624 2.859 -2.462 1.00 0.26 7 TYR A N 20
ATOM 21218 C CA . TYR A 1 7 ? -2.031 3.026 -2.177 1.00 0.26 7 TYR A CA 20
ATOM 21219 C C . TYR A 1 7 ? -2.837 1.857 -2.719 1.00 0.24 7 TYR A C 20
ATOM 21220 O O . TYR A 1 7 ? -3.035 1.725 -3.927 1.00 0.32 7 TYR A O 20
ATOM 21238 N N . ALA A 1 8 ? -3.292 1.004 -1.809 1.00 0.23 8 ALA A N 20
ATOM 21239 C CA . ALA A 1 8 ? -4.087 -0.153 -2.183 1.00 0.26 8 ALA A CA 20
ATOM 21240 C C . ALA A 1 8 ? -5.552 0.243 -2.209 1.00 0.28 8 ALA A C 20
ATOM 21241 O O . ALA A 1 8 ? -6.377 -0.306 -1.478 1.00 0.38 8 ALA A O 20
ATOM 21248 N N . GLU A 1 9 ? -5.859 1.203 -3.069 1.00 0.25 9 GLU A N 20
ATOM 21249 C CA . GLU A 1 9 ? -7.194 1.741 -3.187 1.00 0.32 9 GLU A CA 20
ATOM 21250 C C . GLU A 1 9 ? -7.830 1.458 -4.518 1.00 0.33 9 GLU A C 20
ATOM 21251 O O . GLU A 1 9 ? -7.171 1.333 -5.549 1.00 0.44 9 GLU A O 20
ATOM 21263 N N . VAL A 1 10 ? -9.141 1.360 -4.457 1.00 0.24 10 VAL A N 20
ATOM 21264 C CA . VAL A 1 10 ? -9.930 1.108 -5.618 1.00 0.27 10 VAL A CA 20
ATOM 21265 C C . VAL A 1 10 ? -10.314 2.435 -6.261 1.00 0.27 10 VAL A C 20
ATOM 21266 O O . VAL A 1 10 ? -10.381 2.561 -7.484 1.00 0.35 10 VAL A O 20
ATOM 21279 N N . ASP A 1 11 ? -10.574 3.421 -5.404 1.00 0.23 11 ASP A N 20
ATOM 21280 C CA . ASP A 1 11 ? -10.902 4.780 -5.842 1.00 0.26 11 ASP A CA 20
ATOM 21281 C C . ASP A 1 11 ? -10.326 5.837 -4.887 1.00 0.24 11 ASP A C 20
ATOM 21282 O O . ASP A 1 11 ? -9.940 6.921 -5.324 1.00 0.28 11 ASP A O 20
ATOM 21291 N N . GLU A 1 12 ? -10.264 5.527 -3.590 1.00 0.21 12 GLU A N 20
ATOM 21292 C CA . GLU A 1 12 ? -9.748 6.481 -2.604 1.00 0.23 12 GLU A CA 20
ATOM 21293 C C . GLU A 1 12 ? -9.149 5.781 -1.384 1.00 0.23 12 GLU A C 20
ATOM 21294 O O . GLU A 1 12 ? -9.450 4.622 -1.111 1.00 0.29 12 GLU A O 20
ATOM 21306 N N . ILE A 1 13 ? -8.292 6.501 -0.659 1.00 0.22 13 ILE A N 20
ATOM 21307 C CA . ILE A 1 13 ? -7.662 5.978 0.557 1.00 0.22 13 ILE A CA 20
ATOM 21308 C C . ILE A 1 13 ? -7.862 6.981 1.699 1.00 0.27 13 ILE A C 20
ATOM 21309 O O . ILE A 1 13 ? -8.648 7.922 1.579 1.00 0.34 13 ILE A O 20
ATOM 21325 N N . VAL A 1 14 ? -7.149 6.776 2.798 1.00 0.25 14 VAL A N 20
ATOM 21326 C CA . VAL A 1 14 ? -7.237 7.658 3.955 1.00 0.30 14 VAL A CA 20
ATOM 21327 C C . VAL A 1 14 ? -5.919 7.648 4.709 1.00 0.27 14 VAL A C 20
ATOM 21328 O O . VAL A 1 14 ? -5.262 8.678 4.859 1.00 0.30 14 VAL A O 20
ATOM 21341 N N . GLU A 1 15 ? -5.546 6.470 5.182 1.00 0.28 15 GLU A N 20
ATOM 21342 C CA . GLU A 1 15 ? -4.294 6.299 5.905 1.00 0.27 15 GLU A CA 20
ATOM 21343 C C . GLU A 1 15 ? -3.191 5.896 4.935 1.00 0.26 15 GLU A C 20
ATOM 21344 O O . GLU A 1 15 ? -3.439 5.190 3.970 1.00 0.48 15 GLU A O 20
ATOM 21356 N N . LYS A 1 16 ? -1.986 6.383 5.164 1.00 0.20 16 LYS A N 20
ATOM 21357 C CA . LYS A 1 16 ? -0.859 6.048 4.295 1.00 0.23 16 LYS A CA 20
ATOM 21358 C C . LYS A 1 16 ? 0.468 6.124 5.052 1.00 0.25 16 LYS A C 20
ATOM 21359 O O . LYS A 1 16 ? 1.071 7.194 5.140 1.00 0.35 16 LYS A O 20
ATOM 21378 N N . ARG A 1 17 ? 0.931 5.002 5.598 1.00 0.22 17 ARG A N 20
ATOM 21379 C CA . ARG A 1 17 ? 2.183 5.007 6.355 1.00 0.31 17 ARG A CA 20
ATOM 21380 C C . ARG A 1 17 ? 2.828 3.629 6.361 1.00 0.30 17 ARG A C 20
ATOM 21381 O O . ARG A 1 17 ? 2.577 2.835 7.268 1.00 0.33 17 ARG A O 20
ATOM 21402 N N . GLY A 1 18 ? 3.660 3.331 5.369 1.00 0.29 18 GLY A N 20
ATOM 21403 C CA . GLY A 1 18 ? 4.279 2.025 5.346 1.00 0.28 18 GLY A CA 20
ATOM 21404 C C . GLY A 1 18 ? 5.637 1.966 4.684 1.00 0.32 18 GLY A C 20
ATOM 21405 O O . GLY A 1 18 ? 6.490 2.831 4.882 1.00 0.41 18 GLY A O 20
ATOM 21409 N N . LYS A 1 19 ? 5.818 0.909 3.901 1.00 0.30 19 LYS A N 20
ATOM 21410 C CA . LYS A 1 19 ? 7.059 0.644 3.194 1.00 0.36 19 LYS A CA 20
ATOM 21411 C C . LYS A 1 19 ? 6.889 0.880 1.694 1.00 0.45 19 LYS A C 20
ATOM 21412 O O . LYS A 1 19 ? 7.131 1.975 1.187 1.00 0.76 19 LYS A O 20
ATOM 21431 N N . GLY A 1 20 ? 6.480 -0.168 1.004 1.00 0.47 20 GLY A N 20
ATOM 21432 C CA . GLY A 1 20 ? 6.221 -0.121 -0.407 1.00 0.51 20 GLY A CA 20
ATOM 21433 C C . GLY A 1 20 ? 4.890 -0.762 -0.653 1.00 0.42 20 GLY A C 20
ATOM 21434 O O . GLY A 1 20 ? 4.054 -0.267 -1.402 1.00 0.48 20 GLY A O 20
ATOM 21438 N N . LYS A 1 21 ? 4.725 -1.893 0.010 1.00 0.33 21 LYS A N 20
ATOM 21439 C CA . LYS A 1 21 ? 3.494 -2.655 -0.025 1.00 0.33 21 LYS A CA 20
ATOM 21440 C C . LYS A 1 21 ? 3.048 -3.033 1.398 1.00 0.27 21 LYS A C 20
ATOM 21441 O O . LYS A 1 21 ? 1.951 -3.554 1.583 1.00 0.32 21 LYS A O 20
ATOM 21460 N N . ASP A 1 22 ? 3.889 -2.737 2.405 1.00 0.21 22 ASP A N 20
ATOM 21461 C CA . ASP A 1 22 ? 3.577 -3.050 3.791 1.00 0.23 22 ASP A CA 20
ATOM 21462 C C . ASP A 1 22 ? 2.821 -1.915 4.457 1.00 0.21 22 ASP A C 20
ATOM 21463 O O . ASP A 1 22 ? 2.664 -1.885 5.677 1.00 0.26 22 ASP A O 20
ATOM 21472 N N . VAL A 1 23 ? 2.367 -0.986 3.648 1.00 0.17 23 VAL A N 20
ATOM 21473 C CA . VAL A 1 23 ? 1.627 0.154 4.126 1.00 0.18 23 VAL A CA 20
ATOM 21474 C C . VAL A 1 23 ? 0.140 -0.133 4.212 1.00 0.16 23 VAL A C 20
ATOM 21475 O O . VAL A 1 23 ? -0.385 -0.999 3.512 1.00 0.18 23 VAL A O 20
ATOM 21488 N N . GLU A 1 24 ? -0.534 0.633 5.047 1.00 0.18 24 GLU A N 20
ATOM 21489 C CA . GLU A 1 24 ? -1.964 0.474 5.240 1.00 0.22 24 GLU A CA 20
ATOM 21490 C C . GLU A 1 24 ? -2.713 1.644 4.618 1.00 0.24 24 GLU A C 20
ATOM 21491 O O . GLU A 1 24 ? -2.659 2.768 5.117 1.00 0.48 24 GLU A O 20
ATOM 21503 N N . TYR A 1 25 ? -3.409 1.371 3.528 1.00 0.18 25 TYR A N 20
ATOM 21504 C CA . TYR A 1 25 ? -4.165 2.385 2.825 1.00 0.22 25 TYR A CA 20
ATOM 21505 C C . TYR A 1 25 ? -5.639 2.037 2.811 1.00 0.30 25 TYR A C 20
ATOM 21506 O O . TYR A 1 25 ? -6.002 0.868 2.860 1.00 0.65 25 TYR A O 20
ATOM 21524 N N . LEU A 1 26 ? -6.486 3.046 2.724 1.00 0.19 26 LEU A N 20
ATOM 21525 C CA . LEU A 1 26 ? -7.914 2.813 2.670 1.00 0.19 26 LEU A CA 20
ATOM 21526 C C . LEU A 1 26 ? -8.321 2.609 1.228 1.00 0.17 26 LEU A C 20
ATOM 21527 O O . LEU A 1 26 ? -7.622 3.026 0.313 1.00 0.17 26 LEU A O 20
ATOM 21543 N N . VAL A 1 27 ? -9.435 1.946 1.016 1.00 0.18 27 VAL A N 20
ATOM 21544 C CA . VAL A 1 27 ? -9.892 1.709 -0.334 1.00 0.18 27 VAL A CA 20
ATOM 21545 C C . VAL A 1 27 ? -11.402 1.868 -0.464 1.00 0.18 27 VAL A C 20
ATOM 21546 O O . VAL A 1 27 ? -12.169 0.959 -0.146 1.00 0.22 27 VAL A O 20
ATOM 21559 N N . ARG A 1 28 ? -11.815 3.039 -0.922 1.00 0.16 28 ARG A N 20
ATOM 21560 C CA . ARG A 1 28 ? -13.219 3.304 -1.150 1.00 0.18 28 ARG A CA 20
ATOM 21561 C C . ARG A 1 28 ? -13.599 2.667 -2.459 1.00 0.16 28 ARG A C 20
ATOM 21562 O O . ARG A 1 28 ? -13.625 3.326 -3.496 1.00 0.20 28 ARG A O 20
ATOM 21583 N N . TRP A 1 29 ? -13.875 1.369 -2.388 1.00 0.19 29 TRP A N 20
ATOM 21584 C CA . TRP A 1 29 ? -14.241 0.556 -3.545 1.00 0.25 29 TRP A CA 20
ATOM 21585 C C . TRP A 1 29 ? -14.933 1.374 -4.622 1.00 0.25 29 TRP A C 20
ATOM 21586 O O . TRP A 1 29 ? -16.145 1.570 -4.585 1.00 0.30 29 TRP A O 20
ATOM 21607 N N . LYS A 1 30 ? -14.110 1.893 -5.541 1.00 0.25 30 LYS A N 20
ATOM 21608 C CA . LYS A 1 30 ? -14.591 2.695 -6.690 1.00 0.30 30 LYS A CA 20
ATOM 21609 C C . LYS A 1 30 ? -16.026 2.337 -7.098 1.00 0.36 30 LYS A C 20
ATOM 21610 O O . LYS A 1 30 ? -16.803 3.207 -7.489 1.00 0.42 30 LYS A O 20
ATOM 21629 N N . ASP A 1 31 ? -16.359 1.052 -7.020 1.00 0.39 31 ASP A N 20
ATOM 21630 C CA . ASP A 1 31 ? -17.700 0.586 -7.356 1.00 0.48 31 ASP A CA 20
ATOM 21631 C C . ASP A 1 31 ? -18.332 -0.105 -6.151 1.00 0.45 31 ASP A C 20
ATOM 21632 O O . ASP A 1 31 ? -18.729 -1.268 -6.222 1.00 0.52 31 ASP A O 20
ATOM 21641 N N . GLY A 1 32 ? -18.419 0.626 -5.043 1.00 0.39 32 GLY A N 20
ATOM 21642 C CA . GLY A 1 32 ? -18.988 0.080 -3.826 1.00 0.40 32 GLY A CA 20
ATOM 21643 C C . GLY A 1 32 ? -19.872 1.075 -3.101 1.00 0.42 32 GLY A C 20
ATOM 21644 O O . GLY A 1 32 ? -20.580 1.862 -3.729 1.00 0.59 32 GLY A O 20
ATOM 21648 N N . GLY A 1 33 ? -19.829 1.040 -1.772 1.00 0.43 33 GLY A N 20
ATOM 21649 C CA . GLY A 1 33 ? -20.633 1.950 -0.977 1.00 0.48 33 GLY A CA 20
ATOM 21650 C C . GLY A 1 33 ? -19.941 2.355 0.310 1.00 0.46 33 GLY A C 20
ATOM 21651 O O . GLY A 1 33 ? -19.870 3.539 0.638 1.00 0.86 33 GLY A O 20
ATOM 21655 N N . ASP A 1 34 ? -19.431 1.368 1.039 1.00 0.45 34 ASP A N 20
ATOM 21656 C CA . ASP A 1 34 ? -18.737 1.624 2.295 1.00 0.40 34 ASP A CA 20
ATOM 21657 C C . ASP A 1 34 ? -17.236 1.768 2.065 1.00 0.38 34 ASP A C 20
ATOM 21658 O O . ASP A 1 34 ? -16.760 1.663 0.935 1.00 0.62 34 ASP A O 20
ATOM 21667 N N . CYS A 1 35 ? -16.494 2.011 3.142 1.00 0.40 35 CYS A N 20
ATOM 21668 C CA . CYS A 1 35 ? -15.048 2.172 3.049 1.00 0.44 35 CYS A CA 20
ATOM 21669 C C . CYS A 1 35 ? -14.329 1.221 4.002 1.00 0.39 35 CYS A C 20
ATOM 21670 O O . CYS A 1 35 ? -14.745 1.038 5.145 1.00 0.61 35 CYS A O 20
ATOM 21678 N N . GLU A 1 36 ? -13.245 0.620 3.521 1.00 0.32 36 GLU A N 20
ATOM 21679 C CA . GLU A 1 36 ? -12.463 -0.311 4.327 1.00 0.43 36 GLU A CA 20
ATOM 21680 C C . GLU A 1 36 ? -10.973 -0.004 4.208 1.00 0.34 36 GLU A C 20
ATOM 21681 O O . GLU A 1 36 ? -10.536 0.633 3.250 1.00 0.36 36 GLU A O 20
ATOM 21693 N N . TRP A 1 37 ? -10.199 -0.461 5.187 1.00 0.40 37 TRP A N 20
ATOM 21694 C CA . TRP A 1 37 ? -8.761 -0.229 5.195 1.00 0.33 37 TRP A CA 20
ATOM 21695 C C . TRP A 1 37 ? -8.002 -1.427 4.636 1.00 0.35 37 TRP A C 20
ATOM 21696 O O . TRP A 1 37 ? -8.443 -2.569 4.767 1.00 0.46 37 TRP A O 20
ATOM 21717 N N . VAL A 1 38 ? -6.858 -1.158 4.014 1.00 0.28 38 VAL A N 20
ATOM 21718 C CA . VAL A 1 38 ? -6.031 -2.218 3.456 1.00 0.37 38 VAL A CA 20
ATOM 21719 C C . VAL A 1 38 ? -5.054 -2.726 4.509 1.00 0.36 38 VAL A C 20
ATOM 21720 O O . VAL A 1 38 ? -4.764 -2.034 5.485 1.00 0.31 38 VAL A O 20
ATOM 21733 N N . LYS A 1 39 ? -4.549 -3.933 4.303 1.00 0.46 39 LYS A N 20
ATOM 21734 C CA . LYS A 1 39 ? -3.623 -4.530 5.247 1.00 0.48 39 LYS A CA 20
ATOM 21735 C C . LYS A 1 39 ? -2.212 -3.989 5.086 1.00 0.38 39 LYS A C 20
ATOM 21736 O O . LYS A 1 39 ? -1.535 -4.256 4.094 1.00 0.45 39 LYS A O 20
ATOM 21755 N N . GLY A 1 40 ? -1.781 -3.225 6.084 1.00 0.32 40 GLY A N 20
ATOM 21756 C CA . GLY A 1 40 ? -0.446 -2.661 6.082 1.00 0.27 40 GLY A CA 20
ATOM 21757 C C . GLY A 1 40 ? 0.588 -3.587 6.698 1.00 0.28 40 GLY A C 20
ATOM 21758 O O . GLY A 1 40 ? 1.504 -3.138 7.385 1.00 0.35 40 GLY A O 20
ATOM 21762 N N . VAL A 1 41 ? 0.432 -4.886 6.463 1.00 0.29 41 VAL A N 20
ATOM 21763 C CA . VAL A 1 41 ? 1.371 -5.874 6.969 1.00 0.39 41 VAL A CA 20
ATOM 21764 C C . VAL A 1 41 ? 2.136 -6.517 5.817 1.00 0.38 41 VAL A C 20
ATOM 21765 O O . VAL A 1 41 ? 2.976 -7.390 6.033 1.00 0.45 41 VAL A O 20
ATOM 21778 N N . HIS A 1 42 ? 1.833 -6.087 4.588 1.00 0.35 42 HIS A N 20
ATOM 21779 C CA . HIS A 1 42 ? 2.494 -6.615 3.409 1.00 0.40 42 HIS A CA 20
ATOM 21780 C C . HIS A 1 42 ? 3.946 -6.210 3.419 1.00 0.36 42 HIS A C 20
ATOM 21781 O O . HIS A 1 42 ? 4.376 -5.331 2.676 1.00 0.31 42 HIS A O 20
ATOM 21796 N N . VAL A 1 43 ? 4.687 -6.909 4.261 1.00 0.43 43 VAL A N 20
ATOM 21797 C CA . VAL A 1 43 ? 6.104 -6.657 4.470 1.00 0.44 43 VAL A CA 20
ATOM 21798 C C . VAL A 1 43 ? 6.939 -6.742 3.205 1.00 0.44 43 VAL A C 20
ATOM 21799 O O . VAL A 1 43 ? 7.667 -7.707 2.981 1.00 0.54 43 VAL A O 20
ATOM 21812 N N . ALA A 1 44 ? 6.831 -5.707 2.386 1.00 0.36 44 ALA A N 20
ATOM 21813 C CA . ALA A 1 44 ? 7.622 -5.600 1.179 1.00 0.42 44 ALA A CA 20
ATOM 21814 C C . ALA A 1 44 ? 8.902 -4.851 1.504 1.00 0.41 44 ALA A C 20
ATOM 21815 O O . ALA A 1 44 ? 9.271 -3.888 0.832 1.00 0.45 44 ALA A O 20
ATOM 21822 N N . GLU A 1 45 ? 9.574 -5.316 2.554 1.00 0.43 45 GLU A N 20
ATOM 21823 C CA . GLU A 1 45 ? 10.813 -4.708 3.021 1.00 0.49 45 GLU A CA 20
ATOM 21824 C C . GLU A 1 45 ? 11.777 -4.511 1.867 1.00 0.53 45 GLU A C 20
ATOM 21825 O O . GLU A 1 45 ? 12.669 -3.670 1.928 1.00 0.62 45 GLU A O 20
ATOM 21837 N N . ASP A 1 46 ? 11.607 -5.308 0.823 1.00 0.54 46 ASP A N 20
ATOM 21838 C CA . ASP A 1 46 ? 12.451 -5.195 -0.357 1.00 0.62 46 ASP A CA 20
ATOM 21839 C C . ASP A 1 46 ? 12.204 -3.860 -1.045 1.00 0.65 46 ASP A C 20
ATOM 21840 O O . ASP A 1 46 ? 13.138 -3.126 -1.342 1.00 0.75 46 ASP A O 20
ATOM 21849 N N . VAL A 1 47 ? 10.936 -3.545 -1.277 1.00 0.62 47 VAL A N 20
ATOM 21850 C CA . VAL A 1 47 ? 10.568 -2.291 -1.926 1.00 0.72 47 VAL A CA 20
ATOM 21851 C C . VAL A 1 47 ? 11.163 -1.103 -1.173 1.00 0.75 47 VAL A C 20
ATOM 21852 O O . VAL A 1 47 ? 11.618 -0.147 -1.776 1.00 0.88 47 VAL A O 20
ATOM 21865 N N . ALA A 1 48 ? 11.154 -1.225 0.152 1.00 0.68 48 ALA A N 20
ATOM 21866 C CA . ALA A 1 48 ? 11.667 -0.227 1.096 1.00 0.77 48 ALA A CA 20
ATOM 21867 C C . ALA A 1 48 ? 13.184 -0.264 1.143 1.00 0.86 48 ALA A C 20
ATOM 21868 O O . ALA A 1 48 ? 13.852 0.727 0.850 1.00 0.99 48 ALA A O 20
ATOM 21875 N N . LYS A 1 49 ? 13.723 -1.420 1.516 1.00 0.81 49 LYS A N 20
ATOM 21876 C CA . LYS A 1 49 ? 15.164 -1.594 1.585 1.00 0.92 49 LYS A CA 20
ATOM 21877 C C . LYS A 1 49 ? 15.771 -1.273 0.228 1.00 0.98 49 LYS A C 20
ATOM 21878 O O . LYS A 1 49 ? 16.921 -0.851 0.125 1.00 1.11 49 LYS A O 20
ATOM 21897 N N . ASP A 1 50 ? 14.982 -1.487 -0.818 1.00 0.91 50 ASP A N 20
ATOM 21898 C CA . ASP A 1 50 ? 15.412 -1.194 -2.170 1.00 1.00 50 ASP A CA 20
ATOM 21899 C C . ASP A 1 50 ? 15.005 0.229 -2.535 1.00 1.12 50 ASP A C 20
ATOM 21900 O O . ASP A 1 50 ? 15.607 0.853 -3.409 1.00 1.28 50 ASP A O 20
ATOM 21909 N N . TYR A 1 51 ? 13.967 0.741 -1.866 1.00 1.07 51 TYR A N 20
ATOM 21910 C CA . TYR A 1 51 ? 13.509 2.093 -2.130 1.00 1.22 51 TYR A CA 20
ATOM 21911 C C . TYR A 1 51 ? 14.520 3.105 -1.631 1.00 1.37 51 TYR A C 20
ATOM 21912 O O . TYR A 1 51 ? 15.198 3.781 -2.405 1.00 1.51 51 TYR A O 20
ATOM 21930 N N . GLU A 1 52 ? 14.602 3.186 -0.308 1.00 1.35 52 GLU A N 20
ATOM 21931 C CA . GLU A 1 52 ? 15.486 4.123 0.355 1.00 1.51 52 GLU A CA 20
ATOM 21932 C C . GLU A 1 52 ? 16.911 3.589 0.442 1.00 1.55 52 GLU A C 20
ATOM 21933 O O . GLU A 1 52 ? 17.871 4.287 0.117 1.00 1.70 52 GLU A O 20
ATOM 21945 N N . ASP A 1 53 ? 17.036 2.346 0.884 1.00 1.43 53 ASP A N 20
ATOM 21946 C CA . ASP A 1 53 ? 18.337 1.707 1.037 1.00 1.48 53 ASP A CA 20
ATOM 21947 C C . ASP A 1 53 ? 18.890 1.231 -0.303 1.00 1.47 53 ASP A C 20
ATOM 21948 O O . ASP A 1 53 ? 20.103 1.106 -0.472 1.00 1.59 53 ASP A O 20
ATOM 21957 N N . GLY A 1 54 ? 17.999 0.967 -1.253 1.00 1.36 54 GLY A N 20
ATOM 21958 C CA . GLY A 1 54 ? 18.432 0.511 -2.561 1.00 1.37 54 GLY A CA 20
ATOM 21959 C C . GLY A 1 54 ? 18.976 1.639 -3.412 1.00 1.49 54 GLY A C 20
ATOM 21960 O O . GLY A 1 54 ? 20.108 1.574 -3.892 1.00 1.61 54 GLY A O 20
ATOM 21964 N N . LEU A 1 55 ? 18.169 2.678 -3.600 1.00 1.49 55 LEU A N 20
ATOM 21965 C CA . LEU A 1 55 ? 18.580 3.827 -4.396 1.00 1.63 55 LEU A CA 20
ATOM 21966 C C . LEU A 1 55 ? 19.751 4.545 -3.735 1.00 1.70 55 LEU A C 20
ATOM 21967 O O . LEU A 1 55 ? 20.860 4.568 -4.269 1.00 1.78 55 LEU A O 20
ATOM 21983 N N . GLU A 1 56 ? 19.500 5.129 -2.566 1.00 1.70 56 GLU A N 20
ATOM 21984 C CA . GLU A 1 56 ? 20.537 5.842 -1.832 1.00 1.80 56 GLU A CA 20
ATOM 21985 C C . GLU A 1 56 ? 21.300 4.889 -0.922 1.00 1.75 56 GLU A C 20
ATOM 21986 O O . GLU A 1 56 ? 21.352 5.076 0.294 1.00 1.78 56 GLU A O 20
ATOM 21998 N N . TYR A 1 57 ? 21.891 3.867 -1.526 1.00 1.71 57 TYR A N 20
ATOM 21999 C CA . TYR A 1 57 ? 22.655 2.871 -0.784 1.00 1.68 57 TYR A CA 20
ATOM 22000 C C . TYR A 1 57 ? 23.993 3.441 -0.325 1.00 1.81 57 TYR A C 20
ATOM 22001 O O . TYR A 1 57 ? 24.976 3.328 -1.087 1.00 2.23 57 TYR A O 20
ATOM 22020 N N . ALA B 2 1 ? -14.346 -11.832 3.045 1.00 5.20 1 ALA B N 20
ATOM 22021 C CA . ALA B 2 1 ? -13.718 -10.940 2.038 1.00 4.69 1 ALA B CA 20
ATOM 22022 C C . ALA B 2 1 ? -13.606 -9.512 2.565 1.00 3.91 1 ALA B C 20
ATOM 22023 O O . ALA B 2 1 ? -14.514 -9.016 3.232 1.00 3.61 1 ALA B O 20
ATOM 22032 N N . PRO B 2 2 ? -12.485 -8.829 2.269 1.00 3.99 2 PRO B N 20
ATOM 22033 C CA . PRO B 2 2 ? -12.257 -7.454 2.715 1.00 3.65 2 PRO B CA 20
ATOM 22034 C C . PRO B 2 2 ? -12.996 -6.432 1.850 1.00 2.77 2 PRO B C 20
ATOM 22035 O O . PRO B 2 2 ? -12.656 -6.240 0.683 1.00 2.79 2 PRO B O 20
ATOM 22046 N N . PRO B 2 3 ? -14.017 -5.759 2.412 1.00 2.55 3 PRO B N 20
ATOM 22047 C CA . PRO B 2 3 ? -14.800 -4.757 1.681 1.00 2.38 3 PRO B CA 20
ATOM 22048 C C . PRO B 2 3 ? -13.982 -3.512 1.351 1.00 2.11 3 PRO B C 20
ATOM 22049 O O . PRO B 2 3 ? -14.296 -2.412 1.807 1.00 2.74 3 PRO B O 20
ATOM 22060 N N . GLY B 2 4 ? -12.932 -3.692 0.557 1.00 1.73 4 GLY B N 20
ATOM 22061 C CA . GLY B 2 4 ? -12.088 -2.573 0.178 1.00 1.69 4 GLY B CA 20
ATOM 22062 C C . GLY B 2 4 ? -10.645 -2.983 -0.044 1.00 1.53 4 GLY B C 20
ATOM 22063 O O . GLY B 2 4 ? -9.862 -3.062 0.903 1.00 2.11 4 GLY B O 20
ATOM 22067 N N . THR B 2 5 ? -10.298 -3.255 -1.296 1.00 1.20 5 THR B N 20
ATOM 22068 C CA . THR B 2 5 ? -8.938 -3.663 -1.646 1.00 1.17 5 THR B CA 20
ATOM 22069 C C . THR B 2 5 ? -8.602 -3.325 -3.095 1.00 1.11 5 THR B C 20
ATOM 22070 O O . THR B 2 5 ? -9.483 -3.280 -3.952 1.00 1.30 5 THR B O 20
ATOM 22081 N N . ALA B 2 6 ? -7.317 -3.095 -3.363 1.00 1.15 6 ALA B N 20
ATOM 22082 C CA . ALA B 2 6 ? -6.868 -2.774 -4.715 1.00 1.27 6 ALA B CA 20
ATOM 22083 C C . ALA B 2 6 ? -5.440 -3.255 -4.969 1.00 1.57 6 ALA B C 20
ATOM 22084 O O . ALA B 2 6 ? -5.205 -4.088 -5.844 1.00 1.86 6 ALA B O 20
ATOM 22091 N N . ARG B 2 7 ? -4.490 -2.731 -4.199 1.00 2.16 7 ARG B N 20
ATOM 22092 C CA . ARG B 2 7 ? -3.082 -3.096 -4.362 1.00 2.49 7 ARG B CA 20
ATOM 22093 C C . ARG B 2 7 ? -2.594 -2.688 -5.747 1.00 1.97 7 ARG B C 20
ATOM 22094 O O . ARG B 2 7 ? -3.231 -3.008 -6.751 1.00 2.16 7 ARG B O 20
ATOM 22115 N N . ARG B 2 8 ? -1.462 -1.985 -5.812 1.00 1.65 8 ARG B N 20
ATOM 22116 C CA . ARG B 2 8 ? -0.937 -1.547 -7.102 1.00 1.81 8 ARG B CA 20
ATOM 22117 C C . ARG B 2 8 ? 0.556 -1.835 -7.259 1.00 2.34 8 ARG B C 20
ATOM 22118 O O . ARG B 2 8 ? 1.310 -0.967 -7.700 1.00 3.35 8 ARG B O 20
ATOM 22139 N N . LYS B 2 9 ? 0.988 -3.043 -6.908 1.00 1.97 9 LYS B N 20
ATOM 22140 C CA . LYS B 2 9 ? 2.386 -3.404 -7.048 1.00 2.57 9 LYS B CA 20
ATOM 22141 C C . LYS B 2 9 ? 2.543 -4.915 -7.199 1.00 1.88 9 LYS B C 20
ATOM 22142 O O . LYS B 2 9 ? 1.559 -5.655 -7.149 1.00 1.98 9 LYS B O 20
ATOM 22161 N N . ARG B 2 10 ? 3.776 -5.372 -7.383 1.00 1.72 10 ARG B N 20
ATOM 22162 C CA . ARG B 2 10 ? 4.051 -6.792 -7.540 1.00 1.51 10 ARG B CA 20
ATOM 22163 C C . ARG B 2 10 ? 3.793 -7.534 -6.236 1.00 1.39 10 ARG B C 20
ATOM 22164 O O . ARG B 2 10 ? 3.486 -8.725 -6.231 1.00 1.77 10 ARG B O 20
ATOM 22185 N N . LYS B 2 11 ? 3.934 -6.808 -5.131 1.00 1.29 11 LYS B N 20
ATOM 22186 C CA . LYS B 2 11 ? 3.741 -7.366 -3.799 1.00 1.35 11 LYS B CA 20
ATOM 22187 C C . LYS B 2 11 ? 4.959 -8.185 -3.398 1.00 1.21 11 LYS B C 20
ATOM 22188 O O . LYS B 2 11 ? 4.891 -9.408 -3.270 1.00 1.55 11 LYS B O 20
ATOM 22207 N N . ALA B 2 12 ? 6.075 -7.492 -3.201 1.00 0.95 12 ALA B N 20
ATOM 22208 C CA . ALA B 2 12 ? 7.338 -8.123 -2.822 1.00 1.15 12 ALA B CA 20
ATOM 22209 C C . ALA B 2 12 ? 7.140 -9.250 -1.807 1.00 1.48 12 ALA B C 20
ATOM 22210 O O . ALA B 2 12 ? 7.922 -10.200 -1.766 1.00 2.05 12 ALA B O 20
ATOM 22217 N N . ASP B 2 13 ? 6.096 -9.142 -0.990 1.00 1.42 13 ASP B N 20
ATOM 22218 C CA . ASP B 2 13 ? 5.813 -10.159 0.015 1.00 1.79 13 ASP B CA 20
ATOM 22219 C C . ASP B 2 13 ? 4.573 -10.965 -0.357 1.00 1.88 13 ASP B C 20
ATOM 22220 O O . ASP B 2 13 ? 4.445 -12.132 0.014 1.00 2.28 13 ASP B O 20
ATOM 22229 N N . SER B 2 14 ? 3.660 -10.336 -1.092 1.00 2.21 14 SER B N 20
ATOM 22230 C CA . SER B 2 14 ? 2.431 -10.998 -1.516 1.00 2.81 14 SER B CA 20
ATOM 22231 C C . SER B 2 14 ? 1.751 -11.698 -0.343 1.00 3.10 14 SER B C 20
ATOM 22232 O O . SER B 2 14 ? 0.927 -11.048 0.335 1.00 3.52 14 SER B O 20
#

Radius of gyration: 12.15 Å; Cα contacts (8 Å, |Δi|>4): 215; chains: 2; bounding box: 42×20×14 Å

Solvent-accessible surface area: 5046 Å² total; per-residue (Å²): 42,75,59,42,68,14,93,1,35,46,72,75,50,87,71,120,205,22,62,0,13,21,1,79,8,16,0,100,82,154,103,47,91,98,56,77,185,6,111,16,104,30,53,1,85,106,19,5,119,86,44,61,70,34,111,146,242,144,73,104,2,40,28,177,81,106,210,8,36,58,159

GO terms:
  GO:0005515 protein binding (F, IPI)
  GO:0009507 chloroplast (C, IDA)
  GO:0009644 response to high light intensity (P, IEP)
  GO:0045038 protein import into chloroplast thylakoid membrane (P, TAS)
  GO:0005829 cytosol (C, HDA)
  GO:0009507 chloroplast (C, HDA)
  GO:0009535 chloroplast thylakoid membrane (C, HDA)
  GO:0009941 chloroplast envelope (C, HDA)
  GO:0042802 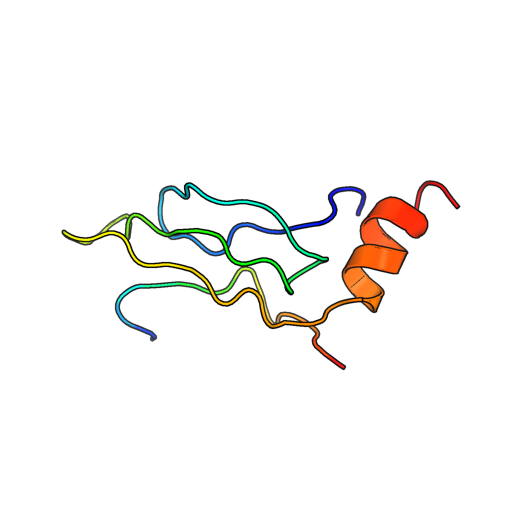identical protein binding (F, IPI)
  GO:0032991 protein-containing complex (C, IMP)
  GO:0070208 protein heterotrimerization (P, IMP)
  GO:0097718 disordered domain specific binding (F, IPI)
  GO:0030674 protein-macromolecule adaptor activity (F, IPI)
  GO:0019904 protein domain specific binding (F, IPI)

CATH classification: 2.40.50.40